Protein AF-A0A444TZU5-F1 (afdb_monomer)

Solvent-accessible surface area (backbone atoms only — not comparable to full-atom values): 63175 Å² total; per-residue (Å²): 136,62,80,72,60,61,60,54,55,54,50,53,52,49,51,49,53,53,50,65,70,68,66,72,79,68,74,87,37,69,45,60,40,62,88,79,52,42,48,40,47,50,93,50,90,77,11,22,21,11,52,13,35,26,71,36,57,25,66,57,84,76,70,46,52,37,43,35,31,4,13,27,54,21,62,35,60,88,91,48,101,50,68,33,22,20,34,38,35,42,26,67,89,47,77,60,40,70,70,58,42,75,52,88,80,89,74,88,82,52,75,82,45,39,43,55,59,63,6,26,21,10,51,20,40,28,43,24,47,72,95,88,35,16,35,35,43,39,11,11,24,49,19,27,42,43,44,77,58,88,93,44,82,44,80,19,37,27,22,37,44,46,47,25,41,44,80,60,43,89,48,88,85,39,63,79,44,64,55,71,63,57,84,51,52,65,91,41,50,48,76,37,28,12,34,10,25,24,21,55,14,43,43,45,50,84,48,35,41,38,32,6,17,23,25,17,37,46,22,19,24,23,42,40,36,41,38,49,44,91,89,41,94,85,48,72,40,65,30,38,41,68,88,82,84,58,61,56,15,24,24,10,51,15,46,50,76,41,56,18,40,63,39,69,93,40,65,28,40,39,26,10,12,30,39,30,94,45,11,5,20,34,38,38,31,39,75,76,54,86,56,45,44,35,86,72,51,71,46,64,40,92,46,73,64,10,30,17,17,55,16,63,29,61,37,31,27,41,59,79,75,40,31,20,42,37,35,9,12,28,54,28,73,39,84,90,78,48,29,5,7,23,32,37,31,36,62,50,71,84,42,43,71,67,80,60,63,76,40,75,50,71,30,50,55,73,10,27,15,16,52,15,42,27,40,26,36,40,39,64,36,82,74,31,28,21,38,38,36,8,15,22,53,41,83,34,2,26,35,40,35,40,50,41,33,77,89,24,72,58,93,84,43,56,59,27,77,48,52,16,62,64,42,65,93,85,33,38,44,32,17,19,50,14,56,28,40,51,50,51,76,84,76,79,83,30,24,21,38,39,33,8,6,61,68,16,28,34,37,39,34,45,38,24,48,31,32,42,76,51,73,45,82,48,70,36,58,58,64,46,53,78,90,78,48,54,101,85,48,58,39,38,37,39,44,30,50,35,73,46,41,50,77,65,55,83,81,73,74,65,80,48,39,34,38,36,40,41,34,33,34,64,95,42,99,73,42,61,39,30,42,74,89,41,98,39,52,32,44,40,78,51,76,48,71,26,70,63,78,52,73,50,77,49,52,24,33,78,49,85,86,72,81,79,45,80,62,60,46,45,32,41,40,37,62,45,79,53,80,70,82,81,76,93,62,96,60,81,78,71,42,81,79,54,60,40,72,45,79,88,52,77,59,64,48,79,48,67,30,35,47,72,40,90,45,58,96,83,52,56,38,37,27,34,78,46,79,50,71,50,51,24,41,64,78,69,81,44,72,47,56,67,58,97,90,34,34,44,44,80,56,54,97,81,58,59,51,40,30,39,41,36,40,40,33,18,48,68,48,102,88,43,62,22,41,53,20,36,60,24,34,40,40,34,44,71,44,90,39,50,44,88,72,50,77,49,46,92,81,71,62,58,67,50,78,74,97,44,39,40,31,54,69,34,77,55,32,43,52,70,38,72,48,58,40,38,39,35,30,34,43,83,48,67,50,97,85,48,55,64,47,61,37,40,40,31,58,47,51,78,28,55,60,94,78,61,60,73,45,79,47,55,40,33,50,40,79,79,84,88,69,60,78,54,70,82,67,98,76,85,89,86,83,89,86,74,83,92,70,56,76,91,73,48,85,50,67,78,67,79,47,84,87,84,85,83,65,75,49,75,60,81,96,75,94,50,72,48,59,53,52,62,49,47,48,57,49,51,48,54,57,45,50,57,52,48,71,74,41,82,86,64,69,73,65,63,57,50,46,38,52,63,46,58,75,44,62,90,55,65,71,85,41,67,70,54,52,55,54,47,45,54,50,46,52,54,45,55,61,73,53,63,61,49,62,64,53,51,38,51,52,52,50,52,48,41,71,75,72,50,91,52,76,67,59,52,50,51,52,45,57,49,50,54,39,49,51,45,50,48,53,54,52,48,52,57,48,46,33,48,42,52,68,67,56,82,80,62,76,74,41,61,99,69,34,64,37,60,36,22,69,63,34,48,54,69,58,43,52,50,56,16,41,54,59,28,39,55,53,36,31,75,74,67,77,53,65,53,50,81,44,81,44,83,44,32,73,87,44,85,88,53,83,62,61,35,56,41,45,60,66,57,56,28,54,35,46,26,48,50,39,34,52,38,47,51,33,27,48,72,62,37,72,91,47,98,67,67,75,55,36,38,35,40,40,35,41,54,89,62,38,30,38,39,38,38,35,38,57,26,29,34,47,55,75,95,48,54,79,45,55,54,30,60,92,34,58,94,46,68,71,67,79,90,56,98,62,98,68,84,72,83,62,27,66,23,46,56,61,37,49,32,29,46,60,32,32,32,38,72,22,40,58,48,78,51,51,41,63,79,46,15,36,37,40,38,37,38,37,52,44,41,64,93,77,44,51,82,56,78,67,85,91,44,81,72,50,53,75,68,53,61,77,69,73,81,73,71,47,91,91,53,80,62,99,68,85,85,80,71,81,79,64,81,83,79,128

Secondary structure (DSSP, 8-state):
--THHHHHHHHHHHHHHHHHTS-------SSEEEEEEEEEE-SSTTS-TTSEEEEEEE-SSS-EEEEEEEETTPBPPTTSS-SB-BEEEEEESSS-SS--EE--------TTTEE-TT--BTSEEEE--STT---EEEEETT-EEEEEETTEEEEE--BEEEEE-TTSS--TT-HHHHS----S-TTS-TTTTTT--BTSSEEE-SSEEEEEETTHHHHTBEEEEEEE-SS-TT-EEEEEPPP-S-TT--BTSEEEEESSSSSSSS-EEEEEETTGGGTBEEEEEEE-SSSBEEEEEEEE-SSTTS-BTSEEEEE-SSSSSSPEEEEEEEEEEETTTTEEEEEEEE--SSS---SS-SEEEEEETTS-BTSEEEEEE-SSSSSS-EEEEEETTSTT-EEEEE---TT---TT--EEEEEGGGSSTT--SSTTSEEEEEE-SSSSSS-EEEEE-SSSEEEEEEEPPEEEEEEEEEEE-SEE-GGG--TT-SEEEEEEEEEEETT--TT----EEEEEEEEESTTSSS-SEEETT-SSSSEEEEEEEESS-EEEEEEEEEPSS----SS-EEEEEEEEE-PPPPP--SSPPPGGGS-EE-TTS-SEEEEEEEEPPSSTTTT--B--EEEEEEEEESSS--BPPEETTEEEEEE-TT--EEEEEEEEEE--BTTB----BTTEEEEEE--TT-EEEEEEETT---EEESSSEEEEEETTB-TTEEEEEEEEEE-TT--TT--EEEEEEEEE-SSB-TT---EEEEEEEEE----EEEES-S-------S----GGG--SHHHH-------EEEE-----HHHHHHHHHHHHHHHHHHHHHH-TTS-HHHHHHHHHHHTTTTS-TT-HHHHHHHHHHHHHHHHHTTTHHHHHHHHHHHHHHHH---HHHHHHHHHHHHHHHHHHHHHHHHHHHHHHHH-SSSSSS-TT-BTTBEEEEEHHHHHHHHHHHHHHHHHHHHS----EEEEEEESS-TTS--EEEE-HHHHHHHHHHHHHHHHHHHHHHSTTSSSPPPEEEEEEE-SSEEEEEEE--SB---HHHHGGGG-TT--SSPPPP--SSS---SS-SS-HHHHHHHHHHHTT-EEEEEEETTBEEEEEEEEES-GGG---------HHHHTT----S-PPPTTS--SS---GGGGGG--

InterPro domains:
  IPR000413 Integrin alpha chain [PR01185] (46-58)
  IPR000413 Integrin alpha chain [PR01185] (268-279)
  IPR000413 Integrin alpha chain [PR01185] (301-321)
  IPR000413 Integrin alpha chain [PR01185] (368-392)
  IPR000413 Integrin alpha chain [PR01185] (431-452)
  IPR000413 Integrin alpha chain [PR01185] (457-476)
  IPR000413 Integrin alpha chain [PR01185] (564-577)
  IPR003594 Histidine kinase/HSP90-like ATPase domain [PF02518] (1000-1120)
  IPR003594 Histidine kinase/HSP90-like ATPase domain [SM00387] (998-1123)
  IPR005467 Histidine kinase domain [PS50109] (1000-1123)
  IPR013517 FG-GAP repeat [PF01839] (308-346)
  IPR013517 FG-GAP repeat [PF01839] (369-402)
  IPR013519 Integrin alpha beta-propellor [PS51470] (35-100)
  IPR013519 Integrin alpha beta-propellor [PS51470] (294-355)
  IPR013519 Integrin alpha beta-propellor [PS51470] (356-411)
  IPR013519 Integrin alpha beta-propellor [PS51470] (416-478)
  IPR013519 Integrin alpha beta-propellor [SM00191] (45-107)
  IPR013519 Integrin alpha beta-propellor [SM00191] (247-299)
  IPR013519 Integrin alpha beta-propellor [SM00191] (304-360)
  IPR013519 Integrin alpha beta-propellor [SM00191] (365-418)

Structure (mmCIF, N/CA/C/O backbone):
data_AF-A0A444TZU5-F1
#
_entry.id   AF-A0A444TZU5-F1
#
loop_
_atom_site.group_PDB
_atom_site.id
_atom_site.type_symbol
_atom_site.label_atom_id
_atom_site.label_alt_id
_atom_site.label_comp_id
_atom_site.label_asym_id
_atom_site.label_entity_id
_atom_site.label_seq_id
_atom_site.pdbx_PDB_ins_code
_atom_site.Cartn_x
_atom_site.Cartn_y
_atom_site.Cartn_z
_atom_site.occupancy
_atom_site.B_iso_or_equiv
_atom_site.auth_seq_id
_atom_site.auth_comp_id
_atom_site.auth_asym_id
_atom_site.auth_atom_id
_atom_site.pdbx_PDB_model_num
ATOM 1 N N . MET A 1 1 ? -22.417 -47.227 22.726 1.00 38.53 1 MET A N 1
ATOM 2 C CA . MET A 1 1 ? -23.021 -46.131 21.945 1.00 38.53 1 MET A CA 1
ATOM 3 C C . MET A 1 1 ? -23.251 -46.649 20.539 1.00 38.53 1 MET A C 1
ATOM 5 O O . MET A 1 1 ? -22.326 -47.200 19.957 1.00 38.53 1 MET A O 1
ATOM 9 N N . THR A 1 2 ? -24.503 -46.642 20.089 1.00 33.94 2 THR A N 1
ATOM 10 C CA . THR A 1 2 ? -24.982 -47.244 18.837 1.00 33.94 2 THR A CA 1
ATOM 11 C C . THR A 1 2 ? -24.728 -46.329 17.636 1.00 33.94 2 THR A C 1
ATOM 13 O O . THR A 1 2 ? -24.525 -45.128 17.790 1.00 33.94 2 THR A O 1
ATOM 16 N N . ILE A 1 3 ? -24.770 -46.918 16.438 1.00 35.84 3 ILE A N 1
ATOM 17 C CA . ILE A 1 3 ? -24.571 -46.287 15.118 1.00 35.84 3 ILE A CA 1
ATOM 18 C C . ILE A 1 3 ? -25.502 -45.070 14.882 1.00 35.84 3 ILE A C 1
ATOM 20 O O . ILE A 1 3 ? -25.173 -44.193 14.088 1.00 35.84 3 ILE A O 1
ATOM 24 N N . ASP A 1 4 ? -26.580 -44.927 15.659 1.00 35.47 4 ASP A N 1
ATOM 25 C CA . ASP A 1 4 ? -27.468 -43.754 15.646 1.00 35.47 4 ASP A CA 1
ATOM 26 C C . ASP A 1 4 ? -26.852 -42.468 16.234 1.00 35.47 4 ASP A C 1
ATOM 28 O O . ASP A 1 4 ? -27.319 -41.374 15.926 1.00 35.47 4 ASP A O 1
ATOM 32 N N . GLN A 1 5 ? -25.778 -42.543 17.032 1.00 35.47 5 GLN A N 1
ATOM 33 C CA . GLN A 1 5 ? -25.108 -41.339 17.556 1.00 35.47 5 GLN A CA 1
ATOM 34 C C . GLN A 1 5 ? -24.128 -40.691 16.567 1.00 35.47 5 GLN A C 1
ATOM 36 O O . GLN A 1 5 ? -23.821 -39.513 16.719 1.00 35.47 5 GLN A O 1
ATOM 41 N N . MET A 1 6 ? -23.686 -41.398 15.519 1.00 33.59 6 MET A N 1
ATOM 42 C CA . MET A 1 6 ? -22.842 -40.802 14.469 1.00 33.59 6 MET A CA 1
ATOM 43 C C . MET A 1 6 ? -23.639 -39.941 13.477 1.00 33.59 6 MET A C 1
ATOM 45 O O . MET A 1 6 ? -23.082 -39.007 12.906 1.00 33.59 6 MET A O 1
ATOM 49 N N . HIS A 1 7 ? -24.940 -40.197 13.304 1.00 35.62 7 HIS A N 1
ATOM 50 C CA . HIS A 1 7 ? -25.778 -39.406 12.397 1.00 35.62 7 HIS A CA 1
ATOM 51 C C . HIS A 1 7 ? -26.275 -38.085 13.004 1.00 35.62 7 HIS A C 1
ATOM 53 O O . HIS A 1 7 ? -26.463 -37.124 12.262 1.00 35.62 7 HIS A O 1
ATOM 59 N N . LEU A 1 8 ? -26.412 -37.991 14.332 1.00 36.41 8 LEU A N 1
ATOM 60 C CA . LEU A 1 8 ? -26.757 -36.729 15.005 1.00 36.41 8 LEU A CA 1
ATOM 61 C C . LEU A 1 8 ? -25.567 -35.756 15.084 1.00 36.41 8 LEU A C 1
ATOM 63 O O . LEU A 1 8 ? -25.737 -34.574 14.807 1.00 36.41 8 LEU A O 1
ATOM 67 N N . LEU A 1 9 ? -24.349 -36.252 15.329 1.00 35.84 9 LEU A N 1
ATOM 68 C CA . LEU A 1 9 ? -23.134 -35.420 15.321 1.00 35.84 9 LEU A CA 1
ATOM 69 C C . LEU A 1 9 ? -22.783 -34.881 13.924 1.00 35.84 9 LEU A C 1
ATOM 71 O O . LEU A 1 9 ? -22.250 -33.784 13.804 1.00 35.84 9 LEU A O 1
ATOM 75 N N . SER A 1 10 ? -23.121 -35.612 12.858 1.00 39.56 10 SER A N 1
ATOM 76 C CA . SER A 1 10 ? -22.924 -35.153 11.478 1.00 39.56 10 SER A CA 1
ATOM 77 C C . SER A 1 10 ? -23.889 -34.033 11.077 1.00 39.56 10 SER A C 1
ATOM 79 O O . SER A 1 10 ? -23.493 -33.184 10.282 1.00 39.56 10 SER A O 1
ATOM 81 N N . LEU A 1 11 ? -25.121 -34.008 11.602 1.00 39.41 11 LEU A N 1
ATOM 82 C CA . LEU A 1 11 ? -26.075 -32.937 11.303 1.00 39.41 11 LEU A CA 1
ATOM 83 C C . LEU A 1 11 ? -25.774 -31.668 12.103 1.00 39.41 11 LEU A C 1
ATOM 85 O O . LEU A 1 11 ? -25.828 -30.587 11.525 1.00 39.41 11 LEU A O 1
ATOM 89 N N . ASP A 1 12 ? -25.398 -31.791 13.379 1.00 38.62 12 ASP A N 1
ATOM 90 C CA . ASP A 1 12 ? -25.072 -30.632 14.219 1.00 38.62 12 ASP A CA 1
ATOM 91 C C . ASP A 1 12 ? -23.759 -29.962 13.797 1.00 38.62 12 ASP A C 1
ATOM 93 O O . ASP A 1 12 ? -23.688 -28.739 13.799 1.00 38.62 12 ASP A O 1
ATOM 97 N N . VAL A 1 13 ? -22.755 -30.720 13.331 1.00 44.38 13 VAL A N 1
ATOM 98 C CA . VAL A 1 13 ? -21.518 -30.147 12.760 1.00 44.38 13 VAL A CA 1
ATOM 99 C C . VAL A 1 13 ? -21.783 -29.487 11.402 1.00 44.38 13 VAL A C 1
ATOM 101 O O . VAL A 1 13 ? -21.188 -28.458 11.099 1.00 44.38 13 VAL A O 1
ATOM 104 N N . CYS A 1 14 ? -22.717 -30.010 10.601 1.00 36.22 14 CYS A N 1
ATOM 105 C CA . CYS A 1 14 ? -23.094 -29.395 9.325 1.00 36.22 14 CYS A CA 1
ATOM 106 C C . CYS A 1 14 ? -23.960 -28.136 9.524 1.00 36.22 14 CYS A C 1
ATOM 108 O O . CYS A 1 14 ? -23.789 -27.163 8.798 1.00 36.22 14 CYS A O 1
ATOM 110 N N . LEU A 1 15 ? -24.821 -28.109 10.549 1.00 38.59 15 LEU A N 1
ATOM 111 C CA . LEU A 1 15 ? -25.576 -26.922 10.972 1.00 38.59 15 LEU A CA 1
ATOM 112 C C . LEU A 1 15 ? -24.681 -25.868 11.641 1.00 38.59 15 LEU A C 1
ATOM 114 O O . LEU A 1 15 ? -24.896 -24.683 11.406 1.00 38.59 15 LEU A O 1
ATOM 118 N N . PHE A 1 16 ? -23.647 -26.269 12.390 1.00 37.66 16 PHE A N 1
ATOM 119 C CA . PHE A 1 16 ? -22.630 -25.347 12.915 1.00 37.66 16 PHE A CA 1
ATOM 120 C C . PHE A 1 16 ? -21.734 -24.779 11.808 1.00 37.66 16 PHE A C 1
ATOM 122 O O . PHE A 1 16 ? -21.432 -23.591 11.831 1.00 37.66 16 PHE A O 1
ATOM 129 N N . LEU A 1 17 ? -21.360 -25.583 10.804 1.00 35.66 17 LEU A N 1
ATOM 130 C CA . LEU A 1 17 ? -20.608 -25.113 9.633 1.00 35.66 17 LEU A CA 1
ATOM 131 C C . LEU A 1 17 ? -21.457 -24.209 8.721 1.00 35.66 17 LEU A C 1
ATOM 133 O O . LEU A 1 17 ? -20.940 -23.229 8.197 1.00 35.66 17 LEU A O 1
ATOM 137 N N . LEU A 1 18 ? -22.764 -24.469 8.584 1.00 31.89 18 LEU A N 1
ATOM 138 C CA . LEU A 1 18 ? -23.698 -23.579 7.878 1.00 31.89 18 LEU A CA 1
ATOM 139 C C . LEU A 1 18 ? -24.002 -22.290 8.661 1.00 31.89 18 LEU A C 1
ATOM 141 O O . LEU A 1 18 ? -24.233 -21.257 8.042 1.00 31.89 18 LEU A O 1
ATOM 145 N N . ALA A 1 19 ? -23.969 -22.323 9.997 1.00 30.47 19 ALA A N 1
ATOM 146 C CA . ALA A 1 19 ? -24.096 -21.128 10.834 1.00 30.47 19 ALA A CA 1
ATOM 147 C C . ALA A 1 19 ? -22.808 -20.282 10.848 1.00 30.47 19 ALA A C 1
ATOM 149 O O . ALA A 1 19 ? -22.894 -19.057 10.854 1.00 30.47 19 ALA A O 1
ATOM 150 N N . LEU A 1 20 ? -21.628 -20.911 10.767 1.00 29.72 20 LEU A N 1
ATOM 151 C CA . LEU A 1 20 ? -20.334 -20.225 10.641 1.00 29.72 20 LEU A CA 1
ATOM 152 C C . LEU A 1 20 ? -20.113 -19.604 9.250 1.00 29.72 20 LEU A C 1
ATOM 154 O O . LEU A 1 20 ? -19.418 -18.601 9.147 1.00 29.72 20 LEU A O 1
ATOM 158 N N . TYR A 1 21 ? -20.759 -20.124 8.200 1.00 29.62 21 TYR A N 1
ATOM 159 C CA . TYR A 1 21 ? -20.804 -19.484 6.874 1.00 29.62 21 TYR A CA 1
ATOM 160 C C . TYR A 1 21 ? -21.948 -18.464 6.706 1.00 29.62 21 TYR A C 1
ATOM 162 O O . TYR A 1 21 ? -22.021 -17.794 5.680 1.00 29.62 21 TYR A O 1
ATOM 170 N N . GLY A 1 22 ? -22.841 -18.330 7.692 1.00 26.83 22 GLY A N 1
ATOM 171 C CA . GLY A 1 22 ? -24.004 -17.436 7.643 1.00 26.83 22 GLY A CA 1
ATOM 172 C C . GLY A 1 22 ? -23.853 -16.124 8.419 1.00 26.83 22 GLY A C 1
ATOM 173 O O . GLY A 1 22 ? -24.850 -15.426 8.588 1.00 26.83 22 GLY A O 1
ATOM 174 N N . GLY A 1 23 ? -22.655 -15.812 8.924 1.00 25.02 23 GLY A N 1
ATOM 175 C CA . GLY A 1 23 ? -22.429 -14.720 9.881 1.00 25.02 23 GLY A CA 1
ATOM 176 C C . GLY A 1 23 ? -21.195 -13.856 9.628 1.00 25.02 23 GLY A C 1
ATOM 177 O O . GLY A 1 23 ? -20.760 -13.168 10.543 1.00 25.02 23 GLY A O 1
ATOM 178 N N . ILE A 1 24 ? -20.634 -13.872 8.418 1.00 26.83 24 ILE A N 1
ATOM 179 C CA . ILE A 1 24 ? -19.841 -12.737 7.941 1.00 26.83 24 ILE A CA 1
ATOM 180 C C . ILE A 1 24 ? -20.827 -11.908 7.130 1.00 26.83 24 ILE A C 1
ATOM 182 O O . ILE A 1 24 ? -21.077 -12.198 5.961 1.00 26.83 24 ILE A O 1
ATOM 186 N N . GLU A 1 25 ? -21.450 -10.917 7.767 1.00 27.16 25 GLU A N 1
ATOM 187 C CA . GLU A 1 25 ? -21.938 -9.770 7.010 1.00 27.16 25 GLU A CA 1
ATOM 188 C C . GLU A 1 25 ? -20.690 -9.145 6.385 1.00 27.16 25 GLU A C 1
ATOM 190 O O . GLU A 1 25 ? -19.981 -8.356 7.002 1.00 27.16 25 GLU A O 1
ATOM 195 N N . THR A 1 26 ? -20.361 -9.579 5.167 1.00 28.14 26 THR A N 1
ATOM 196 C CA . THR A 1 26 ? -19.556 -8.782 4.254 1.00 28.14 26 THR A CA 1
ATOM 197 C C . THR A 1 26 ? -20.230 -7.423 4.244 1.00 28.14 26 THR A C 1
ATOM 199 O O . THR A 1 26 ? -21.391 -7.350 3.827 1.00 28.14 26 THR A O 1
ATOM 202 N N . CYS A 1 27 ? -19.570 -6.388 4.776 1.00 30.34 27 CYS A N 1
ATOM 203 C CA . CYS A 1 27 ? -20.030 -5.013 4.630 1.00 30.34 27 CYS A CA 1
ATOM 204 C C . CYS A 1 27 ? -20.461 -4.854 3.173 1.00 30.34 27 CYS A C 1
ATOM 206 O O . CYS A 1 27 ? -19.636 -4.989 2.267 1.00 30.34 27 CYS A O 1
ATOM 208 N N . HIS A 1 28 ? -21.766 -4.694 2.945 1.00 34.47 28 HIS A N 1
ATOM 209 C CA . HIS A 1 28 ? -22.313 -4.379 1.636 1.00 34.47 28 HIS A CA 1
ATOM 210 C C . HIS A 1 28 ? -21.854 -2.960 1.329 1.00 34.47 28 HIS A C 1
ATOM 212 O O . HIS A 1 28 ? -22.576 -2.012 1.602 1.00 34.47 28 HIS A O 1
ATOM 218 N N . GLY A 1 29 ? -20.606 -2.848 0.884 1.00 44.47 29 GLY A N 1
ATOM 219 C CA . GLY A 1 29 ? -19.932 -1.581 0.706 1.00 44.47 29 GLY A CA 1
ATOM 220 C C . GLY A 1 29 ? -20.438 -0.880 -0.533 1.00 44.47 29 GLY A C 1
ATOM 221 O O . GLY A 1 29 ? -20.634 -1.544 -1.546 1.00 44.47 29 GLY A O 1
ATOM 222 N N . PHE A 1 30 ? -20.576 0.437 -0.402 1.00 71.81 30 PHE A N 1
ATOM 223 C CA . PHE A 1 30 ? -20.417 1.478 -1.412 1.00 71.81 30 PHE A CA 1
ATOM 224 C C . PHE A 1 30 ? -21.216 1.289 -2.711 1.00 71.81 30 PHE A C 1
ATOM 226 O O . PHE A 1 30 ? -21.847 0.273 -3.005 1.00 71.81 30 PHE A O 1
ATOM 233 N N . ASN A 1 31 ? -21.347 2.355 -3.484 1.00 90.44 31 ASN A N 1
ATOM 234 C CA . ASN A 1 31 ? -22.377 2.403 -4.509 1.00 90.44 31 ASN A CA 1
ATOM 235 C C . ASN A 1 31 ? -21.975 1.727 -5.829 1.00 90.44 31 ASN A C 1
ATOM 237 O O . ASN A 1 31 ? -22.758 1.785 -6.769 1.00 90.44 31 ASN A O 1
ATOM 241 N N . ILE A 1 32 ? -20.841 1.024 -5.925 1.00 93.44 32 ILE A N 1
ATOM 242 C CA . ILE A 1 32 ? -20.452 0.315 -7.155 1.00 93.44 32 ILE A CA 1
ATOM 243 C C . ILE A 1 32 ? -21.186 -1.021 -7.299 1.00 93.44 32 ILE A C 1
ATOM 245 O O . ILE A 1 32 ? -21.180 -1.868 -6.404 1.00 93.44 32 ILE A O 1
ATOM 249 N N . ASP A 1 33 ? -21.820 -1.232 -8.458 1.00 91.88 33 ASP A N 1
ATOM 250 C CA . ASP A 1 33 ? -22.554 -2.461 -8.758 1.00 91.88 33 ASP A CA 1
ATOM 251 C C . ASP A 1 33 ? -21.639 -3.568 -9.303 1.00 91.88 33 ASP A C 1
ATOM 253 O O . ASP A 1 33 ? -21.032 -3.445 -10.368 1.00 91.88 33 ASP A O 1
ATOM 257 N N . THR A 1 34 ? -21.613 -4.701 -8.601 1.00 91.25 34 THR A N 1
ATOM 258 C CA . THR A 1 34 ? -20.890 -5.919 -9.008 1.00 91.25 34 THR A CA 1
ATOM 259 C C . THR A 1 34 ? -21.789 -6.959 -9.687 1.00 91.25 34 THR A C 1
ATOM 261 O O . THR A 1 34 ? -21.304 -7.978 -10.176 1.00 91.25 34 THR A O 1
ATOM 264 N N . ARG A 1 35 ? -23.108 -6.724 -9.757 1.00 88.12 35 ARG A N 1
ATOM 265 C CA . ARG A 1 35 ? -24.105 -7.694 -10.254 1.00 88.12 35 ARG A CA 1
ATOM 266 C C . ARG A 1 35 ? -24.294 -7.619 -11.764 1.00 88.12 35 ARG A C 1
ATOM 268 O O . ARG A 1 35 ? -24.544 -8.639 -12.408 1.00 88.12 35 ARG A O 1
ATOM 275 N N . PHE A 1 36 ? -24.199 -6.417 -12.328 1.00 90.12 36 PHE A N 1
ATOM 276 C CA . PHE A 1 36 ? -24.351 -6.130 -13.753 1.00 90.12 36 PHE A CA 1
ATOM 277 C C . PHE A 1 36 ? -23.088 -5.482 -14.357 1.00 90.12 36 PHE A C 1
ATOM 279 O O . PHE A 1 36 ? -23.206 -4.436 -15.018 1.00 90.12 36 PHE A O 1
ATOM 286 N N . PRO A 1 37 ? -21.892 -6.083 -14.168 1.00 93.19 37 PRO A N 1
ATOM 287 C CA . PRO A 1 37 ? -20.666 -5.571 -14.757 1.00 93.19 37 PRO A CA 1
ATOM 288 C C . PRO A 1 37 ? -20.692 -5.762 -16.276 1.00 93.19 37 PRO A C 1
ATOM 290 O O . PRO A 1 37 ? -21.279 -6.717 -16.797 1.00 93.19 37 PRO A O 1
ATOM 293 N N . VAL A 1 38 ? -20.019 -4.873 -17.003 1.00 95.19 38 VAL A N 1
ATOM 294 C CA . VAL A 1 38 ? -19.768 -5.056 -18.438 1.00 95.19 38 VAL A CA 1
ATOM 295 C C . VAL A 1 38 ? -18.372 -5.644 -18.597 1.00 95.19 38 VAL A C 1
ATOM 297 O O . VAL A 1 38 ? -17.374 -4.951 -18.420 1.00 95.19 38 VAL A O 1
ATOM 300 N N . VAL A 1 39 ? -18.307 -6.938 -18.913 1.00 96.19 39 VAL A N 1
ATOM 301 C CA . VAL A 1 39 ? -17.048 -7.681 -19.067 1.00 96.19 39 VAL A CA 1
ATOM 302 C C . VAL A 1 39 ? -16.694 -7.814 -20.543 1.00 96.19 39 VAL A C 1
ATOM 304 O O . VAL A 1 39 ? -17.552 -8.160 -21.358 1.00 96.19 39 VAL A O 1
ATOM 307 N N . LYS A 1 40 ? -15.426 -7.572 -20.886 1.00 97.06 40 LYS A N 1
ATOM 308 C CA . LYS A 1 40 ? -14.875 -7.801 -22.228 1.00 97.06 40 LYS A CA 1
ATOM 309 C C . LYS A 1 40 ? -13.680 -8.742 -22.155 1.00 97.06 40 LYS A C 1
ATOM 311 O O . LYS A 1 40 ? -12.908 -8.681 -21.202 1.00 97.06 40 LYS A O 1
ATOM 316 N N . GLU A 1 41 ? -13.543 -9.596 -23.163 1.00 95.69 41 GLU A N 1
ATOM 317 C CA . GLU A 1 41 ? -12.521 -10.640 -23.230 1.00 95.69 41 GLU A CA 1
ATOM 318 C C . GLU A 1 41 ? -11.672 -10.500 -24.500 1.00 95.69 41 GLU A C 1
ATOM 320 O O . GLU A 1 41 ? -12.194 -10.300 -25.604 1.00 95.69 41 GLU A O 1
ATOM 325 N N . GLY A 1 42 ? -10.359 -10.661 -24.345 1.00 94.19 42 GLY A N 1
ATOM 326 C CA . GLY A 1 42 ? -9.408 -10.743 -25.443 1.00 94.19 42 GLY A CA 1
ATOM 327 C C . GLY A 1 42 ? -9.627 -11.991 -26.302 1.00 94.19 42 GLY A C 1
ATOM 328 O O . GLY A 1 42 ? -10.064 -13.045 -25.836 1.00 94.19 42 GLY A O 1
ATOM 329 N N . GLN A 1 43 ? -9.326 -11.887 -27.597 1.00 90.25 43 GLN A N 1
ATOM 330 C CA . GLN A 1 43 ? -9.488 -13.008 -28.534 1.00 90.25 43 GLN A CA 1
ATOM 331 C C . GLN A 1 43 ? -8.312 -13.995 -28.485 1.00 90.25 43 GLN A C 1
ATOM 333 O O . GLN A 1 43 ? -8.479 -15.172 -28.818 1.00 90.25 43 GLN A O 1
ATOM 338 N N . THR A 1 44 ? -7.136 -13.525 -28.068 1.00 93.25 44 THR A N 1
ATOM 339 C CA . THR A 1 44 ? -5.904 -14.309 -27.971 1.00 93.25 44 THR A CA 1
ATOM 340 C C . THR A 1 44 ? -5.579 -14.575 -26.506 1.00 93.25 44 THR A C 1
ATOM 342 O O . THR A 1 44 ? -5.422 -13.646 -25.725 1.00 93.25 44 THR A O 1
ATOM 345 N N . SER A 1 45 ? -5.439 -15.848 -26.139 1.00 94.00 45 SER A N 1
ATOM 346 C CA . SER A 1 45 ? -5.017 -16.224 -24.786 1.00 94.00 45 SER A CA 1
ATOM 347 C C . SER A 1 45 ? -3.539 -15.892 -24.556 1.00 94.00 45 SER A C 1
ATOM 349 O O . SER A 1 45 ? -2.700 -16.194 -25.409 1.00 94.00 45 SER A O 1
ATOM 351 N N . GLY A 1 46 ? -3.232 -15.296 -23.405 1.00 94.44 46 GLY A N 1
ATOM 352 C CA . GLY A 1 46 ? -1.905 -14.820 -23.026 1.00 94.44 46 GLY A CA 1
ATOM 353 C C . GLY A 1 46 ? -1.512 -13.488 -23.671 1.00 94.44 46 GLY A C 1
ATOM 354 O O . GLY A 1 46 ? -0.335 -13.138 -23.637 1.00 94.44 46 GLY A O 1
ATOM 355 N N . SER A 1 47 ? -2.465 -12.759 -24.264 1.00 96.31 47 SER A N 1
ATOM 356 C CA . SER A 1 47 ? -2.227 -11.448 -24.890 1.00 96.31 47 SER A CA 1
ATOM 357 C C . SER A 1 47 ? -2.037 -10.313 -23.877 1.00 96.31 47 SER A C 1
ATOM 359 O O . SER A 1 47 ? -1.542 -9.238 -24.232 1.00 96.31 47 SER A O 1
ATOM 361 N N . TYR A 1 48 ? -2.428 -10.567 -22.625 1.00 97.31 48 TYR A N 1
ATOM 362 C CA . TYR A 1 48 ? -2.561 -9.595 -21.545 1.00 97.31 48 TYR A CA 1
ATOM 363 C C . TYR A 1 48 ? -3.531 -8.468 -21.905 1.00 97.31 48 TYR A C 1
ATOM 365 O O . TYR A 1 48 ? -3.274 -7.298 -21.633 1.00 97.31 48 TYR A O 1
ATOM 373 N N . PHE A 1 49 ? -4.651 -8.818 -22.541 1.00 98.25 49 PHE A N 1
ATOM 374 C CA . PHE A 1 49 ? -5.759 -7.890 -22.749 1.00 98.25 49 PHE A CA 1
ATOM 375 C C . PHE A 1 49 ? -6.285 -7.416 -21.387 1.00 98.25 49 PHE A C 1
ATOM 377 O O . PHE A 1 49 ? -6.798 -8.217 -20.612 1.00 98.25 49 PHE A O 1
ATOM 384 N N . GLY A 1 50 ? -6.133 -6.126 -21.087 1.00 97.44 50 GLY A N 1
ATOM 385 C CA . GLY A 1 50 ? -6.381 -5.573 -19.751 1.00 97.44 50 GLY A CA 1
ATOM 386 C C . GLY A 1 50 ? -5.118 -5.159 -18.994 1.00 97.44 50 GLY A C 1
ATOM 387 O O . GLY A 1 50 ? -5.225 -4.671 -17.871 1.00 97.44 50 GLY A O 1
ATOM 388 N N . PHE A 1 51 ? -3.932 -5.278 -19.603 1.00 98.31 51 PHE A N 1
ATOM 389 C CA . PHE A 1 51 ? -2.677 -4.802 -19.010 1.00 98.31 51 PHE A CA 1
ATOM 390 C C . PHE A 1 51 ? -2.732 -3.307 -18.673 1.00 98.31 51 PHE A C 1
ATOM 392 O O . PHE A 1 51 ? -2.332 -2.896 -17.590 1.00 98.31 51 PHE A O 1
ATOM 399 N N . SER A 1 52 ? -3.272 -2.506 -19.591 1.00 98.31 52 SER A N 1
ATOM 400 C CA . SER A 1 52 ? -3.601 -1.098 -19.378 1.00 98.31 52 SER A CA 1
ATOM 401 C C . SER A 1 52 ? -5.041 -0.837 -19.811 1.00 98.31 52 SER A C 1
ATOM 403 O O . SER A 1 52 ? -5.556 -1.496 -20.726 1.00 98.31 52 SER A O 1
ATOM 405 N N . VAL A 1 53 ? -5.707 0.103 -19.142 1.00 98.19 53 VAL A N 1
ATOM 406 C CA . VAL A 1 53 ? -7.112 0.444 -19.384 1.00 98.19 53 VAL A CA 1
ATOM 407 C C . VAL A 1 53 ? -7.331 1.949 -19.302 1.00 98.19 53 VAL A C 1
ATOM 409 O O . VAL A 1 53 ? -6.689 2.632 -18.507 1.00 98.19 53 VAL A O 1
ATOM 412 N N . ALA A 1 54 ? -8.257 2.460 -20.111 1.00 97.06 54 ALA A N 1
ATOM 413 C CA . ALA A 1 54 ? -8.710 3.844 -20.031 1.00 97.06 54 ALA A CA 1
ATOM 414 C C . ALA A 1 54 ? -10.177 3.968 -20.457 1.00 97.06 54 ALA A C 1
ATOM 416 O O . ALA A 1 54 ? -10.603 3.379 -21.454 1.00 97.06 54 ALA A O 1
ATOM 417 N N . LEU A 1 55 ? -10.943 4.763 -19.718 1.00 95.62 55 LEU A N 1
ATOM 418 C CA . LEU A 1 55 ? -12.265 5.217 -20.123 1.00 95.62 55 LEU A CA 1
ATOM 419 C C . LEU A 1 55 ? -12.116 6.331 -21.163 1.00 95.62 55 LEU A C 1
ATOM 421 O O . LEU A 1 55 ? -11.283 7.227 -21.022 1.00 95.62 55 LEU A O 1
ATOM 425 N N . HIS A 1 56 ? -12.913 6.269 -22.229 1.00 93.94 56 HIS A N 1
ATOM 426 C CA . HIS A 1 56 ? -12.791 7.186 -23.354 1.00 93.94 56 HIS A CA 1
ATOM 427 C C . HIS A 1 56 ? -14.133 7.789 -23.752 1.00 93.94 56 HIS A C 1
ATOM 429 O O . HIS A 1 56 ? -15.116 7.077 -23.969 1.00 93.94 56 HIS A O 1
ATOM 435 N N . LYS A 1 57 ? -14.152 9.114 -23.912 1.00 91.56 57 LYS A N 1
ATOM 436 C CA . LYS A 1 57 ? -15.296 9.870 -24.420 1.00 91.56 57 LYS A CA 1
ATOM 437 C C . LYS A 1 57 ? -14.995 10.368 -25.827 1.00 91.56 57 LYS A C 1
ATOM 439 O O . LYS A 1 57 ? -14.175 11.264 -26.005 1.00 91.56 57 LYS A O 1
ATOM 444 N N . GLN A 1 58 ? -15.722 9.837 -26.803 1.00 88.50 58 GLN A N 1
ATOM 445 C CA . GLN A 1 58 ? -15.694 10.350 -28.165 1.00 88.50 58 GLN A CA 1
ATOM 446 C C . GLN A 1 58 ? -16.556 11.624 -28.223 1.00 88.50 58 GLN A C 1
ATOM 448 O O . GLN A 1 58 ? -17.782 11.562 -28.082 1.00 88.50 58 GLN A O 1
ATOM 453 N N . THR A 1 59 ? -15.925 12.786 -28.386 1.00 83.12 59 THR A N 1
ATOM 454 C CA . THR A 1 59 ? -16.585 14.105 -28.401 1.00 83.12 59 THR A CA 1
ATOM 455 C C . THR A 1 59 ? -16.990 14.545 -29.812 1.00 83.12 59 THR A C 1
ATOM 457 O O . THR A 1 59 ? -17.979 15.272 -29.958 1.00 83.12 59 THR A O 1
ATOM 460 N N . GLU A 1 60 ? -16.313 14.040 -30.850 1.00 77.50 60 GLU A N 1
ATOM 461 C CA . GLU A 1 60 ? -16.584 14.353 -32.258 1.00 77.50 60 GLU A CA 1
ATOM 462 C C . GLU A 1 60 ? -17.260 13.196 -33.015 1.00 77.50 60 GLU A C 1
ATOM 464 O O . GLU A 1 60 ? -16.900 12.019 -32.905 1.00 77.50 60 GLU A O 1
ATOM 469 N N . GLY A 1 61 ? -18.251 13.535 -33.845 1.00 76.94 61 GLY A N 1
ATOM 470 C CA . GLY A 1 61 ? -19.044 12.563 -34.599 1.00 76.94 61 GLY A CA 1
ATOM 471 C C . GLY A 1 61 ? -20.155 11.929 -33.754 1.00 76.94 61 GLY A C 1
ATOM 472 O O . GLY A 1 61 ? -21.026 12.629 -33.235 1.00 76.94 61 GLY A O 1
ATOM 473 N N . ALA A 1 62 ? -20.172 10.596 -33.655 1.00 71.62 62 ALA A N 1
ATOM 474 C CA . ALA A 1 62 ? -21.134 9.881 -32.818 1.00 71.62 62 ALA A CA 1
ATOM 475 C C . ALA A 1 62 ? -20.700 9.981 -31.350 1.00 71.62 62 ALA A C 1
ATOM 477 O O . ALA A 1 62 ? -19.848 9.210 -30.916 1.00 71.62 62 ALA A O 1
ATOM 478 N N . LYS A 1 63 ? -21.274 10.932 -30.602 1.00 79.69 63 LYS A N 1
ATOM 479 C CA . LYS A 1 63 ? -21.019 11.087 -29.161 1.00 79.69 63 LYS A CA 1
ATOM 480 C C . LYS A 1 63 ? -21.317 9.774 -28.435 1.00 79.69 63 LYS A C 1
ATOM 482 O O . LYS A 1 63 ? -22.468 9.341 -28.418 1.00 79.69 63 LYS A O 1
ATOM 487 N N . ARG A 1 64 ? -20.282 9.127 -27.893 1.00 88.62 64 ARG A N 1
ATOM 488 C CA . ARG A 1 64 ? -20.383 7.838 -27.187 1.00 88.62 64 ARG A CA 1
ATOM 489 C C . ARG A 1 64 ? -19.192 7.611 -26.261 1.00 88.62 64 ARG A C 1
ATOM 491 O O . ARG A 1 64 ? -18.126 8.191 -26.462 1.00 88.62 64 ARG A O 1
ATOM 498 N N . TYR A 1 65 ? -19.374 6.700 -25.314 1.00 92.50 65 TYR A N 1
ATOM 499 C CA . TYR A 1 65 ? -18.326 6.214 -24.424 1.00 92.50 65 TYR A CA 1
ATOM 500 C C . TYR A 1 65 ? -17.779 4.869 -24.910 1.00 92.50 65 TYR A C 1
ATOM 502 O O . TYR A 1 65 ? -18.529 4.018 -25.402 1.00 92.50 65 TYR A O 1
ATOM 510 N N . LEU A 1 66 ? -16.465 4.692 -24.806 1.00 94.50 66 LEU A N 1
ATOM 511 C CA . LEU A 1 66 ? -15.737 3.492 -25.211 1.00 94.50 66 LEU A CA 1
ATOM 512 C C . LEU A 1 66 ? -14.788 3.063 -24.091 1.00 94.50 66 LEU A C 1
ATOM 514 O O . LEU A 1 66 ? -14.265 3.892 -23.349 1.00 94.50 66 LEU A O 1
ATOM 518 N N . LEU A 1 67 ? -14.541 1.759 -24.008 1.00 97.12 67 LEU A N 1
ATOM 519 C CA . LEU A 1 67 ? -13.533 1.184 -23.122 1.00 97.12 67 LEU A CA 1
ATOM 520 C C . LEU A 1 67 ? -12.273 0.937 -23.944 1.00 97.12 67 LEU A C 1
ATOM 522 O O . LEU A 1 67 ? -12.333 0.206 -24.932 1.00 97.12 67 LEU A O 1
ATOM 526 N N . LEU A 1 68 ? -11.151 1.540 -23.570 1.00 97.62 68 LEU A N 1
ATOM 527 C CA . LEU A 1 68 ? -9.865 1.292 -24.210 1.00 97.62 68 LEU A CA 1
ATOM 528 C C . LEU A 1 68 ? -9.063 0.298 -23.384 1.00 97.62 68 LEU A C 1
ATOM 530 O O . LEU A 1 68 ? -9.055 0.362 -22.154 1.00 97.62 68 LEU A O 1
ATOM 534 N N . THR A 1 69 ? -8.353 -0.596 -24.061 1.00 98.25 69 THR A N 1
ATOM 535 C CA . THR A 1 69 ? -7.472 -1.541 -23.385 1.00 98.25 69 THR A CA 1
ATOM 536 C C . THR A 1 69 ? -6.273 -1.932 -24.229 1.00 98.25 69 THR A C 1
ATOM 538 O O . THR A 1 69 ? -6.365 -2.103 -25.448 1.00 98.25 69 THR A O 1
ATOM 541 N N . GLY A 1 70 ? -5.128 -2.053 -23.568 1.00 98.25 70 GLY A N 1
ATOM 542 C CA . GLY A 1 70 ? -3.906 -2.575 -24.147 1.00 98.25 70 GLY A CA 1
ATOM 543 C C . GLY A 1 70 ? -3.782 -4.086 -23.974 1.00 98.25 70 GLY A C 1
ATOM 544 O O . GLY A 1 70 ? -4.166 -4.643 -22.947 1.00 98.25 70 GLY A O 1
ATOM 545 N N . ALA A 1 71 ? -3.204 -4.730 -24.986 1.00 98.19 71 ALA A N 1
ATOM 546 C CA . ALA A 1 71 ? -2.831 -6.140 -25.003 1.00 98.19 71 ALA A CA 1
ATOM 547 C C . ALA A 1 71 ? -1.379 -6.265 -25.513 1.00 98.19 71 ALA A C 1
ATOM 549 O O . ALA A 1 71 ? -1.165 -6.515 -26.705 1.00 98.19 71 ALA A O 1
ATOM 550 N N . PRO A 1 72 ? -0.366 -6.032 -24.652 1.00 97.44 72 PRO A N 1
ATOM 551 C CA . PRO A 1 72 ? 1.044 -5.951 -25.048 1.00 97.44 72 PRO A CA 1
ATOM 552 C C . PRO A 1 72 ? 1.594 -7.192 -25.751 1.00 97.44 72 PRO A C 1
ATOM 554 O O . PRO A 1 72 ? 2.518 -7.058 -26.549 1.00 97.44 72 PRO A O 1
ATOM 557 N N . LYS A 1 73 ? 1.014 -8.371 -25.493 1.00 96.56 73 LYS A N 1
ATOM 558 C CA . LYS A 1 73 ? 1.419 -9.652 -26.091 1.00 96.56 73 LYS A CA 1
ATOM 559 C C . LYS A 1 73 ? 0.490 -10.142 -27.201 1.00 96.56 73 LYS A C 1
ATOM 561 O O . LYS A 1 73 ? 0.470 -11.315 -27.564 1.00 96.56 73 LYS A O 1
ATOM 566 N N . GLU A 1 74 ? -0.343 -9.257 -27.738 1.00 96.56 74 GLU A N 1
ATOM 567 C CA . GLU A 1 74 ? -1.210 -9.601 -28.858 1.00 96.56 74 GLU A CA 1
ATOM 568 C C . GLU A 1 74 ? -0.404 -9.895 -30.133 1.00 96.56 74 GLU A C 1
ATOM 570 O O . GLU A 1 74 ? 0.592 -9.233 -30.463 1.00 96.56 74 GLU A O 1
ATOM 575 N N . LYS A 1 75 ? -0.904 -10.861 -30.907 1.00 94.38 75 LYS A N 1
ATOM 576 C CA . LYS A 1 75 ? -0.319 -11.242 -32.190 1.00 94.38 75 LYS A CA 1
ATOM 577 C C . LYS A 1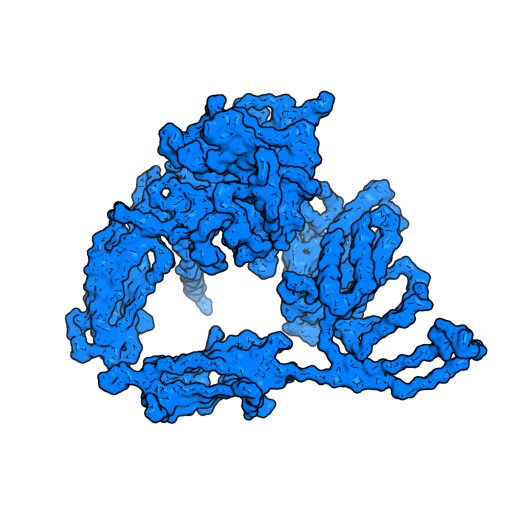 75 ? -0.294 -10.066 -33.160 1.00 94.38 75 LYS A C 1
ATOM 579 O O . LYS A 1 75 ? -1.191 -9.211 -33.201 1.00 94.38 75 LYS A O 1
ATOM 584 N N . ALA A 1 76 ? 0.733 -10.040 -33.996 1.00 91.25 76 ALA A N 1
ATOM 585 C CA . ALA A 1 76 ? 0.867 -9.030 -35.029 1.00 91.25 76 ALA A CA 1
ATOM 586 C C . ALA A 1 76 ? -0.298 -9.073 -36.032 1.00 91.25 76 ALA A C 1
ATOM 588 O O . ALA A 1 76 ? -0.943 -10.106 -36.238 1.00 91.25 76 ALA A O 1
ATOM 589 N N . TYR A 1 77 ? -0.558 -7.946 -36.699 1.00 86.69 77 TYR A N 1
ATOM 590 C CA . TYR A 1 77 ? -1.439 -7.952 -37.865 1.00 86.69 77 TYR A CA 1
ATOM 591 C C . TYR A 1 77 ? -0.877 -8.902 -38.939 1.00 86.69 77 TYR A C 1
ATOM 593 O O . TYR A 1 77 ? 0.311 -8.803 -39.239 1.00 86.69 77 TYR A O 1
ATOM 601 N N . PRO A 1 78 ? -1.697 -9.748 -39.599 1.00 82.00 78 PRO A N 1
ATOM 602 C CA . PRO A 1 78 ? -1.208 -10.725 -40.584 1.00 82.00 78 PRO A CA 1
ATOM 603 C C . PRO A 1 78 ? -0.425 -10.133 -41.766 1.00 82.00 78 PRO A C 1
ATOM 605 O O . PRO A 1 78 ? 0.322 -10.842 -42.435 1.00 82.00 78 PRO A O 1
ATOM 608 N N . ALA A 1 79 ? -0.611 -8.841 -42.053 1.00 82.12 79 ALA A N 1
ATOM 609 C CA . ALA A 1 79 ? 0.126 -8.121 -43.089 1.00 82.12 79 ALA A CA 1
ATOM 610 C C . ALA A 1 79 ? 1.594 -7.835 -42.706 1.00 82.12 79 ALA A C 1
ATOM 612 O O . ALA A 1 79 ? 2.412 -7.547 -43.581 1.00 82.12 79 ALA A O 1
ATOM 613 N N . LEU A 1 80 ? 1.934 -7.906 -41.417 1.00 83.31 80 LEU A N 1
ATOM 614 C CA . LEU A 1 80 ? 3.280 -7.708 -40.897 1.00 83.31 80 LEU A CA 1
ATOM 615 C C . LEU A 1 80 ? 4.008 -9.061 -40.831 1.00 83.31 80 LEU A C 1
ATOM 617 O O . LEU A 1 80 ? 3.445 -10.065 -40.410 1.00 83.31 80 LEU A O 1
ATOM 621 N N . LYS A 1 81 ? 5.280 -9.105 -41.244 1.00 83.31 81 LYS A N 1
ATOM 622 C CA . LYS A 1 81 ? 6.116 -10.324 -41.210 1.00 83.31 81 LYS A CA 1
ATOM 623 C C . LYS A 1 81 ? 6.757 -10.551 -39.827 1.00 83.31 81 LYS A C 1
ATOM 625 O O . LYS A 1 81 ? 7.958 -10.784 -39.748 1.00 83.31 81 LYS A O 1
ATOM 630 N N . VAL A 1 82 ? 5.968 -10.426 -38.764 1.00 88.12 82 VAL A N 1
ATOM 631 C CA . VAL A 1 82 ? 6.363 -10.559 -37.345 1.00 88.12 82 VAL A CA 1
ATOM 632 C C . VAL A 1 82 ? 5.295 -11.365 -36.601 1.00 88.12 82 VAL A C 1
ATOM 634 O O . VAL A 1 82 ? 4.168 -11.465 -37.086 1.00 88.12 82 VAL A O 1
ATOM 637 N N . ASN A 1 83 ? 5.640 -11.983 -35.472 1.00 90.19 83 ASN A N 1
ATOM 638 C CA . ASN A 1 83 ? 4.734 -12.865 -34.733 1.00 90.19 83 ASN A CA 1
ATOM 639 C C . ASN A 1 83 ? 3.926 -12.093 -33.679 1.00 90.19 83 ASN A C 1
ATOM 641 O O . ASN A 1 83 ? 2.695 -12.171 -33.662 1.00 90.19 83 ASN A O 1
ATOM 645 N N . GLU A 1 84 ? 4.598 -11.297 -32.850 1.00 93.75 84 GLU A N 1
ATOM 646 C CA . GLU A 1 84 ? 3.988 -10.525 -31.765 1.00 93.75 84 GLU A CA 1
ATOM 647 C C . GLU A 1 84 ? 4.367 -9.046 -31.877 1.00 93.75 84 GLU A C 1
ATOM 649 O O . GLU A 1 84 ? 5.528 -8.709 -32.080 1.00 93.75 84 GLU A O 1
ATOM 654 N N . THR A 1 85 ? 3.392 -8.145 -31.752 1.00 94.56 85 THR A N 1
ATOM 655 C CA . THR A 1 85 ? 3.650 -6.690 -31.675 1.00 94.56 85 THR A CA 1
ATOM 656 C C . THR A 1 85 ? 3.015 -6.054 -30.447 1.00 94.56 85 THR A C 1
ATOM 658 O O . THR A 1 85 ? 3.403 -4.957 -30.051 1.00 94.56 85 THR A O 1
ATOM 661 N N . GLY A 1 86 ? 1.992 -6.696 -29.885 1.00 96.00 86 GLY A N 1
ATOM 662 C CA . GLY A 1 86 ? 1.004 -6.038 -29.049 1.00 96.00 86 GLY A CA 1
ATOM 663 C C . GLY A 1 86 ? -0.068 -5.308 -29.863 1.00 96.00 86 GLY A C 1
ATOM 664 O O . GLY A 1 86 ? 0.010 -5.169 -31.097 1.00 96.00 86 GLY A O 1
ATOM 665 N N . ALA A 1 87 ? -1.109 -4.862 -29.169 1.00 96.19 87 ALA A N 1
ATOM 666 C CA . ALA A 1 87 ? -2.246 -4.158 -29.738 1.00 96.19 87 ALA A CA 1
ATOM 667 C C . ALA A 1 87 ? -2.952 -3.271 -28.710 1.00 96.19 87 ALA A C 1
ATOM 669 O O . ALA A 1 87 ? -2.848 -3.466 -27.502 1.00 96.19 87 ALA A O 1
ATOM 670 N N . VAL A 1 88 ? -3.753 -2.341 -29.226 1.00 97.25 88 VAL A N 1
ATOM 671 C CA . VAL A 1 88 ? -4.755 -1.605 -28.453 1.00 97.25 88 VAL A CA 1
ATOM 672 C C . VAL A 1 88 ? -6.122 -1.895 -29.050 1.00 97.25 88 VAL A C 1
ATOM 674 O O . VAL A 1 88 ? -6.275 -1.944 -30.275 1.00 97.25 88 VAL A O 1
ATOM 677 N N . TYR A 1 89 ? -7.106 -2.092 -28.186 1.00 97.31 89 TYR A N 1
ATOM 678 C CA . TYR A 1 89 ? -8.494 -2.341 -28.534 1.00 97.31 89 TYR A CA 1
ATOM 679 C C . TYR A 1 89 ? -9.385 -1.242 -27.968 1.00 97.31 89 TYR A C 1
ATOM 681 O O . TYR A 1 89 ? -9.106 -0.682 -26.909 1.00 97.31 89 TYR A O 1
ATOM 689 N N . TYR A 1 90 ? -10.484 -0.976 -28.665 1.00 95.81 90 TYR A N 1
ATOM 690 C CA . TYR A 1 90 ? -11.616 -0.245 -28.118 1.00 95.81 90 TYR A CA 1
ATOM 691 C C . TYR A 1 90 ? -12.849 -1.143 -28.119 1.00 95.81 90 TYR A C 1
ATOM 693 O O . TYR A 1 90 ? -13.111 -1.869 -29.081 1.00 95.81 90 TYR A O 1
ATOM 701 N N . CYS A 1 91 ? -13.615 -1.093 -27.040 1.00 96.69 91 CYS A N 1
ATOM 702 C CA . CYS A 1 91 ? -14.802 -1.906 -26.847 1.00 96.69 91 CYS A CA 1
ATOM 703 C C . CYS A 1 91 ? -16.017 -1.001 -26.633 1.00 96.69 91 CYS A C 1
ATOM 705 O O . CYS A 1 91 ? -15.951 -0.065 -25.829 1.00 96.69 91 CYS A O 1
ATOM 707 N N . PRO A 1 92 ? -17.141 -1.257 -27.319 1.00 94.88 92 PRO A N 1
ATOM 708 C CA . PRO A 1 92 ? -18.389 -0.576 -27.014 1.00 94.88 92 PRO A CA 1
ATOM 709 C C . PRO A 1 92 ? -18.977 -1.106 -25.697 1.00 94.88 92 PRO A C 1
ATOM 711 O O . PRO A 1 92 ? -18.767 -2.260 -25.316 1.00 94.88 92 PRO A O 1
ATOM 714 N N . ILE A 1 93 ? -19.762 -0.280 -25.009 1.00 94.31 93 ILE A N 1
ATOM 715 C CA . ILE A 1 93 ? -20.443 -0.679 -23.774 1.00 94.31 93 ILE A CA 1
ATOM 716 C C . ILE A 1 93 ? -21.684 -1.502 -24.156 1.00 94.31 93 ILE A C 1
ATOM 718 O O . ILE A 1 93 ? -22.758 -0.973 -24.431 1.00 94.31 93 ILE A O 1
ATOM 722 N N . THR A 1 94 ? -21.515 -2.822 -24.239 1.00 93.06 94 THR A N 1
ATOM 723 C CA . THR A 1 94 ? -22.556 -3.804 -24.596 1.00 93.06 94 THR A CA 1
ATOM 724 C C . THR A 1 94 ? -22.390 -5.062 -23.740 1.00 93.06 94 THR A C 1
ATOM 726 O O . THR A 1 94 ? -21.343 -5.269 -23.133 1.00 93.06 94 THR A O 1
ATOM 729 N N . THR A 1 95 ? -23.391 -5.942 -23.731 1.00 89.75 95 THR A N 1
ATOM 730 C CA . THR A 1 95 ? -23.304 -7.246 -23.053 1.00 89.75 95 THR A CA 1
ATOM 731 C C . THR A 1 95 ? -22.519 -8.306 -23.837 1.00 89.75 95 THR A C 1
ATOM 733 O O . THR A 1 95 ? -22.350 -9.412 -23.331 1.00 89.75 95 THR A O 1
ATOM 736 N N . ASP A 1 96 ? -22.118 -8.035 -25.084 1.00 92.75 96 ASP A N 1
ATOM 737 C CA . ASP A 1 96 ? -21.282 -8.962 -25.855 1.00 92.75 96 ASP A CA 1
ATOM 738 C C . ASP A 1 96 ? -19.845 -8.875 -25.337 1.00 92.75 96 ASP A C 1
ATOM 740 O O . ASP A 1 96 ? -19.290 -7.784 -25.235 1.00 92.75 96 ASP A O 1
ATOM 744 N N . THR A 1 97 ? -19.241 -10.004 -24.976 1.00 93.56 97 THR A N 1
ATOM 745 C CA . THR A 1 97 ? -17.896 -10.012 -24.395 1.00 93.56 97 THR A CA 1
ATOM 746 C C . THR A 1 97 ? -16.795 -9.887 -25.449 1.00 93.56 97 THR A C 1
ATOM 748 O O . THR A 1 97 ? -15.664 -9.572 -25.088 1.00 93.56 97 THR A O 1
ATOM 751 N N . LYS A 1 98 ? -17.092 -10.107 -26.741 1.00 94.00 98 LYS A N 1
ATOM 752 C CA . LYS A 1 98 ? -16.085 -10.256 -27.815 1.00 94.00 98 LYS A CA 1
ATOM 753 C C . LYS A 1 98 ? -16.204 -9.241 -28.953 1.00 94.00 98 LYS A C 1
ATOM 755 O O . LYS A 1 98 ? -15.588 -9.422 -30.002 1.00 94.00 98 LYS A O 1
ATOM 760 N N . ASP A 1 99 ? -16.963 -8.169 -28.761 1.00 95.62 99 ASP A N 1
ATOM 761 C CA . ASP A 1 99 ? -17.198 -7.118 -29.762 1.00 95.62 99 ASP A CA 1
ATOM 762 C C . ASP A 1 99 ? -16.156 -5.978 -29.741 1.00 95.62 99 ASP A C 1
ATOM 764 O O . ASP A 1 99 ? -16.347 -4.924 -30.355 1.00 95.62 99 ASP A O 1
ATOM 768 N N . CYS A 1 100 ? -15.029 -6.188 -29.059 1.00 96.62 100 CYS A N 1
ATOM 769 C CA . CYS A 1 100 ? -13.895 -5.274 -29.079 1.00 96.62 100 CYS A CA 1
ATOM 770 C C . CYS A 1 100 ? -13.225 -5.241 -30.455 1.00 96.62 100 CYS A C 1
ATOM 772 O O . CYS A 1 100 ? -13.009 -6.270 -31.097 1.00 96.62 100 CYS A O 1
ATOM 774 N N . THR A 1 101 ? -12.843 -4.044 -30.891 1.00 95.81 101 THR A N 1
ATOM 775 C CA . THR A 1 101 ? -12.213 -3.811 -32.191 1.00 95.81 101 THR A CA 1
ATOM 776 C C . THR A 1 101 ? -10.792 -3.292 -32.007 1.00 95.81 101 THR A C 1
ATOM 778 O O . THR A 1 101 ? -10.536 -2.410 -31.189 1.00 95.81 101 THR A O 1
ATOM 781 N N . ARG A 1 102 ? -9.845 -3.852 -32.765 1.00 94.19 102 ARG A N 1
ATOM 782 C CA . ARG A 1 102 ? -8.430 -3.465 -32.718 1.00 94.19 102 ARG A CA 1
ATOM 783 C C . ARG A 1 102 ? -8.214 -2.107 -33.388 1.00 94.19 102 ARG A C 1
ATOM 785 O O . ARG A 1 102 ? -8.716 -1.874 -34.486 1.00 94.19 102 ARG A O 1
ATOM 792 N N . VAL A 1 103 ? -7.413 -1.243 -32.770 1.00 93.00 103 VAL A N 1
ATOM 793 C CA . VAL A 1 103 ? -6.963 0.030 -33.353 1.00 93.00 103 VAL A CA 1
ATOM 794 C C . VAL A 1 103 ? -5.778 -0.220 -34.289 1.00 93.00 103 VAL A C 1
ATOM 796 O O . VAL A 1 103 ? -4.850 -0.971 -33.976 1.00 93.00 103 VAL A O 1
ATOM 799 N N . GLU A 1 104 ? -5.790 0.402 -35.466 1.00 88.44 104 GLU A N 1
ATOM 800 C CA . GLU A 1 104 ? -4.725 0.252 -36.459 1.00 88.44 104 GLU A CA 1
ATOM 801 C C . GLU A 1 104 ? -3.604 1.288 -36.232 1.00 88.44 104 GLU A C 1
ATOM 803 O O . GLU A 1 104 ? -3.653 2.429 -36.704 1.00 88.44 104 GLU A O 1
ATOM 808 N N . LEU A 1 105 ? -2.583 0.890 -35.464 1.00 89.44 105 LEU A N 1
ATOM 809 C CA . LEU A 1 105 ? -1.478 1.774 -35.066 1.00 89.44 105 LEU A CA 1
ATOM 810 C C . LEU A 1 105 ? -0.223 1.629 -35.937 1.00 89.44 105 LEU A C 1
ATOM 812 O O . LEU A 1 105 ? 0.343 2.630 -36.372 1.00 89.44 105 LEU A O 1
ATOM 816 N N . VAL A 1 106 ? 0.179 0.393 -36.240 1.00 86.00 106 VAL A N 1
ATOM 817 C CA . VAL A 1 106 ? 1.422 0.089 -36.962 1.00 86.00 106 VAL A CA 1
ATOM 818 C C . VAL A 1 106 ? 1.117 -0.230 -38.426 1.00 86.00 106 VAL A C 1
ATOM 820 O O . VAL A 1 106 ? 0.491 -1.246 -38.727 1.00 86.00 106 VAL A O 1
ATOM 823 N N . LYS A 1 107 ? 1.588 0.627 -39.340 1.00 76.31 107 LYS A N 1
ATOM 824 C CA . LYS A 1 107 ? 1.512 0.448 -40.801 1.00 76.31 107 LYS A CA 1
ATOM 825 C C . LYS A 1 107 ? 2.911 0.566 -41.402 1.00 76.31 107 LYS A C 1
ATOM 827 O O . LYS A 1 107 ? 3.644 1.471 -41.032 1.00 76.31 107 LYS A O 1
ATOM 832 N N . ASN A 1 108 ? 3.244 -0.302 -42.362 1.00 72.19 108 ASN A N 1
ATOM 833 C CA . ASN A 1 108 ? 4.472 -0.229 -43.172 1.00 72.19 108 ASN A CA 1
ATOM 834 C C . ASN A 1 108 ? 5.787 -0.220 -42.363 1.00 72.19 108 ASN A C 1
ATOM 836 O O . ASN A 1 108 ? 6.470 0.794 -42.274 1.00 72.19 108 ASN A O 1
ATOM 840 N N . VAL A 1 109 ? 6.174 -1.375 -41.818 1.00 81.12 109 VAL A N 1
ATOM 841 C CA . VAL A 1 109 ? 7.431 -1.529 -41.065 1.00 81.12 109 VAL A CA 1
ATOM 842 C C . VAL A 1 109 ? 8.615 -1.699 -42.015 1.00 81.12 109 VAL A C 1
ATOM 844 O O . VAL A 1 109 ? 8.629 -2.620 -42.836 1.00 81.12 109 VAL A O 1
ATOM 847 N N . ASN A 1 110 ? 9.639 -0.857 -41.868 1.00 83.75 110 ASN A N 1
ATOM 848 C CA . ASN A 1 110 ? 10.917 -1.052 -42.545 1.00 83.75 110 ASN A CA 1
ATOM 849 C C . ASN A 1 110 ? 11.846 -1.929 -41.694 1.00 83.75 110 ASN A C 1
ATOM 851 O O . ASN A 1 110 ? 12.577 -1.428 -40.843 1.00 83.75 110 ASN A O 1
ATOM 855 N N . SER A 1 111 ? 11.867 -3.237 -41.965 1.00 82.19 111 SER A N 1
ATOM 856 C CA . SER A 1 111 ? 12.674 -4.209 -41.208 1.00 82.19 111 SER A CA 1
ATOM 857 C C . SER A 1 111 ? 14.189 -3.953 -41.232 1.00 82.19 111 SER A C 1
ATOM 859 O O . SER A 1 111 ? 14.910 -4.575 -40.464 1.00 82.19 111 SER A O 1
ATOM 861 N N . ALA A 1 112 ? 14.689 -3.073 -42.110 1.00 83.06 112 ALA A N 1
ATOM 862 C CA . ALA A 1 112 ? 16.100 -2.682 -42.130 1.00 83.06 112 ALA A CA 1
ATOM 863 C C . ALA A 1 112 ? 16.447 -1.570 -41.119 1.00 83.06 112 ALA A C 1
ATOM 865 O O . ALA A 1 112 ? 17.623 -1.351 -40.845 1.00 83.06 112 ALA A O 1
ATOM 866 N N . GLN A 1 113 ? 15.448 -0.843 -40.611 1.00 86.25 113 GLN A N 1
ATOM 867 C CA . GLN A 1 113 ? 15.625 0.321 -39.732 1.00 86.25 113 GLN A CA 1
ATOM 868 C C . GLN A 1 113 ? 14.895 0.174 -38.393 1.00 86.25 113 GLN A C 1
ATOM 870 O O . GLN A 1 113 ? 15.187 0.910 -37.453 1.00 86.25 113 GLN A O 1
ATOM 875 N N . GLU A 1 114 ? 13.941 -0.753 -38.295 1.00 90.81 114 GLU A N 1
ATOM 876 C CA . GLU A 1 114 ? 13.033 -0.866 -37.156 1.00 90.81 114 GLU A CA 1
ATOM 877 C C . GLU A 1 114 ? 12.720 -2.333 -36.852 1.00 90.81 114 GLU A C 1
ATOM 879 O O . GLU A 1 114 ? 12.517 -3.143 -37.762 1.00 90.81 114 GLU A O 1
ATOM 884 N N . MET A 1 115 ? 12.627 -2.663 -35.564 1.00 91.38 115 MET A N 1
ATOM 885 C CA . MET A 1 115 ? 12.161 -3.957 -35.077 1.00 91.38 115 MET A CA 1
ATOM 886 C C . MET A 1 115 ? 10.962 -3.739 -34.150 1.00 91.38 115 MET A C 1
ATOM 888 O O . MET A 1 115 ? 11.075 -3.136 -33.084 1.00 91.38 115 MET A O 1
ATOM 892 N N . VAL A 1 116 ? 9.806 -4.234 -34.599 1.00 92.62 116 VAL A N 1
ATOM 893 C CA . VAL A 1 116 ? 8.511 -4.142 -33.897 1.00 92.62 116 VAL A CA 1
ATOM 894 C C . VAL A 1 116 ? 8.093 -5.461 -33.235 1.00 92.62 116 VAL A C 1
ATOM 896 O O . VAL A 1 116 ? 7.050 -5.514 -32.591 1.00 92.62 116 VAL A O 1
ATOM 899 N N . GLU A 1 117 ? 8.875 -6.528 -33.427 1.00 93.88 117 GLU A N 1
ATOM 900 C CA . GLU A 1 117 ? 8.653 -7.816 -32.762 1.00 93.88 117 GLU A CA 1
ATOM 901 C C . GLU A 1 117 ? 8.776 -7.628 -31.247 1.00 93.88 117 GLU A C 1
ATOM 903 O O . GLU A 1 117 ? 9.773 -7.072 -30.785 1.00 93.88 117 GLU A O 1
ATOM 908 N N . ASP A 1 118 ? 7.773 -8.084 -30.494 1.00 93.44 118 ASP A N 1
ATOM 909 C CA . ASP A 1 118 ? 7.736 -8.018 -29.027 1.00 93.44 118 ASP A CA 1
ATOM 910 C C . ASP A 1 118 ? 7.935 -6.577 -28.495 1.00 93.44 118 ASP A C 1
ATOM 912 O O . ASP A 1 118 ? 8.537 -6.345 -27.445 1.00 93.44 118 ASP A O 1
ATOM 916 N N . MET A 1 119 ? 7.420 -5.574 -29.228 1.00 94.81 119 MET A N 1
ATOM 917 C CA . MET A 1 119 ? 7.535 -4.156 -28.846 1.00 94.81 119 MET A CA 1
ATOM 918 C C . MET A 1 119 ? 6.617 -3.736 -27.687 1.00 94.81 119 MET A C 1
ATOM 920 O O . MET A 1 119 ? 6.743 -2.615 -27.187 1.00 94.81 119 MET A O 1
ATOM 924 N N . TRP A 1 120 ? 5.709 -4.621 -27.258 1.00 97.19 120 TRP A N 1
ATOM 925 C CA . TRP A 1 120 ? 4.753 -4.404 -26.165 1.00 97.19 120 TRP A CA 1
ATOM 926 C C . TRP A 1 120 ? 3.799 -3.230 -26.398 1.00 97.19 120 TRP A C 1
ATOM 928 O O . TRP A 1 120 ? 3.537 -2.427 -25.501 1.00 97.19 120 TRP A O 1
ATOM 938 N N . LEU A 1 121 ? 3.269 -3.113 -27.617 1.00 97.25 121 LEU A N 1
ATOM 939 C CA . LEU A 1 121 ? 2.276 -2.091 -27.933 1.00 97.25 121 LEU A CA 1
ATOM 940 C C . LEU A 1 121 ? 1.005 -2.290 -27.093 1.00 97.25 121 LEU A C 1
ATOM 942 O O . LEU A 1 121 ? 0.387 -3.350 -27.142 1.00 97.25 121 LEU A O 1
ATOM 946 N N . GLY A 1 122 ? 0.598 -1.252 -26.363 1.00 97.00 122 GLY A N 1
ATOM 947 C CA . GLY A 1 122 ? -0.503 -1.310 -25.399 1.00 97.00 122 GLY A CA 1
ATOM 948 C C . GLY A 1 122 ? -0.042 -1.450 -23.945 1.00 97.00 122 GLY A C 1
ATOM 949 O O . GLY A 1 122 ? -0.877 -1.629 -23.064 1.00 97.00 122 GLY A O 1
ATOM 950 N N . VAL A 1 123 ? 1.263 -1.345 -23.661 1.00 97.69 123 VAL A N 1
ATOM 951 C CA . VAL A 1 123 ? 1.759 -1.240 -22.273 1.00 97.69 123 VAL A CA 1
ATOM 952 C C . VAL A 1 123 ? 1.180 -0.004 -21.569 1.00 97.69 123 VAL A C 1
ATOM 954 O O . VAL A 1 123 ? 0.850 -0.056 -20.391 1.00 97.69 123 VAL A O 1
ATOM 957 N N . THR A 1 124 ? 0.966 1.075 -22.324 1.00 98.00 124 THR A N 1
ATOM 958 C CA . THR A 1 124 ? 0.309 2.305 -21.881 1.00 98.00 124 THR A CA 1
ATOM 959 C C . THR A 1 124 ? -0.785 2.657 -22.873 1.00 98.00 124 THR A C 1
ATOM 961 O O . THR A 1 124 ? -0.552 2.653 -24.087 1.00 98.00 124 THR A O 1
ATOM 964 N N . VAL A 1 125 ? -1.963 2.977 -22.343 1.00 97.56 125 VAL A N 1
ATOM 965 C CA . VAL A 1 125 ? -3.104 3.515 -23.080 1.00 97.56 125 VAL A CA 1
ATOM 966 C C . VAL A 1 125 ? -3.686 4.652 -22.253 1.00 97.56 125 VAL A C 1
ATOM 968 O O . VAL A 1 125 ? -3.988 4.460 -21.079 1.00 97.56 125 VAL A O 1
ATOM 971 N N . ALA A 1 126 ? -3.847 5.826 -22.858 1.00 96.06 126 ALA A N 1
ATOM 972 C CA . ALA A 1 126 ? -4.430 6.988 -22.198 1.00 96.06 126 ALA A CA 1
ATOM 973 C C . ALA A 1 126 ? -5.411 7.709 -23.125 1.00 96.06 126 ALA A C 1
ATOM 975 O O . ALA A 1 126 ? -5.218 7.752 -24.340 1.00 96.06 126 ALA A O 1
ATOM 976 N N . SER A 1 127 ? -6.460 8.279 -22.537 1.00 94.38 127 SER A N 1
ATOM 977 C CA . SER A 1 127 ? -7.447 9.106 -23.231 1.00 94.38 127 SER A CA 1
ATOM 978 C C . SER A 1 127 ? -7.253 10.568 -22.845 1.00 94.38 127 SER A C 1
ATOM 980 O O . SER A 1 127 ? -7.112 10.879 -21.666 1.00 94.38 127 SER A O 1
ATOM 982 N N . GLN A 1 128 ? -7.310 11.467 -23.824 1.00 92.50 128 GLN A N 1
ATOM 983 C CA . GLN A 1 128 ? -7.290 12.908 -23.599 1.00 92.50 128 GLN A CA 1
ATOM 984 C C . GLN A 1 128 ? -8.632 13.370 -23.014 1.00 92.50 128 GLN A C 1
ATOM 986 O O . GLN A 1 128 ? -9.675 13.213 -23.658 1.00 92.50 128 GLN A O 1
ATOM 991 N N . GLY A 1 129 ? -8.598 13.935 -21.807 1.00 81.81 129 GLY A N 1
ATOM 992 C CA . GLY A 1 129 ? -9.754 14.557 -21.156 1.00 81.81 129 GLY A CA 1
ATOM 993 C C . GLY A 1 129 ? -10.092 15.951 -21.707 1.00 81.81 129 GLY A C 1
ATOM 994 O O . GLY A 1 129 ? -9.403 16.475 -22.580 1.00 81.81 129 GLY A O 1
ATOM 995 N N . GLY A 1 130 ? -11.160 16.558 -21.182 1.00 73.62 130 GLY A N 1
ATOM 996 C CA . GLY A 1 130 ? -11.559 17.939 -21.492 1.00 73.62 130 GLY A CA 1
ATOM 997 C C . GLY A 1 130 ? -12.552 18.102 -22.662 1.00 73.62 130 GLY A C 1
ATOM 998 O O . GLY A 1 130 ? -12.811 17.165 -23.422 1.00 73.62 130 GLY A O 1
ATOM 999 N N . PRO A 1 131 ? -13.155 19.298 -22.821 1.00 64.38 131 PRO A N 1
ATOM 1000 C CA . PRO A 1 131 ? -14.229 19.561 -23.790 1.00 64.38 131 PRO A CA 1
ATOM 1001 C C . PRO A 1 131 ? -13.783 19.511 -25.262 1.00 64.38 131 PRO A C 1
ATOM 1003 O O . PRO A 1 131 ? -14.585 19.134 -26.116 1.00 64.38 131 PRO A O 1
ATOM 1006 N N . ASN A 1 132 ? -12.516 19.837 -25.542 1.00 66.75 132 ASN A N 1
ATOM 1007 C CA . ASN A 1 132 ? -11.887 19.746 -26.870 1.00 66.75 132 ASN A CA 1
ATOM 1008 C C . ASN A 1 132 ? -10.975 18.505 -27.005 1.00 66.75 132 ASN A C 1
ATOM 1010 O O . ASN A 1 132 ? -10.190 18.412 -27.949 1.00 66.75 132 ASN A O 1
ATOM 1014 N N . GLY A 1 133 ? -11.043 17.583 -26.036 1.00 74.06 133 GLY A N 1
ATOM 1015 C CA . GLY A 1 133 ? -10.252 16.355 -25.995 1.00 74.06 133 GLY A CA 1
ATOM 1016 C C . GLY A 1 133 ? -10.844 15.226 -26.840 1.00 74.06 133 GLY A C 1
ATOM 1017 O O . GLY A 1 133 ? -11.693 15.446 -27.705 1.00 74.06 133 GLY A O 1
ATOM 1018 N N . GLY A 1 134 ? -10.412 13.994 -26.564 1.00 84.75 134 GLY A N 1
ATOM 1019 C CA . GLY A 1 134 ? -10.823 12.790 -27.292 1.00 84.75 134 GLY A CA 1
ATOM 1020 C C . GLY A 1 134 ? -9.714 12.132 -28.118 1.00 84.75 134 GLY A C 1
ATOM 1021 O O . GLY A 1 134 ? -9.971 11.161 -28.816 1.00 84.75 134 GLY A O 1
ATOM 1022 N N . ARG A 1 135 ? -8.463 12.590 -28.052 1.00 91.56 135 ARG A N 1
ATOM 1023 C CA . ARG A 1 135 ? -7.341 11.814 -28.604 1.00 91.56 135 ARG A CA 1
ATOM 1024 C C . ARG A 1 135 ? -6.970 10.641 -27.700 1.00 91.56 135 ARG A C 1
ATOM 1026 O O . ARG A 1 135 ? -7.304 10.621 -26.516 1.00 91.56 135 ARG A O 1
ATOM 1033 N N . VAL A 1 136 ? -6.273 9.663 -28.267 1.00 94.38 136 VAL A N 1
ATOM 1034 C CA . VAL A 1 136 ? -5.785 8.482 -27.545 1.00 94.38 136 VAL A CA 1
ATOM 1035 C C . VAL A 1 136 ? -4.296 8.308 -27.771 1.00 94.38 136 VAL A C 1
ATOM 1037 O O . VAL A 1 136 ? -3.856 8.265 -28.919 1.00 94.38 136 VAL A O 1
ATOM 1040 N N . LEU A 1 137 ? -3.548 8.152 -26.681 1.00 96.00 137 LEU A N 1
ATOM 1041 C CA . LEU A 1 137 ? -2.133 7.794 -26.671 1.00 96.00 137 LEU A CA 1
ATOM 1042 C C . LEU A 1 137 ? -1.985 6.286 -26.453 1.00 96.00 137 LEU A C 1
ATOM 1044 O O . LEU A 1 137 ? -2.622 5.712 -25.569 1.00 96.00 137 LEU A O 1
ATOM 1048 N N . ALA A 1 138 ? -1.113 5.655 -27.232 1.00 96.94 138 ALA A N 1
ATOM 1049 C CA . ALA A 1 138 ? -0.757 4.249 -27.097 1.00 96.94 138 ALA A CA 1
ATOM 1050 C C . ALA A 1 138 ? 0.744 4.049 -27.307 1.00 96.94 138 ALA A C 1
ATOM 1052 O O . ALA A 1 138 ? 1.284 4.492 -28.319 1.00 96.94 138 ALA A O 1
ATOM 1053 N N . CYS A 1 139 ? 1.410 3.336 -26.400 1.00 97.44 139 CYS A N 1
ATOM 1054 C CA . CYS A 1 139 ? 2.864 3.167 -26.447 1.00 97.44 139 CYS A CA 1
ATOM 1055 C C . CYS A 1 139 ? 3.308 1.702 -26.477 1.00 97.44 139 CYS A C 1
ATOM 1057 O O . CYS A 1 139 ? 2.582 0.802 -26.049 1.00 97.44 139 CYS A O 1
ATOM 1059 N N . GLY A 1 140 ? 4.516 1.478 -26.999 1.00 96.75 140 GLY A N 1
ATOM 1060 C CA . GLY A 1 140 ? 5.252 0.217 -26.979 1.00 96.75 140 GLY A CA 1
ATOM 1061 C C . GLY A 1 140 ? 6.711 0.448 -26.588 1.00 96.75 140 GLY A C 1
ATOM 1062 O O . GLY A 1 140 ? 7.563 0.722 -27.435 1.00 96.75 140 GLY A O 1
ATOM 1063 N N . HIS A 1 141 ? 6.995 0.338 -25.291 1.00 96.31 141 HIS A N 1
ATOM 1064 C CA . HIS A 1 141 ? 8.286 0.677 -24.676 1.00 96.31 141 HIS A CA 1
ATOM 1065 C C . HIS A 1 141 ? 9.471 -0.228 -25.053 1.00 96.31 141 HIS A C 1
ATOM 1067 O O . HIS A 1 141 ? 10.620 0.102 -24.751 1.00 96.31 141 HIS A O 1
ATOM 1073 N N . ARG A 1 142 ? 9.220 -1.365 -25.718 1.00 95.56 142 ARG A N 1
ATOM 1074 C CA . ARG A 1 142 ? 10.260 -2.304 -26.179 1.00 95.56 142 ARG A CA 1
ATOM 1075 C C . ARG A 1 142 ? 10.559 -2.185 -27.672 1.00 95.56 142 ARG A C 1
ATOM 1077 O O . ARG A 1 142 ? 11.317 -2.987 -28.208 1.00 95.56 142 ARG A O 1
ATOM 1084 N N . TYR A 1 143 ? 9.988 -1.189 -28.349 1.00 95.31 143 TYR A N 1
ATOM 1085 C CA . TYR A 1 143 ? 10.326 -0.883 -29.737 1.00 95.31 143 TYR A CA 1
ATOM 1086 C C . TYR A 1 143 ? 11.822 -0.583 -29.903 1.00 95.31 143 TYR A C 1
ATOM 1088 O O . TYR A 1 143 ? 12.425 0.137 -29.100 1.00 95.31 143 TYR A O 1
ATOM 1096 N N . VAL A 1 144 ? 12.408 -1.122 -30.976 1.00 94.19 144 VAL A N 1
ATOM 1097 C CA . VAL A 1 144 ? 13.841 -1.025 -31.257 1.00 94.19 144 VAL A CA 1
ATOM 1098 C C . VAL A 1 144 ? 14.095 -0.329 -32.591 1.00 94.19 144 VAL A C 1
ATOM 1100 O O . VAL A 1 144 ? 13.585 -0.744 -33.635 1.00 94.19 144 VAL A O 1
ATOM 1103 N N . LYS A 1 145 ? 14.975 0.676 -32.571 1.00 92.31 145 LYS A N 1
ATOM 1104 C CA . LYS A 1 145 ? 15.569 1.269 -33.773 1.00 92.31 145 LYS A CA 1
ATOM 1105 C C . LYS A 1 145 ? 16.858 0.529 -34.132 1.00 92.31 145 LYS A C 1
ATOM 1107 O O . LYS A 1 145 ? 17.666 0.215 -33.254 1.00 92.31 145 LYS A O 1
ATOM 1112 N N . ILE A 1 146 ? 17.049 0.259 -35.420 1.00 91.81 146 ILE A N 1
ATOM 1113 C CA . ILE A 1 146 ? 18.244 -0.383 -35.969 1.00 91.81 146 ILE A CA 1
ATOM 1114 C C . ILE A 1 146 ? 19.081 0.679 -36.682 1.00 91.81 146 ILE A C 1
ATOM 1116 O O . ILE A 1 146 ? 18.615 1.335 -37.614 1.00 91.81 146 ILE A O 1
ATOM 1120 N N . LEU A 1 147 ? 20.331 0.830 -36.252 1.00 89.12 147 LEU A N 1
ATOM 1121 C CA . LEU A 1 147 ? 21.307 1.735 -36.847 1.00 89.12 147 LEU A CA 1
ATOM 1122 C C . LEU A 1 147 ? 22.485 0.942 -37.410 1.00 89.12 147 LEU A C 1
ATOM 1124 O O . LEU A 1 147 ? 22.957 -0.013 -36.798 1.00 89.12 147 LEU A O 1
ATOM 1128 N N . MET A 1 148 ? 22.985 1.366 -38.568 1.00 82.69 148 MET A N 1
ATOM 1129 C CA . MET A 1 148 ? 24.177 0.780 -39.180 1.00 82.69 148 MET A CA 1
ATOM 1130 C C . MET A 1 148 ? 25.400 1.605 -38.782 1.00 82.69 148 MET A C 1
ATOM 1132 O O . MET A 1 148 ? 25.518 2.765 -39.180 1.00 82.69 148 MET A O 1
ATOM 1136 N N . SER A 1 149 ? 26.315 1.009 -38.017 1.00 75.38 149 SER A N 1
ATOM 1137 C CA . SER A 1 149 ? 27.621 1.595 -37.703 1.00 75.38 149 SER A CA 1
ATOM 1138 C C . SER A 1 149 ? 28.700 0.822 -38.460 1.00 75.38 149 SER A C 1
ATOM 1140 O O . SER A 1 149 ? 29.157 -0.240 -38.037 1.00 75.38 149 SER A O 1
ATOM 1142 N N . GLY A 1 150 ? 29.061 1.305 -39.652 1.00 77.50 150 GLY A N 1
ATOM 1143 C CA . GLY A 1 150 ? 29.938 0.563 -40.561 1.00 77.50 150 GLY A CA 1
ATOM 1144 C C . GLY A 1 150 ? 29.278 -0.731 -41.051 1.00 77.50 150 GLY A C 1
ATOM 1145 O O . GLY A 1 150 ? 28.308 -0.673 -41.803 1.00 77.50 150 GLY A O 1
ATOM 1146 N N . SER A 1 151 ? 29.818 -1.888 -40.649 1.00 73.69 151 SER A N 1
ATOM 1147 C CA . SER A 1 151 ? 29.276 -3.223 -40.960 1.00 73.69 151 SER A CA 1
ATOM 1148 C C . SER A 1 151 ? 28.507 -3.868 -39.803 1.00 73.69 151 SER A C 1
ATOM 1150 O O . SER A 1 151 ? 28.021 -4.986 -39.960 1.00 73.69 151 SER A O 1
ATOM 1152 N N . GLU A 1 152 ? 28.436 -3.210 -38.643 1.00 80.50 152 GLU A N 1
ATOM 1153 C CA . GLU A 1 152 ? 27.773 -3.740 -37.452 1.00 80.50 152 GLU A CA 1
ATOM 1154 C C . GLU A 1 152 ? 26.381 -3.127 -37.266 1.00 80.50 152 GLU A C 1
ATOM 1156 O O . GLU A 1 152 ? 26.190 -1.909 -37.348 1.00 80.50 152 GLU A O 1
ATOM 1161 N N . GLU A 1 153 ? 25.411 -3.998 -36.995 1.00 84.38 153 GLU A N 1
ATOM 1162 C CA . GLU A 1 153 ? 24.033 -3.636 -36.672 1.00 84.38 153 GLU A CA 1
ATOM 1163 C C . GLU A 1 153 ? 23.935 -3.272 -35.184 1.00 84.38 153 GLU A C 1
ATOM 1165 O O . GLU A 1 153 ? 24.167 -4.110 -34.312 1.00 84.38 153 GLU A O 1
ATOM 1170 N N . GLN A 1 154 ? 23.582 -2.023 -34.888 1.00 87.25 154 GLN A N 1
ATOM 1171 C CA . GLN A 1 154 ? 23.358 -1.531 -33.530 1.00 87.25 154 GLN A CA 1
ATOM 1172 C C . GLN A 1 154 ? 21.853 -1.460 -33.260 1.00 87.25 154 GLN A C 1
ATOM 1174 O O . GLN A 1 154 ? 21.108 -0.819 -34.004 1.00 87.25 154 GLN A O 1
ATOM 1179 N N . ARG A 1 155 ? 21.403 -2.106 -32.181 1.00 91.19 155 ARG A N 1
ATOM 1180 C CA . ARG A 1 155 ? 19.996 -2.129 -31.756 1.00 91.19 155 ARG A CA 1
ATOM 1181 C C . ARG A 1 155 ? 19.798 -1.222 -30.550 1.00 91.19 155 ARG A C 1
ATOM 1183 O O . ARG A 1 155 ? 20.515 -1.348 -29.560 1.00 91.19 155 ARG A O 1
ATOM 1190 N N . ARG A 1 156 ? 18.830 -0.312 -30.641 1.00 92.00 156 ARG A N 1
ATOM 1191 C CA . ARG A 1 156 ? 18.534 0.707 -29.626 1.00 92.00 156 ARG A CA 1
ATOM 1192 C C . ARG A 1 156 ? 17.085 0.587 -29.184 1.00 92.00 156 ARG A C 1
ATOM 1194 O O . ARG A 1 156 ? 16.184 0.864 -29.975 1.00 92.00 156 ARG A O 1
ATOM 1201 N N . MET A 1 157 ? 16.858 0.130 -27.954 1.00 92.94 157 MET A N 1
ATOM 1202 C CA . MET A 1 157 ? 15.514 -0.057 -27.394 1.00 92.94 157 MET A CA 1
ATOM 1203 C C . MET A 1 157 ? 14.994 1.269 -26.841 1.00 92.94 157 MET A C 1
ATOM 1205 O O . MET A 1 157 ? 15.028 1.528 -25.642 1.00 92.94 157 MET A O 1
ATOM 1209 N N . ILE A 1 158 ? 14.570 2.140 -27.750 1.00 94.12 158 ILE A N 1
ATOM 1210 C CA . ILE A 1 158 ? 14.130 3.492 -27.405 1.00 94.12 158 ILE A CA 1
ATOM 1211 C C . ILE A 1 158 ? 12.658 3.551 -26.992 1.00 94.12 158 ILE A C 1
ATOM 1213 O O . ILE A 1 158 ? 12.313 4.416 -26.201 1.00 94.12 158 ILE A O 1
ATOM 1217 N N . GLY A 1 159 ? 11.808 2.630 -27.463 1.00 94.88 159 GLY A N 1
ATOM 1218 C CA . GLY A 1 159 ? 10.349 2.723 -27.321 1.00 94.88 159 GLY A CA 1
ATOM 1219 C C . GLY A 1 159 ? 9.695 3.620 -28.388 1.00 94.88 159 GLY A C 1
ATOM 1220 O O . GLY A 1 159 ? 10.384 4.309 -29.139 1.00 94.88 159 GLY A O 1
ATOM 1221 N N . LYS A 1 160 ? 8.364 3.559 -28.512 1.00 93.81 160 LYS A N 1
ATOM 1222 C CA . LYS A 1 160 ? 7.594 4.370 -29.473 1.00 93.81 160 LYS A CA 1
ATOM 1223 C C . LYS A 1 160 ? 6.152 4.559 -29.019 1.00 93.81 160 LYS A C 1
ATOM 1225 O O . LYS A 1 160 ? 5.530 3.598 -28.560 1.00 93.81 160 LYS A O 1
ATOM 1230 N N . CYS A 1 161 ? 5.612 5.757 -29.217 1.00 95.25 161 CYS A N 1
ATOM 1231 C CA . CYS A 1 161 ? 4.220 6.090 -28.928 1.00 95.25 161 CYS A CA 1
ATOM 1232 C C . CYS A 1 161 ? 3.464 6.542 -30.184 1.00 95.25 161 CYS A C 1
ATOM 1234 O O . CYS A 1 161 ? 4.051 6.982 -31.169 1.00 95.25 161 CYS A O 1
ATOM 1236 N N . PHE A 1 162 ? 2.143 6.400 -30.147 1.00 94.12 162 PHE A N 1
ATOM 1237 C CA . PHE A 1 162 ? 1.227 6.764 -31.219 1.00 94.12 162 PHE A CA 1
ATOM 1238 C C . PHE A 1 162 ? 0.053 7.539 -30.639 1.00 94.12 162 PHE A C 1
ATOM 1240 O O . PHE A 1 162 ? -0.528 7.114 -29.641 1.00 94.12 162 PHE A O 1
ATOM 1247 N N . VAL A 1 163 ? -0.346 8.608 -31.322 1.00 93.44 163 VAL A N 1
ATOM 1248 C CA . VAL A 1 163 ? -1.584 9.332 -31.032 1.00 93.44 163 VAL A CA 1
ATOM 1249 C C . VAL A 1 163 ? -2.611 9.043 -32.126 1.00 93.44 163 VAL A C 1
ATOM 1251 O O . VAL A 1 163 ? -2.275 8.904 -33.309 1.00 93.44 163 VAL A O 1
ATOM 1254 N N . ARG A 1 164 ? -3.876 8.888 -31.736 1.00 92.62 164 ARG A N 1
ATOM 1255 C CA . ARG A 1 164 ? -5.023 8.783 -32.647 1.00 92.62 164 ARG A CA 1
ATOM 1256 C C . ARG A 1 164 ? -6.080 9.814 -32.305 1.00 92.62 164 ARG A C 1
ATOM 1258 O O . ARG A 1 164 ? -6.242 10.170 -31.140 1.00 92.62 164 ARG A O 1
ATOM 1265 N N . GLY A 1 165 ? -6.786 10.266 -33.338 1.00 88.88 165 GLY A N 1
ATOM 1266 C CA . GLY A 1 165 ? -7.851 11.251 -33.221 1.00 88.88 165 GLY A CA 1
ATOM 1267 C C . GLY A 1 165 ? -9.089 10.712 -32.508 1.00 88.88 165 GLY A C 1
ATOM 1268 O O . GLY A 1 165 ? -9.162 9.546 -32.118 1.00 88.88 165 GLY A O 1
ATOM 1269 N N . ASN A 1 166 ? -10.106 11.565 -32.419 1.00 84.56 166 ASN A N 1
ATOM 1270 C CA . ASN A 1 166 ? -11.364 11.318 -31.707 1.00 84.56 166 ASN A CA 1
ATOM 1271 C C . ASN A 1 166 ? -12.094 10.029 -32.103 1.00 84.56 166 ASN A C 1
ATOM 1273 O O . ASN A 1 166 ? -12.677 9.319 -31.291 1.00 84.56 166 ASN A O 1
ATOM 1277 N N . ASN A 1 167 ? -12.055 9.704 -33.390 1.00 84.00 167 ASN A N 1
ATOM 1278 C CA . ASN A 1 167 ? -12.676 8.508 -33.952 1.00 84.00 167 ASN A CA 1
ATOM 1279 C C . ASN A 1 167 ? -11.745 7.280 -33.936 1.00 84.00 167 ASN A C 1
ATOM 1281 O O . ASN A 1 167 ? -12.031 6.297 -34.626 1.00 84.00 167 ASN A O 1
ATOM 1285 N N . LEU A 1 168 ? -10.621 7.349 -33.212 1.00 88.56 168 LEU A N 1
ATOM 1286 C CA . LEU A 1 168 ? -9.568 6.330 -33.136 1.00 88.56 168 LEU A CA 1
ATOM 1287 C C . LEU A 1 168 ? -8.914 5.996 -34.489 1.00 88.56 168 LEU A C 1
ATOM 1289 O O . LEU A 1 168 ? -8.205 4.996 -34.619 1.00 88.56 168 LEU A O 1
ATOM 1293 N N . SER A 1 169 ? -9.151 6.825 -35.506 1.00 88.31 169 SER A N 1
ATOM 1294 C CA . SER A 1 169 ? -8.572 6.697 -36.841 1.00 88.31 169 SER A CA 1
ATOM 1295 C C . SER A 1 169 ? -7.401 7.660 -37.003 1.00 88.31 169 SER A C 1
ATOM 1297 O O . SER A 1 169 ? -7.278 8.637 -36.267 1.00 88.31 169 SER A O 1
ATOM 1299 N N . TYR A 1 170 ? -6.519 7.348 -37.953 1.00 89.12 170 TYR A N 1
ATOM 1300 C CA . TYR A 1 170 ? -5.410 8.227 -38.300 1.00 89.12 170 TYR A CA 1
ATOM 1301 C C . TYR A 1 170 ? -5.892 9.347 -39.222 1.00 89.12 170 TYR A C 1
ATOM 1303 O O . TYR A 1 170 ? -6.450 9.048 -40.281 1.00 89.12 170 TYR A O 1
ATOM 1311 N N . ASP A 1 171 ? -5.653 10.594 -38.828 1.00 88.31 171 ASP A N 1
ATOM 1312 C CA . ASP A 1 171 ? -5.901 11.780 -39.648 1.00 88.31 171 ASP A CA 1
ATOM 1313 C C . ASP A 1 171 ? -4.563 12.473 -39.961 1.00 88.31 171 ASP A C 1
ATOM 1315 O O . ASP A 1 171 ? -3.899 12.930 -39.030 1.00 88.31 171 ASP A O 1
ATOM 1319 N N . PRO A 1 172 ? -4.120 12.520 -41.233 1.00 86.12 172 PRO A N 1
ATOM 1320 C CA . PRO A 1 172 ? -2.873 13.184 -41.603 1.00 86.12 172 PRO A CA 1
ATOM 1321 C C . PRO A 1 172 ? -2.923 14.713 -41.463 1.00 86.12 172 PRO A C 1
ATOM 1323 O O . PRO A 1 172 ? -1.863 15.328 -41.521 1.00 86.12 172 PRO A O 1
ATOM 1326 N N . ASP A 1 173 ? -4.107 15.314 -41.302 1.00 84.50 173 ASP A N 1
ATOM 1327 C CA . ASP A 1 173 ? -4.265 16.759 -41.099 1.00 84.50 173 ASP A CA 1
ATOM 1328 C C . ASP A 1 173 ? -4.257 17.150 -39.600 1.00 84.50 173 ASP A C 1
ATOM 1330 O O . ASP A 1 173 ? -4.274 18.335 -39.266 1.00 84.50 173 ASP A O 1
ATOM 1334 N N . ASP A 1 174 ? -4.224 16.172 -38.683 1.00 85.31 174 ASP A N 1
ATOM 1335 C CA . ASP A 1 174 ? -4.096 16.399 -37.238 1.00 85.31 174 ASP A CA 1
ATOM 1336 C C . ASP A 1 174 ? -2.623 16.314 -36.822 1.00 85.31 174 ASP A C 1
ATOM 1338 O O . ASP A 1 174 ? -2.052 15.223 -36.721 1.00 85.31 174 ASP A O 1
ATOM 1342 N N . ASP A 1 175 ? -2.003 17.464 -36.552 1.00 82.94 175 ASP A N 1
ATOM 1343 C CA . ASP A 1 175 ? -0.571 17.543 -36.235 1.00 82.94 175 ASP A CA 1
ATOM 1344 C C . ASP A 1 175 ? -0.184 16.765 -34.968 1.00 82.94 175 ASP A C 1
ATOM 1346 O O . ASP A 1 175 ? 0.911 16.201 -34.884 1.00 82.94 175 ASP A O 1
ATOM 1350 N N . TRP A 1 176 ? -1.127 16.600 -34.035 1.00 87.06 176 TRP A N 1
ATOM 1351 C CA . TRP A 1 176 ? -0.965 15.721 -32.876 1.00 87.06 176 TRP A CA 1
ATOM 1352 C C . TRP A 1 176 ? -0.746 14.258 -33.260 1.00 87.06 176 TRP A C 1
ATOM 1354 O O . TRP A 1 176 ? -0.296 13.484 -32.434 1.00 87.06 176 TRP A O 1
ATOM 1364 N N . GLN A 1 177 ? -1.104 13.827 -34.469 1.00 87.44 177 GLN A N 1
ATOM 1365 C CA . GLN A 1 177 ? -0.926 12.447 -34.927 1.00 87.44 177 GLN A CA 1
ATOM 1366 C C . GLN A 1 177 ? 0.257 12.292 -35.882 1.00 87.44 177 GLN A C 1
ATOM 1368 O O . GLN A 1 177 ? 0.799 11.190 -36.004 1.00 87.44 177 GLN A O 1
ATOM 1373 N N . THR A 1 178 ? 0.631 13.356 -36.596 1.00 82.38 178 THR A N 1
ATOM 1374 C CA . THR A 1 178 ? 1.771 13.358 -37.524 1.00 82.38 178 THR A CA 1
ATOM 1375 C C . THR A 1 178 ? 3.101 13.576 -36.808 1.00 82.38 178 THR A C 1
ATOM 1377 O O . THR A 1 178 ? 4.143 13.176 -37.333 1.00 82.38 178 THR A O 1
ATOM 1380 N N . HIS A 1 179 ? 3.078 14.142 -35.599 1.00 82.44 179 HIS A N 1
ATOM 1381 C CA . HIS A 1 179 ? 4.248 14.216 -34.739 1.00 82.44 179 HIS A CA 1
ATOM 1382 C C . HIS A 1 179 ? 4.785 12.813 -34.400 1.00 82.44 179 HIS A C 1
ATOM 1384 O O . HIS A 1 179 ? 4.038 11.861 -34.174 1.00 82.44 179 HIS A O 1
ATOM 1390 N N . HIS A 1 180 ? 6.110 12.665 -34.400 1.00 73.69 180 HIS A N 1
ATOM 1391 C CA . HIS A 1 180 ? 6.755 11.351 -34.415 1.00 73.69 180 HIS A CA 1
ATOM 1392 C C . HIS A 1 180 ? 6.714 10.652 -33.046 1.00 73.69 180 HIS A C 1
ATOM 1394 O O . HIS A 1 180 ? 6.782 9.424 -33.015 1.00 73.69 180 HIS A O 1
ATOM 1400 N N . TYR A 1 181 ? 6.633 11.416 -31.944 1.00 81.44 181 TYR A N 1
ATOM 1401 C CA . TYR A 1 181 ? 6.725 10.960 -30.542 1.00 81.44 181 TYR A CA 1
ATOM 1402 C C . TYR A 1 181 ? 7.858 9.945 -30.283 1.00 81.44 181 TYR A C 1
ATOM 1404 O O . TYR A 1 181 ? 7.808 9.179 -29.325 1.00 81.44 181 TYR A O 1
ATOM 1412 N N . GLU A 1 182 ? 8.891 9.933 -31.134 1.00 83.81 182 GLU A N 1
ATOM 1413 C CA . GLU A 1 182 ? 10.169 9.246 -30.930 1.00 83.81 182 GLU A CA 1
ATOM 1414 C C . GLU A 1 182 ? 11.113 10.254 -30.249 1.00 83.81 182 GLU A C 1
ATOM 1416 O O . GLU A 1 182 ? 12.084 10.704 -30.851 1.00 83.81 182 GLU A O 1
ATOM 1421 N N . VAL A 1 183 ? 10.774 10.665 -29.020 1.00 84.81 183 VAL A N 1
ATOM 1422 C CA . VAL A 1 183 ? 11.447 11.766 -28.291 1.00 84.81 183 VAL A CA 1
ATOM 1423 C C . VAL A 1 183 ? 12.910 11.460 -27.947 1.00 84.81 183 VAL A C 1
ATOM 1425 O O . VAL A 1 183 ? 13.747 12.355 -27.873 1.00 84.81 183 VAL A O 1
ATOM 1428 N N . CYS A 1 184 ? 13.248 10.177 -27.813 1.00 90.00 184 CYS A N 1
ATOM 1429 C CA . CYS A 1 184 ? 14.600 9.724 -27.509 1.00 90.00 184 CYS A CA 1
ATOM 1430 C C . CYS A 1 184 ? 15.449 9.558 -28.768 1.00 90.00 184 CYS A C 1
ATOM 1432 O O . CYS A 1 184 ? 15.047 8.892 -29.724 1.00 90.00 184 CYS A O 1
ATOM 1434 N N . ASN A 1 185 ? 16.673 10.089 -28.747 1.00 90.19 185 ASN A N 1
ATOM 1435 C CA . ASN A 1 185 ? 17.570 10.027 -29.893 1.00 90.19 185 ASN A CA 1
ATOM 1436 C C . ASN A 1 185 ? 18.268 8.651 -30.004 1.00 90.19 185 ASN A C 1
ATOM 1438 O O . ASN A 1 185 ? 19.152 8.340 -29.198 1.00 90.19 185 ASN A O 1
ATOM 1442 N N . PRO A 1 186 ? 17.977 7.837 -31.041 1.00 88.06 186 PRO A N 1
ATOM 1443 C CA . PRO A 1 186 ? 18.570 6.510 -31.188 1.00 88.06 186 PRO A CA 1
ATOM 1444 C C . PRO A 1 186 ? 20.067 6.541 -31.523 1.00 88.06 186 PRO A C 1
ATOM 1446 O O . PRO A 1 186 ? 20.745 5.538 -31.322 1.00 88.06 186 PRO A O 1
ATOM 1449 N N . ALA A 1 187 ? 20.609 7.651 -32.041 1.00 88.12 187 ALA A N 1
ATOM 1450 C CA . ALA A 1 187 ? 22.039 7.754 -32.351 1.00 88.12 187 ALA A CA 1
ATOM 1451 C C . ALA A 1 187 ? 22.918 7.728 -31.089 1.00 88.12 187 ALA A C 1
ATOM 1453 O O . ALA A 1 187 ? 24.104 7.400 -31.163 1.00 88.12 187 ALA A O 1
ATOM 1454 N N . ASN A 1 188 ? 22.324 8.042 -29.939 1.00 89.19 188 ASN A N 1
ATOM 1455 C CA . ASN A 1 188 ? 22.986 8.035 -28.650 1.00 89.19 188 ASN A CA 1
ATOM 1456 C C . ASN A 1 188 ? 23.257 6.606 -28.150 1.00 89.19 188 ASN A C 1
ATOM 1458 O O . ASN A 1 188 ? 22.676 5.621 -28.616 1.00 89.19 188 ASN A O 1
ATOM 1462 N N . ASP A 1 189 ? 24.174 6.483 -27.194 1.00 87.88 189 ASP A N 1
ATOM 1463 C CA . ASP A 1 189 ? 24.427 5.234 -26.484 1.00 87.88 189 ASP A CA 1
ATOM 1464 C C . ASP A 1 189 ? 23.631 5.163 -25.169 1.00 87.88 189 ASP A C 1
ATOM 1466 O O . ASP A 1 189 ? 22.774 6.000 -24.880 1.00 87.88 189 ASP A O 1
ATOM 1470 N N . MET A 1 190 ? 23.905 4.129 -24.380 1.00 85.69 190 MET A N 1
ATOM 1471 C CA . MET A 1 190 ? 23.237 3.876 -23.105 1.00 85.69 190 MET A CA 1
ATOM 1472 C C . MET A 1 190 ? 23.535 4.928 -22.026 1.00 85.69 190 MET A C 1
ATOM 1474 O O . MET A 1 190 ? 22.722 5.104 -21.124 1.00 85.69 190 MET A O 1
ATOM 1478 N N . SER A 1 191 ? 24.666 5.638 -22.115 1.00 88.06 191 SER A N 1
ATOM 1479 C CA . SER A 1 191 ? 24.977 6.748 -21.200 1.00 88.06 191 SER A CA 1
ATOM 1480 C C . SER A 1 191 ? 24.082 7.968 -21.437 1.00 88.06 191 SER A C 1
ATOM 1482 O O . SER A 1 191 ? 24.018 8.871 -20.613 1.00 88.06 191 SER A O 1
ATOM 1484 N N . SER A 1 192 ? 23.370 7.972 -22.563 1.00 90.62 192 SER A N 1
ATOM 1485 C CA . SER A 1 192 ? 22.397 8.973 -22.979 1.00 90.62 192 SER A CA 1
ATOM 1486 C C . SER A 1 192 ? 21.042 8.284 -23.234 1.00 90.62 192 SER A C 1
ATOM 1488 O O . SER A 1 192 ? 20.557 7.546 -22.385 1.00 90.62 192 SER A O 1
ATOM 1490 N N . GLU A 1 193 ? 20.395 8.495 -24.381 1.00 91.25 193 GLU A N 1
ATOM 1491 C CA . GLU A 1 193 ? 19.008 8.057 -24.637 1.00 91.25 193 GLU A CA 1
ATOM 1492 C C . GLU A 1 193 ? 18.897 6.741 -25.442 1.00 91.25 193 GLU A C 1
ATOM 1494 O O . GLU A 1 193 ? 17.804 6.322 -25.822 1.00 91.25 193 GLU A O 1
ATOM 1499 N N . GLY A 1 194 ? 20.010 6.045 -25.710 1.00 88.94 194 GLY A N 1
ATOM 1500 C CA . GLY A 1 194 ? 20.037 4.861 -26.582 1.00 88.94 194 GLY A CA 1
ATOM 1501 C C . GLY A 1 194 ? 19.271 3.633 -26.057 1.00 88.94 194 GLY A C 1
ATOM 1502 O O . GLY A 1 194 ? 19.039 2.688 -26.815 1.00 88.94 194 GLY A O 1
ATOM 1503 N N . MET A 1 195 ? 18.879 3.644 -24.779 1.00 91.56 195 MET A N 1
ATOM 1504 C CA . MET A 1 195 ? 18.078 2.613 -24.102 1.00 91.56 195 MET A CA 1
ATOM 1505 C C . MET A 1 195 ? 16.890 3.228 -23.351 1.00 91.56 195 MET A C 1
ATOM 1507 O O . MET A 1 195 ? 16.520 2.761 -22.290 1.00 91.56 195 MET A O 1
ATOM 1511 N N . CYS A 1 196 ? 16.318 4.309 -23.873 1.00 92.12 196 CYS A N 1
ATOM 1512 C CA . CYS A 1 196 ? 15.355 5.155 -23.169 1.00 92.12 196 CYS A CA 1
ATOM 1513 C C . CYS A 1 196 ? 14.072 4.450 -22.664 1.00 92.12 196 CYS A C 1
ATOM 1515 O O . CYS A 1 196 ? 13.536 4.839 -21.622 1.00 92.12 196 CYS A O 1
ATOM 1517 N N . ASN A 1 197 ? 13.606 3.391 -23.344 1.00 94.25 197 ASN A N 1
ATOM 1518 C CA . ASN A 1 197 ? 12.377 2.664 -22.994 1.00 94.25 197 ASN A CA 1
ATOM 1519 C C . ASN A 1 197 ? 11.137 3.577 -22.838 1.00 94.25 197 ASN A C 1
ATOM 1521 O O . ASN A 1 197 ? 10.342 3.394 -21.914 1.00 94.25 197 ASN A O 1
ATOM 1525 N N . MET A 1 198 ? 10.965 4.555 -23.737 1.00 95.38 198 MET A N 1
ATOM 1526 C CA . MET A 1 198 ? 9.868 5.526 -23.669 1.00 95.38 198 MET A CA 1
ATOM 1527 C C . MET A 1 198 ? 8.497 4.855 -23.699 1.00 95.38 198 MET A C 1
ATOM 1529 O O . MET A 1 198 ? 8.258 3.914 -24.463 1.00 95.38 198 MET A O 1
ATOM 1533 N N . GLY A 1 199 ? 7.568 5.404 -22.922 1.00 93.88 199 GLY A N 1
ATOM 1534 C CA . GLY A 1 199 ? 6.172 4.987 -22.951 1.00 93.88 199 GLY A CA 1
ATOM 1535 C C . GLY A 1 199 ? 5.900 3.728 -22.143 1.00 93.88 199 GLY A C 1
ATOM 1536 O O . GLY A 1 199 ? 4.957 3.012 -22.461 1.00 93.88 199 GLY A O 1
ATOM 1537 N N . ILE A 1 200 ? 6.728 3.444 -21.129 1.00 94.31 200 ILE A N 1
ATOM 1538 C CA . ILE A 1 200 ? 6.365 2.524 -20.038 1.00 94.31 200 ILE A CA 1
ATOM 1539 C C . ILE A 1 200 ? 5.177 3.078 -19.234 1.00 94.31 200 ILE A C 1
ATOM 1541 O O . ILE A 1 200 ? 4.304 2.333 -18.795 1.00 94.31 200 ILE A O 1
ATOM 1545 N N . ALA A 1 201 ? 5.152 4.404 -19.097 1.00 96.88 201 ALA A N 1
ATOM 1546 C CA . ALA A 1 201 ? 4.110 5.217 -18.509 1.00 96.88 201 ALA A CA 1
ATOM 1547 C C . ALA A 1 201 ? 3.997 6.508 -19.322 1.00 96.88 201 ALA A C 1
ATOM 1549 O O . ALA A 1 201 ? 4.963 6.964 -19.942 1.00 96.88 201 ALA A O 1
ATOM 1550 N N . GLY A 1 202 ? 2.810 7.096 -19.324 1.00 95.75 202 GLY A N 1
ATOM 1551 C CA . GLY A 1 202 ? 2.532 8.327 -20.044 1.00 95.75 202 GLY A CA 1
ATOM 1552 C C . GLY A 1 202 ? 1.042 8.617 -20.093 1.00 95.75 202 GLY A C 1
ATOM 1553 O O . GLY A 1 202 ? 0.214 7.778 -19.732 1.00 95.75 202 GLY A O 1
ATOM 1554 N N . GLY A 1 203 ? 0.704 9.813 -20.546 1.00 95.19 203 GLY A N 1
ATOM 1555 C CA . GLY A 1 203 ? -0.667 10.284 -20.585 1.00 95.19 203 GLY A CA 1
ATOM 1556 C C . GLY A 1 203 ? -0.807 11.589 -21.346 1.00 95.19 203 GLY A C 1
ATOM 1557 O O . GLY A 1 203 ? 0.103 12.025 -22.052 1.00 95.19 203 GLY A O 1
ATOM 1558 N N . MET A 1 204 ? -1.995 12.175 -21.242 1.00 93.00 204 MET A N 1
ATOM 1559 C CA . MET A 1 204 ? -2.340 13.410 -21.933 1.00 93.00 204 MET A CA 1
ATOM 1560 C C . MET A 1 204 ? -3.107 14.328 -20.986 1.00 93.00 204 MET A C 1
ATOM 1562 O O . MET A 1 204 ? -4.012 13.867 -20.286 1.00 93.00 204 MET A O 1
ATOM 1566 N N . THR A 1 205 ? -2.775 15.615 -21.002 1.00 90.44 205 THR A N 1
ATOM 1567 C CA . THR A 1 205 ? -3.617 16.680 -20.444 1.00 90.44 205 THR A CA 1
ATOM 1568 C C . THR A 1 205 ? -4.462 17.292 -21.568 1.00 90.44 205 THR A C 1
ATOM 1570 O O . THR A 1 205 ? -4.537 16.759 -22.680 1.00 90.44 205 THR A O 1
ATOM 1573 N N . GLU A 1 206 ? -5.119 18.423 -21.319 1.00 86.50 206 GLU A N 1
ATOM 1574 C CA . GLU A 1 206 ? -5.820 19.153 -22.383 1.00 86.50 206 GLU A CA 1
ATOM 1575 C C . GLU A 1 206 ? -4.865 19.637 -23.491 1.00 86.50 206 GLU A C 1
ATOM 1577 O O . GLU A 1 206 ? -5.275 19.722 -24.649 1.00 86.50 206 GLU A O 1
ATOM 1582 N N . THR A 1 207 ? -3.599 19.912 -23.159 1.00 85.69 207 THR A N 1
ATOM 1583 C CA . THR A 1 207 ? -2.621 20.558 -24.057 1.00 85.69 207 THR A CA 1
ATOM 1584 C C . THR A 1 207 ? -1.275 19.841 -24.156 1.00 85.69 207 THR A C 1
ATOM 1586 O O . THR A 1 207 ? -0.494 20.159 -25.048 1.00 85.69 207 THR A O 1
ATOM 1589 N N . GLU A 1 208 ? -0.989 18.878 -23.280 1.00 89.44 208 GLU A N 1
ATOM 1590 C CA . GLU A 1 208 ? 0.308 18.194 -23.210 1.00 89.44 208 GLU A CA 1
ATOM 1591 C C . GLU A 1 208 ? 0.193 16.685 -23.415 1.00 89.44 208 GLU A C 1
ATOM 1593 O O . GLU A 1 208 ? -0.806 16.053 -23.067 1.00 89.44 208 GLU A O 1
ATOM 1598 N N . VAL A 1 209 ? 1.261 16.109 -23.964 1.00 92.88 209 VAL A N 1
ATOM 1599 C CA . VAL A 1 209 ? 1.552 14.675 -23.926 1.00 92.88 209 VAL A CA 1
ATOM 1600 C C . VAL A 1 209 ? 2.792 14.486 -23.070 1.00 92.88 209 VAL A C 1
ATOM 1602 O O . VAL A 1 209 ? 3.833 15.054 -23.387 1.00 92.88 209 VAL A O 1
ATOM 1605 N N . TYR A 1 210 ? 2.696 13.679 -22.018 1.00 94.75 210 TYR A N 1
ATOM 1606 C CA . TYR A 1 210 ? 3.821 13.372 -21.135 1.00 94.75 210 TYR A CA 1
ATOM 1607 C C . TYR A 1 210 ? 4.161 11.885 -21.193 1.00 94.75 210 TYR A C 1
ATOM 1609 O O . TYR A 1 210 ? 3.274 11.027 -21.231 1.00 94.75 210 TYR A O 1
ATOM 1617 N N . ILE A 1 211 ? 5.453 11.566 -21.217 1.00 96.62 211 ILE A N 1
ATOM 1618 C CA . ILE A 1 211 ? 5.971 10.210 -21.406 1.00 96.62 211 ILE A CA 1
ATOM 1619 C C . ILE A 1 211 ? 7.145 9.977 -20.453 1.00 96.62 211 ILE A C 1
ATOM 1621 O O . ILE A 1 211 ? 8.081 10.766 -20.387 1.00 96.62 211 ILE A O 1
ATOM 1625 N N . GLY A 1 212 ? 7.113 8.862 -19.727 1.00 96.88 212 GLY A N 1
ATOM 1626 C CA . GLY A 1 212 ? 8.231 8.408 -18.907 1.00 96.88 212 GLY A CA 1
ATOM 1627 C C . GLY A 1 212 ? 9.262 7.619 -19.714 1.00 96.88 212 GLY A C 1
ATOM 1628 O O . GLY A 1 212 ? 8.902 6.784 -20.554 1.00 96.88 212 GLY A O 1
ATOM 1629 N N . THR A 1 213 ? 10.544 7.860 -19.436 1.00 96.31 213 THR A N 1
ATOM 1630 C CA . THR A 1 213 ? 11.686 7.244 -20.129 1.00 96.31 213 THR A CA 1
ATOM 1631 C C . THR A 1 213 ? 12.695 6.668 -19.121 1.00 96.31 213 THR A C 1
ATOM 1633 O O . THR A 1 213 ? 13.792 7.209 -18.953 1.00 96.31 213 THR A O 1
ATOM 1636 N N . PRO A 1 214 ? 12.365 5.586 -18.395 1.00 96.69 214 PRO A N 1
ATOM 1637 C CA . PRO A 1 214 ? 13.168 5.095 -17.267 1.00 96.69 214 PRO A CA 1
ATOM 1638 C C . PRO A 1 214 ? 14.573 4.609 -17.639 1.00 96.69 214 PRO A C 1
ATOM 1640 O O . PRO A 1 214 ? 15.423 4.472 -16.761 1.00 96.69 214 PRO A O 1
ATOM 1643 N N . GLY A 1 215 ? 14.830 4.315 -18.915 1.00 95.25 215 GLY A N 1
ATOM 1644 C CA . GLY A 1 215 ? 16.122 3.810 -19.369 1.00 95.25 215 GLY A CA 1
ATOM 1645 C C . GLY A 1 215 ? 17.095 4.884 -19.868 1.00 95.25 215 GLY A C 1
ATOM 1646 O O . GLY A 1 215 ? 18.239 4.566 -20.197 1.00 95.25 215 GLY A O 1
ATOM 1647 N N . SER A 1 216 ? 16.680 6.154 -19.895 1.00 95.00 216 SER A N 1
ATOM 1648 C CA . SER A 1 216 ? 17.547 7.281 -20.258 1.00 95.00 216 SER A CA 1
ATOM 1649 C C . SER A 1 216 ? 18.671 7.480 -19.231 1.00 95.00 216 SER A C 1
ATOM 1651 O O . SER A 1 216 ? 18.479 7.266 -18.035 1.00 95.00 216 SER A O 1
ATOM 1653 N N . PHE A 1 217 ? 19.847 7.893 -19.705 1.00 94.81 217 PHE A N 1
ATOM 1654 C CA . PHE A 1 217 ? 21.033 8.239 -18.913 1.00 94.81 217 PHE A CA 1
ATOM 1655 C C . PHE A 1 217 ? 21.479 7.120 -17.954 1.00 94.81 217 PHE A C 1
ATOM 1657 O O . PHE A 1 217 ? 21.417 7.257 -16.737 1.00 94.81 217 PHE A O 1
ATOM 1664 N N . THR A 1 218 ? 21.901 5.967 -18.491 1.00 94.62 218 THR A N 1
ATOM 1665 C CA . THR A 1 218 ? 22.305 4.781 -17.696 1.00 94.62 218 THR A CA 1
ATOM 1666 C C . THR A 1 218 ? 21.232 4.386 -16.671 1.00 94.62 218 THR A C 1
ATOM 1668 O O . THR A 1 218 ? 21.499 4.161 -15.486 1.00 94.62 218 THR A O 1
ATOM 1671 N N . TRP A 1 219 ? 19.984 4.338 -17.139 1.00 94.81 219 TRP A N 1
ATOM 1672 C CA . TRP A 1 219 ? 18.797 4.091 -16.325 1.00 94.81 219 TRP A CA 1
ATOM 1673 C C . TRP A 1 219 ? 18.622 5.024 -15.115 1.00 94.81 219 TRP A C 1
ATOM 1675 O O . TRP A 1 219 ? 18.010 4.640 -14.113 1.00 94.81 219 TRP A O 1
ATOM 1685 N N . GLN A 1 220 ? 19.146 6.248 -15.161 1.00 95.12 220 GLN A N 1
ATOM 1686 C CA . GLN A 1 220 ? 18.637 7.302 -14.287 1.00 95.12 220 GLN A CA 1
ATOM 1687 C C . GLN A 1 220 ? 17.134 7.471 -14.529 1.00 95.12 220 GLN A C 1
ATOM 1689 O O . GLN A 1 220 ? 16.336 7.463 -13.598 1.00 95.12 220 GLN A O 1
ATOM 1694 N N . GLY A 1 221 ? 16.753 7.551 -15.800 1.00 95.69 221 GLY A N 1
ATOM 1695 C CA . GLY A 1 221 ? 15.410 7.865 -16.241 1.00 95.69 221 GLY A CA 1
ATOM 1696 C C . GLY A 1 221 ? 15.184 9.363 -16.456 1.00 95.69 221 GLY A C 1
ATOM 1697 O O . GLY A 1 221 ? 15.975 10.207 -16.028 1.00 95.69 221 GLY A O 1
ATOM 1698 N N . SER A 1 222 ? 14.101 9.683 -17.157 1.00 94.88 222 SER A N 1
ATOM 1699 C CA . SER A 1 222 ? 13.647 11.048 -17.431 1.00 94.88 222 SER A CA 1
ATOM 1700 C C . SER A 1 222 ? 12.135 11.054 -17.703 1.00 94.88 222 SER A C 1
ATOM 1702 O O . SER A 1 222 ? 11.486 10.002 -17.732 1.00 94.88 222 SER A O 1
ATOM 1704 N N . VAL A 1 223 ? 11.579 12.250 -17.849 1.00 95.31 223 VAL A N 1
ATOM 1705 C CA . VAL A 1 223 ? 10.214 12.498 -18.307 1.00 95.31 223 VAL A CA 1
ATOM 1706 C C . VAL A 1 223 ? 10.294 13.500 -19.446 1.00 95.31 223 VAL A C 1
ATOM 1708 O O . VAL A 1 223 ? 10.933 14.541 -19.295 1.00 95.31 223 VAL A O 1
ATOM 1711 N N . ASP A 1 224 ? 9.632 13.184 -20.551 1.00 93.44 224 ASP A N 1
ATOM 1712 C CA . ASP A 1 224 ? 9.479 14.049 -21.713 1.00 93.44 224 ASP A CA 1
ATOM 1713 C C . ASP A 1 224 ? 8.048 14.585 -21.762 1.00 93.44 224 ASP A C 1
ATOM 1715 O O . ASP A 1 224 ? 7.086 13.828 -21.612 1.00 93.44 224 ASP A O 1
ATOM 1719 N N . VAL A 1 225 ? 7.904 15.891 -21.980 1.00 92.75 225 VAL A N 1
ATOM 1720 C CA . VAL A 1 225 ? 6.617 16.578 -22.114 1.00 92.75 225 VAL A CA 1
ATOM 1721 C C . VAL A 1 225 ? 6.595 17.365 -23.413 1.00 92.75 225 VAL A C 1
ATOM 1723 O O . VAL A 1 225 ? 7.445 18.218 -23.662 1.00 92.75 225 VAL A O 1
ATOM 1726 N N . THR A 1 226 ? 5.583 17.097 -24.226 1.00 90.56 226 THR A N 1
ATOM 1727 C CA . THR A 1 226 ? 5.310 17.793 -25.478 1.00 90.56 226 THR A CA 1
ATOM 1728 C C . THR A 1 226 ? 4.067 18.659 -25.294 1.00 90.56 226 THR A C 1
ATOM 1730 O O . THR A 1 226 ? 2.954 18.135 -25.227 1.00 90.56 226 THR A O 1
ATOM 1733 N N . TRP A 1 227 ? 4.249 19.978 -25.219 1.00 88.06 227 TRP A N 1
ATOM 1734 C CA . TRP A 1 227 ? 3.158 20.951 -25.119 1.00 88.06 227 TRP A CA 1
ATOM 1735 C C . TRP A 1 227 ? 2.762 21.474 -26.496 1.00 88.06 227 TRP A C 1
ATOM 1737 O O . TRP A 1 227 ? 3.618 21.867 -27.293 1.00 88.06 227 TRP A O 1
ATOM 1747 N N . TRP A 1 228 ? 1.455 21.528 -26.739 1.00 84.75 228 TRP A N 1
ATOM 1748 C CA . TRP A 1 228 ? 0.853 22.054 -27.958 1.00 84.75 228 TRP A CA 1
ATOM 1749 C C . TRP A 1 228 ? 0.123 23.357 -27.674 1.00 84.75 228 TRP A C 1
ATOM 1751 O O . TRP A 1 228 ? -0.741 23.408 -26.796 1.00 84.75 228 TRP A O 1
ATOM 1761 N N . ASN A 1 229 ? 0.410 24.393 -28.462 1.00 78.19 229 ASN A N 1
ATOM 1762 C CA . ASN A 1 229 ? -0.278 25.667 -28.335 1.00 78.19 229 ASN A CA 1
ATOM 1763 C C . ASN A 1 229 ? -1.727 25.570 -28.861 1.00 78.19 229 ASN A C 1
ATOM 1765 O O . ASN A 1 229 ? -1.932 25.361 -30.061 1.00 78.19 229 ASN A O 1
ATOM 1769 N N . PRO A 1 230 ? -2.755 25.771 -28.014 1.00 70.12 230 PRO A N 1
ATOM 1770 C CA . PRO A 1 230 ? -4.147 25.727 -28.459 1.00 70.12 230 PRO A CA 1
ATOM 1771 C C . PRO A 1 230 ? -4.558 26.934 -29.325 1.00 70.12 230 PRO A C 1
ATOM 1773 O O . PRO A 1 230 ? -5.578 26.870 -30.009 1.00 70.12 230 PRO A O 1
ATOM 1776 N N . GLU A 1 231 ? -3.787 28.028 -29.322 1.00 68.50 231 GLU A N 1
ATOM 1777 C CA . GLU A 1 231 ? -4.076 29.261 -30.069 1.00 68.50 231 GLU A CA 1
ATOM 1778 C C . GLU A 1 231 ? -3.310 29.364 -31.402 1.00 68.50 231 GLU A C 1
ATOM 1780 O O . GLU A 1 231 ? -3.738 30.090 -32.305 1.00 68.50 231 GLU A O 1
ATOM 1785 N N . ALA A 1 232 ? -2.199 28.634 -31.560 1.00 65.31 232 ALA A N 1
ATOM 1786 C CA . ALA A 1 232 ? -1.354 28.662 -32.755 1.00 65.31 232 ALA A CA 1
ATOM 1787 C C . ALA A 1 232 ? -0.870 27.255 -33.145 1.00 65.31 232 ALA A C 1
ATOM 1789 O O . ALA A 1 232 ? 0.063 26.718 -32.563 1.00 65.31 232 ALA A O 1
ATOM 1790 N N . PHE A 1 233 ? -1.459 26.699 -34.207 1.00 54.56 233 PHE A N 1
ATOM 1791 C CA . PHE A 1 233 ? -1.317 25.296 -34.642 1.00 54.56 233 PHE A CA 1
ATOM 1792 C C . PHE A 1 233 ? 0.123 24.821 -34.962 1.00 54.56 233 PHE A C 1
ATOM 1794 O O . PHE A 1 233 ? 0.345 23.629 -35.105 1.00 54.56 233 PHE A O 1
ATOM 1801 N N . TRP A 1 234 ? 1.106 25.727 -35.057 1.00 62.22 234 TRP A N 1
ATOM 1802 C CA . TRP A 1 234 ? 2.506 25.420 -35.407 1.00 62.22 234 TRP A CA 1
ATOM 1803 C C . TRP A 1 234 ? 3.504 25.618 -34.255 1.00 62.22 234 TRP A C 1
ATOM 1805 O O . TRP A 1 234 ? 4.711 25.539 -34.481 1.00 62.22 234 TRP A O 1
ATOM 1815 N N . ASP A 1 235 ? 3.022 25.933 -33.054 1.00 74.38 235 ASP A N 1
ATOM 1816 C CA . ASP A 1 235 ? 3.861 26.267 -31.904 1.00 74.38 235 ASP A CA 1
ATOM 1817 C C . ASP A 1 235 ? 3.862 25.109 -30.891 1.00 74.38 235 ASP A C 1
ATOM 1819 O O . ASP A 1 235 ? 2.842 24.791 -30.274 1.00 74.38 235 ASP A O 1
ATOM 1823 N N . LEU A 1 236 ? 5.012 24.437 -30.792 1.00 80.25 236 LEU A N 1
ATOM 1824 C CA . LEU A 1 236 ? 5.239 23.218 -30.015 1.00 80.25 236 LEU A CA 1
ATOM 1825 C C . LEU A 1 236 ? 6.503 23.388 -29.175 1.00 80.25 236 LEU A C 1
ATOM 1827 O O . LEU A 1 236 ? 7.545 23.784 -29.702 1.00 80.25 236 LEU A O 1
ATOM 1831 N N . TYR A 1 237 ? 6.429 23.005 -27.902 1.00 84.62 237 TYR A N 1
ATOM 1832 C CA . TYR A 1 237 ? 7.591 22.947 -27.018 1.00 84.62 237 TYR A CA 1
ATOM 1833 C C . TYR A 1 237 ? 7.780 21.529 -26.484 1.00 84.62 237 TYR A C 1
ATOM 1835 O O . TYR A 1 237 ? 6.863 20.940 -25.913 1.00 84.62 237 TYR A O 1
ATOM 1843 N N . GLU A 1 238 ? 8.988 21.000 -26.653 1.00 86.88 238 GLU A N 1
ATOM 1844 C CA . GLU A 1 238 ? 9.430 19.745 -26.049 1.00 86.88 238 GLU A CA 1
ATOM 1845 C C . GLU A 1 238 ? 10.320 20.063 -24.853 1.00 86.88 238 GLU A C 1
ATOM 1847 O O . GLU A 1 238 ? 11.263 20.850 -24.959 1.00 86.88 238 GLU A O 1
ATOM 1852 N N . ARG A 1 239 ? 10.008 19.458 -23.711 1.00 89.56 239 ARG A N 1
ATOM 1853 C CA . ARG A 1 239 ? 10.705 19.668 -22.444 1.00 89.56 239 ARG A CA 1
ATOM 1854 C C . ARG A 1 239 ? 11.089 18.318 -21.878 1.00 89.56 239 ARG A C 1
ATOM 1856 O O . ARG A 1 239 ? 10.289 17.387 -21.930 1.00 89.56 239 ARG A O 1
ATOM 1863 N N . LYS A 1 240 ? 12.277 18.227 -21.288 1.00 90.69 240 LYS A N 1
ATOM 1864 C CA . LYS A 1 240 ? 12.742 16.987 -20.665 1.00 90.69 240 LYS A CA 1
ATOM 1865 C C . LYS A 1 240 ? 13.419 17.213 -19.333 1.00 90.69 240 LYS A C 1
ATOM 1867 O O . LYS A 1 240 ? 13.976 18.282 -19.078 1.00 90.69 240 LYS A O 1
ATOM 1872 N N . TYR A 1 241 ? 13.378 16.191 -18.486 1.00 92.44 241 TYR A N 1
ATOM 1873 C CA . TYR A 1 241 ? 14.143 16.195 -17.249 1.00 92.44 241 TYR A CA 1
ATOM 1874 C C . TYR A 1 241 ? 15.625 15.892 -17.550 1.00 92.44 241 TYR A C 1
ATOM 1876 O O . TYR A 1 241 ? 15.923 14.896 -18.222 1.00 92.44 241 TYR A O 1
ATOM 1884 N N . PRO A 1 242 ? 16.569 16.745 -17.117 1.00 91.06 242 PRO A N 1
ATOM 1885 C CA . PRO A 1 242 ? 17.967 16.625 -17.513 1.00 91.06 242 PRO A CA 1
ATOM 1886 C C . PRO A 1 242 ? 18.686 15.446 -16.837 1.00 91.06 242 PRO A C 1
ATOM 1888 O O . PRO A 1 242 ? 18.255 14.910 -15.816 1.00 91.06 242 PRO A O 1
ATOM 1891 N N . ASN A 1 243 ? 19.835 15.063 -17.398 1.00 91.00 243 ASN A N 1
ATOM 1892 C CA . ASN A 1 243 ? 20.762 14.139 -16.746 1.00 91.00 243 ASN A CA 1
ATOM 1893 C C . ASN A 1 243 ? 21.379 14.796 -15.497 1.00 91.00 243 ASN A C 1
ATOM 1895 O O . ASN A 1 243 ? 21.943 15.888 -15.600 1.00 91.00 243 ASN A O 1
ATOM 1899 N N . THR A 1 244 ? 21.301 14.124 -14.350 1.00 88.62 244 THR A N 1
ATOM 1900 C CA . THR A 1 244 ? 21.910 14.530 -13.072 1.00 88.62 244 THR A CA 1
ATOM 1901 C C . THR A 1 244 ? 23.047 13.597 -12.644 1.00 88.62 244 THR A C 1
ATOM 1903 O O . THR A 1 244 ? 23.623 13.799 -11.579 1.00 88.62 244 THR A O 1
ATOM 1906 N N . ASP A 1 245 ? 23.403 12.619 -13.489 1.00 84.12 245 ASP A N 1
ATOM 1907 C CA . ASP A 1 245 ? 24.385 11.554 -13.251 1.00 84.12 245 ASP A CA 1
ATOM 1908 C C . ASP A 1 245 ? 23.980 10.551 -12.139 1.00 84.12 245 ASP A C 1
ATOM 1910 O O . ASP A 1 245 ? 24.820 9.823 -11.596 1.00 84.12 245 ASP A O 1
ATOM 1914 N N . ASP A 1 246 ? 22.677 10.448 -11.843 1.00 83.12 246 ASP A N 1
ATOM 1915 C CA . ASP A 1 246 ? 22.105 9.543 -10.834 1.00 83.12 246 ASP A CA 1
ATOM 1916 C C . ASP A 1 246 ? 21.659 8.203 -11.446 1.00 83.12 246 ASP A C 1
ATOM 1918 O O . ASP A 1 246 ? 20.481 7.919 -11.660 1.00 83.12 246 ASP A O 1
ATOM 1922 N N . ASN A 1 247 ? 22.623 7.334 -11.737 1.00 89.38 247 ASN A N 1
ATOM 1923 C CA . ASN A 1 247 ? 22.370 6.098 -12.484 1.00 89.38 247 ASN A CA 1
ATOM 1924 C C . ASN A 1 247 ? 21.462 5.086 -11.741 1.00 89.38 247 ASN A C 1
ATOM 1926 O O . ASN A 1 247 ? 21.603 4.855 -10.540 1.00 89.38 247 ASN A O 1
ATOM 1930 N N . ASN A 1 248 ? 20.656 4.335 -12.503 1.00 91.31 248 ASN A N 1
ATOM 1931 C CA . ASN A 1 248 ? 19.844 3.186 -12.056 1.00 91.31 248 ASN A CA 1
ATOM 1932 C C . ASN A 1 248 ? 18.707 3.476 -11.052 1.00 91.31 248 ASN A C 1
ATOM 1934 O O . ASN A 1 248 ? 18.401 2.617 -10.218 1.00 91.31 248 ASN A O 1
ATOM 1938 N N . ILE A 1 249 ? 18.060 4.641 -11.134 1.00 93.69 249 ILE A N 1
ATOM 1939 C CA . ILE A 1 249 ? 16.939 5.012 -10.246 1.00 93.69 249 ILE A CA 1
ATOM 1940 C C . ILE A 1 249 ? 15.548 4.880 -10.899 1.00 93.69 249 ILE A C 1
ATOM 1942 O O . ILE A 1 249 ? 14.563 4.710 -10.177 1.00 93.69 249 ILE A O 1
ATOM 1946 N N . TYR A 1 250 ? 15.485 4.850 -12.236 1.00 96.88 250 TYR A N 1
ATOM 1947 C CA . TYR A 1 250 ? 14.282 4.643 -13.063 1.00 96.88 250 TYR A CA 1
ATOM 1948 C C . TYR A 1 250 ? 13.222 5.755 -12.954 1.00 96.88 250 TYR A C 1
ATOM 1950 O O . TYR A 1 250 ? 12.032 5.456 -12.867 1.00 96.88 250 TYR A O 1
ATOM 1958 N N . ILE A 1 251 ? 13.622 7.031 -12.970 1.00 97.38 251 ILE A N 1
ATOM 1959 C CA . ILE A 1 251 ? 12.682 8.161 -13.084 1.00 97.38 251 ILE A CA 1
ATOM 1960 C C . ILE A 1 251 ? 11.784 7.966 -14.310 1.00 97.38 251 ILE A C 1
ATOM 1962 O O . ILE A 1 251 ? 12.258 7.681 -15.409 1.00 97.38 251 ILE A O 1
ATOM 1966 N N . GLY A 1 252 ? 10.482 8.149 -14.122 1.00 96.62 252 GLY A N 1
ATOM 1967 C CA . GLY A 1 252 ? 9.500 7.997 -15.190 1.00 96.62 252 GLY A CA 1
ATOM 1968 C C . GLY A 1 252 ? 9.000 6.564 -15.359 1.00 96.62 252 GLY A C 1
ATOM 1969 O O . GLY A 1 252 ? 8.366 6.254 -16.364 1.00 96.62 252 GLY A O 1
ATOM 1970 N N . TYR A 1 253 ? 9.252 5.685 -14.383 1.00 98.12 253 TYR A N 1
ATOM 1971 C CA . TYR A 1 253 ? 8.620 4.364 -14.340 1.00 98.12 253 TYR A CA 1
ATOM 1972 C C . TYR A 1 253 ? 7.091 4.475 -14.237 1.00 98.12 253 TYR A C 1
ATOM 1974 O O . TYR A 1 253 ? 6.361 3.748 -14.903 1.00 98.12 253 TYR A O 1
ATOM 1982 N N . SER A 1 254 ? 6.621 5.429 -13.433 1.00 98.00 254 SER A N 1
ATOM 1983 C CA . SER A 1 254 ? 5.248 5.929 -13.414 1.00 98.00 254 SER A CA 1
ATOM 1984 C C . SER A 1 254 ? 5.285 7.446 -13.589 1.00 98.00 254 SER A C 1
ATOM 1986 O O . SER A 1 254 ? 6.220 8.095 -13.115 1.00 98.00 254 SER A O 1
ATOM 1988 N N . VAL A 1 255 ? 4.316 8.015 -14.312 1.00 97.06 255 VAL A N 1
ATOM 1989 C CA . VAL A 1 255 ? 4.245 9.464 -14.562 1.00 97.06 255 VAL A CA 1
ATOM 1990 C C . VAL A 1 255 ? 2.797 9.933 -14.546 1.00 97.06 255 VAL A C 1
ATOM 1992 O O . VAL A 1 255 ? 1.930 9.284 -15.136 1.00 97.06 255 VAL A O 1
ATOM 1995 N N . ARG A 1 256 ? 2.554 11.078 -13.906 1.00 95.00 256 ARG A N 1
ATOM 1996 C CA . ARG A 1 256 ? 1.306 11.845 -13.967 1.00 95.00 256 ARG A CA 1
ATOM 1997 C C . ARG A 1 256 ? 1.603 13.335 -14.055 1.00 95.00 256 ARG A C 1
ATOM 1999 O O . ARG A 1 256 ? 2.648 13.787 -13.601 1.00 95.00 256 ARG A O 1
ATOM 2006 N N . GLU A 1 257 ? 0.667 14.080 -14.619 1.00 93.31 257 GLU A N 1
ATOM 2007 C CA . GLU A 1 257 ? 0.720 15.536 -14.688 1.00 93.31 257 GLU A CA 1
ATOM 2008 C C . GLU A 1 257 ? -0.606 16.092 -14.175 1.00 93.31 257 GLU A C 1
ATOM 2010 O O . GLU A 1 257 ? -1.661 15.744 -14.702 1.00 93.31 257 GLU A O 1
ATOM 2015 N N . GLU A 1 258 ? -0.550 16.906 -13.120 1.00 92.50 258 GLU A N 1
ATOM 2016 C CA . GLU A 1 258 ? -1.730 17.322 -12.352 1.00 92.50 258 GLU A CA 1
ATOM 2017 C C . GLU A 1 258 ? -1.633 18.796 -11.937 1.00 92.50 258 GLU A C 1
ATOM 2019 O O . GLU A 1 258 ? -0.545 19.307 -11.664 1.00 92.50 258 GLU A O 1
ATOM 2024 N N . LYS A 1 259 ? -2.777 19.492 -11.888 1.00 91.50 259 LYS A N 1
ATOM 2025 C CA . LYS A 1 259 ? -2.890 20.854 -11.326 1.00 91.50 259 LYS A CA 1
ATOM 2026 C C . LYS A 1 259 ? -3.146 20.798 -9.821 1.00 91.50 259 LYS A C 1
ATOM 2028 O O . LYS A 1 259 ? -3.502 19.748 -9.297 1.00 91.50 259 LYS A O 1
ATOM 2033 N N . ASN A 1 260 ? -3.022 21.939 -9.141 1.00 93.50 260 ASN A N 1
ATOM 2034 C CA . ASN A 1 260 ? -3.253 22.064 -7.699 1.00 93.50 260 ASN A CA 1
ATOM 2035 C C . ASN A 1 260 ? -2.380 21.124 -6.844 1.00 93.50 260 ASN A C 1
ATOM 2037 O O . ASN A 1 260 ? -2.808 20.681 -5.784 1.00 93.50 260 ASN A O 1
ATOM 2041 N N . VAL A 1 261 ? -1.163 20.794 -7.290 1.00 94.25 261 VAL A N 1
ATOM 2042 C CA . VAL A 1 261 ? -0.223 19.971 -6.506 1.00 94.25 261 VAL A CA 1
ATOM 2043 C C . VAL A 1 261 ? 0.785 20.864 -5.790 1.00 94.25 261 VAL A C 1
ATOM 2045 O O . VAL A 1 261 ? 0.713 21.004 -4.578 1.00 94.25 261 VAL A O 1
ATOM 2048 N N . LEU A 1 262 ? 1.713 21.496 -6.518 1.00 92.00 262 LEU A N 1
ATOM 2049 C CA . LEU A 1 262 ? 2.656 22.472 -5.943 1.00 92.00 262 LEU A CA 1
ATOM 2050 C C . LEU A 1 262 ? 2.163 23.913 -6.103 1.00 92.00 262 LEU A C 1
ATOM 2052 O O . LEU A 1 262 ? 2.449 24.780 -5.281 1.00 92.00 262 LEU A O 1
ATOM 2056 N N . HIS A 1 263 ? 1.402 24.166 -7.170 1.00 89.62 263 HIS A N 1
ATOM 2057 C CA . HIS A 1 263 ? 0.826 25.464 -7.511 1.00 89.62 263 HIS A CA 1
ATOM 2058 C C . HIS A 1 263 ? -0.640 25.271 -7.906 1.00 89.62 263 HIS A C 1
ATOM 2060 O O . HIS A 1 263 ? -0.979 24.240 -8.481 1.00 89.62 263 HIS A O 1
ATOM 2066 N N . ALA A 1 264 ? -1.490 26.273 -7.665 1.00 85.00 264 ALA A N 1
ATOM 2067 C CA . ALA A 1 264 ? -2.913 26.193 -8.010 1.00 85.00 264 ALA A CA 1
ATOM 2068 C C . ALA A 1 264 ? -3.128 26.038 -9.534 1.00 85.00 264 ALA A C 1
ATOM 2070 O O . ALA A 1 264 ? -3.624 25.031 -10.025 1.00 85.00 264 ALA A O 1
ATOM 2071 N N . ASP A 1 265 ? -2.644 26.991 -10.334 1.00 83.06 265 ASP A N 1
ATOM 2072 C CA . ASP A 1 265 ? -2.990 27.037 -11.765 1.00 83.06 265 ASP A CA 1
ATOM 2073 C C . ASP A 1 265 ? -1.963 26.382 -12.707 1.00 83.06 265 ASP A C 1
ATOM 2075 O O . ASP A 1 265 ? -2.143 26.413 -13.928 1.00 83.06 265 ASP A O 1
ATOM 2079 N N . LYS A 1 266 ? -0.872 25.811 -12.180 1.00 85.81 266 LYS A N 1
ATOM 2080 C CA . LYS A 1 266 ? 0.188 25.195 -12.998 1.00 85.81 266 LYS A CA 1
ATOM 2081 C C . LYS A 1 266 ? 0.183 23.683 -12.856 1.00 85.81 266 LYS A C 1
ATOM 2083 O O . LYS A 1 266 ? -0.057 23.162 -11.772 1.00 85.81 266 LYS A O 1
ATOM 2088 N N . TYR A 1 267 ? 0.497 23.006 -13.955 1.00 88.00 267 TYR A N 1
ATOM 2089 C CA . TYR A 1 267 ? 0.755 21.578 -13.935 1.00 88.00 267 TYR A CA 1
ATOM 2090 C C . TYR A 1 267 ? 2.067 21.278 -13.205 1.00 88.00 267 TYR A C 1
ATOM 2092 O O . TYR A 1 267 ? 3.081 21.955 -13.397 1.00 88.00 267 TYR A O 1
ATOM 2100 N N . THR A 1 268 ? 2.024 20.249 -12.371 1.00 93.12 268 THR A N 1
ATOM 2101 C CA . THR A 1 268 ? 3.172 19.625 -11.724 1.00 93.12 268 THR A CA 1
ATOM 2102 C C . THR A 1 268 ? 3.333 18.225 -12.293 1.00 93.12 268 THR A C 1
ATOM 2104 O O . THR A 1 268 ? 2.363 17.474 -12.404 1.00 93.12 268 THR A O 1
ATOM 2107 N N . ILE A 1 269 ? 4.573 17.858 -12.607 1.00 95.62 269 ILE A N 1
ATOM 2108 C CA . ILE A 1 269 ? 4.907 16.516 -13.077 1.00 95.62 269 ILE A CA 1
ATOM 2109 C C . ILE A 1 269 ? 5.283 15.664 -11.868 1.00 95.62 269 ILE A C 1
ATOM 2111 O O . ILE A 1 269 ? 6.165 16.017 -11.083 1.00 95.62 269 ILE A O 1
ATOM 2115 N N . LEU A 1 270 ? 4.615 14.526 -11.743 1.00 97.06 270 LEU A N 1
ATOM 2116 C CA . LEU A 1 270 ? 4.830 13.512 -10.723 1.00 97.06 270 LEU A CA 1
ATOM 2117 C C . LEU A 1 270 ? 5.493 12.308 -11.382 1.00 97.06 270 LEU A C 1
ATOM 2119 O O . LEU A 1 270 ? 4.889 11.684 -12.252 1.00 97.06 270 LEU A O 1
ATOM 2123 N N . ALA A 1 271 ? 6.715 11.968 -10.978 1.00 98.00 271 ALA A N 1
ATOM 2124 C CA . ALA A 1 271 ? 7.473 10.878 -11.586 1.00 98.00 271 ALA A CA 1
ATOM 2125 C C . ALA A 1 271 ? 7.981 9.883 -10.541 1.00 98.00 271 ALA A C 1
ATOM 2127 O O . ALA A 1 271 ? 8.739 10.233 -9.637 1.00 98.00 271 ALA A O 1
ATOM 2128 N N . GLY A 1 272 ? 7.597 8.618 -10.683 1.00 98.19 272 GLY A N 1
ATOM 2129 C CA . GLY A 1 272 ? 8.085 7.534 -9.843 1.00 98.19 272 GLY A CA 1
ATOM 2130 C C . GLY A 1 272 ? 9.482 7.088 -10.255 1.00 98.19 272 GLY A C 1
ATOM 2131 O O . GLY A 1 272 ? 9.772 6.944 -11.444 1.00 98.19 272 GLY A O 1
ATOM 2132 N N . ALA A 1 273 ? 10.330 6.847 -9.260 1.00 97.94 273 ALA A N 1
ATOM 2133 C CA . ALA A 1 273 ? 11.693 6.346 -9.389 1.00 97.94 273 ALA A CA 1
ATOM 2134 C C . ALA A 1 273 ? 11.900 5.184 -8.399 1.00 97.94 273 ALA A C 1
ATOM 2136 O O . ALA A 1 273 ? 12.542 5.341 -7.354 1.00 97.94 273 ALA A O 1
ATOM 2137 N N . PRO A 1 274 ? 11.329 3.999 -8.676 1.00 97.31 274 PRO A N 1
ATOM 2138 C CA . PRO A 1 274 ? 11.201 2.923 -7.694 1.00 97.31 274 PRO A CA 1
ATOM 2139 C C . PRO A 1 274 ? 12.525 2.280 -7.261 1.00 97.31 274 PRO A C 1
ATOM 2141 O O . PRO A 1 274 ? 12.554 1.511 -6.300 1.00 97.31 274 PRO A O 1
ATOM 2144 N N . ARG A 1 275 ? 13.642 2.608 -7.925 1.00 94.44 275 ARG A N 1
ATOM 2145 C CA . ARG A 1 275 ? 14.985 2.146 -7.543 1.00 94.44 275 ARG A CA 1
ATOM 2146 C C . ARG A 1 275 ? 15.833 3.203 -6.840 1.00 94.44 275 ARG A C 1
ATOM 2148 O O . ARG A 1 275 ? 16.924 2.867 -6.373 1.00 94.44 275 ARG A O 1
ATOM 2155 N N . ALA A 1 276 ? 15.343 4.436 -6.708 1.00 91.88 276 ALA A N 1
ATOM 2156 C CA . ALA A 1 276 ? 16.039 5.503 -5.997 1.00 91.88 276 ALA A CA 1
ATOM 2157 C C . ALA A 1 276 ? 16.390 5.070 -4.563 1.00 91.88 276 ALA A C 1
ATOM 2159 O O . ALA A 1 276 ? 15.541 4.586 -3.812 1.00 91.88 276 ALA A O 1
ATOM 2160 N N . SER A 1 277 ? 17.670 5.182 -4.193 1.00 87.12 277 SER A N 1
ATOM 2161 C CA . SER A 1 277 ? 18.204 4.729 -2.894 1.00 87.12 277 SER A CA 1
ATOM 2162 C C . SER A 1 277 ? 17.826 3.286 -2.504 1.00 87.12 277 SER A C 1
ATOM 2164 O O . SER A 1 277 ? 17.800 2.952 -1.322 1.00 87.12 277 SER A O 1
ATOM 2166 N N . HIS A 1 278 ? 17.480 2.436 -3.480 1.00 85.06 278 HIS A N 1
ATOM 2167 C CA . HIS A 1 278 ? 16.919 1.085 -3.311 1.00 85.06 278 HIS A CA 1
ATOM 2168 C C . HIS A 1 278 ? 15.598 0.988 -2.531 1.00 85.06 278 HIS A C 1
ATOM 2170 O O . HIS A 1 278 ? 15.067 -0.112 -2.386 1.00 85.06 278 HIS A O 1
ATOM 2176 N N . LYS A 1 279 ? 15.062 2.107 -2.040 1.00 87.00 279 LYS A N 1
ATOM 2177 C CA . LYS A 1 279 ? 13.777 2.189 -1.335 1.00 87.00 279 LYS A CA 1
ATOM 2178 C C . LYS A 1 279 ? 12.645 2.639 -2.255 1.00 87.00 279 LYS A C 1
ATOM 2180 O O . LYS A 1 279 ? 11.500 2.280 -2.014 1.00 87.00 279 LYS A O 1
ATOM 2185 N N . GLY A 1 280 ? 12.993 3.366 -3.315 1.00 95.50 280 GLY A N 1
ATOM 2186 C CA . GLY A 1 280 ? 12.068 4.042 -4.211 1.00 95.50 280 GLY A CA 1
ATOM 2187 C C . GLY A 1 280 ? 11.829 5.494 -3.800 1.00 95.50 280 GLY A C 1
ATOM 2188 O O . GLY A 1 280 ? 12.029 5.867 -2.642 1.00 95.50 280 GLY A O 1
ATOM 2189 N N . ALA A 1 281 ? 11.435 6.322 -4.763 1.00 96.81 281 ALA A N 1
ATOM 2190 C CA . ALA A 1 281 ? 11.098 7.724 -4.550 1.00 96.81 281 ALA A CA 1
ATOM 2191 C C . ALA A 1 281 ? 10.050 8.212 -5.559 1.00 96.81 281 ALA A C 1
ATOM 2193 O O . ALA A 1 281 ? 9.840 7.591 -6.602 1.00 96.81 281 ALA A O 1
ATOM 2194 N N . VAL A 1 282 ? 9.436 9.356 -5.263 1.00 97.94 282 VAL A N 1
ATOM 2195 C CA . VAL A 1 282 ? 8.600 10.125 -6.190 1.00 97.94 282 VAL A CA 1
ATOM 2196 C C . VAL A 1 282 ? 9.162 11.534 -6.307 1.00 97.94 282 VAL A C 1
ATOM 2198 O O . VAL A 1 282 ? 9.393 12.204 -5.303 1.00 97.94 282 VAL A O 1
ATOM 2201 N N . PHE A 1 283 ? 9.393 11.966 -7.539 1.00 96.25 283 PHE A N 1
ATOM 2202 C CA . PHE A 1 283 ? 9.901 13.281 -7.894 1.00 96.25 283 PHE A CA 1
ATOM 2203 C C . PHE A 1 283 ? 8.729 14.184 -8.263 1.00 96.25 283 PHE A C 1
ATOM 2205 O O . PHE A 1 283 ? 7.913 13.823 -9.111 1.00 96.25 283 PHE A O 1
ATOM 2212 N N . LEU A 1 284 ? 8.672 15.358 -7.642 1.00 95.38 284 LEU A N 1
ATOM 2213 C CA . LEU A 1 284 ? 7.751 16.428 -7.996 1.00 95.38 284 LEU A CA 1
ATOM 2214 C C . LEU A 1 284 ? 8.558 17.494 -8.734 1.00 95.38 284 LEU A C 1
ATOM 2216 O O . LEU A 1 284 ? 9.541 18.030 -8.206 1.00 95.38 284 LEU A O 1
ATOM 2220 N N . MET A 1 285 ? 8.163 17.768 -9.971 1.00 93.12 285 MET A N 1
ATOM 2221 C CA . MET A 1 285 ? 8.904 18.630 -10.881 1.00 93.12 285 MET A CA 1
ATOM 2222 C C . MET A 1 285 ? 8.032 19.782 -11.375 1.00 93.12 285 MET A C 1
ATOM 2224 O O . MET A 1 285 ? 6.856 19.599 -11.695 1.00 93.12 285 MET A O 1
ATOM 2228 N N . ASP A 1 286 ? 8.647 20.959 -11.462 1.00 86.94 286 ASP A N 1
ATOM 2229 C CA . ASP A 1 286 ? 8.032 22.174 -11.981 1.00 86.94 286 ASP A CA 1
ATOM 2230 C C . ASP A 1 286 ? 8.515 22.462 -13.401 1.00 86.94 286 ASP A C 1
ATOM 2232 O O . ASP A 1 286 ? 9.691 22.308 -13.750 1.00 86.94 286 ASP A O 1
ATOM 2236 N N . ILE A 1 287 ? 7.604 22.979 -14.215 1.00 75.69 287 ILE A N 1
ATOM 2237 C CA . ILE A 1 287 ? 7.926 23.502 -15.537 1.00 75.69 287 ILE A CA 1
ATOM 2238 C C . ILE A 1 287 ? 8.408 24.951 -15.353 1.00 75.69 287 ILE A C 1
ATOM 2240 O O . ILE A 1 287 ? 7.618 25.894 -15.277 1.00 75.69 287 ILE A O 1
ATOM 2244 N N . ASN A 1 288 ? 9.725 25.117 -15.193 1.00 62.25 288 ASN A N 1
ATOM 2245 C CA . ASN A 1 288 ? 10.353 26.388 -14.804 1.00 62.25 288 ASN A CA 1
ATOM 2246 C C . ASN A 1 288 ? 10.669 27.320 -15.988 1.00 62.25 288 ASN A C 1
ATOM 2248 O O . ASN A 1 288 ? 10.716 28.537 -15.809 1.00 62.25 288 ASN A O 1
ATOM 2252 N N . THR A 1 289 ? 10.922 26.769 -17.180 1.00 60.66 289 THR A N 1
ATOM 2253 C CA . THR A 1 289 ? 11.292 27.512 -18.401 1.00 60.66 289 THR A CA 1
ATOM 2254 C C . THR A 1 289 ? 10.688 26.854 -19.644 1.00 60.66 289 THR A C 1
ATOM 2256 O O . THR A 1 289 ? 10.196 25.731 -19.564 1.00 60.66 289 THR A O 1
ATOM 2259 N N . ASP A 1 290 ? 10.781 27.511 -20.804 1.00 60.12 290 ASP A N 1
ATOM 2260 C CA . ASP A 1 290 ? 10.319 26.955 -22.088 1.00 60.12 290 ASP A CA 1
ATOM 2261 C C . ASP A 1 290 ? 11.131 25.730 -22.565 1.00 60.12 290 ASP A C 1
ATOM 2263 O O . ASP A 1 290 ? 10.765 25.128 -23.570 1.00 60.12 290 ASP A O 1
ATOM 2267 N N . ILE A 1 291 ? 12.228 25.364 -21.878 1.00 60.94 291 ILE A N 1
ATOM 2268 C CA . ILE A 1 291 ? 13.223 24.396 -22.377 1.00 60.94 291 ILE A CA 1
ATOM 2269 C C . ILE A 1 291 ? 13.435 23.209 -21.419 1.00 60.94 291 ILE A C 1
ATOM 2271 O O . ILE A 1 291 ? 13.501 22.075 -21.884 1.00 60.94 291 ILE A O 1
ATOM 2275 N N . ASP A 1 292 ? 13.486 23.431 -20.099 1.00 75.00 292 ASP A N 1
ATOM 2276 C CA . ASP A 1 292 ? 13.839 22.377 -19.130 1.00 75.00 292 ASP A CA 1
ATOM 2277 C C . ASP A 1 292 ? 12.782 22.166 -18.035 1.00 75.00 292 ASP A C 1
ATOM 2279 O O . ASP A 1 292 ? 12.180 23.118 -17.517 1.00 75.00 292 ASP A O 1
ATOM 2283 N N . ILE A 1 293 ? 12.628 20.899 -17.633 1.00 86.38 293 ILE A N 1
ATOM 2284 C CA . ILE A 1 293 ? 11.860 20.484 -16.452 1.00 86.38 293 ILE A CA 1
ATOM 2285 C C . ILE A 1 293 ? 12.765 20.594 -15.220 1.00 86.38 293 ILE A C 1
ATOM 2287 O O . ILE A 1 293 ? 13.845 20.004 -15.165 1.00 86.38 293 ILE A O 1
ATOM 2291 N N . GLY A 1 294 ? 12.329 21.355 -14.216 1.00 85.56 294 GLY A N 1
ATOM 2292 C CA . GLY A 1 294 ? 13.086 21.597 -12.994 1.00 85.56 294 GLY A CA 1
ATOM 2293 C C . GLY A 1 294 ? 12.664 20.693 -11.842 1.00 85.56 294 GLY A C 1
ATOM 2294 O O . GLY A 1 294 ? 11.482 20.463 -11.607 1.00 85.56 294 GLY A O 1
ATOM 2295 N N . PHE A 1 295 ? 13.639 20.225 -11.068 1.00 88.88 295 PHE A N 1
ATOM 2296 C CA . PHE A 1 295 ? 13.383 19.531 -9.809 1.00 88.88 295 PHE A CA 1
ATOM 2297 C C . PHE A 1 295 ? 12.854 20.499 -8.741 1.00 88.88 295 PHE A C 1
ATOM 2299 O O . PHE A 1 295 ? 13.445 21.564 -8.545 1.00 88.88 295 PHE A O 1
ATOM 2306 N N . ASN A 1 296 ? 11.789 20.114 -8.029 1.00 87.50 296 ASN A N 1
ATOM 2307 C CA . ASN A 1 296 ? 11.299 20.849 -6.863 1.00 87.50 296 ASN A CA 1
ATOM 2308 C C . ASN A 1 296 ? 11.517 20.045 -5.570 1.00 87.50 296 ASN A C 1
ATOM 2310 O O . ASN A 1 296 ? 12.317 20.450 -4.725 1.00 87.50 296 ASN A O 1
ATOM 2314 N N . THR A 1 297 ? 10.860 18.889 -5.430 1.00 90.69 297 THR A N 1
ATOM 2315 C CA . THR A 1 297 ? 10.954 18.067 -4.213 1.00 90.69 297 THR A CA 1
ATOM 2316 C C . THR A 1 297 ? 10.907 16.566 -4.503 1.00 90.69 297 THR A C 1
ATOM 2318 O O . THR A 1 297 ? 10.526 16.133 -5.592 1.00 90.69 297 THR A O 1
ATOM 2321 N N . MET A 1 298 ? 11.326 15.759 -3.526 1.00 92.56 298 MET A N 1
ATOM 2322 C CA . MET A 1 298 ? 11.372 14.300 -3.607 1.00 92.56 298 MET A CA 1
ATOM 2323 C C . MET A 1 298 ? 10.785 13.672 -2.343 1.00 92.56 298 MET A C 1
ATOM 2325 O O . MET A 1 298 ? 11.259 13.932 -1.238 1.00 92.56 298 MET A O 1
ATOM 2329 N N . LEU A 1 299 ? 9.822 12.771 -2.520 1.00 95.12 299 LEU A N 1
ATOM 2330 C CA . LEU A 1 299 ? 9.277 11.925 -1.460 1.00 95.12 299 LEU A CA 1
ATOM 2331 C C . LEU A 1 299 ? 9.989 10.570 -1.495 1.00 95.12 299 LEU A C 1
ATOM 2333 O O . LEU A 1 299 ? 10.065 9.944 -2.551 1.00 95.12 299 LEU A O 1
ATOM 2337 N N . SER A 1 300 ? 10.544 10.121 -0.368 1.00 93.31 300 SER A N 1
ATOM 2338 C CA . SER A 1 300 ? 11.342 8.885 -0.297 1.00 93.31 300 SER A CA 1
ATOM 2339 C C . SER A 1 300 ? 10.567 7.740 0.350 1.00 93.31 300 SER A C 1
ATOM 2341 O O . SER A 1 300 ? 9.918 7.936 1.374 1.00 93.31 300 SER A O 1
ATOM 2343 N N . GLY A 1 301 ? 10.700 6.532 -0.200 1.00 89.31 301 GLY A N 1
ATOM 2344 C CA . GLY A 1 301 ? 10.166 5.312 0.404 1.00 89.31 301 GLY A CA 1
ATOM 2345 C C . GLY A 1 301 ? 10.918 4.906 1.677 1.00 89.31 301 GLY A C 1
ATOM 2346 O O . GLY A 1 301 ? 12.100 5.214 1.855 1.00 89.31 301 GLY A O 1
ATOM 2347 N N . GLU A 1 302 ? 10.250 4.173 2.569 1.00 88.50 302 GLU A N 1
ATOM 2348 C CA . GLU A 1 302 ? 10.821 3.769 3.864 1.00 88.50 302 GLU A CA 1
ATOM 2349 C C . GLU A 1 302 ? 11.652 2.473 3.787 1.00 88.50 302 GLU A C 1
ATOM 2351 O O . GLU A 1 302 ? 12.722 2.377 4.405 1.00 88.50 302 GLU A O 1
ATOM 2356 N N . GLN A 1 303 ? 11.194 1.501 2.986 1.00 89.31 303 GLN A N 1
ATOM 2357 C CA . GLN A 1 303 ? 11.690 0.124 2.963 1.00 89.31 303 GLN A CA 1
ATOM 2358 C C . GLN A 1 303 ? 12.396 -0.219 1.643 1.00 89.31 303 GLN A C 1
ATOM 2360 O O . GLN A 1 303 ? 11.884 0.015 0.547 1.00 89.31 303 GLN A O 1
ATOM 2365 N N . VAL A 1 304 ? 13.577 -0.831 1.756 1.00 89.31 304 VAL A N 1
ATOM 2366 C CA . VAL A 1 304 ? 14.363 -1.314 0.610 1.00 89.31 304 VAL A CA 1
ATOM 2367 C C . VAL A 1 304 ? 13.613 -2.426 -0.118 1.00 89.31 304 VAL A C 1
ATOM 2369 O O . VAL A 1 304 ? 13.129 -3.357 0.515 1.00 89.31 304 VAL A O 1
ATOM 2372 N N . GLY A 1 305 ? 13.555 -2.347 -1.446 1.00 86.75 305 GLY A N 1
ATOM 2373 C CA . GLY A 1 305 ? 12.896 -3.349 -2.286 1.00 86.75 305 GLY A CA 1
ATOM 2374 C C . GLY A 1 305 ? 11.371 -3.249 -2.321 1.00 86.75 305 GLY A C 1
ATOM 2375 O O . GLY A 1 305 ? 10.755 -3.991 -3.075 1.00 86.75 305 GLY A O 1
ATOM 2376 N N . SER A 1 306 ? 10.768 -2.304 -1.589 1.00 93.44 306 SER A N 1
ATOM 2377 C CA . SER A 1 306 ? 9.312 -2.089 -1.591 1.00 93.44 306 SER A CA 1
ATOM 2378 C C . SER A 1 306 ? 8.776 -1.563 -2.928 1.00 93.44 306 SER A C 1
ATOM 2380 O O . SER A 1 306 ? 7.591 -1.713 -3.234 1.00 93.44 306 SER A O 1
ATOM 2382 N N . TYR A 1 307 ? 9.677 -0.991 -3.740 1.00 97.06 307 TYR A N 1
ATOM 2383 C CA . TYR A 1 307 ? 9.401 -0.438 -5.067 1.00 97.06 307 TYR A CA 1
ATOM 2384 C C . TYR A 1 307 ? 8.450 0.768 -5.008 1.00 97.06 307 TYR A C 1
ATOM 2386 O O . TYR A 1 307 ? 7.624 0.970 -5.893 1.00 97.06 307 TYR A O 1
ATOM 2394 N N . PHE A 1 308 ? 8.579 1.576 -3.948 1.00 98.25 308 PHE A N 1
ATOM 2395 C CA . PHE A 1 308 ? 7.848 2.827 -3.747 1.00 98.25 308 PHE A CA 1
ATOM 2396 C C . PHE A 1 308 ? 7.980 3.764 -4.956 1.00 98.25 308 PHE A C 1
ATOM 2398 O O . PHE A 1 308 ? 9.088 4.063 -5.399 1.00 98.25 308 PHE A O 1
ATOM 2405 N N . GLY A 1 309 ? 6.854 4.245 -5.484 1.00 97.38 309 GLY A N 1
ATOM 2406 C CA . GLY A 1 309 ? 6.807 4.987 -6.751 1.00 97.38 309 GLY A CA 1
ATOM 2407 C C . GLY A 1 309 ? 6.477 4.101 -7.957 1.00 97.38 309 GLY A C 1
ATOM 2408 O O . GLY A 1 309 ? 6.585 4.547 -9.099 1.00 97.38 309 GLY A O 1
ATOM 2409 N N . ASN A 1 310 ? 6.064 2.851 -7.726 1.00 97.44 310 ASN A N 1
ATOM 2410 C CA . ASN A 1 310 ? 5.567 1.951 -8.768 1.00 97.44 310 ASN A CA 1
ATOM 2411 C C . ASN A 1 310 ? 4.323 2.506 -9.473 1.00 97.44 310 ASN A C 1
ATOM 2413 O O . ASN A 1 310 ? 4.242 2.464 -10.696 1.00 97.44 310 ASN A O 1
ATOM 2417 N N . SER A 1 311 ? 3.386 3.039 -8.693 1.00 97.75 311 SER A N 1
ATOM 2418 C CA . SER A 1 311 ? 2.140 3.644 -9.151 1.00 97.75 311 SER A CA 1
ATOM 2419 C C . SER A 1 311 ? 1.904 4.952 -8.393 1.00 97.75 311 SER A C 1
ATOM 2421 O O . SER A 1 311 ? 2.317 5.093 -7.238 1.00 97.75 311 SER A O 1
ATOM 2423 N N . ILE A 1 312 ? 1.301 5.931 -9.069 1.00 97.75 312 ILE A N 1
ATOM 2424 C CA . ILE A 1 312 ? 1.040 7.268 -8.527 1.00 97.75 312 ILE A CA 1
ATOM 2425 C C . ILE A 1 312 ? -0.367 7.698 -8.938 1.00 97.75 312 ILE A C 1
ATOM 2427 O O . ILE A 1 312 ? -0.738 7.572 -10.109 1.00 97.75 312 ILE A O 1
ATOM 2431 N N . ALA A 1 313 ? -1.113 8.250 -7.986 1.00 96.88 313 ALA A N 1
ATOM 2432 C CA . ALA A 1 313 ? -2.354 8.974 -8.228 1.00 96.88 313 ALA A CA 1
ATOM 2433 C C . ALA A 1 313 ? -2.370 10.278 -7.425 1.00 96.88 313 ALA A C 1
ATOM 2435 O O . ALA A 1 313 ? -1.659 10.407 -6.427 1.00 96.88 313 ALA A O 1
ATOM 2436 N N . ALA A 1 314 ? -3.197 11.222 -7.865 1.00 95.81 314 ALA A N 1
ATOM 2437 C CA . ALA A 1 314 ? -3.473 12.447 -7.136 1.00 95.81 314 ALA A CA 1
ATOM 2438 C C . ALA A 1 314 ? -4.990 12.657 -7.048 1.00 95.81 314 ALA A C 1
ATOM 2440 O O . ALA A 1 314 ? -5.698 12.428 -8.032 1.00 95.81 314 ALA A O 1
ATOM 2441 N N . ALA A 1 315 ? -5.484 13.049 -5.879 1.00 95.38 315 ALA A N 1
ATOM 2442 C CA . ALA A 1 315 ? -6.905 13.274 -5.612 1.00 95.38 315 ALA A CA 1
ATOM 2443 C C . ALA A 1 315 ? -7.061 14.333 -4.517 1.00 95.38 315 ALA A C 1
ATOM 2445 O O . ALA A 1 315 ? -6.178 14.461 -3.682 1.00 95.38 315 ALA A O 1
ATOM 2446 N N . ASP A 1 316 ? -8.145 15.100 -4.535 1.00 95.62 316 ASP A N 1
ATOM 2447 C CA . ASP A 1 316 ? -8.457 16.052 -3.456 1.00 95.62 316 ASP A CA 1
ATOM 2448 C C . ASP A 1 316 ? -9.318 15.326 -2.413 1.00 95.62 316 ASP A C 1
ATOM 2450 O O . ASP A 1 316 ? -10.540 15.227 -2.561 1.00 95.62 316 ASP A O 1
ATOM 2454 N N . LEU A 1 317 ? -8.668 14.714 -1.418 1.00 94.94 317 LEU A N 1
ATOM 2455 C CA . LEU A 1 317 ? -9.328 13.792 -0.490 1.00 94.94 317 LEU A CA 1
ATOM 2456 C C . LEU A 1 317 ? -10.110 14.541 0.594 1.00 94.94 317 LEU A C 1
ATOM 2458 O O . LEU A 1 317 ? -11.031 13.979 1.178 1.00 94.94 317 LEU A O 1
ATOM 2462 N N . ASN A 1 318 ? -9.752 15.791 0.889 1.00 93.19 318 ASN A N 1
ATOM 2463 C CA . ASN A 1 318 ? -10.374 16.606 1.938 1.00 93.19 318 ASN A CA 1
ATOM 2464 C C . ASN A 1 318 ? -11.196 17.795 1.397 1.00 93.19 318 ASN A C 1
ATOM 2466 O O . ASN A 1 318 ? -11.756 18.556 2.195 1.00 93.19 318 ASN A O 1
ATOM 2470 N N . ASN A 1 319 ? -11.316 17.920 0.071 1.00 94.44 319 ASN A N 1
ATOM 2471 C CA . ASN A 1 319 ? -12.020 18.985 -0.644 1.00 94.44 319 ASN A CA 1
ATOM 2472 C C . ASN A 1 319 ? -11.531 20.389 -0.243 1.00 94.44 319 ASN A C 1
ATOM 2474 O O . ASN A 1 319 ? -12.328 21.300 0.022 1.00 94.44 319 ASN A O 1
ATOM 2478 N N . ASP A 1 320 ? -10.211 20.560 -0.142 1.00 93.25 320 ASP A N 1
ATOM 2479 C CA . ASP A 1 320 ? -9.579 21.854 0.140 1.00 93.25 320 ASP A CA 1
ATOM 2480 C C . ASP A 1 320 ? -9.071 22.580 -1.121 1.00 93.25 320 ASP A C 1
ATOM 2482 O O . ASP A 1 320 ? -8.627 23.734 -1.051 1.00 93.25 320 ASP A O 1
ATOM 2486 N N . GLY A 1 321 ? -9.221 21.942 -2.284 1.00 92.44 321 GLY A N 1
ATOM 2487 C CA . GLY A 1 321 ? -8.805 22.437 -3.587 1.00 92.44 321 GLY A CA 1
ATOM 2488 C C . GLY A 1 321 ? -7.388 22.028 -3.986 1.00 92.44 321 GLY A C 1
ATOM 2489 O O . GLY A 1 321 ? -7.013 22.290 -5.132 1.00 92.44 321 GLY A O 1
ATOM 2490 N N . TRP A 1 322 ? -6.613 21.397 -3.099 1.00 94.69 322 TRP A N 1
ATOM 2491 C CA . TRP A 1 322 ? -5.287 20.855 -3.378 1.00 94.69 322 TRP A CA 1
ATOM 2492 C C . TRP A 1 322 ? -5.339 19.342 -3.578 1.00 94.69 322 TRP A C 1
ATOM 2494 O O . TRP A 1 322 ? -6.102 18.620 -2.955 1.00 94.69 322 TRP A O 1
ATOM 2504 N N . LYS A 1 323 ? -4.513 18.841 -4.497 1.00 95.38 323 LYS A N 1
ATOM 2505 C CA . LYS A 1 323 ? -4.397 17.408 -4.752 1.00 95.38 323 LYS A CA 1
ATOM 2506 C C . LYS A 1 323 ? -3.402 16.786 -3.777 1.00 95.38 323 LYS A C 1
ATOM 2508 O O . LYS A 1 323 ? -2.224 17.158 -3.762 1.00 95.38 323 LYS A O 1
ATOM 2513 N N . ASP A 1 324 ? -3.878 15.809 -3.022 1.00 96.31 324 ASP A N 1
ATOM 2514 C CA . ASP A 1 324 ? -3.099 14.892 -2.201 1.00 96.31 324 ASP A CA 1
ATOM 2515 C C . ASP A 1 324 ? -2.453 13.816 -3.073 1.00 96.31 324 ASP A C 1
ATOM 2517 O O . ASP A 1 324 ? -2.949 13.483 -4.154 1.00 96.31 324 ASP A O 1
ATOM 2521 N N . LEU A 1 325 ? -1.340 13.247 -2.607 1.00 97.25 325 LEU A N 1
ATOM 2522 C CA . LEU A 1 325 ? -0.583 12.255 -3.367 1.00 97.25 325 LEU A CA 1
ATOM 2523 C C . LEU A 1 325 ? -0.719 10.861 -2.776 1.00 97.25 325 LEU A C 1
ATOM 2525 O O . LEU A 1 325 ? -0.531 10.651 -1.578 1.00 97.25 325 LEU A O 1
ATOM 2529 N N . LEU A 1 326 ? -0.954 9.893 -3.659 1.00 97.75 326 LEU A N 1
ATOM 2530 C CA . LEU A 1 326 ? -0.987 8.477 -3.335 1.00 97.75 326 LEU A CA 1
ATOM 2531 C C . LEU A 1 326 ? 0.126 7.754 -4.079 1.00 97.75 326 LEU A C 1
ATOM 2533 O O . LEU A 1 326 ? 0.232 7.853 -5.303 1.00 97.75 326 LEU A O 1
ATOM 2537 N N . VAL A 1 327 ? 0.942 7.007 -3.340 1.00 98.50 327 VAL A N 1
ATOM 2538 C CA . VAL A 1 327 ? 2.122 6.331 -3.882 1.00 98.50 327 VAL A CA 1
ATOM 2539 C C . VAL A 1 327 ? 2.097 4.850 -3.535 1.00 98.50 327 VAL A C 1
ATOM 2541 O O . VAL A 1 327 ? 2.109 4.481 -2.362 1.00 98.50 327 VAL A O 1
ATOM 2544 N N . GLY A 1 328 ? 2.101 3.995 -4.556 1.00 98.25 328 GLY A N 1
ATOM 2545 C CA . GLY A 1 328 ? 2.142 2.545 -4.397 1.00 98.25 328 GLY A CA 1
ATOM 2546 C C . GLY A 1 328 ? 3.553 1.991 -4.184 1.00 98.25 328 GLY A C 1
ATOM 2547 O O . GLY A 1 328 ? 4.518 2.409 -4.834 1.00 98.25 328 GLY A O 1
ATOM 2548 N N . ALA A 1 329 ? 3.650 1.004 -3.296 1.00 98.12 329 ALA A N 1
ATOM 2549 C CA . ALA A 1 329 ? 4.819 0.172 -3.029 1.00 98.12 329 ALA A CA 1
ATOM 2550 C C . ALA A 1 329 ? 4.374 -1.306 -2.940 1.00 98.12 329 ALA A C 1
ATOM 2552 O O . ALA A 1 329 ? 4.279 -1.874 -1.847 1.00 98.12 329 ALA A O 1
ATOM 2553 N N . PRO A 1 330 ? 4.045 -1.946 -4.078 1.00 97.62 330 PRO A N 1
ATOM 2554 C CA . PRO A 1 330 ? 3.404 -3.264 -4.103 1.00 97.62 330 PRO A CA 1
ATOM 2555 C C . PRO A 1 330 ? 4.256 -4.397 -3.525 1.00 97.62 330 PRO A C 1
ATOM 2557 O O . PRO A 1 330 ? 3.719 -5.452 -3.194 1.00 97.62 330 PRO A O 1
ATOM 2560 N N . PHE A 1 331 ? 5.568 -4.192 -3.392 1.00 95.75 331 PHE A N 1
ATOM 2561 C CA . PHE A 1 331 ? 6.495 -5.173 -2.824 1.00 95.75 331 PHE A CA 1
ATOM 2562 C C . PHE A 1 331 ? 6.923 -4.831 -1.393 1.00 95.75 331 PHE A C 1
ATOM 2564 O O . PHE A 1 331 ? 7.858 -5.438 -0.873 1.00 95.75 331 PHE A O 1
ATOM 2571 N N . TYR A 1 332 ? 6.253 -3.869 -0.745 1.00 96.00 332 TYR A N 1
ATOM 2572 C CA . TYR A 1 332 ? 6.356 -3.692 0.701 1.00 96.00 332 TYR A CA 1
ATOM 2573 C C . TYR A 1 332 ? 6.030 -5.007 1.411 1.00 96.00 332 TYR A C 1
ATOM 2575 O O . TYR A 1 332 ? 5.121 -5.728 0.996 1.00 96.00 332 TYR A O 1
ATOM 2583 N N . PHE A 1 333 ? 6.750 -5.325 2.480 1.00 90.88 333 PHE A N 1
ATOM 2584 C CA . PHE A 1 333 ? 6.520 -6.553 3.227 1.00 90.88 333 PHE A CA 1
ATOM 2585 C C . PHE A 1 333 ? 6.864 -6.390 4.708 1.00 90.88 333 PHE A C 1
ATOM 2587 O O . PHE A 1 333 ? 7.967 -5.955 5.052 1.00 90.88 333 PHE A O 1
ATOM 2594 N N . ASP A 1 334 ? 5.944 -6.802 5.580 1.00 86.12 334 ASP A N 1
ATOM 2595 C CA . ASP A 1 334 ? 6.198 -7.016 7.003 1.00 86.12 334 ASP A CA 1
ATOM 2596 C C . ASP A 1 334 ? 5.878 -8.470 7.362 1.00 86.12 334 ASP A C 1
ATOM 2598 O O . ASP A 1 334 ? 4.733 -8.919 7.324 1.00 86.12 334 ASP A O 1
ATOM 2602 N N . ARG A 1 335 ? 6.917 -9.227 7.722 1.00 75.44 335 ARG A N 1
ATOM 2603 C CA . ARG A 1 335 ? 6.774 -10.646 8.058 1.00 75.44 335 ARG A CA 1
ATOM 2604 C C . ARG A 1 335 ? 6.010 -10.873 9.361 1.00 75.44 335 ARG A C 1
ATOM 2606 O O . ARG A 1 335 ? 5.392 -11.921 9.494 1.00 75.44 335 ARG A O 1
ATOM 2613 N N . LYS A 1 336 ? 6.120 -9.973 10.344 1.00 74.62 336 LYS A N 1
ATOM 2614 C CA . LYS A 1 336 ? 5.554 -10.205 11.684 1.00 74.62 336 LYS A CA 1
ATOM 2615 C C . LYS A 1 336 ? 4.052 -9.980 11.710 1.00 74.62 336 LYS A C 1
ATOM 2617 O O . LYS A 1 336 ? 3.352 -10.732 12.375 1.00 74.62 336 LYS A O 1
ATOM 2622 N N . GLU A 1 337 ? 3.602 -8.972 10.976 1.00 74.38 337 GLU A N 1
ATOM 2623 C CA . GLU A 1 337 ? 2.194 -8.578 10.896 1.00 74.38 337 GLU A CA 1
ATOM 2624 C C . GLU A 1 337 ? 1.463 -9.243 9.708 1.00 74.38 337 GLU A C 1
ATOM 2626 O O . GLU A 1 337 ? 0.287 -8.985 9.486 1.00 74.38 337 GLU A O 1
ATOM 2631 N N . GLU A 1 338 ? 2.149 -10.101 8.934 1.00 83.69 338 GLU A N 1
ATOM 2632 C CA . GLU A 1 338 ? 1.645 -10.721 7.691 1.00 83.69 338 GLU A CA 1
ATOM 2633 C C . GLU A 1 338 ? 1.117 -9.702 6.658 1.00 83.69 338 GLU A C 1
ATOM 2635 O O . GLU A 1 338 ? 0.226 -9.988 5.853 1.00 83.69 338 GLU A O 1
ATOM 2640 N N . GLU A 1 339 ? 1.720 -8.513 6.631 1.00 88.62 339 GLU A N 1
ATOM 2641 C CA . GLU A 1 339 ? 1.360 -7.422 5.725 1.00 88.62 339 GLU A CA 1
ATOM 2642 C C . GLU A 1 339 ? 2.213 -7.468 4.444 1.00 88.62 339 GLU A C 1
ATOM 2644 O O . GLU A 1 339 ? 3.407 -7.787 4.461 1.00 88.62 339 GLU A O 1
ATOM 2649 N N . GLY A 1 340 ? 1.615 -7.128 3.302 1.00 87.62 340 GLY A N 1
ATOM 2650 C CA . GLY A 1 340 ? 2.286 -7.087 2.006 1.00 87.62 340 GLY A CA 1
ATOM 2651 C C . GLY A 1 340 ? 1.616 -6.145 1.016 1.00 87.62 340 GLY A C 1
ATOM 2652 O O . GLY A 1 340 ? 0.396 -6.126 0.878 1.00 87.62 340 GLY A O 1
ATOM 2653 N N . GLY A 1 341 ? 2.439 -5.377 0.309 1.00 95.94 341 GLY A N 1
ATOM 2654 C CA . GLY A 1 341 ? 2.007 -4.232 -0.479 1.00 95.94 341 GLY A CA 1
ATOM 2655 C C . GLY A 1 341 ? 1.554 -3.065 0.402 1.00 95.94 341 GLY A C 1
ATOM 2656 O O . GLY A 1 341 ? 0.941 -3.252 1.455 1.00 95.94 341 GLY A O 1
ATOM 2657 N N . ALA A 1 342 ? 1.877 -1.845 -0.013 1.00 96.75 342 ALA A N 1
ATOM 2658 C CA . ALA A 1 342 ? 1.491 -0.637 0.702 1.00 96.75 342 ALA A CA 1
ATOM 2659 C C . ALA A 1 342 ? 1.140 0.504 -0.255 1.00 96.75 342 ALA A C 1
ATOM 2661 O O . ALA A 1 342 ? 1.655 0.584 -1.372 1.00 96.75 342 ALA A O 1
ATOM 2662 N N . VAL A 1 343 ? 0.285 1.409 0.216 1.00 97.94 343 VAL A N 1
ATOM 2663 C CA . VAL A 1 343 ? 0.004 2.702 -0.410 1.00 97.94 343 VAL A CA 1
ATOM 2664 C C . VAL A 1 343 ? 0.216 3.793 0.626 1.00 97.94 343 VAL A C 1
ATOM 2666 O O . VAL A 1 343 ? -0.339 3.746 1.722 1.00 97.94 343 VAL A O 1
ATOM 2669 N N . TYR A 1 344 ? 1.037 4.771 0.271 1.00 97.38 344 TYR A N 1
ATOM 2670 C CA . TYR A 1 344 ? 1.393 5.907 1.108 1.00 97.38 344 TYR A CA 1
ATOM 2671 C C . TYR A 1 344 ? 0.591 7.121 0.661 1.00 97.38 344 TYR A C 1
ATOM 2673 O O . TYR A 1 344 ? 0.597 7.452 -0.524 1.00 97.38 344 TYR A O 1
ATOM 2681 N N . ILE A 1 345 ? -0.074 7.775 1.606 1.00 96.75 345 ILE A N 1
ATOM 2682 C CA . ILE A 1 345 ? -0.879 8.968 1.378 1.00 96.75 345 ILE A CA 1
ATOM 2683 C C . ILE A 1 345 ? -0.144 10.155 1.989 1.00 96.75 345 ILE A C 1
ATOM 2685 O O . ILE A 1 345 ? 0.182 10.154 3.181 1.00 96.75 345 ILE A O 1
ATOM 2689 N N . PHE A 1 346 ? 0.112 11.163 1.164 1.00 96.31 346 PHE A N 1
ATOM 2690 C CA . PHE A 1 346 ? 0.703 12.433 1.557 1.00 96.31 346 PHE A CA 1
ATOM 2691 C C . PHE A 1 346 ? -0.346 13.519 1.353 1.00 96.31 346 PHE A C 1
ATOM 2693 O O . PHE A 1 346 ? -0.628 13.890 0.211 1.00 96.31 346 PHE A O 1
ATOM 2700 N N . MET A 1 347 ? -0.915 14.005 2.457 1.00 94.56 347 MET A N 1
ATOM 2701 C CA . MET A 1 347 ? -1.848 15.128 2.408 1.00 94.56 347 MET A CA 1
ATOM 2702 C C . MET A 1 347 ? -1.103 16.408 2.024 1.00 94.56 347 MET A C 1
ATOM 2704 O O . MET A 1 347 ? 0.035 16.630 2.456 1.00 94.56 347 MET A O 1
ATOM 2708 N N . ASN A 1 348 ? -1.741 17.234 1.208 1.00 94.06 348 ASN A N 1
ATOM 2709 C CA . ASN A 1 348 ? -1.188 18.479 0.714 1.00 94.06 348 ASN A CA 1
ATOM 2710 C C . ASN A 1 348 ? -1.548 19.642 1.648 1.00 94.06 348 ASN A C 1
ATOM 2712 O O . ASN A 1 348 ? -2.712 19.926 1.893 1.00 94.06 348 ASN A O 1
ATOM 2716 N N . GLU A 1 349 ? -0.548 20.358 2.160 1.00 91.31 349 GLU A N 1
ATOM 2717 C CA . GLU A 1 349 ? -0.745 21.507 3.053 1.00 91.31 349 GLU A CA 1
ATOM 2718 C C . GLU A 1 349 ? -0.620 22.837 2.289 1.00 91.31 349 GLU A C 1
ATOM 2720 O O . GLU A 1 349 ? 0.151 23.727 2.658 1.00 91.31 349 GLU A O 1
ATOM 2725 N N . GLY A 1 350 ? -1.369 22.977 1.192 1.00 88.69 350 GLY A N 1
ATOM 2726 C CA . GLY A 1 350 ? -1.404 24.205 0.393 1.00 88.69 350 GLY A CA 1
ATOM 2727 C C . GLY A 1 350 ? -0.200 24.395 -0.535 1.00 88.69 350 GLY A C 1
ATOM 2728 O O . GLY A 1 350 ? 0.383 25.481 -0.586 1.00 88.69 350 GLY A O 1
ATOM 2729 N N . GLY A 1 351 ? 0.186 23.340 -1.250 1.00 88.88 351 GLY A N 1
ATOM 2730 C CA . GLY A 1 351 ? 1.329 23.301 -2.166 1.00 88.88 351 GLY A CA 1
ATOM 2731 C C . GLY A 1 351 ? 2.589 22.666 -1.571 1.00 88.88 351 GLY A C 1
ATOM 2732 O O . GLY A 1 351 ? 3.647 22.682 -2.204 1.00 88.88 351 GLY A O 1
ATOM 2733 N N . VAL A 1 352 ? 2.511 22.144 -0.344 1.00 89.62 352 VAL A N 1
ATOM 2734 C CA . VAL A 1 352 ? 3.656 21.628 0.416 1.00 89.62 352 VAL A CA 1
ATOM 2735 C C . VAL A 1 352 ? 3.333 20.246 0.969 1.00 89.62 352 VAL A C 1
ATOM 2737 O O . VAL A 1 352 ? 2.279 20.033 1.560 1.00 89.62 352 VAL A O 1
ATOM 2740 N N . PHE A 1 353 ? 4.286 19.326 0.827 1.00 92.06 353 PHE A N 1
ATOM 2741 C CA . PHE A 1 353 ? 4.199 17.972 1.364 1.00 92.06 353 PHE A CA 1
ATOM 2742 C C . PHE A 1 353 ? 5.213 17.768 2.485 1.00 92.06 353 PHE A C 1
ATOM 2744 O O . PHE A 1 353 ? 6.355 18.233 2.408 1.00 92.06 353 PHE A O 1
ATOM 2751 N N . GLN A 1 354 ? 4.811 17.028 3.515 1.00 88.31 354 GLN A N 1
ATOM 2752 C CA . GLN A 1 354 ? 5.736 16.542 4.531 1.00 88.31 354 GLN A CA 1
ATOM 2753 C C . GLN A 1 354 ? 6.583 15.387 3.975 1.00 88.31 354 GLN A C 1
ATOM 2755 O O . GLN A 1 354 ? 6.140 14.612 3.131 1.00 88.31 354 GLN A O 1
ATOM 2760 N N . ASN A 1 355 ? 7.803 15.224 4.495 1.00 82.94 355 ASN A N 1
ATOM 2761 C CA . ASN A 1 355 ? 8.673 14.102 4.113 1.00 82.94 355 ASN A CA 1
ATOM 2762 C C . ASN A 1 355 ? 8.170 12.747 4.635 1.0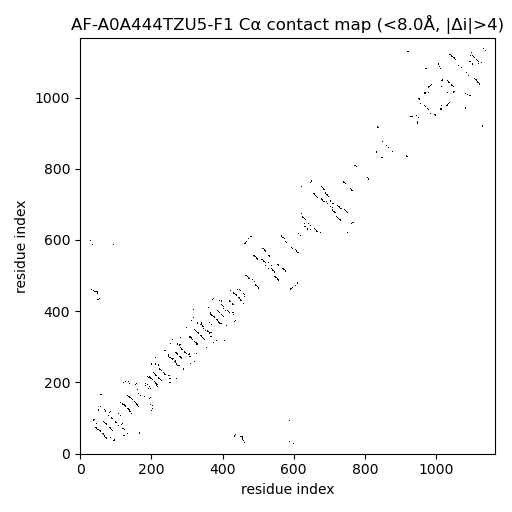0 82.94 355 ASN A C 1
ATOM 2764 O O . ASN A 1 355 ? 8.661 11.703 4.211 1.00 82.94 355 ASN A O 1
ATOM 2768 N N . THR A 1 356 ? 7.232 12.762 5.580 1.00 88.44 356 THR A N 1
ATOM 2769 C CA . THR A 1 356 ? 6.590 11.576 6.141 1.00 88.44 356 THR A CA 1
ATOM 2770 C C . THR A 1 356 ? 5.157 11.467 5.630 1.00 88.44 356 THR A C 1
ATOM 2772 O O . THR A 1 356 ? 4.469 12.486 5.575 1.00 88.44 356 THR A O 1
ATOM 2775 N N . PRO A 1 357 ? 4.690 10.255 5.294 1.00 93.44 357 PRO A N 1
ATOM 2776 C CA . PRO A 1 357 ? 3.308 10.033 4.885 1.00 93.44 357 PRO A CA 1
ATOM 2777 C C . PRO A 1 357 ? 2.352 10.350 6.039 1.00 93.44 357 PRO A C 1
ATOM 2779 O O . PRO A 1 357 ? 2.640 10.045 7.199 1.00 93.44 357 PRO A O 1
ATOM 2782 N N . THR A 1 358 ? 1.193 10.917 5.719 1.00 93.88 358 THR A N 1
ATOM 2783 C CA . THR A 1 358 ? 0.110 11.144 6.684 1.00 93.88 358 THR A CA 1
ATOM 2784 C C . THR A 1 358 ? -0.545 9.822 7.076 1.00 93.88 358 THR A C 1
ATOM 2786 O O . THR A 1 358 ? -0.882 9.602 8.240 1.00 93.88 358 THR A O 1
ATOM 2789 N N . LEU A 1 359 ? -0.689 8.915 6.106 1.00 94.25 359 LEU A N 1
ATOM 2790 C CA . LEU A 1 359 ? -1.275 7.594 6.286 1.00 94.25 359 LEU A CA 1
ATOM 2791 C C . LEU A 1 359 ? -0.555 6.568 5.405 1.00 94.25 359 LEU A C 1
ATOM 2793 O O . LEU A 1 359 ? -0.136 6.865 4.289 1.00 94.25 359 LEU A O 1
ATOM 2797 N N . VAL A 1 360 ? -0.440 5.340 5.907 1.00 95.00 360 VAL A N 1
ATOM 2798 C CA . VAL A 1 360 ? 0.026 4.185 5.137 1.00 95.00 360 VAL A CA 1
ATOM 2799 C C . VAL A 1 360 ? -1.033 3.098 5.234 1.00 95.00 360 VAL A C 1
ATOM 2801 O O . VAL A 1 360 ? -1.323 2.609 6.330 1.00 95.00 360 VAL A O 1
ATOM 2804 N N . LEU A 1 361 ? -1.609 2.746 4.090 1.00 95.12 361 LEU A N 1
ATOM 2805 C CA . LEU A 1 361 ? -2.501 1.605 3.930 1.00 95.12 361 LEU A CA 1
ATOM 2806 C C . LEU A 1 361 ? -1.678 0.391 3.520 1.00 95.12 361 LEU A C 1
ATOM 2808 O O . LEU A 1 361 ? -0.782 0.504 2.684 1.00 95.12 361 LEU A O 1
ATOM 2812 N N . LYS A 1 362 ? -1.980 -0.768 4.098 1.00 94.44 362 LYS A N 1
ATOM 2813 C CA . LYS A 1 362 ? -1.213 -1.995 3.893 1.00 94.44 362 LYS A CA 1
ATOM 2814 C C . LYS A 1 362 ? -2.139 -3.143 3.528 1.00 94.44 362 LYS A C 1
ATOM 2816 O O . LYS A 1 362 ? -3.235 -3.252 4.073 1.00 94.44 362 LYS A O 1
ATOM 2821 N N . GLY A 1 363 ? -1.691 -3.975 2.595 1.00 92.94 363 GLY A N 1
ATOM 2822 C CA . GLY A 1 363 ? -2.406 -5.173 2.178 1.00 92.94 363 GLY A CA 1
ATOM 2823 C C . GLY A 1 363 ? -1.944 -6.425 2.910 1.00 92.94 363 GLY A C 1
ATOM 2824 O O . GLY A 1 363 ? -1.068 -6.391 3.772 1.00 92.94 363 GLY A O 1
ATOM 2825 N N . VAL A 1 364 ? -2.516 -7.560 2.514 1.00 92.31 364 VAL A N 1
ATOM 2826 C CA . VAL A 1 364 ? -2.107 -8.891 2.983 1.00 92.31 364 VAL A CA 1
ATOM 2827 C C . VAL A 1 364 ? -0.795 -9.306 2.315 1.00 92.31 364 VAL A C 1
ATOM 2829 O O . VAL A 1 364 ? -0.525 -8.941 1.167 1.00 92.31 364 VAL A O 1
ATOM 2832 N N . SER A 1 365 ? 0.021 -10.102 3.003 1.00 91.00 365 SER A N 1
ATOM 2833 C CA . SER A 1 365 ? 1.259 -10.656 2.456 1.00 91.00 365 SER A CA 1
ATOM 2834 C C . SER A 1 365 ? 1.082 -11.258 1.053 1.00 91.00 365 SER A C 1
ATOM 2836 O O . SER A 1 365 ? 0.174 -12.049 0.805 1.00 91.00 365 SER A O 1
ATOM 2838 N N . GLY A 1 366 ? 1.950 -10.869 0.113 1.00 89.50 366 GLY A N 1
ATOM 2839 C CA . GLY A 1 366 ? 1.939 -11.380 -1.263 1.00 89.50 366 GLY A CA 1
ATOM 2840 C C . GLY A 1 366 ? 0.787 -10.888 -2.150 1.00 89.50 366 GLY A C 1
ATOM 2841 O O . GLY A 1 366 ? 0.739 -11.267 -3.316 1.00 89.50 366 GLY A O 1
ATOM 2842 N N . SER A 1 367 ? -0.102 -10.023 -1.649 1.00 94.81 367 SER A N 1
ATOM 2843 C CA . SER A 1 367 ? -1.266 -9.508 -2.391 1.00 94.81 367 SER A CA 1
ATOM 2844 C C . SER A 1 367 ? -0.917 -8.580 -3.562 1.00 94.81 367 SER A C 1
ATOM 2846 O O . SER A 1 367 ? -1.706 -8.422 -4.499 1.00 94.81 367 SER A O 1
ATOM 2848 N N . GLY A 1 368 ? 0.252 -7.935 -3.503 1.00 95.88 368 GLY A N 1
ATOM 2849 C CA . GLY A 1 368 ? 0.613 -6.843 -4.405 1.00 95.88 368 GLY A CA 1
ATOM 2850 C C . GLY A 1 368 ? -0.232 -5.584 -4.196 1.00 95.88 368 GLY A C 1
ATOM 2851 O O . GLY A 1 368 ? -0.408 -4.825 -5.140 1.00 95.88 368 GLY A O 1
ATOM 2852 N N . PHE A 1 369 ? -0.801 -5.365 -3.008 1.00 97.94 369 PHE A N 1
ATOM 2853 C CA . PHE A 1 369 ? -1.588 -4.167 -2.710 1.00 97.94 369 PHE A CA 1
ATOM 2854 C C . PHE A 1 369 ? -0.818 -2.877 -3.041 1.00 97.94 369 PHE A C 1
ATOM 2856 O O . PHE A 1 369 ? 0.324 -2.698 -2.620 1.00 97.94 369 PHE A O 1
ATOM 2863 N N . GLY A 1 370 ? -1.436 -1.986 -3.818 1.00 97.38 370 GLY A N 1
ATOM 2864 C CA . GLY A 1 370 ? -0.779 -0.784 -4.341 1.00 97.38 370 GLY A CA 1
ATOM 2865 C C . GLY A 1 370 ? -0.119 -0.969 -5.711 1.00 97.38 370 GLY A C 1
ATOM 2866 O O . GLY A 1 370 ? 0.600 -0.077 -6.160 1.00 97.38 370 GLY A O 1
ATOM 2867 N N . PHE A 1 371 ? -0.367 -2.092 -6.399 1.00 97.50 371 PHE A N 1
ATOM 2868 C CA . PHE A 1 371 ? 0.105 -2.297 -7.777 1.00 97.50 371 PHE A CA 1
ATOM 2869 C C . PHE A 1 371 ? -0.508 -1.274 -8.738 1.00 97.50 371 PHE A C 1
ATOM 2871 O O . PHE A 1 371 ? 0.178 -0.689 -9.570 1.00 97.50 371 PHE A O 1
ATOM 2878 N N . ALA A 1 372 ? -1.807 -1.022 -8.579 1.00 97.88 372 ALA A N 1
ATOM 2879 C CA . ALA A 1 372 ? -2.519 0.057 -9.239 1.00 97.88 372 ALA A CA 1
ATOM 2880 C C . ALA A 1 372 ? -3.155 0.948 -8.176 1.00 97.88 372 ALA A C 1
ATOM 2882 O O . ALA A 1 372 ? -3.799 0.452 -7.251 1.00 97.88 372 ALA A O 1
ATOM 2883 N N . VAL A 1 373 ? -2.988 2.256 -8.326 1.00 97.75 373 VAL A N 1
ATOM 2884 C CA . VAL A 1 373 ? -3.652 3.267 -7.505 1.00 97.75 373 VAL A CA 1
ATOM 2885 C C . VAL A 1 373 ? -4.285 4.266 -8.462 1.00 97.75 373 VAL A C 1
ATOM 2887 O O . VAL A 1 373 ? -3.632 4.710 -9.409 1.00 97.75 373 VAL A O 1
ATOM 2890 N N . ALA A 1 374 ? -5.560 4.579 -8.257 1.00 96.62 374 ALA A N 1
ATOM 2891 C CA . ALA A 1 374 ? -6.307 5.488 -9.114 1.00 96.62 374 ALA A CA 1
ATOM 2892 C C . ALA A 1 374 ? -7.218 6.398 -8.287 1.00 96.62 374 ALA A C 1
ATOM 2894 O O . ALA A 1 374 ? -7.885 5.934 -7.364 1.00 96.62 374 ALA A O 1
ATOM 2895 N N . SER A 1 375 ? -7.281 7.674 -8.672 1.00 94.62 375 SER A N 1
ATOM 2896 C CA . SER A 1 375 ? -8.411 8.535 -8.317 1.00 94.62 375 SER A CA 1
ATOM 2897 C C . SER A 1 375 ? -9.619 8.096 -9.140 1.00 94.62 375 SER A C 1
ATOM 2899 O O . SER A 1 375 ? -9.504 7.905 -10.357 1.00 94.62 375 SER A O 1
ATOM 2901 N N . VAL A 1 376 ? -10.757 7.884 -8.481 1.00 94.69 376 VAL A N 1
ATOM 2902 C CA . VAL A 1 376 ? -12.014 7.493 -9.141 1.00 94.69 376 VAL A CA 1
ATOM 2903 C C . VAL A 1 376 ? -13.056 8.612 -9.129 1.00 94.69 376 VAL A C 1
ATOM 2905 O O . VAL A 1 376 ? -14.151 8.422 -9.657 1.00 94.69 376 VAL A O 1
ATOM 2908 N N . GLY A 1 377 ? -12.681 9.794 -8.630 1.00 93.06 377 GLY A N 1
ATOM 2909 C CA . GLY A 1 377 ? -13.579 10.927 -8.424 1.00 93.06 377 GLY A CA 1
ATOM 2910 C C . GLY A 1 377 ? -14.500 10.723 -7.222 1.00 93.06 377 GLY A C 1
ATOM 2911 O O . GLY A 1 377 ? -14.357 9.758 -6.481 1.00 93.06 377 GLY A O 1
ATOM 2912 N N . ASP A 1 378 ? -15.442 11.643 -7.041 1.00 93.75 378 ASP A N 1
ATOM 2913 C CA . ASP A 1 378 ? -16.489 11.558 -6.018 1.00 93.75 378 ASP A CA 1
ATOM 2914 C C . ASP A 1 378 ? -17.579 10.583 -6.479 1.00 93.75 378 ASP A C 1
ATOM 2916 O O . ASP A 1 378 ? -18.494 10.925 -7.245 1.00 93.75 378 ASP A O 1
ATOM 2920 N N . ILE A 1 379 ? -17.423 9.320 -6.101 1.00 92.44 379 ILE A N 1
ATOM 2921 C CA . ILE A 1 379 ? -18.200 8.232 -6.688 1.00 92.44 379 ILE A CA 1
ATOM 2922 C C . ILE A 1 379 ? -19.535 8.038 -5.980 1.00 92.44 379 ILE A C 1
ATOM 2924 O O . ILE A 1 379 ? -20.439 7.475 -6.586 1.00 92.44 379 ILE A O 1
ATOM 2928 N N . ASN A 1 380 ? -19.693 8.532 -4.749 1.00 90.19 380 ASN A N 1
ATOM 2929 C CA . ASN A 1 380 ? -20.933 8.501 -3.969 1.00 90.19 380 ASN A CA 1
ATOM 2930 C C . ASN A 1 380 ? -21.659 9.871 -3.939 1.00 90.19 380 ASN A C 1
ATOM 2932 O O . ASN A 1 380 ? -22.807 9.944 -3.475 1.00 90.19 380 ASN A O 1
ATOM 2936 N N . GLN A 1 381 ? -21.046 10.905 -4.522 1.00 91.50 381 GLN A N 1
ATOM 2937 C CA . GLN A 1 381 ? -21.519 12.288 -4.623 1.00 91.50 381 GLN A CA 1
ATOM 2938 C C . GLN A 1 381 ? -21.708 12.951 -3.249 1.00 91.50 381 GLN A C 1
ATOM 2940 O O . GLN A 1 381 ? -22.721 13.620 -3.023 1.00 91.50 381 GLN A O 1
ATOM 2945 N N . ASP A 1 382 ? -20.783 12.711 -2.315 1.00 88.00 382 ASP A N 1
ATOM 2946 C CA . ASP A 1 382 ? -20.767 13.316 -0.974 1.00 88.00 382 ASP A CA 1
ATOM 2947 C C . ASP A 1 382 ? -19.941 14.616 -0.884 1.00 88.00 382 ASP A C 1
ATOM 2949 O O . ASP A 1 382 ? -20.052 15.360 0.098 1.00 88.00 382 ASP A O 1
ATOM 2953 N N . GLY A 1 383 ? -19.202 14.946 -1.945 1.00 89.56 383 GLY A N 1
ATOM 2954 C CA . GLY A 1 383 ? -18.358 16.125 -2.062 1.00 89.56 383 GLY A CA 1
ATOM 2955 C C . GLY A 1 383 ? -16.861 15.877 -1.866 1.00 89.56 383 GLY A C 1
ATOM 2956 O O . GLY A 1 383 ? -16.124 16.863 -1.899 1.00 89.56 383 GLY A O 1
ATOM 2957 N N . PHE A 1 384 ? -16.399 14.640 -1.668 1.00 91.38 384 PHE A N 1
ATOM 2958 C CA . PHE A 1 384 ? -14.978 14.287 -1.539 1.00 91.38 384 PHE A CA 1
ATOM 2959 C C . PHE A 1 384 ? -14.552 13.312 -2.642 1.00 91.38 384 PHE A C 1
ATOM 2961 O O . PHE A 1 384 ? -15.336 12.476 -3.074 1.00 91.38 384 PHE A O 1
ATOM 2968 N N . GLU A 1 385 ? -13.315 13.411 -3.143 1.00 93.94 385 GLU A N 1
ATOM 2969 C CA . GLU A 1 385 ? -12.833 12.437 -4.130 1.00 93.94 385 GLU A CA 1
ATOM 2970 C C . GLU A 1 385 ? -12.401 11.130 -3.460 1.00 93.94 385 GLU A C 1
ATOM 2972 O O . GLU A 1 385 ? -11.681 11.126 -2.459 1.00 93.94 385 GLU A O 1
ATOM 2977 N N . ASP A 1 386 ? -12.772 10.011 -4.074 1.00 93.50 386 ASP A N 1
ATOM 2978 C CA . ASP A 1 386 ? -12.480 8.670 -3.587 1.00 93.50 386 ASP A CA 1
ATOM 2979 C C . ASP A 1 386 ? -11.342 8.012 -4.372 1.00 93.50 386 ASP A C 1
ATOM 2981 O O . ASP A 1 386 ? -10.970 8.412 -5.488 1.00 93.50 386 ASP A O 1
ATOM 2985 N N . ILE A 1 387 ? -10.793 6.940 -3.797 1.00 95.62 387 ILE A N 1
ATOM 2986 C CA . ILE A 1 387 ? -9.645 6.231 -4.368 1.00 95.62 387 ILE A CA 1
ATOM 2987 C C . ILE A 1 387 ? -9.916 4.741 -4.541 1.00 95.62 387 ILE A C 1
ATOM 2989 O O . ILE A 1 387 ? -10.624 4.112 -3.753 1.00 95.62 387 ILE A O 1
ATOM 2993 N N . ALA A 1 388 ? -9.278 4.158 -5.554 1.00 96.94 388 ALA A N 1
ATOM 2994 C CA . ALA A 1 388 ? -9.259 2.724 -5.800 1.00 96.94 388 ALA A CA 1
ATOM 2995 C C . ALA A 1 388 ? -7.828 2.182 -5.749 1.00 96.94 388 ALA A C 1
ATOM 2997 O O . ALA A 1 388 ? -6.922 2.723 -6.390 1.00 96.94 388 ALA A O 1
ATOM 2998 N N . ILE A 1 389 ? -7.637 1.078 -5.027 1.00 98.12 389 ILE A N 1
ATOM 2999 C CA . ILE A 1 389 ? -6.352 0.391 -4.888 1.00 98.12 389 ILE A CA 1
ATOM 3000 C C . ILE A 1 389 ? -6.491 -1.060 -5.349 1.00 98.12 389 ILE A C 1
ATOM 3002 O O . ILE A 1 389 ? -7.363 -1.799 -4.895 1.00 98.12 389 ILE A O 1
ATOM 3006 N N . GLY A 1 390 ? -5.612 -1.477 -6.256 1.00 98.06 390 GLY A N 1
ATOM 3007 C CA . GLY A 1 390 ? -5.536 -2.837 -6.772 1.00 98.06 390 GLY A CA 1
ATOM 3008 C C . GLY A 1 390 ? -4.591 -3.728 -5.968 1.00 98.06 390 GLY A C 1
ATOM 3009 O O . GLY A 1 390 ? -3.474 -3.327 -5.632 1.00 98.06 390 GLY A O 1
ATOM 3010 N N . ALA A 1 391 ? -5.030 -4.959 -5.716 1.00 98.00 391 ALA A N 1
ATOM 3011 C CA . ALA A 1 391 ? -4.244 -6.053 -5.153 1.00 98.00 391 ALA A CA 1
ATOM 3012 C C . ALA A 1 391 ? -4.408 -7.298 -6.044 1.00 98.00 391 ALA A C 1
ATOM 3014 O O . ALA A 1 391 ? -5.158 -8.221 -5.709 1.00 98.00 391 ALA A O 1
ATOM 3015 N N . PRO A 1 392 ? -3.766 -7.321 -7.226 1.00 97.75 392 PRO A N 1
ATOM 3016 C CA . PRO A 1 392 ? -4.021 -8.340 -8.242 1.00 97.75 392 PRO A CA 1
ATOM 3017 C C . PRO A 1 392 ? -3.652 -9.763 -7.808 1.00 97.75 392 PRO A C 1
ATOM 3019 O O . PRO A 1 392 ? -4.127 -10.719 -8.413 1.00 97.75 392 PRO A O 1
ATOM 3022 N N . PHE A 1 393 ? -2.832 -9.941 -6.775 1.00 96.50 393 PHE A N 1
ATOM 3023 C CA . PHE A 1 393 ? -2.372 -11.260 -6.339 1.00 96.50 393 PHE A CA 1
ATOM 3024 C C . PHE A 1 393 ? -3.042 -11.742 -5.040 1.00 96.50 393 PHE A C 1
ATOM 3026 O O . PHE A 1 393 ? -2.710 -12.818 -4.548 1.00 96.50 393 PHE A O 1
ATOM 3033 N N . ASP A 1 394 ? -4.020 -10.999 -4.506 1.00 95.31 394 ASP A N 1
ATOM 3034 C CA . ASP A 1 394 ? -4.886 -11.464 -3.413 1.00 95.31 394 ASP A CA 1
ATOM 3035 C C . ASP A 1 394 ? -6.018 -12.352 -3.958 1.00 95.31 394 ASP A C 1
ATOM 3037 O O . ASP A 1 394 ? -7.023 -11.868 -4.483 1.00 95.31 394 ASP A O 1
ATOM 3041 N N . GLY A 1 395 ? -5.854 -13.674 -3.870 1.00 93.25 395 GLY A N 1
ATOM 3042 C CA . GLY A 1 395 ? -6.842 -14.632 -4.369 1.00 93.25 395 GLY A CA 1
ATOM 3043 C C . GLY A 1 395 ? -7.011 -14.551 -5.891 1.00 93.25 395 GLY A C 1
ATOM 3044 O O . GLY A 1 395 ? -6.077 -14.841 -6.638 1.00 93.25 395 GLY A O 1
ATOM 3045 N N . SER A 1 396 ? -8.207 -14.178 -6.367 1.00 95.06 396 SER A N 1
ATOM 3046 C CA . SER A 1 396 ? -8.449 -13.902 -7.800 1.00 95.06 396 SER A CA 1
ATOM 3047 C C . SER A 1 396 ? -8.046 -12.473 -8.206 1.00 95.06 396 SER A C 1
ATOM 3049 O O . SER A 1 396 ? -8.138 -12.108 -9.376 1.00 95.06 396 SER A O 1
ATOM 3051 N N . GLY A 1 397 ? -7.545 -11.680 -7.264 1.00 97.00 397 GLY A N 1
ATOM 3052 C CA . GLY A 1 397 ? -7.304 -10.253 -7.392 1.00 97.00 397 GLY A CA 1
ATOM 3053 C C . GLY A 1 397 ? -8.483 -9.454 -6.847 1.00 97.00 397 GLY A C 1
ATOM 3054 O O . GLY A 1 397 ? -9.646 -9.820 -7.052 1.00 97.00 397 GLY A O 1
ATOM 3055 N N . LYS A 1 398 ? -8.180 -8.371 -6.133 1.00 97.06 398 LYS A N 1
ATOM 3056 C CA . LYS A 1 398 ? -9.178 -7.507 -5.498 1.00 97.06 398 LYS A CA 1
ATOM 3057 C C . LYS A 1 398 ? -8.934 -6.042 -5.811 1.00 97.06 398 LYS A C 1
ATOM 3059 O O . LYS A 1 398 ? -7.797 -5.616 -6.024 1.00 97.06 398 LYS A O 1
ATOM 3064 N N . VAL A 1 399 ? -10.016 -5.273 -5.787 1.00 97.44 399 VAL A N 1
ATOM 3065 C CA . VAL A 1 399 ? -9.984 -3.809 -5.799 1.00 97.44 399 VAL A CA 1
ATOM 3066 C C . VAL A 1 399 ? -10.634 -3.296 -4.523 1.00 97.44 399 VAL A C 1
ATOM 3068 O O . VAL A 1 399 ? -11.751 -3.688 -4.190 1.00 97.44 399 VAL A O 1
ATOM 3071 N N . PHE A 1 400 ? -9.919 -2.428 -3.819 1.00 95.62 400 PHE A N 1
ATOM 3072 C CA . PHE A 1 400 ? -10.364 -1.763 -2.604 1.00 95.62 400 PHE A CA 1
ATOM 3073 C C . PHE A 1 400 ? -10.744 -0.328 -2.951 1.00 95.62 400 PHE A C 1
ATOM 3075 O O . PHE A 1 400 ? -9.913 0.413 -3.475 1.00 95.62 400 PHE A O 1
ATOM 3082 N N . LEU A 1 401 ? -11.989 0.050 -2.683 1.00 94.12 401 LEU A N 1
ATOM 3083 C CA . LEU A 1 401 ? -12.474 1.421 -2.802 1.00 94.12 401 LEU A CA 1
ATOM 3084 C C . LEU A 1 401 ? -12.524 2.043 -1.424 1.00 94.12 401 LEU A C 1
ATOM 3086 O O . LEU A 1 401 ? -13.170 1.468 -0.555 1.00 94.12 401 LEU A O 1
ATOM 3090 N N . TYR A 1 402 ? -11.869 3.184 -1.243 1.00 92.69 402 TYR A N 1
ATOM 3091 C CA . TYR A 1 402 ? -11.843 3.901 0.026 1.00 92.69 402 TYR A CA 1
ATOM 3092 C C . TYR A 1 402 ? -12.571 5.230 -0.105 1.00 92.69 402 TYR A C 1
ATOM 3094 O O . TYR A 1 402 ? -12.267 6.002 -1.015 1.00 92.69 402 TYR A O 1
ATOM 3102 N N . GLN A 1 403 ? -13.492 5.469 0.830 1.00 89.19 403 GLN A N 1
ATOM 3103 C CA . GLN A 1 403 ? -14.217 6.727 0.932 1.00 89.19 403 GLN A CA 1
ATOM 3104 C C . GLN A 1 403 ? -13.383 7.768 1.680 1.00 89.19 403 GLN A C 1
ATOM 3106 O O . GLN A 1 403 ? -12.854 7.484 2.763 1.00 89.19 403 GLN A O 1
ATOM 3111 N N . SER A 1 404 ? -13.317 8.970 1.122 1.00 91.00 404 SER A N 1
ATOM 3112 C CA . SER A 1 404 ? -12.648 10.106 1.753 1.00 91.00 404 SER A CA 1
ATOM 3113 C C . SER A 1 404 ? -13.605 10.938 2.616 1.00 91.00 404 SER A C 1
ATOM 3115 O O . SER A 1 404 ? -14.797 10.659 2.729 1.00 91.00 404 SER A O 1
ATOM 3117 N N . SER A 1 405 ? -13.076 11.933 3.324 1.00 89.06 405 SER A N 1
ATOM 3118 C CA . SER A 1 405 ? -13.851 12.767 4.244 1.00 89.06 405 SER A CA 1
ATOM 3119 C C . SER A 1 405 ? -13.210 14.138 4.388 1.00 89.06 405 SER A C 1
ATOM 3121 O O . SER A 1 405 ? -12.117 14.382 3.891 1.00 89.06 405 SER A O 1
ATOM 3123 N N . LYS A 1 406 ? -13.829 15.030 5.162 1.00 89.56 406 LYS A N 1
ATOM 3124 C CA . LYS A 1 406 ? -13.266 16.357 5.440 1.00 89.56 406 LYS A CA 1
ATOM 3125 C C . LYS A 1 406 ? -11.875 16.313 6.084 1.00 89.56 406 LYS A C 1
ATOM 3127 O O . LYS A 1 406 ? -11.091 17.242 5.923 1.00 89.56 406 LYS A O 1
ATOM 3132 N N . GLU A 1 407 ? -11.568 15.263 6.834 1.00 85.88 407 GLU A N 1
ATOM 3133 C CA . GLU A 1 407 ? -10.255 15.052 7.442 1.00 85.88 407 GLU A CA 1
ATOM 3134 C C . GLU A 1 407 ? -9.265 14.338 6.496 1.00 85.88 407 GLU A C 1
ATOM 3136 O O . GLU A 1 407 ? -8.138 14.046 6.894 1.00 85.88 407 GLU A O 1
ATOM 3141 N N . GLY A 1 408 ? -9.665 14.069 5.249 1.00 87.00 408 GLY A N 1
ATOM 3142 C CA . GLY A 1 408 ? -8.952 13.233 4.290 1.00 87.00 408 GLY A CA 1
ATOM 3143 C C . GLY A 1 408 ? -9.273 11.753 4.494 1.00 87.00 408 GLY A C 1
ATOM 3144 O O . GLY A 1 408 ? -10.407 11.381 4.819 1.00 87.00 408 GLY A O 1
ATOM 3145 N N . LEU A 1 409 ? -8.261 10.903 4.315 1.00 87.19 409 LEU A N 1
ATOM 3146 C CA . LEU A 1 409 ? -8.374 9.456 4.481 1.00 87.19 409 LEU A CA 1
ATOM 3147 C C . LEU A 1 409 ? -7.861 9.002 5.857 1.00 87.19 409 LEU A C 1
ATOM 3149 O O . LEU A 1 409 ? -6.778 9.402 6.287 1.00 87.19 409 LEU A O 1
ATOM 3153 N N . SER A 1 410 ? -8.611 8.131 6.538 1.00 80.25 410 SER A N 1
ATOM 3154 C CA . SER A 1 410 ? -8.245 7.545 7.838 1.00 80.25 410 SER A CA 1
ATOM 3155 C C . SER A 1 410 ? -8.054 6.024 7.755 1.00 80.25 410 SER A C 1
ATOM 3157 O O . SER A 1 410 ? -8.418 5.390 6.766 1.00 80.25 410 SER A O 1
ATOM 3159 N N . LYS A 1 411 ? -7.479 5.399 8.794 1.00 73.00 411 LYS A N 1
ATOM 3160 C CA . LYS A 1 411 ? -7.345 3.926 8.850 1.00 73.00 411 LYS A CA 1
ATOM 3161 C C . LYS A 1 411 ? -8.695 3.228 8.977 1.00 73.00 411 LYS A C 1
ATOM 3163 O O . LYS A 1 411 ? -8.858 2.105 8.517 1.00 73.00 411 LYS A O 1
ATOM 3168 N N . GLU A 1 412 ? -9.641 3.902 9.613 1.00 70.56 412 GLU A N 1
ATOM 3169 C CA . GLU A 1 412 ? -11.015 3.465 9.814 1.00 70.56 412 GLU A CA 1
ATOM 3170 C C . GLU A 1 412 ? -11.920 3.863 8.637 1.00 70.56 412 GLU A C 1
ATOM 3172 O O . GLU A 1 412 ? -13.140 3.691 8.722 1.00 70.56 412 GLU A O 1
ATOM 3177 N N . ALA A 1 413 ? -11.343 4.414 7.557 1.00 68.75 413 ALA A N 1
ATOM 3178 C CA . ALA A 1 413 ? -12.078 4.791 6.362 1.00 68.75 413 ALA A CA 1
ATOM 3179 C C . ALA A 1 413 ? -12.878 3.599 5.836 1.00 68.75 413 ALA A C 1
ATOM 3181 O O . ALA A 1 413 ? -12.418 2.451 5.799 1.00 68.75 413 ALA A O 1
ATOM 3182 N N . ARG A 1 414 ? -14.118 3.884 5.447 1.00 69.31 414 ARG A N 1
ATOM 3183 C CA . ARG A 1 414 ? -15.034 2.866 4.946 1.00 69.31 414 ARG A CA 1
ATOM 3184 C C . ARG A 1 414 ? -14.534 2.375 3.598 1.00 69.31 414 ARG A C 1
ATOM 3186 O O . ARG A 1 414 ? -14.095 3.174 2.771 1.00 69.31 414 ARG A O 1
ATOM 3193 N N . GLN A 1 415 ? -14.619 1.061 3.395 1.00 80.88 415 GLN A N 1
ATOM 3194 C CA . GLN A 1 415 ? -14.156 0.433 2.167 1.00 80.88 415 GLN A CA 1
ATOM 3195 C C . GLN A 1 415 ? -15.176 -0.533 1.565 1.00 80.88 415 GLN A C 1
ATOM 3197 O O . GLN A 1 415 ? -15.795 -1.325 2.280 1.00 80.88 415 GLN A O 1
ATOM 3202 N N . GLN A 1 416 ? -15.292 -0.513 0.237 1.00 90.69 416 GLN A N 1
ATOM 3203 C CA . GLN A 1 416 ? -15.885 -1.606 -0.534 1.00 90.69 416 GLN A CA 1
ATOM 3204 C C . GLN A 1 416 ? -14.766 -2.440 -1.144 1.00 90.69 416 GLN A C 1
ATOM 3206 O O . GLN A 1 416 ? -13.879 -1.920 -1.817 1.00 90.69 416 GLN A O 1
ATOM 3211 N N . VAL A 1 417 ? -14.829 -3.751 -0.926 1.00 94.56 417 VAL A N 1
ATOM 3212 C CA . VAL A 1 417 ? -13.883 -4.706 -1.504 1.00 94.56 417 VAL A CA 1
ATOM 3213 C C . VAL A 1 417 ? -14.582 -5.460 -2.621 1.00 94.56 417 VAL A C 1
ATOM 3215 O O . VAL A 1 417 ? -15.634 -6.058 -2.408 1.00 94.56 417 VAL A O 1
ATOM 3218 N N . ILE A 1 418 ? -13.994 -5.422 -3.812 1.00 95.31 418 ILE A N 1
ATOM 3219 C CA . ILE A 1 418 ? -14.521 -6.070 -5.009 1.00 95.31 418 ILE A CA 1
ATOM 3220 C C . ILE A 1 418 ? -13.588 -7.219 -5.374 1.00 95.31 418 ILE A C 1
ATOM 3222 O O . ILE A 1 418 ? -12.446 -6.991 -5.778 1.00 95.31 418 ILE A O 1
ATOM 3226 N N . ASP A 1 419 ? -14.073 -8.451 -5.223 1.00 95.50 419 ASP A N 1
ATOM 3227 C CA . ASP A 1 419 ? -13.313 -9.662 -5.530 1.00 95.50 419 ASP A CA 1
ATOM 3228 C C . ASP A 1 419 ? -13.522 -10.082 -6.990 1.00 95.50 419 ASP A C 1
ATOM 3230 O O . ASP A 1 419 ? -14.652 -10.224 -7.462 1.00 95.50 419 ASP A O 1
ATOM 3234 N N . GLY A 1 420 ? -12.425 -10.323 -7.713 1.00 95.50 420 GLY A N 1
ATOM 3235 C CA . GLY A 1 420 ? -12.464 -10.754 -9.109 1.00 95.50 420 GLY A CA 1
ATOM 3236 C C . GLY A 1 420 ? -13.255 -12.046 -9.338 1.00 95.50 420 GLY A C 1
ATOM 3237 O O . GLY A 1 420 ? -13.800 -12.245 -10.423 1.00 95.50 420 GLY A O 1
ATOM 3238 N N . SER A 1 421 ? -13.389 -12.913 -8.329 1.00 95.00 421 SER A N 1
ATOM 3239 C CA . SER A 1 421 ? -14.192 -14.140 -8.414 1.00 95.00 421 SER A CA 1
ATOM 3240 C C . SER A 1 421 ? -15.703 -13.891 -8.518 1.00 95.00 421 SER A C 1
ATOM 3242 O O . SER A 1 421 ? -16.419 -14.740 -9.055 1.00 95.00 421 SER A O 1
ATOM 3244 N N . GLU A 1 422 ? -16.182 -12.725 -8.077 1.00 93.00 422 GLU A N 1
ATOM 3245 C CA . GLU A 1 422 ? -17.596 -12.328 -8.127 1.00 93.00 422 GLU A CA 1
ATOM 3246 C C . GLU A 1 422 ? -17.976 -11.650 -9.454 1.00 93.00 422 GLU A C 1
ATOM 3248 O O . GLU A 1 422 ? -19.158 -11.492 -9.768 1.00 93.00 422 GLU A O 1
ATOM 3253 N N . ILE A 1 423 ? -16.983 -11.262 -10.261 1.00 93.38 423 ILE A N 1
ATOM 3254 C CA . ILE A 1 423 ? -17.190 -10.460 -11.466 1.00 93.38 423 ILE A CA 1
ATOM 3255 C C . ILE A 1 423 ? -17.422 -11.343 -12.694 1.00 93.38 423 ILE A C 1
ATOM 3257 O O . ILE A 1 423 ? -16.528 -12.018 -13.207 1.00 93.38 423 ILE A O 1
ATOM 3261 N N . GLY A 1 424 ? -18.643 -11.267 -13.226 1.00 84.38 424 GLY A N 1
ATOM 3262 C CA . GLY A 1 424 ? -19.042 -11.972 -14.441 1.00 84.38 424 GLY A CA 1
ATOM 3263 C C . GLY A 1 424 ? -19.154 -13.492 -14.269 1.00 84.38 424 GLY A C 1
ATOM 3264 O O . GLY A 1 424 ? -18.968 -14.065 -13.198 1.00 84.38 424 GLY A O 1
ATOM 3265 N N . THR A 1 425 ? -19.502 -14.192 -15.349 1.00 80.31 425 THR A N 1
ATOM 3266 C CA . THR A 1 425 ? -19.648 -15.653 -15.312 1.00 80.31 425 THR A CA 1
ATOM 3267 C C . THR A 1 425 ? -18.280 -16.335 -15.338 1.00 80.31 425 THR A C 1
ATOM 3269 O O . THR A 1 425 ? -17.651 -16.398 -16.393 1.00 80.31 425 THR A O 1
ATOM 3272 N N . GLY A 1 426 ? -17.850 -16.884 -14.200 1.00 82.62 426 GLY A N 1
ATOM 3273 C CA . GLY A 1 426 ? -16.596 -17.640 -14.070 1.00 82.62 426 GLY A CA 1
ATOM 3274 C C . GLY A 1 426 ? -15.433 -16.872 -13.435 1.00 82.62 426 GLY A C 1
ATOM 3275 O O . GLY A 1 426 ? -14.352 -17.447 -13.323 1.00 82.62 426 GLY A O 1
ATOM 3276 N N . GLY A 1 427 ? -15.661 -15.626 -13.005 1.00 92.38 427 GLY A N 1
ATOM 3277 C CA . GLY A 1 427 ? -14.661 -14.781 -12.358 1.00 92.38 427 GLY A CA 1
ATOM 3278 C C . GLY A 1 427 ? -13.565 -14.268 -13.299 1.00 92.38 427 GLY A C 1
ATOM 3279 O O . GLY A 1 427 ? -13.477 -14.638 -14.477 1.00 92.38 427 GLY A O 1
ATOM 3280 N N . ILE A 1 428 ? -12.722 -13.400 -12.749 1.00 95.50 428 ILE A N 1
ATOM 3281 C CA . ILE A 1 428 ? -11.549 -12.798 -13.385 1.00 95.50 428 ILE A CA 1
ATOM 3282 C C . ILE A 1 428 ? -10.361 -12.982 -12.439 1.00 95.50 428 ILE A C 1
ATOM 3284 O O . ILE A 1 428 ? -10.462 -12.637 -11.265 1.00 95.50 428 ILE A O 1
ATOM 3288 N N . LYS A 1 429 ? -9.241 -13.519 -12.937 1.00 95.94 429 LYS A N 1
ATOM 3289 C CA . LYS A 1 429 ? -7.991 -13.641 -12.162 1.00 95.94 429 LYS A CA 1
ATOM 3290 C C . LYS A 1 429 ? -7.123 -12.405 -12.319 1.00 95.94 429 LYS A C 1
ATOM 3292 O O . LYS A 1 429 ? -7.254 -11.705 -13.312 1.00 95.94 429 LYS A O 1
ATOM 3297 N N . THR A 1 430 ? -6.176 -12.151 -11.419 1.00 96.62 430 THR A N 1
ATOM 3298 C CA . THR A 1 430 ? -5.311 -10.951 -11.459 1.00 96.62 430 THR A CA 1
ATOM 3299 C C . THR A 1 430 ? -6.084 -9.634 -11.574 1.00 96.62 430 THR A C 1
ATOM 3301 O O . THR A 1 430 ? -5.621 -8.670 -12.183 1.00 96.62 430 THR A O 1
ATOM 3304 N N . PHE A 1 431 ? -7.305 -9.618 -11.041 1.00 98.06 431 PHE A N 1
ATOM 3305 C CA . PHE A 1 431 ? -8.202 -8.476 -11.095 1.00 98.06 431 PHE A CA 1
ATOM 3306 C C . PHE A 1 431 ? -7.647 -7.309 -10.268 1.00 98.06 431 PHE A C 1
ATOM 3308 O O . PHE A 1 431 ? -7.228 -7.505 -9.131 1.00 98.06 431 PHE A O 1
ATOM 3315 N N . GLY A 1 432 ? -7.621 -6.103 -10.840 1.00 97.44 432 GLY A N 1
ATOM 3316 C CA . GLY A 1 432 ? -7.013 -4.932 -10.197 1.00 97.44 432 GLY A CA 1
ATOM 3317 C C . GLY A 1 432 ? -5.560 -4.676 -10.602 1.00 97.44 432 GLY A C 1
ATOM 3318 O O . GLY A 1 432 ? -4.878 -3.902 -9.939 1.00 97.44 432 GLY A O 1
ATOM 3319 N N . TYR A 1 433 ? -5.070 -5.301 -11.681 1.00 98.06 433 TYR A N 1
ATOM 3320 C CA . TYR A 1 433 ? -3.723 -5.033 -12.206 1.00 98.06 433 TYR A CA 1
ATOM 3321 C C . TYR A 1 433 ? -3.597 -3.617 -12.786 1.00 98.06 433 TYR A C 1
ATOM 3323 O O . TYR A 1 433 ? -2.560 -2.975 -12.652 1.00 98.06 433 TYR A O 1
ATOM 3331 N N . SER A 1 434 ? -4.665 -3.125 -13.417 1.00 98.25 434 SER A N 1
ATOM 3332 C CA . SER A 1 434 ? -4.784 -1.751 -13.902 1.00 98.25 434 SER A CA 1
ATOM 3333 C C . SER A 1 434 ? -6.178 -1.209 -13.594 1.00 98.25 434 SER A C 1
ATOM 3335 O O . SER A 1 434 ? -7.157 -1.958 -13.600 1.00 98.25 434 SER A O 1
ATOM 3337 N N . ILE A 1 435 ? -6.270 0.081 -13.271 1.00 98.25 435 ILE A N 1
ATOM 3338 C CA . ILE A 1 435 ? -7.519 0.733 -12.861 1.00 98.25 435 ILE A CA 1
ATOM 3339 C C . ILE A 1 435 ? -7.585 2.121 -13.499 1.00 98.25 435 ILE A C 1
ATOM 3341 O O . ILE A 1 435 ? -6.599 2.860 -13.505 1.00 98.25 435 ILE A O 1
ATOM 3345 N N . ASN A 1 436 ? -8.754 2.483 -14.022 1.00 97.19 436 ASN A N 1
ATOM 3346 C CA . ASN A 1 436 ? -9.065 3.836 -14.461 1.00 97.19 436 ASN A CA 1
ATOM 3347 C C . ASN A 1 436 ? -10.496 4.200 -14.045 1.00 97.19 436 ASN A C 1
ATOM 3349 O O . ASN A 1 436 ? -11.402 3.392 -14.227 1.00 97.19 436 ASN A O 1
ATOM 3353 N N . GLY A 1 437 ? -10.698 5.396 -13.494 1.00 93.75 437 GLY A N 1
ATOM 3354 C CA . GLY A 1 437 ? -12.011 5.885 -13.071 1.00 93.75 437 GLY A CA 1
ATOM 3355 C C . GLY A 1 437 ? -12.159 7.390 -13.282 1.00 93.75 437 GLY A C 1
ATOM 3356 O O . GLY A 1 437 ? -11.347 7.999 -13.981 1.00 93.75 437 GLY A O 1
ATOM 3357 N N . GLY A 1 438 ? -13.206 7.976 -12.701 1.00 89.69 438 GLY A N 1
ATOM 3358 C CA . GLY A 1 438 ? -13.477 9.418 -12.769 1.00 89.69 438 GLY A CA 1
ATOM 3359 C C . GLY A 1 438 ? -14.343 9.866 -13.952 1.00 89.69 438 GLY A C 1
ATOM 3360 O O . GLY A 1 438 ? -14.637 11.054 -14.070 1.00 89.69 438 GLY A O 1
ATOM 3361 N N . LEU A 1 439 ? -14.779 8.948 -14.826 1.00 92.69 439 LEU A N 1
ATOM 3362 C CA . LEU A 1 439 ? -15.689 9.251 -15.936 1.00 92.69 439 LEU A CA 1
ATOM 3363 C C . LEU A 1 439 ? -17.016 8.509 -15.758 1.00 92.69 439 LEU A C 1
ATOM 3365 O O . LEU A 1 439 ? -17.028 7.286 -15.674 1.00 92.69 439 LEU A O 1
ATOM 3369 N N . ASP A 1 440 ? -18.119 9.252 -15.765 1.00 93.94 440 ASP A N 1
ATOM 3370 C CA . ASP A 1 440 ? -19.480 8.715 -15.876 1.00 93.94 440 ASP A CA 1
ATOM 3371 C C . ASP A 1 440 ? -19.748 8.307 -17.336 1.00 93.94 440 ASP A C 1
ATOM 3373 O O . ASP A 1 440 ? -19.725 9.152 -18.243 1.00 93.94 440 ASP A O 1
ATOM 3377 N N . VAL A 1 441 ? -19.952 7.008 -17.577 1.00 92.50 441 VAL A N 1
ATOM 3378 C CA . VAL A 1 441 ? -20.154 6.448 -18.921 1.00 92.50 441 VAL A CA 1
ATOM 3379 C C . VAL A 1 441 ? -21.593 6.041 -19.217 1.00 92.50 441 VAL A C 1
ATOM 3381 O O . VAL A 1 441 ? -21.888 5.691 -20.367 1.00 92.50 441 VAL A O 1
ATOM 3384 N N . ASP A 1 442 ? -22.486 6.073 -18.227 1.00 90.44 442 ASP A N 1
ATOM 3385 C CA . ASP A 1 442 ? -23.914 5.795 -18.412 1.00 90.44 442 ASP A CA 1
ATOM 3386 C C . ASP A 1 442 ? -24.850 6.978 -18.105 1.00 90.44 442 ASP A C 1
ATOM 3388 O O . ASP A 1 442 ? -26.069 6.845 -18.225 1.00 90.44 442 ASP A O 1
ATOM 3392 N N . GLU A 1 443 ? -24.266 8.158 -17.882 1.00 89.88 443 GLU A N 1
ATOM 3393 C CA . GLU A 1 443 ? -24.920 9.461 -17.718 1.00 89.88 443 GLU A CA 1
ATOM 3394 C C . GLU A 1 443 ? -25.845 9.533 -16.492 1.00 89.88 443 GLU A C 1
ATOM 3396 O O . GLU A 1 443 ? -26.812 10.305 -16.469 1.00 89.88 443 GLU A O 1
ATOM 3401 N N . ASN A 1 444 ? -25.549 8.747 -15.453 1.00 88.25 444 ASN A N 1
ATOM 3402 C CA . ASN A 1 444 ? -26.299 8.748 -14.195 1.00 88.25 444 ASN A CA 1
ATOM 3403 C C . ASN A 1 444 ? -25.781 9.786 -13.170 1.00 88.25 444 ASN A C 1
ATOM 3405 O O . ASN A 1 444 ? -26.365 9.944 -12.095 1.00 88.25 444 ASN A O 1
ATOM 3409 N N . SER A 1 445 ? -24.757 10.563 -13.546 1.00 91.19 445 SER A N 1
ATOM 3410 C CA . SER A 1 445 ? -24.048 11.575 -12.746 1.00 91.19 445 SER A CA 1
ATOM 3411 C C . SER A 1 445 ? -23.171 11.028 -11.618 1.00 91.19 445 SER A C 1
ATOM 3413 O O . SER A 1 445 ? -22.807 11.790 -10.725 1.00 91.19 445 SER A O 1
ATOM 3415 N N . TYR A 1 446 ? -22.824 9.744 -11.652 1.00 93.12 446 TYR A N 1
ATOM 3416 C CA . TYR A 1 446 ? -21.850 9.127 -10.760 1.00 93.12 446 TYR A CA 1
ATOM 3417 C C . TYR A 1 446 ? -20.689 8.558 -11.600 1.00 93.12 446 TYR A C 1
ATOM 3419 O O . TYR A 1 446 ? -20.935 7.892 -12.604 1.00 93.12 446 TYR A O 1
ATOM 3427 N N . PRO A 1 447 ? -19.423 8.832 -11.240 1.00 94.62 447 PRO A N 1
ATOM 3428 C CA . PRO A 1 447 ? -18.259 8.256 -11.911 1.00 94.62 447 PRO A CA 1
ATOM 3429 C C . PRO A 1 447 ? -18.255 6.720 -11.933 1.00 94.62 447 PRO A C 1
ATOM 3431 O O . PRO A 1 447 ? -18.635 6.075 -10.961 1.00 94.62 447 PRO A O 1
ATOM 3434 N N . ASP A 1 448 ? -17.747 6.127 -13.013 1.00 95.62 448 ASP A N 1
ATOM 3435 C CA . ASP A 1 448 ? -17.607 4.675 -13.153 1.00 95.62 448 ASP A CA 1
ATOM 3436 C C . ASP A 1 448 ? -16.134 4.235 -13.116 1.00 95.62 448 ASP A C 1
ATOM 3438 O O . ASP A 1 448 ? -15.209 5.046 -13.226 1.00 95.62 448 ASP A O 1
ATOM 3442 N N . ILE A 1 449 ? -15.904 2.923 -12.986 1.00 97.12 449 ILE A N 1
ATOM 3443 C CA . ILE A 1 449 ? -14.564 2.335 -12.858 1.00 97.12 449 ILE A CA 1
ATOM 3444 C C . ILE A 1 449 ? -14.355 1.242 -13.903 1.00 97.12 449 ILE A C 1
ATOM 3446 O O . ILE A 1 449 ? -15.147 0.310 -14.032 1.00 97.12 449 ILE A O 1
ATOM 3450 N N . LEU A 1 450 ? -13.231 1.306 -14.610 1.00 98.31 450 LEU A N 1
ATOM 3451 C CA . LEU A 1 450 ? -12.734 0.249 -15.480 1.00 98.31 450 LEU A CA 1
ATOM 3452 C C . LEU A 1 450 ? -11.535 -0.444 -14.833 1.00 98.31 450 LEU A C 1
ATOM 3454 O O . LEU A 1 450 ? -10.533 0.195 -14.514 1.00 98.31 450 LEU A O 1
ATOM 3458 N N . VAL A 1 451 ? -11.628 -1.763 -14.687 1.00 98.56 451 VAL A N 1
ATOM 3459 C CA . VAL A 1 451 ? -10.584 -2.593 -14.081 1.00 98.56 451 VAL A CA 1
ATOM 3460 C C . VAL A 1 451 ? -10.054 -3.597 -15.097 1.00 98.56 451 VAL A C 1
ATOM 3462 O O . VAL A 1 451 ? -10.827 -4.296 -15.756 1.00 98.56 451 VAL A O 1
ATOM 3465 N N . GLY A 1 452 ? -8.732 -3.669 -15.214 1.00 98.00 452 GLY A N 1
ATOM 3466 C CA . GLY A 1 452 ? -8.015 -4.619 -16.052 1.00 98.00 452 GLY A CA 1
ATOM 3467 C C . GLY A 1 452 ? -7.380 -5.772 -15.276 1.00 98.00 452 GLY A C 1
ATOM 3468 O O . GLY A 1 452 ? -7.269 -5.765 -14.045 1.00 98.00 452 GLY A O 1
ATOM 3469 N N . SER A 1 453 ? -6.979 -6.790 -16.030 1.00 97.31 453 SER A N 1
ATOM 3470 C CA . SER A 1 453 ? -6.434 -8.048 -15.537 1.00 97.31 453 SER A CA 1
ATOM 3471 C C . SER A 1 453 ? -5.424 -8.624 -16.541 1.00 97.31 453 SER A C 1
ATOM 3473 O O . SER A 1 453 ? -5.474 -8.326 -17.734 1.00 97.31 453 SER A O 1
ATOM 3475 N N . LEU A 1 454 ? -4.505 -9.469 -16.065 1.00 96.00 454 LEU A N 1
ATOM 3476 C CA . LEU A 1 454 ? -3.589 -10.241 -16.913 1.00 96.00 454 LEU A CA 1
ATOM 3477 C C . LEU A 1 454 ? -4.238 -11.505 -17.512 1.00 96.00 454 LEU A C 1
ATOM 3479 O O . LEU A 1 454 ? -3.626 -12.159 -18.353 1.00 96.00 454 LEU A O 1
ATOM 3483 N N . ASP A 1 455 ? -5.468 -11.838 -17.113 1.00 94.94 455 ASP A N 1
ATOM 3484 C CA . ASP A 1 455 ? -6.268 -12.996 -17.552 1.00 94.94 455 ASP A CA 1
ATOM 3485 C C . ASP A 1 455 ? -7.047 -12.720 -18.856 1.00 94.94 455 ASP A C 1
ATOM 3487 O O . ASP A 1 455 ? -8.079 -13.332 -19.121 1.00 94.94 455 ASP A O 1
ATOM 3491 N N . ASP A 1 456 ? -6.569 -11.769 -19.664 1.00 96.56 456 ASP A N 1
ATOM 3492 C CA . ASP A 1 456 ? -7.174 -11.326 -20.926 1.00 96.56 456 ASP A CA 1
ATOM 3493 C C . ASP A 1 456 ? -8.603 -10.759 -20.788 1.00 96.56 456 ASP A C 1
ATOM 3495 O O . ASP A 1 456 ? -9.432 -10.916 -21.692 1.00 96.56 456 ASP A O 1
ATOM 3499 N N . LYS A 1 457 ? -8.920 -10.099 -19.665 1.00 96.88 457 LYS A N 1
ATOM 3500 C CA . LYS A 1 457 ? -10.246 -9.519 -19.401 1.00 96.88 457 LYS A CA 1
ATOM 3501 C C . LYS A 1 457 ? -10.180 -8.112 -18.822 1.00 96.88 457 LYS A C 1
ATOM 3503 O O . LYS A 1 457 ? -9.265 -7.759 -18.083 1.00 96.88 457 LYS A O 1
ATOM 3508 N N . ILE A 1 458 ? -11.231 -7.345 -19.096 1.00 98.00 458 ILE A N 1
ATOM 3509 C CA . ILE A 1 458 ? -11.533 -6.081 -18.413 1.00 98.00 458 ILE A CA 1
ATOM 3510 C C . ILE A 1 458 ? -12.981 -6.098 -17.924 1.00 98.00 458 ILE A C 1
ATOM 3512 O O . ILE A 1 458 ? -13.843 -6.728 -18.546 1.00 98.00 458 ILE A O 1
ATOM 3516 N N . ALA A 1 459 ? -13.262 -5.375 -16.845 1.00 97.75 459 ALA A N 1
ATOM 3517 C CA . ALA A 1 459 ? -14.612 -5.178 -16.336 1.00 97.75 459 ALA A CA 1
ATOM 3518 C C . ALA A 1 459 ? -14.877 -3.697 -16.071 1.00 97.75 459 ALA A C 1
ATOM 3520 O O . ALA A 1 459 ? -14.154 -3.054 -15.313 1.00 97.75 459 ALA A O 1
ATOM 3521 N N . LEU A 1 460 ? -15.934 -3.173 -16.687 1.00 97.62 460 LEU A N 1
ATOM 3522 C CA . LEU A 1 460 ? -16.526 -1.896 -16.313 1.00 97.62 460 LEU A CA 1
ATOM 3523 C C . LEU A 1 460 ? -17.533 -2.144 -15.186 1.00 97.62 460 LEU A C 1
ATOM 3525 O O . LEU A 1 460 ? -18.516 -2.876 -15.363 1.00 97.62 460 LEU A O 1
ATOM 3529 N N . LEU A 1 461 ? -17.279 -1.504 -14.053 1.00 96.38 461 LEU A N 1
ATOM 3530 C CA . LEU A 1 461 ? -18.120 -1.469 -12.869 1.00 96.38 461 LEU A CA 1
ATOM 3531 C C . LEU A 1 461 ? -18.757 -0.085 -12.788 1.00 96.38 461 LEU A C 1
ATOM 3533 O O . LEU A 1 461 ? -18.052 0.920 -12.871 1.00 96.38 461 LEU A O 1
ATOM 3537 N N . ARG A 1 462 ? -20.084 -0.042 -12.667 1.00 95.00 462 ARG A N 1
ATOM 3538 C CA . ARG A 1 462 ? -20.837 1.213 -12.737 1.00 95.00 462 ARG A CA 1
ATOM 3539 C C . ARG A 1 462 ? -21.403 1.609 -11.385 1.00 95.00 462 ARG A C 1
ATOM 3541 O O . ARG A 1 462 ? -21.832 0.737 -10.620 1.00 95.00 462 ARG A O 1
ATOM 3548 N N . ALA A 1 463 ? -21.402 2.904 -11.107 1.00 94.69 463 ALA A N 1
ATOM 3549 C CA . ALA A 1 463 ? -21.908 3.448 -9.859 1.00 94.69 463 ALA A CA 1
ATOM 3550 C C . ALA A 1 463 ? -23.442 3.468 -9.843 1.00 94.69 463 ALA A C 1
ATOM 3552 O O . ALA A 1 463 ? -24.114 3.704 -10.843 1.00 94.69 463 ALA A O 1
ATOM 3553 N N . ARG A 1 464 ? -24.021 3.185 -8.680 1.00 92.38 464 ARG A N 1
ATOM 3554 C CA . ARG A 1 464 ? -25.459 3.212 -8.405 1.00 92.38 464 ARG A CA 1
ATOM 3555 C C . ARG A 1 464 ? -25.806 4.559 -7.775 1.00 92.38 464 ARG A C 1
ATOM 3557 O O . ARG A 1 464 ? -25.042 5.042 -6.938 1.00 92.38 464 ARG A O 1
ATOM 3564 N N . PRO A 1 465 ? -26.990 5.126 -8.050 1.00 91.69 465 PRO A N 1
ATOM 3565 C CA . PRO A 1 465 ? -27.399 6.347 -7.374 1.00 91.69 465 PRO A CA 1
ATOM 3566 C C . PRO A 1 465 ? -27.530 6.171 -5.859 1.00 91.69 465 PRO A C 1
ATOM 3568 O O . PRO A 1 465 ? -28.147 5.213 -5.381 1.00 91.69 465 PRO A O 1
ATOM 3571 N N . VAL A 1 466 ? -26.985 7.127 -5.109 1.00 91.62 466 VAL A N 1
ATOM 3572 C CA . VAL A 1 466 ? -27.028 7.155 -3.643 1.00 91.62 466 VAL A CA 1
ATOM 3573 C C . VAL A 1 466 ? -28.189 8.029 -3.184 1.00 91.62 466 VAL A C 1
ATOM 3575 O O . VAL A 1 466 ? -28.295 9.197 -3.564 1.00 91.62 466 VAL A O 1
ATOM 3578 N N . ILE A 1 467 ? -29.077 7.462 -2.364 1.00 89.00 467 ILE A N 1
ATOM 3579 C CA . ILE A 1 467 ? -30.217 8.175 -1.782 1.00 89.00 467 ILE A CA 1
ATOM 3580 C C . ILE A 1 467 ? -30.014 8.444 -0.288 1.00 89.00 467 ILE A C 1
ATOM 3582 O O . ILE A 1 467 ? -29.710 7.543 0.495 1.00 89.00 467 ILE A O 1
ATOM 3586 N N . GLN A 1 468 ? -30.282 9.679 0.125 1.00 88.38 468 GLN A N 1
ATOM 3587 C CA . GLN A 1 468 ? -30.400 10.076 1.523 1.00 88.38 468 GLN A CA 1
ATOM 3588 C C . GLN A 1 468 ? -31.882 10.162 1.900 1.00 88.38 468 GLN A C 1
ATOM 3590 O O . GLN A 1 468 ? -32.685 10.817 1.233 1.00 88.38 468 GLN A O 1
ATOM 3595 N N . LEU A 1 469 ? -32.274 9.497 2.982 1.00 87.25 469 LEU A N 1
ATOM 3596 C CA . LEU A 1 469 ? -33.636 9.514 3.497 1.00 87.25 469 LEU A CA 1
ATOM 3597 C C . LEU A 1 469 ? -33.862 10.710 4.422 1.00 87.25 469 LEU A C 1
ATOM 3599 O O . LEU A 1 469 ? -33.170 10.891 5.422 1.00 87.25 469 LEU A O 1
ATOM 3603 N N . SER A 1 470 ? -34.912 11.474 4.146 1.00 86.94 470 SER A N 1
ATOM 3604 C CA . SER A 1 470 ? -35.494 12.423 5.088 1.00 86.94 470 SER A CA 1
ATOM 3605 C C . SER A 1 470 ? -36.644 11.741 5.824 1.00 86.94 470 SER A C 1
ATOM 3607 O O . SER A 1 470 ? -37.662 11.363 5.228 1.00 86.94 470 SER A O 1
ATOM 3609 N N . LYS A 1 471 ? -36.449 11.534 7.130 1.00 86.75 471 LYS A N 1
ATOM 3610 C CA . LYS A 1 471 ? -37.314 10.722 7.990 1.00 86.75 471 LYS A CA 1
ATOM 3611 C C . LYS A 1 471 ? -37.827 11.505 9.194 1.00 86.75 471 LYS A C 1
ATOM 3613 O O . LYS A 1 471 ? -37.129 12.319 9.787 1.00 86.75 471 LYS A O 1
ATOM 3618 N N . THR A 1 472 ? -39.071 11.240 9.584 1.00 88.56 472 THR A N 1
ATOM 3619 C CA . THR A 1 472 ? -39.657 11.715 10.845 1.00 88.56 472 THR A CA 1
ATOM 3620 C C . THR A 1 472 ? -40.228 10.521 11.593 1.00 88.56 472 THR A C 1
ATOM 3622 O O . THR A 1 472 ? -41.245 9.967 11.174 1.00 88.56 472 THR A O 1
ATOM 3625 N N . PHE A 1 473 ? -39.586 10.141 12.697 1.00 91.62 473 PHE A N 1
ATOM 3626 C CA . PHE A 1 473 ? -39.978 9.030 13.562 1.00 91.62 473 PHE A CA 1
ATOM 3627 C C . PHE A 1 473 ? -40.299 9.567 14.960 1.00 91.62 473 PHE A C 1
ATOM 3629 O O . PHE A 1 473 ? -39.415 10.035 15.669 1.00 91.62 473 PHE A O 1
ATOM 3636 N N . THR A 1 474 ? -41.580 9.569 15.337 1.00 91.81 474 THR A N 1
ATOM 3637 C CA . THR A 1 474 ? -42.024 10.087 16.641 1.00 91.81 474 THR A CA 1
ATOM 3638 C C . THR A 1 474 ? -42.985 9.144 17.338 1.00 91.81 474 THR A C 1
ATOM 3640 O O . THR A 1 474 ? -43.817 8.485 16.708 1.00 91.81 474 THR A O 1
ATOM 3643 N N . VAL A 1 475 ? -42.895 9.118 18.667 1.00 91.62 475 VAL A N 1
ATOM 3644 C CA . VAL A 1 475 ? -43.732 8.287 19.532 1.00 91.62 475 VAL A CA 1
ATOM 3645 C C . VAL A 1 475 ? -44.487 9.173 20.526 1.00 91.62 475 VAL A C 1
ATOM 3647 O O . VAL A 1 475 ? -43.954 10.158 21.035 1.00 91.62 475 VAL A O 1
ATOM 3650 N N . SER A 1 476 ? -45.769 8.880 20.751 1.00 88.25 476 SER A N 1
ATOM 3651 C CA . SER A 1 476 ? -46.652 9.692 21.599 1.00 88.25 476 SER A CA 1
ATOM 3652 C C . SER A 1 476 ? -47.649 8.832 22.386 1.00 88.25 476 SER A C 1
ATOM 3654 O O . SER A 1 476 ? -48.192 7.887 21.805 1.00 88.25 476 SER A O 1
ATOM 3656 N N . PRO A 1 477 ? -47.960 9.169 23.656 1.00 87.31 477 PRO A N 1
ATOM 3657 C CA . PRO A 1 477 ? -47.347 10.206 24.505 1.00 87.31 477 PRO A CA 1
ATOM 3658 C C . PRO A 1 477 ? -45.954 9.791 25.028 1.00 87.31 477 PRO A C 1
ATOM 3660 O O . PRO A 1 477 ? -45.600 8.623 24.945 1.00 87.31 477 PRO A O 1
ATOM 3663 N N . ARG A 1 478 ? -45.172 10.740 25.574 1.00 81.88 478 ARG A N 1
ATOM 3664 C CA . ARG A 1 478 ? -43.838 10.471 26.168 1.00 81.88 478 ARG A CA 1
ATOM 3665 C C . ARG A 1 478 ? -43.896 9.764 27.530 1.00 81.88 478 ARG A C 1
ATOM 3667 O O . ARG A 1 478 ? -42.958 9.066 27.897 1.00 81.88 478 ARG A O 1
ATOM 3674 N N . ILE A 1 479 ? -44.987 9.962 28.271 1.00 80.12 479 ILE A N 1
ATOM 3675 C CA . ILE A 1 479 ? -45.253 9.314 29.559 1.00 80.12 479 ILE A CA 1
ATOM 3676 C C . ILE A 1 479 ? -46.586 8.587 29.443 1.00 80.12 479 ILE A C 1
ATOM 3678 O O . ILE A 1 479 ? -47.575 9.171 28.992 1.00 80.12 479 ILE A O 1
ATOM 3682 N N . VAL A 1 480 ? -46.599 7.318 29.838 1.00 83.06 480 VAL A N 1
ATOM 3683 C CA . VAL A 1 480 ? -47.778 6.459 29.808 1.00 83.06 480 VAL A CA 1
ATOM 3684 C C . VAL A 1 480 ? -48.179 6.100 31.228 1.00 83.06 480 VAL A C 1
ATOM 3686 O O . VAL A 1 480 ? -47.434 5.452 31.963 1.00 83.06 480 VAL A O 1
ATOM 3689 N N . ASP A 1 481 ? -49.392 6.505 31.584 1.00 78.12 481 ASP A N 1
ATOM 3690 C CA . ASP A 1 481 ? -50.087 6.039 32.775 1.00 78.12 481 ASP A CA 1
ATOM 3691 C C . ASP A 1 481 ? -50.922 4.795 32.407 1.00 78.12 481 ASP A C 1
ATOM 3693 O O . ASP A 1 481 ? -51.872 4.909 31.618 1.00 78.12 481 ASP A O 1
ATOM 3697 N N . PRO A 1 482 ? -50.597 3.608 32.961 1.00 73.75 482 PRO A N 1
ATOM 3698 C CA . PRO A 1 482 ? -51.355 2.384 32.718 1.00 73.75 482 PRO A CA 1
ATOM 3699 C C . PRO A 1 482 ? -52.851 2.497 33.050 1.00 73.75 482 PRO A C 1
ATOM 3701 O O . PRO A 1 482 ? -53.646 1.790 32.436 1.00 73.75 482 PRO A O 1
ATOM 3704 N N . ALA A 1 483 ? -53.255 3.384 33.970 1.00 70.12 483 ALA A N 1
ATOM 3705 C CA . ALA A 1 483 ? -54.655 3.571 34.361 1.00 70.12 483 ALA A CA 1
ATOM 3706 C C . ALA A 1 483 ? -55.492 4.318 33.304 1.00 70.12 483 ALA A C 1
ATOM 3708 O O . ALA A 1 483 ? -56.711 4.157 33.253 1.00 70.12 483 ALA A O 1
ATOM 3709 N N . ASN A 1 484 ? -54.842 5.106 32.441 1.00 69.50 484 ASN A N 1
ATOM 3710 C CA . ASN A 1 484 ? -55.481 5.901 31.388 1.00 69.50 484 ASN A CA 1
ATOM 3711 C C . ASN A 1 484 ? -55.406 5.242 29.992 1.00 69.50 484 ASN A C 1
ATOM 3713 O O . ASN A 1 484 ? -55.911 5.795 29.009 1.00 69.50 484 ASN A O 1
ATOM 3717 N N . CYS A 1 485 ? -54.802 4.054 29.880 1.00 72.44 485 CYS A N 1
ATOM 3718 C CA . CYS A 1 485 ? -54.763 3.281 28.639 1.00 72.44 485 CYS A CA 1
ATOM 3719 C C . CYS A 1 485 ? -56.065 2.486 28.431 1.00 72.44 485 CYS A C 1
ATOM 3721 O O . CYS A 1 485 ? -56.422 1.629 29.232 1.00 72.44 485 CYS A O 1
ATOM 3723 N N . THR A 1 486 ? -56.768 2.738 27.322 1.00 67.19 486 THR A N 1
ATOM 3724 C CA . THR A 1 486 ? -57.956 1.965 26.904 1.00 67.19 486 THR A CA 1
ATOM 3725 C C . THR A 1 486 ? -57.586 0.823 25.946 1.00 67.19 486 THR A C 1
ATOM 3727 O O . THR A 1 486 ? -56.521 0.850 25.328 1.00 67.19 486 THR A O 1
ATOM 3730 N N . ASN A 1 487 ? -58.500 -0.140 25.747 1.00 65.75 487 ASN A N 1
ATOM 3731 C CA . ASN A 1 487 ? -58.341 -1.284 24.825 1.00 65.75 487 ASN A CA 1
ATOM 3732 C C . ASN A 1 487 ? -58.188 -0.912 23.332 1.00 65.75 487 ASN A C 1
ATOM 3734 O O . ASN A 1 487 ? -58.007 -1.804 22.506 1.00 65.75 487 ASN A O 1
ATOM 3738 N N . ASP A 1 488 ? -58.279 0.371 22.967 1.00 67.88 488 ASP A N 1
ATOM 3739 C CA . ASP A 1 488 ? -58.271 0.821 21.570 1.00 67.88 488 ASP A CA 1
ATOM 3740 C C . ASP A 1 488 ? -56.854 1.211 21.087 1.00 67.88 488 ASP A C 1
ATOM 3742 O O . ASP A 1 488 ? -56.445 0.816 19.995 1.00 67.88 488 ASP A O 1
ATOM 3746 N N . SER A 1 489 ? -56.098 1.976 21.897 1.00 71.94 489 SER A N 1
ATOM 3747 C CA . SER A 1 489 ? -54.643 2.253 21.808 1.00 71.94 489 SER A CA 1
ATOM 3748 C C . SER A 1 489 ? -54.291 3.543 22.563 1.00 71.94 489 SER A C 1
ATOM 3750 O O . SER A 1 489 ? -54.890 4.590 22.305 1.00 71.94 489 SER A O 1
ATOM 3752 N N . CYS A 1 490 ? -53.275 3.502 23.431 1.00 80.19 490 CYS A N 1
ATOM 3753 C CA . CYS A 1 490 ? -52.746 4.686 24.123 1.00 80.19 490 CYS A CA 1
ATOM 3754 C C . CYS A 1 490 ? -51.384 5.165 23.605 1.00 80.19 490 CYS A C 1
ATOM 3756 O O . CYS A 1 490 ? -51.017 6.304 23.865 1.00 80.19 490 CYS A O 1
ATOM 3758 N N . ILE A 1 491 ? -50.674 4.343 22.827 1.00 88.94 491 ILE A N 1
ATOM 3759 C CA . ILE A 1 491 ? -49.369 4.679 22.251 1.00 88.94 491 ILE A CA 1
ATOM 3760 C C . ILE A 1 491 ? -49.477 4.708 20.724 1.00 88.94 491 ILE A C 1
ATOM 3762 O O . ILE A 1 491 ? -49.970 3.762 20.102 1.00 88.94 491 ILE A O 1
ATOM 3766 N N . LYS A 1 492 ? -48.998 5.790 20.108 1.00 89.88 492 LYS A N 1
ATOM 3767 C CA . LYS A 1 492 ? -48.996 6.001 18.656 1.00 89.88 492 LYS A CA 1
ATOM 3768 C C . LYS A 1 492 ? -47.592 6.323 18.170 1.00 89.88 492 LYS A C 1
ATOM 3770 O O . LYS A 1 492 ? -46.953 7.236 18.689 1.00 89.88 492 LYS A O 1
ATOM 3775 N N . VAL A 1 493 ? -47.179 5.629 17.117 1.00 92.12 493 VAL A N 1
ATOM 3776 C CA . VAL A 1 493 ? -45.939 5.870 16.379 1.00 92.12 493 VAL A CA 1
ATOM 3777 C C . VAL A 1 493 ? -46.286 6.526 15.047 1.00 92.12 493 VAL A C 1
ATOM 3779 O O . VAL A 1 493 ? -47.094 5.985 14.290 1.00 92.12 493 VAL A O 1
ATOM 3782 N N . LYS A 1 494 ? -45.698 7.685 14.745 1.00 92.38 494 LYS A N 1
ATOM 3783 C CA . LYS A 1 494 ? -45.827 8.372 13.455 1.00 92.38 494 LYS A CA 1
ATOM 3784 C C . LYS A 1 494 ? -44.508 8.251 12.693 1.00 92.38 494 LYS A C 1
ATOM 3786 O O . LYS A 1 494 ? -43.465 8.634 13.212 1.00 92.38 494 LYS A O 1
ATOM 3791 N N . LEU A 1 495 ? -44.587 7.739 11.467 1.00 91.56 495 LEU A N 1
ATOM 3792 C CA . LEU A 1 495 ? -43.459 7.565 10.556 1.00 91.56 495 LEU A CA 1
ATOM 3793 C C . LEU A 1 495 ? -43.737 8.305 9.244 1.00 91.56 495 LEU A C 1
ATOM 3795 O O . LEU A 1 495 ? -44.731 8.016 8.576 1.00 91.56 495 LEU A O 1
ATOM 3799 N N . CYS A 1 496 ? -42.870 9.241 8.875 1.00 89.69 496 CYS A N 1
ATOM 3800 C CA . CYS A 1 496 ? -42.871 9.911 7.573 1.00 89.69 496 CYS A CA 1
ATOM 3801 C C . CYS A 1 496 ? -41.522 9.665 6.896 1.00 89.69 496 CYS A C 1
ATOM 3803 O O . CYS A 1 496 ? -40.497 9.783 7.565 1.00 89.69 496 CYS A O 1
ATOM 3805 N N . LEU A 1 497 ? -41.525 9.327 5.606 1.00 88.38 497 LEU A N 1
ATOM 3806 C CA . LEU A 1 497 ? -40.315 9.039 4.833 1.00 88.38 497 LEU A CA 1
ATOM 3807 C C . LEU A 1 497 ? -40.366 9.759 3.479 1.00 88.38 497 LEU A C 1
ATOM 3809 O O . LEU A 1 497 ? -41.419 9.833 2.841 1.00 88.38 497 LEU A O 1
ATOM 3813 N N . SER A 1 498 ? -39.216 10.276 3.065 1.00 88.00 498 SER A N 1
ATOM 3814 C CA . SER A 1 498 ? -38.917 10.828 1.740 1.00 88.00 498 SER A CA 1
ATOM 3815 C C . SER A 1 498 ? -37.435 10.635 1.439 1.00 88.00 498 SER A C 1
ATOM 3817 O O . SER A 1 498 ? -36.681 10.297 2.349 1.00 88.00 498 SER A O 1
ATOM 3819 N N . TYR A 1 499 ? -37.014 10.838 0.193 1.00 87.62 499 TYR A N 1
ATOM 3820 C CA . TYR A 1 499 ? -35.610 10.724 -0.189 1.00 87.62 499 TYR A CA 1
ATOM 3821 C C . TYR A 1 499 ? -35.160 11.921 -1.030 1.00 87.62 499 TYR A C 1
ATOM 3823 O O . TYR A 1 499 ? -35.973 12.560 -1.701 1.00 87.62 499 TYR A O 1
ATOM 3831 N N . ILE A 1 500 ? -33.860 12.185 -0.992 1.00 87.25 500 ILE A N 1
ATOM 3832 C CA . ILE A 1 500 ? -33.120 13.054 -1.908 1.00 87.25 500 ILE A CA 1
ATOM 3833 C C . ILE A 1 500 ? -31.936 12.255 -2.469 1.00 87.25 500 ILE A C 1
ATOM 3835 O O . ILE A 1 500 ? -31.502 11.291 -1.839 1.00 87.25 500 ILE A O 1
ATOM 3839 N N . LEU A 1 501 ? -31.442 12.608 -3.653 1.00 87.81 501 LEU A N 1
ATOM 3840 C CA . LEU A 1 501 ? -30.187 12.052 -4.170 1.00 87.81 501 LEU A CA 1
ATOM 3841 C C . LEU A 1 501 ? -28.998 12.844 -3.628 1.00 87.81 501 LEU A C 1
ATOM 3843 O O . LEU A 1 501 ? -29.107 14.066 -3.503 1.00 87.81 501 LEU A O 1
ATOM 3847 N N . SER A 1 502 ? -27.873 12.172 -3.372 1.00 86.56 502 SER A N 1
ATOM 3848 C CA . SER A 1 502 ? -26.637 12.836 -2.924 1.00 86.56 502 SER A CA 1
ATOM 3849 C C . SER A 1 502 ? -26.143 13.879 -3.935 1.00 86.56 502 SER A C 1
ATOM 3851 O O . SER A 1 502 ? -25.811 14.993 -3.554 1.00 86.56 502 SER A O 1
ATOM 3853 N N . ASN A 1 503 ? -26.271 13.599 -5.238 1.00 83.69 503 ASN A N 1
ATOM 3854 C CA . ASN A 1 503 ? -25.918 14.537 -6.315 1.00 83.69 503 ASN A CA 1
ATOM 3855 C C . ASN A 1 503 ? -26.848 15.771 -6.441 1.00 83.69 503 ASN A C 1
ATOM 3857 O O . ASN A 1 503 ? -26.725 16.561 -7.377 1.00 83.69 503 ASN A O 1
ATOM 3861 N N . GLY A 1 504 ? -27.845 15.922 -5.561 1.00 81.75 504 GLY A N 1
ATOM 3862 C CA . GLY A 1 504 ? -28.763 17.064 -5.547 1.00 81.75 504 GLY A CA 1
ATOM 3863 C C . GLY A 1 504 ? -29.807 17.090 -6.674 1.00 81.75 504 GLY A C 1
ATOM 3864 O O . GLY A 1 504 ? -30.573 18.055 -6.775 1.00 81.75 504 GLY A O 1
ATOM 3865 N N . ASN A 1 505 ? -29.897 16.054 -7.516 1.00 82.06 505 ASN A N 1
ATOM 3866 C CA . ASN A 1 505 ? -30.859 16.013 -8.615 1.00 82.06 505 ASN A CA 1
ATOM 3867 C C . ASN A 1 505 ? -32.304 15.844 -8.104 1.00 82.06 505 ASN A C 1
ATOM 3869 O O . ASN A 1 505 ? -32.748 14.763 -7.715 1.00 82.06 505 ASN A O 1
ATOM 3873 N N . THR A 1 506 ? -33.078 16.927 -8.173 1.00 76.56 506 THR A N 1
ATOM 3874 C CA . THR A 1 506 ? -34.488 16.971 -7.745 1.00 76.56 506 THR A CA 1
ATOM 3875 C C . THR A 1 506 ? -35.475 16.409 -8.774 1.00 76.56 506 THR A C 1
ATOM 3877 O O . THR A 1 506 ? -36.640 16.177 -8.446 1.00 76.56 506 THR A O 1
ATOM 3880 N N . ASN A 1 507 ? -35.033 16.153 -10.011 1.00 76.94 507 ASN A N 1
ATOM 3881 C CA . ASN A 1 507 ? -35.878 15.616 -11.083 1.00 76.94 507 ASN A CA 1
ATOM 3882 C C . ASN A 1 507 ? -35.985 14.082 -11.056 1.00 76.94 507 ASN A C 1
ATOM 3884 O O . ASN A 1 507 ? -36.792 13.508 -11.789 1.00 76.94 507 ASN A O 1
ATOM 3888 N N . PHE A 1 508 ? -35.204 13.405 -10.212 1.00 78.62 508 PHE A N 1
ATOM 3889 C CA . PHE A 1 508 ? -35.231 11.952 -10.085 1.00 78.62 508 PHE A CA 1
ATOM 3890 C C . PHE A 1 508 ? -36.468 11.472 -9.302 1.00 78.62 508 PHE A C 1
ATOM 3892 O O . PHE A 1 508 ? -36.495 11.459 -8.070 1.00 78.62 508 PHE A O 1
ATOM 3899 N N . GLN A 1 509 ? -37.513 11.056 -10.025 1.00 71.50 509 GLN A N 1
ATOM 3900 C CA . GLN A 1 509 ? -38.814 10.643 -9.465 1.00 71.50 509 GLN A CA 1
ATOM 3901 C C . GLN A 1 509 ? -39.087 9.134 -9.591 1.00 71.50 509 GLN A C 1
ATOM 3903 O O . GLN A 1 509 ? -40.224 8.712 -9.821 1.00 71.50 509 GLN A O 1
ATOM 3908 N N . ASN A 1 510 ? -38.055 8.299 -9.455 1.00 80.31 510 ASN A N 1
ATOM 3909 C CA . ASN A 1 510 ? -38.242 6.850 -9.476 1.00 80.31 510 ASN A CA 1
ATOM 3910 C C . ASN A 1 510 ? -39.019 6.366 -8.243 1.00 80.31 510 ASN A C 1
ATOM 3912 O O . ASN A 1 510 ? -38.836 6.842 -7.124 1.00 80.31 510 ASN A O 1
ATOM 3916 N N . ASN A 1 511 ? -39.911 5.393 -8.450 1.00 84.25 511 ASN A N 1
ATOM 3917 C CA . ASN A 1 511 ? -40.704 4.831 -7.362 1.00 84.25 511 ASN A CA 1
ATOM 3918 C C . ASN A 1 511 ? -39.850 3.864 -6.529 1.00 84.25 511 ASN A C 1
ATOM 3920 O O . ASN A 1 511 ? -39.655 2.712 -6.922 1.00 84.25 511 ASN A O 1
ATOM 3924 N N . ILE A 1 512 ? -39.351 4.330 -5.385 1.00 86.38 512 ILE A N 1
ATOM 3925 C CA . ILE A 1 512 ? -38.515 3.547 -4.470 1.00 86.38 512 ILE A CA 1
ATOM 3926 C C . ILE A 1 512 ? -39.383 3.041 -3.325 1.00 86.38 512 ILE A C 1
ATOM 3928 O O . ILE A 1 512 ? -40.066 3.813 -2.651 1.00 86.38 512 ILE A O 1
ATOM 3932 N N . THR A 1 513 ? -39.344 1.732 -3.080 1.00 88.88 513 THR A N 1
ATOM 3933 C CA . THR A 1 513 ? -40.048 1.116 -1.951 1.00 88.88 513 THR A CA 1
ATOM 3934 C C . THR A 1 513 ? -39.053 0.687 -0.883 1.00 88.88 513 THR A C 1
ATOM 3936 O O . THR A 1 513 ? -38.134 -0.077 -1.153 1.00 88.88 513 THR A O 1
ATOM 3939 N N . LEU A 1 514 ? -39.253 1.150 0.347 1.00 89.44 514 LEU A N 1
ATOM 3940 C CA . LEU A 1 514 ? -38.516 0.711 1.525 1.00 89.44 514 LEU A CA 1
ATOM 3941 C C . LEU A 1 514 ? -39.291 -0.378 2.256 1.00 89.44 514 LEU A C 1
ATOM 3943 O O . LEU A 1 514 ? -40.504 -0.277 2.447 1.00 89.44 514 LEU A O 1
ATOM 3947 N N . LYS A 1 515 ? -38.578 -1.394 2.723 1.00 91.25 515 LYS A N 1
ATOM 3948 C CA . LYS A 1 515 ? -39.051 -2.362 3.707 1.00 91.25 515 LYS A CA 1
ATOM 3949 C C . LYS A 1 515 ? -38.531 -1.927 5.072 1.00 91.25 515 LYS A C 1
ATOM 3951 O O . LYS A 1 515 ? -37.321 -1.906 5.287 1.00 91.25 515 LYS A O 1
ATOM 3956 N N . TYR A 1 516 ? -39.435 -1.620 5.996 1.00 90.56 516 TYR A N 1
ATOM 3957 C CA . TYR A 1 516 ? -39.077 -1.211 7.353 1.00 90.56 516 TYR A CA 1
ATOM 3958 C C . TYR A 1 516 ? -39.604 -2.193 8.402 1.00 90.56 516 TYR A C 1
ATOM 3960 O O . TYR A 1 516 ? -40.617 -2.881 8.217 1.00 90.56 516 TYR A O 1
ATOM 3968 N N . ARG A 1 517 ? -38.884 -2.260 9.516 1.00 91.19 517 ARG A N 1
ATOM 3969 C CA . ARG A 1 517 ? -39.137 -3.084 10.688 1.00 91.19 517 ARG A CA 1
ATOM 3970 C C . ARG A 1 517 ? -39.109 -2.165 11.902 1.00 91.19 517 ARG A C 1
ATOM 3972 O O . ARG A 1 517 ? -38.086 -1.571 12.203 1.00 91.19 517 ARG A O 1
ATOM 3979 N N . LEU A 1 518 ? -40.252 -2.038 12.558 1.00 91.38 518 LEU A N 1
ATOM 3980 C CA . LEU A 1 518 ? -40.403 -1.279 13.788 1.00 91.38 518 LEU A CA 1
ATOM 3981 C C . LEU A 1 518 ? -40.498 -2.263 14.950 1.00 91.38 518 LEU A C 1
ATOM 3983 O O . LEU A 1 518 ? -41.352 -3.151 14.943 1.00 91.38 518 LEU A O 1
ATOM 3987 N N . GLU A 1 519 ? -39.637 -2.097 15.934 1.00 92.12 519 GLU A N 1
ATOM 3988 C CA . GLU A 1 519 ? -39.561 -2.931 17.123 1.00 92.12 519 GLU A CA 1
ATOM 3989 C C . GLU A 1 519 ? -39.940 -2.112 18.346 1.00 92.12 519 GLU A C 1
ATOM 3991 O O . GLU A 1 519 ? -39.670 -0.916 18.395 1.00 92.12 519 GLU A O 1
ATOM 3996 N N . ALA A 1 520 ? -40.617 -2.739 19.301 1.00 90.62 520 ALA A N 1
ATOM 3997 C CA . ALA A 1 520 ? -40.994 -2.118 20.560 1.00 90.62 520 ALA A CA 1
ATOM 3998 C C . ALA A 1 520 ? -40.775 -3.125 21.689 1.00 90.62 520 ALA A C 1
ATOM 4000 O O . ALA A 1 520 ? -41.416 -4.181 21.701 1.00 90.62 520 ALA A O 1
ATOM 4001 N N . ASP A 1 521 ? -39.885 -2.795 22.627 1.00 87.50 521 ASP A N 1
ATOM 4002 C CA . ASP A 1 521 ? -39.545 -3.644 23.779 1.00 87.50 521 ASP A CA 1
ATOM 4003 C C . ASP A 1 521 ? -39.028 -5.047 23.378 1.00 87.50 521 ASP A C 1
ATOM 4005 O O . ASP A 1 521 ? -39.369 -6.055 24.004 1.00 87.50 521 ASP A O 1
ATOM 4009 N N . ALA A 1 522 ? -38.265 -5.129 22.279 1.00 77.00 522 ALA A N 1
ATOM 4010 C CA . ALA A 1 522 ? -37.896 -6.389 21.627 1.00 77.00 522 ALA A CA 1
ATOM 4011 C C . ALA A 1 522 ? -36.874 -7.235 22.402 1.00 77.00 522 ALA A C 1
ATOM 4013 O O . ALA A 1 522 ? -36.940 -8.462 22.320 1.00 77.00 522 ALA A O 1
ATOM 4014 N N . ASP A 1 523 ? -36.024 -6.614 23.222 1.00 78.44 523 ASP A N 1
ATOM 4015 C CA . ASP A 1 523 ? -35.016 -7.310 24.042 1.00 78.44 523 ASP A CA 1
ATOM 4016 C C . ASP A 1 523 ? -35.628 -8.111 25.200 1.00 78.44 523 ASP A C 1
ATOM 4018 O O . ASP A 1 523 ? -34.947 -8.836 25.930 1.00 78.44 523 ASP A O 1
ATOM 4022 N N . ARG A 1 524 ? -36.947 -8.000 25.398 1.00 74.69 524 ARG A N 1
ATOM 4023 C CA . ARG A 1 524 ? -37.661 -8.684 26.473 1.00 74.69 524 ARG A CA 1
ATOM 4024 C C . ARG A 1 524 ? -38.342 -9.941 25.961 1.00 74.69 524 ARG A C 1
ATOM 4026 O O . ARG A 1 524 ? -39.118 -9.921 25.010 1.00 74.69 524 ARG A O 1
ATOM 4033 N N . ARG A 1 525 ? -38.184 -11.032 26.717 1.00 75.25 525 ARG A N 1
ATOM 4034 C CA . ARG A 1 525 ? -38.913 -12.295 26.493 1.00 75.25 525 ARG A CA 1
ATOM 4035 C C . ARG A 1 525 ? -40.441 -12.118 26.531 1.00 75.25 525 ARG A C 1
ATOM 4037 O O . ARG A 1 525 ? -41.157 -12.859 25.863 1.00 75.25 525 ARG A O 1
ATOM 4044 N N . SER A 1 526 ? -40.917 -11.130 27.291 1.00 80.50 526 SER A N 1
ATOM 4045 C CA . SER A 1 526 ? -42.323 -10.731 27.387 1.00 80.50 526 SER A CA 1
ATOM 4046 C C . SER A 1 526 ? -42.440 -9.216 27.167 1.00 80.50 526 SER A C 1
ATOM 4048 O O . SER A 1 526 ? -42.227 -8.464 28.120 1.00 80.50 526 SER A O 1
ATOM 4050 N N . PRO A 1 527 ? -42.747 -8.750 25.942 1.00 85.00 527 PRO A N 1
ATOM 4051 C CA . PRO A 1 527 ? -42.828 -7.322 25.641 1.00 85.00 527 PRO A CA 1
ATOM 4052 C C . PRO A 1 527 ? -44.029 -6.671 26.333 1.00 85.00 527 PRO A C 1
ATOM 4054 O O . PRO A 1 527 ? -45.122 -7.244 26.362 1.00 85.00 527 PRO A O 1
ATOM 4057 N N . ARG A 1 528 ? -43.832 -5.458 26.867 1.00 88.50 528 ARG A N 1
ATOM 4058 C CA . ARG A 1 528 ? -44.841 -4.700 27.638 1.00 88.50 528 ARG A CA 1
ATOM 4059 C C . ARG A 1 528 ? -45.896 -4.006 26.772 1.00 88.50 528 ARG A C 1
ATOM 4061 O O . ARG A 1 528 ? -46.893 -3.487 27.277 1.00 88.50 528 ARG A O 1
ATOM 4068 N N . VAL A 1 529 ? -45.682 -3.978 25.462 1.00 88.31 529 VAL A N 1
ATOM 4069 C CA . VAL A 1 529 ? -46.589 -3.394 24.471 1.00 88.31 529 VAL A CA 1
ATOM 4070 C C . VAL A 1 529 ? -46.811 -4.360 23.318 1.00 88.31 529 VAL A C 1
ATOM 4072 O O . VAL A 1 529 ? -45.985 -5.232 23.046 1.00 88.31 529 VAL A O 1
ATOM 4075 N N . LYS A 1 530 ? -47.951 -4.217 22.638 1.00 88.12 530 LYS A N 1
ATOM 4076 C CA . LYS A 1 530 ? -48.296 -5.002 21.450 1.00 88.12 530 LYS A CA 1
ATOM 4077 C C . LYS A 1 530 ? -48.776 -4.115 20.309 1.00 88.12 530 LYS A C 1
ATOM 4079 O O . LYS A 1 530 ? -49.601 -3.223 20.509 1.00 88.12 530 LYS A O 1
ATOM 4084 N N . PHE A 1 531 ? -48.312 -4.389 19.094 1.00 88.88 531 PHE A N 1
ATOM 4085 C CA . PHE A 1 531 ? -48.824 -3.742 17.883 1.00 88.88 531 PHE A CA 1
ATOM 4086 C C . PHE A 1 531 ? -50.237 -4.236 17.535 1.00 88.88 531 PHE A C 1
ATOM 4088 O O . PHE A 1 531 ? -50.462 -5.436 17.405 1.00 88.88 531 PHE A O 1
ATOM 4095 N N . LEU A 1 532 ? -51.186 -3.315 17.306 1.00 81.56 532 LEU A N 1
ATOM 4096 C CA . LEU A 1 532 ? -52.602 -3.655 17.060 1.00 81.56 532 LEU A CA 1
ATOM 4097 C C . LEU A 1 532 ? -52.827 -4.428 15.742 1.00 81.56 532 LEU A C 1
ATOM 4099 O O . LEU A 1 532 ? -53.770 -5.203 15.619 1.00 81.56 532 LEU A O 1
ATOM 4103 N N . LYS A 1 533 ? -51.977 -4.195 14.734 1.00 73.25 533 LYS A N 1
ATOM 4104 C CA . LYS A 1 533 ? -52.095 -4.754 13.373 1.00 73.25 533 LYS A CA 1
ATOM 4105 C C . LYS A 1 533 ? -50.888 -5.620 12.974 1.00 73.25 533 LYS A C 1
ATOM 4107 O O . LYS A 1 533 ? -50.476 -5.574 11.820 1.00 73.25 533 LYS A O 1
ATOM 4112 N N . SER A 1 534 ? -50.291 -6.366 13.908 1.00 76.81 534 SER A N 1
ATOM 4113 C CA . SER A 1 534 ? -49.143 -7.247 13.621 1.00 76.81 534 SER A CA 1
ATOM 4114 C C . SER A 1 534 ? -49.391 -8.701 14.027 1.00 76.81 534 SER A C 1
ATOM 4116 O O . SER A 1 534 ? -50.131 -8.977 14.967 1.00 76.81 534 SER A O 1
ATOM 4118 N N . SER A 1 535 ? -48.735 -9.633 13.331 1.00 70.31 535 SER A N 1
ATOM 4119 C CA . SER A 1 535 ? -48.675 -11.057 13.684 1.00 70.31 535 SER A CA 1
ATOM 4120 C C . SER A 1 535 ? -47.748 -11.346 14.872 1.00 70.31 535 SER A C 1
ATOM 4122 O O . SER A 1 535 ? -47.877 -12.388 15.508 1.00 70.31 535 SER A O 1
ATOM 4124 N N . SER A 1 536 ? -46.805 -10.445 15.165 1.00 80.06 536 SER A N 1
ATOM 4125 C CA . SER A 1 536 ? -45.871 -10.545 16.291 1.00 80.06 536 SER A CA 1
ATOM 4126 C C . SER A 1 536 ? -46.113 -9.390 17.269 1.00 80.06 536 SER A C 1
ATOM 4128 O O . SER A 1 536 ? -46.279 -8.257 16.820 1.00 80.06 536 SER A O 1
ATOM 4130 N N . PRO A 1 537 ? -46.115 -9.634 18.593 1.00 79.75 537 PRO A N 1
ATOM 4131 C CA . PRO A 1 537 ? -46.468 -8.613 19.578 1.00 79.75 537 PRO A CA 1
ATOM 4132 C C . PRO A 1 537 ? -45.509 -7.409 19.574 1.00 79.75 537 PRO A C 1
ATOM 4134 O O . PRO A 1 537 ? -45.984 -6.280 19.527 1.00 79.75 537 PRO A O 1
ATOM 4137 N N . SER A 1 538 ? -44.192 -7.635 19.542 1.00 84.62 538 SER A N 1
ATOM 4138 C CA . SER A 1 538 ? -43.142 -6.604 19.654 1.00 84.62 538 SER A CA 1
ATOM 4139 C C . SER A 1 538 ? -42.563 -6.107 18.328 1.00 84.62 538 SER A C 1
ATOM 4141 O O . SER A 1 538 ? -41.681 -5.256 18.338 1.00 84.62 538 SER A O 1
ATOM 4143 N N . VAL A 1 539 ? -43.021 -6.616 17.177 1.00 88.69 539 VAL A N 1
ATOM 4144 C CA . VAL A 1 539 ? -42.438 -6.278 15.865 1.00 88.69 539 VAL A CA 1
ATOM 4145 C C . VAL A 1 539 ? -43.534 -5.974 14.855 1.00 88.69 539 VAL A C 1
ATOM 4147 O O . VAL A 1 539 ? -44.438 -6.785 14.661 1.00 88.69 539 VAL A O 1
ATOM 4150 N N . TYR A 1 540 ? -43.423 -4.851 14.153 1.00 89.88 540 TYR A N 1
ATOM 4151 C CA . TYR A 1 540 ? -44.254 -4.473 13.014 1.00 89.88 540 TYR A CA 1
ATOM 4152 C C . TYR A 1 540 ? -43.399 -4.396 11.746 1.00 89.88 540 TYR A C 1
ATOM 4154 O O . TYR A 1 540 ? -42.336 -3.781 11.738 1.00 89.88 540 TYR A O 1
ATOM 4162 N N . ARG A 1 541 ? -43.859 -5.012 10.654 1.00 91.06 541 ARG A N 1
ATOM 4163 C CA . ARG A 1 541 ? -43.185 -4.972 9.347 1.00 91.06 541 ARG A CA 1
ATOM 4164 C C . ARG A 1 541 ? -44.082 -4.275 8.337 1.00 91.06 541 ARG A C 1
ATOM 4166 O O . ARG A 1 541 ? -45.270 -4.584 8.266 1.00 91.06 541 ARG A O 1
ATOM 4173 N N . GLY A 1 542 ? -43.515 -3.364 7.555 1.00 88.56 542 GLY A N 1
ATOM 4174 C CA . GLY A 1 542 ? -44.258 -2.609 6.554 1.00 88.56 542 GLY A CA 1
ATOM 4175 C C . GLY A 1 542 ? -43.433 -2.274 5.319 1.00 88.56 542 GLY A C 1
ATOM 4176 O O . GLY A 1 542 ? -42.216 -2.457 5.287 1.00 88.56 542 GLY A O 1
ATOM 4177 N N . PHE A 1 543 ? -44.137 -1.779 4.303 1.00 89.81 543 PHE A N 1
ATOM 4178 C CA . PHE A 1 543 ? -43.553 -1.245 3.080 1.00 89.81 543 PHE A CA 1
ATOM 4179 C C . PHE A 1 543 ? -43.946 0.221 2.931 1.00 89.81 543 PHE A C 1
ATOM 4181 O O . PHE A 1 543 ? -45.069 0.611 3.271 1.00 89.81 543 PHE A O 1
ATOM 4188 N N . PHE A 1 544 ? -43.023 1.025 2.424 1.00 88.19 544 PHE A N 1
ATOM 4189 C CA . PHE A 1 544 ? -43.213 2.451 2.238 1.00 88.19 544 PHE A CA 1
ATOM 4190 C C . PHE A 1 544 ? -42.707 2.864 0.854 1.00 88.19 544 PHE A C 1
ATOM 4192 O O . PHE A 1 544 ? -41.510 2.786 0.599 1.00 88.19 544 PHE A O 1
ATOM 4199 N N . SER A 1 545 ? -43.605 3.286 -0.038 1.00 87.75 545 SER A N 1
ATOM 4200 C CA . SER A 1 545 ? -43.260 3.717 -1.401 1.00 87.75 545 SER A CA 1
ATOM 4201 C C . SER A 1 545 ? -43.190 5.245 -1.500 1.00 87.75 545 SER A C 1
ATOM 4203 O O . SER A 1 545 ? -44.098 5.933 -1.031 1.00 87.75 545 SER A O 1
ATOM 4205 N N . MET A 1 546 ? -42.125 5.754 -2.117 1.00 86.38 546 MET A N 1
ATOM 4206 C CA . MET A 1 546 ? -41.807 7.169 -2.387 1.00 86.38 546 MET A CA 1
ATOM 4207 C C . MET A 1 546 ? -41.721 7.352 -3.919 1.00 86.38 546 MET A C 1
ATOM 4209 O O . MET A 1 546 ? -41.488 6.350 -4.589 1.00 86.38 546 MET A O 1
ATOM 4213 N N . PRO A 1 547 ? -41.951 8.540 -4.523 1.00 68.94 547 PRO A N 1
ATOM 4214 C CA . PRO A 1 547 ? -41.490 9.861 -4.065 1.00 68.94 547 PRO A CA 1
ATOM 4215 C C . PRO A 1 547 ? -42.509 10.722 -3.298 1.00 68.94 547 PRO A C 1
ATOM 4217 O O . PRO A 1 547 ? -42.119 11.709 -2.682 1.00 68.94 547 PRO A O 1
ATOM 4220 N N . GLU A 1 548 ? -43.804 10.388 -3.296 1.00 73.81 548 GLU A N 1
ATOM 4221 C CA . GLU A 1 548 ? -44.799 11.188 -2.562 1.00 73.81 548 GLU A CA 1
ATOM 4222 C C . GLU A 1 548 ? -44.575 11.107 -1.039 1.00 73.81 548 GLU A C 1
ATOM 4224 O O . GLU A 1 548 ? -44.657 10.027 -0.447 1.00 73.81 548 GLU A O 1
ATOM 4229 N N . THR A 1 549 ? -44.361 12.253 -0.382 1.00 67.06 549 THR A N 1
ATOM 4230 C CA . THR A 1 549 ? -44.254 12.366 1.081 1.00 67.06 549 THR A CA 1
ATOM 4231 C C . THR A 1 549 ? -45.572 11.981 1.750 1.00 67.06 549 THR A C 1
ATOM 4233 O O . THR A 1 549 ? -46.526 12.758 1.822 1.00 67.06 549 THR A O 1
ATOM 4236 N N . LYS A 1 550 ? -45.643 10.758 2.277 1.00 77.94 550 LYS A N 1
ATOM 4237 C CA . LYS A 1 550 ? -46.777 10.280 3.083 1.00 77.94 550 LYS A CA 1
ATOM 4238 C C . LYS A 1 550 ? -46.336 10.076 4.534 1.00 77.94 550 LYS A C 1
ATOM 4240 O O . LYS A 1 550 ? -45.159 9.928 4.840 1.00 77.94 550 LYS A O 1
ATOM 4245 N N . CYS A 1 551 ? -47.283 10.091 5.461 1.00 88.00 551 CYS A N 1
ATOM 4246 C CA . CYS A 1 551 ? -47.022 9.732 6.852 1.00 88.00 551 CYS A CA 1
ATOM 4247 C C . CYS A 1 551 ? -47.960 8.598 7.241 1.00 88.00 551 CYS A C 1
ATOM 4249 O O . CYS A 1 551 ? -49.159 8.656 6.966 1.00 88.00 551 CYS A O 1
ATOM 4251 N N . GLN A 1 552 ? -47.427 7.582 7.907 1.00 88.56 552 GLN A N 1
ATOM 4252 C CA . GLN A 1 552 ? -48.199 6.480 8.460 1.00 88.56 552 GLN A CA 1
ATOM 4253 C C . GLN A 1 552 ? -48.239 6.597 9.984 1.00 88.56 552 GLN A C 1
ATOM 4255 O O . GLN A 1 552 ? -47.279 7.030 10.619 1.00 88.56 552 GLN A O 1
ATOM 4260 N N . THR A 1 553 ? -49.372 6.236 10.587 1.00 90.19 553 THR A N 1
ATOM 4261 C CA . THR A 1 553 ? -49.520 6.179 12.047 1.00 90.19 553 THR A CA 1
ATOM 4262 C C . THR A 1 553 ? -49.868 4.762 12.471 1.00 90.19 553 THR A C 1
ATOM 4264 O O . THR A 1 553 ? -50.890 4.213 12.056 1.00 90.19 553 THR A O 1
ATOM 4267 N N . ILE A 1 554 ? -49.016 4.185 13.311 1.00 91.06 554 ILE A N 1
ATOM 4268 C CA . ILE A 1 554 ? -49.112 2.823 13.832 1.00 91.06 554 ILE A CA 1
ATOM 4269 C C . ILE A 1 554 ? -49.528 2.912 15.304 1.00 91.06 554 ILE A C 1
ATOM 4271 O O . ILE A 1 554 ? -49.013 3.733 16.059 1.00 91.06 554 ILE A O 1
ATOM 4275 N N . LYS A 1 555 ? -50.501 2.093 15.704 1.00 89.56 555 LYS A N 1
ATOM 4276 C CA . LYS A 1 555 ? -51.104 2.100 17.045 1.00 89.56 555 LYS A CA 1
ATOM 4277 C C . LYS A 1 555 ? -50.662 0.877 17.854 1.00 89.56 555 LYS A C 1
ATOM 4279 O O . LYS A 1 555 ? -50.655 -0.234 17.316 1.00 89.56 555 LYS A O 1
ATOM 4284 N N . LEU A 1 556 ? -50.353 1.082 19.135 1.00 89.94 556 LEU A N 1
ATOM 4285 C CA . LEU A 1 556 ? -49.977 0.038 20.092 1.00 89.94 556 LEU A CA 1
ATOM 4286 C C . LEU A 1 556 ? -50.902 0.026 21.316 1.00 89.94 556 LEU A C 1
ATOM 4288 O O . LEU A 1 556 ? -51.480 1.054 21.690 1.00 89.94 556 LEU A O 1
ATOM 4292 N N . ILE A 1 557 ? -51.004 -1.149 21.934 1.00 87.75 557 ILE A N 1
ATOM 4293 C CA . ILE A 1 557 ? -51.719 -1.408 23.188 1.00 87.75 557 ILE A CA 1
ATOM 4294 C C . ILE A 1 557 ? -50.736 -1.855 24.275 1.00 87.75 557 ILE A C 1
ATOM 4296 O O . ILE A 1 557 ? -49.719 -2.483 23.976 1.00 87.75 557 ILE A O 1
ATOM 4300 N N . LEU A 1 558 ? -51.041 -1.533 25.529 1.00 85.62 558 LEU A N 1
ATOM 4301 C CA . LEU A 1 558 ? -50.286 -1.992 26.693 1.00 85.62 558 LEU A CA 1
ATOM 4302 C C . LEU A 1 558 ? -50.667 -3.444 27.026 1.00 85.62 558 LEU A C 1
ATOM 4304 O O . LEU A 1 558 ? -51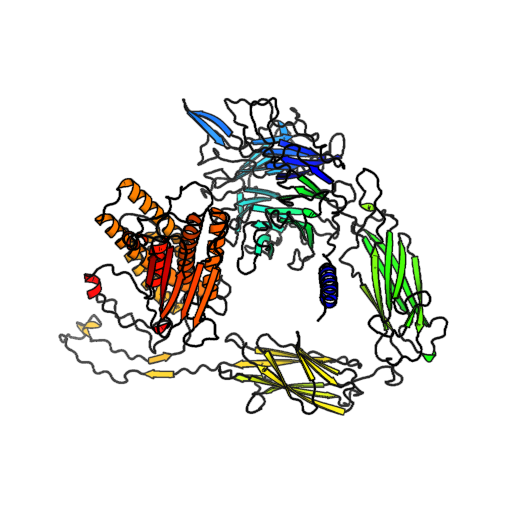.823 -3.824 26.848 1.00 85.62 558 LEU A O 1
ATOM 4308 N N . THR A 1 559 ? -49.731 -4.260 27.509 1.00 81.69 559 THR A N 1
ATOM 4309 C CA . THR A 1 559 ? -50.063 -5.595 28.037 1.00 81.69 559 THR A CA 1
ATOM 4310 C C . THR A 1 559 ? -50.518 -5.536 29.489 1.00 81.69 559 THR A C 1
ATOM 4312 O O . THR A 1 559 ? -50.015 -4.726 30.264 1.00 81.69 559 THR A O 1
ATOM 4315 N N . ASP A 1 560 ? -51.397 -6.454 29.883 1.00 73.19 560 ASP A N 1
ATOM 4316 C CA . ASP A 1 560 ? -51.820 -6.595 31.278 1.00 73.19 560 ASP A CA 1
ATOM 4317 C C . ASP A 1 560 ? -50.665 -7.082 32.181 1.00 73.19 560 ASP A C 1
ATOM 4319 O O . ASP A 1 560 ? -49.803 -7.847 31.745 1.00 73.19 560 ASP A O 1
ATOM 4323 N N . ASN A 1 561 ? -50.676 -6.686 33.462 1.00 68.69 561 ASN A N 1
ATOM 4324 C CA . ASN A 1 561 ? -49.751 -7.146 34.517 1.00 68.69 561 ASN A CA 1
ATOM 4325 C C . ASN A 1 561 ? -48.251 -6.829 34.305 1.00 68.69 561 ASN A C 1
ATOM 4327 O O . ASN A 1 561 ? -47.387 -7.675 34.548 1.00 68.69 561 ASN A O 1
ATOM 4331 N N . ILE A 1 562 ? -47.919 -5.600 33.898 1.00 73.25 562 ILE A N 1
ATOM 4332 C CA . ILE A 1 562 ? -46.523 -5.144 33.756 1.00 73.25 562 ILE A CA 1
ATOM 4333 C C . ILE A 1 562 ? -45.851 -5.017 35.132 1.00 73.25 562 ILE A C 1
ATOM 4335 O O . ILE A 1 562 ? -46.225 -4.160 35.934 1.00 73.25 562 ILE A O 1
ATOM 4339 N N . GLN A 1 563 ? -44.850 -5.869 35.375 1.00 69.06 563 GLN A N 1
ATOM 4340 C CA . GLN A 1 563 ? -44.033 -5.881 36.597 1.00 69.06 563 GLN A CA 1
ATOM 4341 C C . GLN A 1 563 ? -42.947 -4.796 36.570 1.00 69.06 563 GLN A C 1
ATOM 4343 O O . GLN A 1 563 ? -42.772 -4.075 37.545 1.00 69.06 563 GLN A O 1
ATOM 4348 N N . ASP A 1 564 ? -42.248 -4.638 35.441 1.00 69.12 564 ASP A N 1
ATOM 4349 C CA . ASP A 1 564 ? -41.218 -3.605 35.292 1.00 69.12 564 ASP A CA 1
ATOM 4350 C C . ASP A 1 564 ? -41.783 -2.311 34.691 1.00 69.12 564 ASP A C 1
ATOM 4352 O O . ASP A 1 564 ? -41.970 -2.187 33.472 1.00 69.12 564 ASP A O 1
ATOM 4356 N N . LYS A 1 565 ? -42.003 -1.346 35.587 1.00 71.94 565 LYS A N 1
ATOM 4357 C CA . LYS A 1 565 ? -42.438 0.028 35.307 1.00 71.94 565 LYS A CA 1
ATOM 4358 C C . LYS A 1 565 ? -41.306 1.059 35.474 1.00 71.94 565 LYS A C 1
ATOM 4360 O O . LYS A 1 565 ? -41.568 2.254 35.408 1.00 71.94 565 LYS A O 1
ATOM 4365 N N . LEU A 1 566 ? -40.066 0.626 35.717 1.00 70.25 566 LEU A N 1
ATOM 4366 C CA . LEU A 1 566 ? -38.923 1.518 35.957 1.00 70.25 566 LEU A CA 1
ATOM 4367 C C . LEU A 1 566 ? -38.180 1.853 34.657 1.00 70.25 566 LEU A C 1
ATOM 4369 O O . LEU A 1 566 ? -37.864 3.023 34.427 1.00 70.25 566 LEU A O 1
ATOM 4373 N N . ARG A 1 567 ? -37.948 0.854 33.791 1.00 76.06 567 ARG A N 1
ATOM 4374 C CA . ARG A 1 567 ? -37.265 1.039 32.494 1.00 76.06 567 ARG A CA 1
ATOM 4375 C C . ARG A 1 567 ? -38.197 1.622 31.431 1.00 76.06 567 ARG A C 1
ATOM 4377 O O . ARG A 1 567 ? -39.379 1.264 31.392 1.00 76.06 567 ARG A O 1
ATOM 4384 N N . SER A 1 568 ? -37.675 2.463 30.537 1.00 83.12 568 SER A N 1
ATOM 4385 C CA . SER A 1 568 ? -38.427 2.953 29.376 1.00 83.12 568 SER A CA 1
ATOM 4386 C C . SER A 1 568 ? -38.761 1.819 28.404 1.00 83.12 568 SER A C 1
ATOM 4388 O O . SER A 1 568 ? -38.149 0.751 28.425 1.00 83.12 568 SER A O 1
ATOM 4390 N N . ILE A 1 569 ? -39.813 2.008 27.610 1.00 87.44 569 ILE A N 1
ATOM 4391 C CA . ILE A 1 569 ? -40.119 1.175 26.449 1.00 87.44 569 ILE A CA 1
ATOM 4392 C C . ILE A 1 569 ? -39.373 1.781 25.269 1.00 87.44 569 ILE A C 1
ATOM 4394 O O . ILE A 1 569 ? -39.737 2.866 24.809 1.00 87.44 569 ILE A O 1
ATOM 4398 N N . GLU A 1 570 ? -38.368 1.069 24.781 1.00 89.88 570 GLU A N 1
ATOM 4399 C CA . GLU A 1 570 ? -37.598 1.464 23.608 1.00 89.88 570 GLU A CA 1
ATOM 4400 C C . GLU A 1 570 ? -38.287 1.017 22.318 1.00 89.88 570 GLU A C 1
ATOM 4402 O O . GLU A 1 570 ? -38.850 -0.079 22.222 1.00 89.88 570 GLU A O 1
ATOM 4407 N N . PHE A 1 571 ? -38.236 1.894 21.323 1.00 92.00 571 PHE A N 1
ATOM 4408 C CA . PHE A 1 571 ? -38.722 1.685 19.974 1.00 92.00 571 PHE A CA 1
ATOM 4409 C C . PHE A 1 571 ? -37.554 1.826 19.013 1.00 92.00 571 PHE A C 1
ATOM 4411 O O . PHE A 1 571 ? -36.929 2.881 18.997 1.00 92.00 571 PHE A O 1
ATOM 4418 N N . ALA A 1 572 ? -37.314 0.820 18.179 1.00 91.75 572 ALA A N 1
ATOM 4419 C CA . ALA A 1 572 ? -36.269 0.850 17.160 1.00 91.75 572 ALA A CA 1
ATOM 4420 C C . ALA A 1 572 ? -36.884 0.766 15.758 1.00 91.75 572 ALA A C 1
ATOM 4422 O O . ALA A 1 572 ? -37.743 -0.080 15.497 1.00 91.75 572 ALA A O 1
ATOM 4423 N N . LEU A 1 573 ? -36.465 1.646 14.853 1.00 91.00 573 LEU A N 1
ATOM 4424 C CA . LEU A 1 573 ? -36.841 1.630 13.443 1.00 91.00 573 LEU A CA 1
ATOM 4425 C C . LEU A 1 573 ? -35.642 1.199 12.603 1.00 91.00 573 LEU A C 1
ATOM 4427 O O . LEU A 1 573 ? -34.701 1.968 12.456 1.00 91.00 573 LEU A O 1
ATOM 4431 N N . ASN A 1 574 ? -35.750 0.034 11.968 1.00 90.81 574 ASN A N 1
ATOM 4432 C CA . ASN A 1 574 ? -34.777 -0.463 10.997 1.00 90.81 574 ASN A CA 1
ATOM 4433 C C . ASN A 1 574 ? -35.399 -0.451 9.600 1.00 90.81 574 ASN A C 1
ATOM 4435 O O . ASN A 1 574 ? -36.578 -0.781 9.435 1.00 90.81 574 ASN A O 1
ATOM 4439 N N . TYR A 1 575 ? -34.632 -0.115 8.567 1.00 89.31 575 TYR A N 1
ATOM 4440 C CA . TYR A 1 575 ? -35.136 -0.061 7.194 1.00 89.31 575 TYR A CA 1
ATOM 4441 C C . TYR A 1 575 ? -34.109 -0.526 6.163 1.00 89.31 575 TYR A C 1
ATOM 4443 O O . TYR A 1 575 ? -32.910 -0.503 6.390 1.00 89.31 575 TYR A O 1
ATOM 4451 N N . SER A 1 576 ? -34.612 -0.977 5.015 1.00 89.44 576 SER A N 1
ATOM 4452 C CA . SER A 1 576 ? -33.826 -1.462 3.876 1.00 89.44 576 SER A CA 1
ATOM 4453 C C . SER A 1 576 ? -34.575 -1.174 2.575 1.00 89.44 576 SER A C 1
ATOM 4455 O O . SER A 1 576 ? -35.809 -1.088 2.577 1.00 89.44 576 SER A O 1
ATOM 4457 N N . ILE A 1 577 ? -33.865 -1.031 1.457 1.00 88.31 577 ILE A N 1
ATOM 4458 C CA . ILE A 1 577 ? -34.501 -0.912 0.139 1.00 88.31 577 ILE A CA 1
ATOM 4459 C C . ILE A 1 577 ? -35.107 -2.264 -0.249 1.00 88.31 577 ILE A C 1
ATOM 4461 O O . ILE A 1 577 ? -34.474 -3.312 -0.139 1.00 88.31 577 ILE A O 1
ATOM 4465 N N . TYR A 1 578 ? -36.361 -2.251 -0.701 1.00 87.50 578 TYR A N 1
ATOM 4466 C CA . TYR A 1 578 ? -36.976 -3.411 -1.329 1.00 87.50 578 TYR A CA 1
ATOM 4467 C C . TYR A 1 578 ? -36.568 -3.444 -2.802 1.00 87.50 578 TYR A C 1
ATOM 4469 O O . TYR A 1 578 ? -37.160 -2.754 -3.634 1.00 87.50 578 TYR A O 1
ATOM 4477 N N . GLU A 1 579 ? -35.534 -4.223 -3.116 1.00 77.25 579 GLU A N 1
ATOM 4478 C CA . GLU A 1 579 ? -35.021 -4.313 -4.481 1.00 77.25 579 GLU A CA 1
ATOM 4479 C C . GLU A 1 579 ? -36.041 -4.947 -5.437 1.00 77.25 579 GLU A C 1
ATOM 4481 O O . GLU A 1 579 ? -36.648 -5.991 -5.169 1.00 77.25 579 GLU A O 1
ATOM 4486 N N . THR A 1 580 ? -36.226 -4.302 -6.589 1.00 73.06 580 THR A N 1
ATOM 4487 C CA . THR A 1 580 ? -37.051 -4.843 -7.669 1.00 73.06 580 THR A CA 1
ATOM 4488 C C . THR A 1 580 ? -36.284 -5.932 -8.419 1.00 73.06 580 THR A C 1
ATOM 4490 O O . THR A 1 580 ? -35.061 -5.901 -8.517 1.00 73.06 580 THR A O 1
ATOM 4493 N N . LYS A 1 581 ? -36.983 -6.944 -8.947 1.00 73.81 581 LYS A N 1
ATOM 4494 C CA . LYS A 1 581 ? -36.320 -8.000 -9.727 1.00 73.81 581 LYS A CA 1
ATOM 4495 C C . LYS A 1 581 ? -35.783 -7.427 -11.039 1.00 73.81 581 LYS A C 1
ATOM 4497 O O . LYS A 1 581 ? -36.528 -6.774 -11.770 1.00 73.81 581 LYS A O 1
ATOM 4502 N N . ALA A 1 582 ? -34.531 -7.750 -11.360 1.00 72.12 582 ALA A N 1
ATOM 4503 C CA . ALA A 1 582 ? -33.908 -7.373 -12.622 1.00 72.12 582 ALA A CA 1
ATOM 4504 C C . ALA A 1 582 ? -34.720 -7.863 -13.830 1.00 72.12 582 ALA A C 1
ATOM 4506 O O . ALA A 1 582 ? -35.278 -8.967 -13.832 1.00 72.12 582 ALA A O 1
ATOM 4507 N N . ARG A 1 583 ? -34.802 -7.032 -14.875 1.0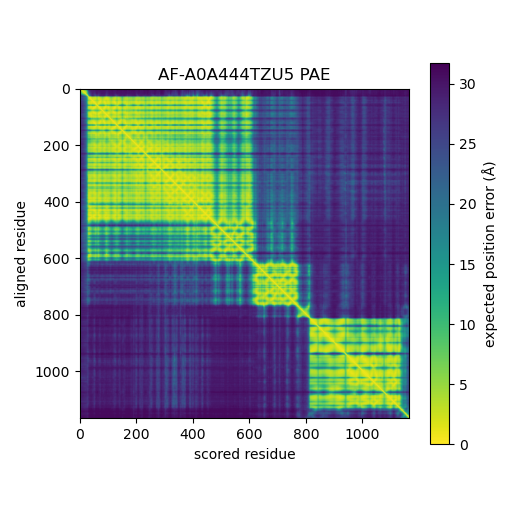0 67.19 583 ARG A N 1
ATOM 4508 C CA . ARG A 1 583 ? -35.520 -7.391 -16.103 1.00 67.19 583 ARG A CA 1
ATOM 4509 C C . ARG A 1 583 ? -34.708 -8.434 -16.870 1.00 67.19 583 ARG A C 1
ATOM 4511 O O . ARG A 1 583 ? -33.552 -8.193 -17.183 1.00 67.19 583 ARG A O 1
ATOM 4518 N N . SER A 1 584 ? -35.337 -9.539 -17.273 1.00 58.25 584 SER A N 1
ATOM 4519 C CA . SER A 1 584 ? -34.715 -10.654 -18.021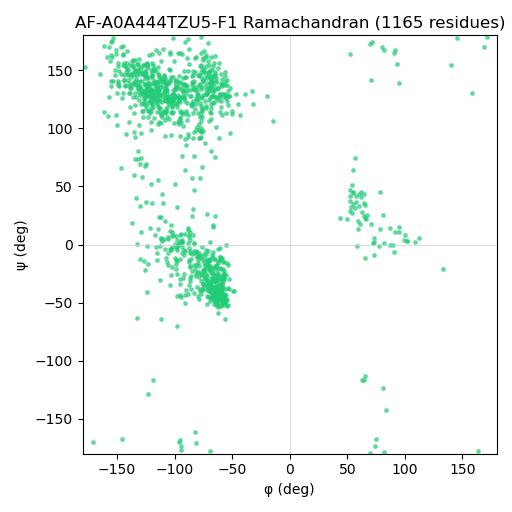 1.00 58.25 584 SER A CA 1
ATOM 4520 C C . SER A 1 584 ? -34.256 -10.314 -19.463 1.00 58.25 584 SER A C 1
ATOM 4522 O O . SER A 1 584 ? -34.037 -11.221 -20.270 1.00 58.25 584 SER A O 1
ATOM 4524 N N . HIS A 1 585 ? -34.159 -9.038 -19.846 1.00 56.06 585 HIS A N 1
ATOM 4525 C CA . HIS A 1 585 ? -33.769 -8.644 -21.203 1.00 56.06 585 HIS A CA 1
ATOM 4526 C C . HIS A 1 585 ? -32.248 -8.719 -21.410 1.00 56.06 585 HIS A C 1
ATOM 4528 O O . HIS A 1 585 ? -31.479 -8.418 -20.506 1.00 56.06 585 HIS A O 1
ATOM 4534 N N . ARG A 1 586 ? -31.826 -9.072 -22.635 1.00 58.97 586 ARG A N 1
ATOM 4535 C CA . ARG A 1 586 ? -30.423 -9.205 -23.094 1.00 58.97 586 ARG A CA 1
ATOM 4536 C C . ARG A 1 586 ? -29.673 -7.863 -23.256 1.00 58.97 586 ARG A C 1
ATOM 4538 O O . ARG A 1 586 ? -28.803 -7.762 -24.108 1.00 58.97 586 ARG A O 1
ATOM 4545 N N . GLY A 1 587 ? -30.066 -6.820 -22.529 1.00 70.56 587 GLY A N 1
ATOM 4546 C CA . GLY A 1 587 ? -29.483 -5.480 -22.633 1.00 70.56 587 GLY A CA 1
ATOM 4547 C C . GLY A 1 587 ? -28.879 -5.025 -21.310 1.00 70.56 587 GLY A C 1
ATOM 4548 O O . GLY A 1 587 ? -29.180 -5.595 -20.260 1.00 70.56 587 GLY A O 1
ATOM 4549 N N . ILE A 1 588 ? -28.049 -3.985 -21.372 1.00 84.25 588 ILE A N 1
ATOM 4550 C CA . ILE A 1 588 ? -27.467 -3.356 -20.184 1.00 84.25 588 ILE A CA 1
ATOM 4551 C C . ILE A 1 588 ? -28.594 -2.817 -19.300 1.00 84.25 588 ILE A C 1
ATOM 4553 O O . ILE A 1 588 ? -29.493 -2.121 -19.774 1.00 84.25 588 ILE A O 1
ATOM 4557 N N . GLN A 1 589 ? -28.557 -3.169 -18.016 1.00 84.38 589 GLN A N 1
ATOM 4558 C CA . GLN A 1 589 ? -29.493 -2.635 -17.031 1.00 84.38 589 GLN A CA 1
ATOM 4559 C C . GLN A 1 589 ? -29.070 -1.209 -16.660 1.00 84.38 589 GLN A C 1
ATOM 4561 O O . GLN A 1 589 ? -27.891 -0.964 -16.386 1.00 84.38 589 GLN A O 1
ATOM 4566 N N . SER A 1 590 ? -30.037 -0.291 -16.636 1.00 87.44 590 SER A N 1
ATOM 4567 C CA . SER A 1 590 ? -29.862 1.030 -16.022 1.00 87.44 590 SER A CA 1
ATOM 4568 C C . SER A 1 590 ? -29.837 0.865 -14.503 1.00 87.44 590 SER A C 1
ATOM 4570 O O . SER A 1 590 ? -30.714 0.203 -13.932 1.00 87.44 590 SER A O 1
ATOM 4572 N N . LEU A 1 591 ? -28.819 1.443 -13.863 1.00 88.75 591 LEU A N 1
ATOM 4573 C CA . LEU A 1 591 ? -28.630 1.359 -12.417 1.00 88.75 591 LEU A CA 1
ATOM 4574 C C . LEU A 1 591 ? -29.526 2.332 -11.635 1.00 88.75 591 LEU A C 1
ATOM 4576 O O . LEU A 1 591 ? -29.730 2.129 -10.440 1.00 88.75 591 LEU A O 1
ATOM 4580 N N . ASP A 1 592 ? -30.200 3.266 -12.313 1.00 84.75 592 ASP A N 1
ATOM 4581 C CA . ASP A 1 592 ? -31.216 4.160 -11.731 1.00 84.75 592 ASP A CA 1
ATOM 4582 C C . ASP A 1 592 ? -32.377 3.424 -11.051 1.00 84.75 592 ASP A C 1
ATOM 4584 O O . ASP A 1 592 ? -33.058 3.964 -10.175 1.00 84.75 592 ASP A O 1
ATOM 4588 N N . ALA A 1 593 ? -32.643 2.184 -11.468 1.00 83.31 593 ALA A N 1
ATOM 4589 C CA . ALA A 1 593 ? -33.670 1.334 -10.873 1.00 83.31 593 ALA A CA 1
ATOM 4590 C C . ALA A 1 593 ? -33.209 0.636 -9.578 1.00 83.31 593 ALA A C 1
ATOM 4592 O O . ALA A 1 593 ? -34.031 0.031 -8.884 1.00 83.31 593 ALA A O 1
ATOM 4593 N N . PHE A 1 594 ? -31.915 0.708 -9.256 1.00 88.25 594 PHE A N 1
ATOM 4594 C CA . PHE A 1 594 ? -31.276 0.007 -8.146 1.00 88.25 594 PHE A CA 1
ATOM 4595 C C . PHE A 1 594 ? -30.462 0.968 -7.268 1.00 88.25 594 PHE A C 1
ATOM 4597 O O . PHE A 1 594 ? -29.270 0.740 -7.083 1.00 88.25 594 PHE A O 1
ATOM 4604 N N . PRO A 1 595 ? -31.056 2.019 -6.682 1.00 89.81 595 PRO A N 1
ATOM 4605 C CA . PRO A 1 595 ? -30.312 2.926 -5.812 1.00 89.81 595 PRO A CA 1
ATOM 4606 C C . PRO A 1 595 ? -29.814 2.222 -4.539 1.00 89.81 595 PRO A C 1
ATOM 4608 O O . PRO A 1 595 ? -30.319 1.154 -4.170 1.00 89.81 595 PRO A O 1
ATOM 4611 N N . VAL A 1 596 ? -28.842 2.832 -3.864 1.00 90.75 596 VAL A N 1
ATOM 4612 C CA . VAL A 1 596 ? -28.347 2.429 -2.536 1.00 90.75 596 VAL A CA 1
ATOM 4613 C C . VAL A 1 596 ? -28.665 3.498 -1.498 1.00 90.75 596 VAL A C 1
ATOM 4615 O O . VAL A 1 596 ? -28.815 4.671 -1.832 1.00 90.75 596 VAL A O 1
ATOM 4618 N N . LEU A 1 597 ? -28.800 3.098 -0.234 1.00 89.31 597 LEU A N 1
ATOM 4619 C CA . LEU A 1 597 ? -28.912 4.061 0.860 1.00 89.31 597 LEU A CA 1
ATOM 4620 C C . LEU A 1 597 ? -27.534 4.657 1.140 1.00 89.31 597 LEU A C 1
ATOM 4622 O O . LEU A 1 597 ? -26.549 3.929 1.129 1.00 89.31 597 LEU A O 1
ATOM 4626 N N . SER A 1 598 ? -27.485 5.956 1.425 1.00 86.56 598 SER A N 1
ATOM 4627 C CA . SER A 1 598 ? -26.283 6.578 1.975 1.00 86.56 598 SER A CA 1
ATOM 4628 C C . SER A 1 598 ? -25.929 5.912 3.305 1.00 86.56 598 SER A C 1
ATOM 4630 O O . SER A 1 598 ? -26.745 5.888 4.231 1.00 86.56 598 SER A O 1
ATOM 4632 N N . GLU A 1 599 ? -24.709 5.386 3.389 1.00 77.56 599 GLU A N 1
ATOM 4633 C CA . GLU A 1 599 ? -24.169 4.758 4.597 1.00 77.56 599 GLU A CA 1
ATOM 4634 C C . GLU A 1 599 ? -23.843 5.786 5.696 1.00 77.56 599 GLU A C 1
ATOM 4636 O O . GLU A 1 599 ? -23.604 5.424 6.848 1.00 77.56 599 GLU A O 1
ATOM 4641 N N . GLU A 1 600 ? -23.794 7.085 5.383 1.00 71.88 600 GLU A N 1
ATOM 4642 C CA . GLU A 1 600 ? -23.597 8.147 6.383 1.00 71.88 600 GLU A CA 1
ATOM 4643 C C . GLU A 1 600 ? -24.786 8.253 7.343 1.00 71.88 600 GLU A C 1
ATOM 4645 O O . GLU A 1 600 ? -24.659 8.710 8.481 1.00 71.88 600 GLU A O 1
ATOM 4650 N N . GLN A 1 601 ? -25.966 7.819 6.896 1.00 72.06 601 GLN A N 1
ATOM 4651 C CA . GLN A 1 601 ? -27.172 7.865 7.701 1.00 72.06 601 GLN A CA 1
ATOM 4652 C C . GLN A 1 601 ? -27.295 6.614 8.563 1.00 72.06 601 GLN A C 1
ATOM 4654 O O . GLN A 1 601 ? -27.322 5.496 8.059 1.00 72.06 601 GLN A O 1
ATOM 4659 N N . ASN A 1 602 ? -27.501 6.803 9.867 1.00 70.75 602 ASN A N 1
ATOM 4660 C CA . ASN A 1 602 ? -27.803 5.685 10.751 1.00 70.75 602 ASN A CA 1
ATOM 4661 C C . ASN A 1 602 ? -29.090 4.975 10.286 1.00 70.75 602 ASN A C 1
ATOM 4663 O O . ASN A 1 602 ? -30.167 5.581 10.250 1.00 70.75 602 ASN A O 1
ATOM 4667 N N . HIS A 1 603 ? -28.972 3.696 9.923 1.00 73.81 603 HIS A N 1
ATOM 4668 C CA . HIS A 1 603 ? -30.083 2.859 9.463 1.00 73.81 603 HIS A CA 1
ATOM 4669 C C . HIS A 1 603 ? -30.995 2.372 10.602 1.00 73.81 603 HIS A C 1
ATOM 4671 O O . HIS A 1 603 ? -32.005 1.713 10.331 1.00 73.81 603 HIS A O 1
ATOM 4677 N N . GLN A 1 604 ? -30.662 2.724 11.848 1.00 78.81 604 GLN A N 1
ATOM 4678 C CA . GLN A 1 604 ? -31.436 2.448 13.049 1.00 78.81 604 GLN A CA 1
ATOM 4679 C C . GLN A 1 604 ? -31.728 3.748 13.812 1.00 78.81 604 GLN A C 1
ATOM 4681 O O . GLN A 1 604 ? -30.819 4.442 14.257 1.00 78.81 604 GLN A O 1
ATOM 4686 N N . ASP A 1 605 ? -33.008 4.074 13.998 1.00 81.50 605 ASP A N 1
ATOM 4687 C CA . ASP A 1 605 ? -33.433 5.169 14.882 1.00 81.50 605 ASP A CA 1
ATOM 4688 C C . ASP A 1 605 ? -34.103 4.620 16.129 1.00 81.50 605 ASP A C 1
ATOM 4690 O O . ASP A 1 605 ? -34.932 3.711 16.038 1.00 81.50 605 ASP A O 1
ATOM 4694 N N . THR A 1 606 ? -33.822 5.229 17.279 1.00 88.38 606 THR A N 1
ATOM 4695 C CA . THR A 1 606 ? -34.462 4.875 18.544 1.00 88.38 606 THR A CA 1
ATOM 4696 C C . THR A 1 606 ? -35.339 6.003 19.085 1.00 88.38 606 THR A C 1
ATOM 4698 O O . THR A 1 606 ? -35.103 7.195 18.868 1.00 88.38 606 THR A O 1
ATOM 4701 N N . GLN A 1 607 ? -36.422 5.621 19.753 1.00 89.19 607 GLN A N 1
ATOM 4702 C CA . GLN A 1 607 ? -37.314 6.497 20.512 1.00 89.19 607 GLN A CA 1
ATOM 4703 C C . GLN A 1 607 ? -37.742 5.771 21.782 1.00 89.19 607 GLN A C 1
ATOM 4705 O O . GLN A 1 607 ? -37.783 4.545 21.803 1.00 89.19 607 GLN A O 1
ATOM 4710 N N . GLU A 1 608 ? -38.127 6.504 22.821 1.00 88.81 608 GLU A N 1
ATOM 4711 C CA . GLU A 1 608 ? -38.510 5.891 24.091 1.00 88.81 608 GLU A CA 1
ATOM 4712 C C . GLU A 1 608 ? -39.776 6.493 24.707 1.00 88.81 608 GLU A C 1
ATOM 4714 O O . GLU A 1 608 ? -40.191 7.614 24.398 1.00 88.81 608 GLU A O 1
ATOM 4719 N N . ILE A 1 609 ? -40.406 5.711 25.586 1.00 87.62 609 ILE A N 1
ATOM 4720 C CA . ILE A 1 609 ? -41.555 6.120 26.398 1.00 87.62 609 ILE A CA 1
ATOM 4721 C C . ILE A 1 609 ? -41.349 5.650 27.836 1.00 87.62 609 ILE A C 1
ATOM 4723 O O . ILE A 1 609 ? -40.964 4.504 28.060 1.00 87.62 609 ILE A O 1
ATOM 4727 N N . HIS A 1 610 ? -41.692 6.477 28.821 1.00 81.94 610 HIS A N 1
ATOM 4728 C CA . HIS A 1 610 ? -41.598 6.110 30.237 1.00 81.94 610 HIS A CA 1
ATOM 4729 C C . HIS A 1 610 ? -42.963 5.783 30.852 1.00 81.94 610 HIS A C 1
ATOM 4731 O O . HIS A 1 610 ? -43.990 6.348 30.471 1.00 81.94 610 HIS A O 1
ATOM 4737 N N . PHE A 1 611 ? -42.964 4.900 31.850 1.00 78.00 611 PHE A N 1
ATOM 4738 C CA . PHE A 1 611 ? -44.104 4.708 32.743 1.00 78.00 611 PHE A CA 1
ATOM 4739 C C . PHE A 1 611 ? -44.110 5.756 33.864 1.00 78.00 611 PHE A C 1
ATOM 4741 O O . PHE A 1 611 ? -43.086 6.358 34.198 1.00 78.00 611 PHE A O 1
ATOM 4748 N N . GLN A 1 612 ? -45.269 5.941 34.488 1.00 70.75 612 GLN A N 1
ATOM 4749 C CA . GLN A 1 612 ? -45.362 6.631 35.772 1.00 70.75 612 GLN A CA 1
ATOM 4750 C C . GLN A 1 612 ? -44.706 5.764 36.887 1.00 70.75 612 GLN A C 1
ATOM 4752 O O . GLN A 1 612 ? -45.135 4.633 37.111 1.00 70.75 612 GLN A O 1
ATOM 4757 N N . LYS A 1 613 ? -43.635 6.267 37.521 1.00 69.88 613 LYS A N 1
ATOM 4758 C CA . LYS A 1 613 ? -42.797 5.700 38.599 1.00 69.88 613 LYS A CA 1
ATOM 4759 C C . LYS A 1 613 ? -43.365 6.020 40.002 1.00 69.88 613 LYS A C 1
ATOM 4761 O O . LYS A 1 613 ? -44.052 7.017 40.184 1.00 69.88 613 LYS A O 1
ATOM 4766 N N . GLU A 1 614 ? -43.037 5.199 41.008 1.00 58.97 614 GLU A N 1
ATOM 4767 C CA . GLU A 1 614 ? -43.548 5.305 42.400 1.00 58.97 614 GLU A CA 1
ATOM 4768 C C . GLU A 1 614 ? -42.733 6.239 43.327 1.00 58.97 614 GLU A C 1
ATOM 4770 O O . GLU A 1 614 ? -42.999 6.321 44.524 1.00 58.97 614 GLU A O 1
ATOM 4775 N N . CYS A 1 615 ? -41.765 6.980 42.786 1.00 66.19 615 CYS A N 1
ATOM 4776 C CA . CYS A 1 615 ? -40.872 7.879 43.528 1.00 66.19 615 CYS A CA 1
ATOM 4777 C C . CYS A 1 615 ? -41.497 9.267 43.752 1.00 66.19 615 CYS A C 1
ATOM 4779 O O . CYS A 1 615 ? -40.983 10.274 43.282 1.00 66.19 615 CYS A O 1
ATOM 4781 N N . GLY A 1 616 ? -42.670 9.313 44.388 1.00 63.78 616 GLY A N 1
ATOM 4782 C CA . GLY A 1 616 ? -43.392 10.561 44.656 1.00 63.78 616 GLY A CA 1
ATOM 4783 C C . GLY A 1 616 ? -44.226 11.101 43.482 1.00 63.78 616 GLY A C 1
ATOM 4784 O O . GLY A 1 616 ? -44.356 10.488 42.424 1.00 63.78 616 GLY A O 1
ATOM 4785 N N . ALA A 1 617 ? -44.868 12.259 43.688 1.00 58.69 617 ALA A N 1
ATOM 4786 C CA . ALA A 1 617 ? -45.818 12.852 42.735 1.00 58.69 617 ALA A CA 1
ATOM 4787 C C . ALA A 1 617 ? -45.155 13.507 41.503 1.00 58.69 617 ALA A C 1
ATOM 4789 O O . ALA A 1 617 ? -45.848 13.820 40.535 1.00 58.69 617 ALA A O 1
ATOM 4790 N N . ASP A 1 618 ? -43.838 13.725 41.537 1.00 67.69 618 ASP A N 1
ATOM 4791 C CA . ASP A 1 618 ? -43.032 14.300 40.454 1.00 67.69 618 ASP A CA 1
ATOM 4792 C C . ASP A 1 618 ? -42.348 13.238 39.573 1.00 67.69 618 ASP A C 1
ATOM 4794 O O . ASP A 1 618 ? -41.727 13.593 38.569 1.00 67.69 618 ASP A O 1
ATOM 4798 N N . ASN A 1 619 ? -42.551 11.946 39.873 1.00 66.81 619 ASN A N 1
ATOM 4799 C CA . ASN A 1 619 ? -42.145 10.806 39.045 1.00 66.81 619 ASN A CA 1
ATOM 4800 C C . ASN A 1 619 ? -40.620 10.653 38.871 1.00 66.81 619 ASN A C 1
ATOM 4802 O O . ASN A 1 619 ? -40.164 10.086 37.869 1.00 66.81 619 ASN A O 1
ATOM 4806 N N . LYS A 1 620 ? -39.844 11.176 39.826 1.00 69.06 620 LYS A N 1
ATOM 4807 C CA . LYS A 1 620 ? -38.392 11.363 39.750 1.00 69.06 620 LYS A CA 1
ATOM 4808 C C . LYS A 1 620 ? -37.720 10.807 41.009 1.00 69.06 620 LYS A C 1
ATOM 4810 O O . LYS A 1 620 ? -37.750 11.453 42.043 1.00 69.06 620 LYS A O 1
ATOM 4815 N N . CYS A 1 621 ? -37.107 9.626 40.909 1.00 75.25 621 CYS A N 1
ATOM 4816 C CA . CYS A 1 621 ? -36.352 9.022 42.017 1.00 75.25 621 CYS A CA 1
ATOM 4817 C C . CYS A 1 621 ? -35.002 9.726 42.143 1.00 75.25 621 CYS A C 1
ATOM 4819 O O . CYS A 1 621 ? -34.221 9.608 41.203 1.00 75.25 621 CYS A O 1
ATOM 4821 N N . ARG A 1 622 ? -34.708 10.438 43.233 1.00 85.94 622 ARG A N 1
ATOM 4822 C CA . ARG A 1 622 ? -33.466 11.231 43.360 1.00 85.94 622 ARG A CA 1
ATOM 4823 C C . ARG A 1 622 ? -32.486 10.580 44.328 1.00 85.94 622 ARG A C 1
ATOM 4825 O O . ARG A 1 622 ? -32.758 10.510 45.523 1.00 85.94 622 ARG A O 1
ATOM 4832 N N . SER A 1 623 ? -31.340 10.121 43.827 1.00 88.75 623 SER A N 1
ATOM 4833 C CA . SER A 1 623 ? -30.279 9.539 44.663 1.00 88.75 623 SER A CA 1
ATOM 4834 C C . SER A 1 623 ? -29.186 10.552 45.005 1.00 88.75 623 SER A C 1
ATOM 4836 O O . SER A 1 623 ? -29.056 11.595 44.361 1.00 88.75 623 SER A O 1
ATOM 4838 N N . ASN A 1 624 ? -28.354 10.221 45.997 1.00 91.38 624 ASN A N 1
ATOM 4839 C CA . ASN A 1 624 ? -27.167 11.001 46.340 1.00 91.38 624 ASN A CA 1
ATOM 4840 C C . ASN A 1 624 ? -25.947 10.099 46.572 1.00 91.38 624 ASN A C 1
ATOM 4842 O O . ASN A 1 624 ? -25.356 10.098 47.653 1.00 91.38 624 ASN A O 1
ATOM 4846 N N . LEU A 1 625 ? -25.569 9.332 45.546 1.00 92.25 625 LEU A N 1
ATOM 4847 C CA . LEU A 1 625 ? -24.365 8.509 45.567 1.00 92.25 625 LEU A CA 1
ATOM 4848 C C . LEU A 1 625 ? -23.105 9.388 45.594 1.00 92.25 625 LEU A C 1
ATOM 4850 O O . LEU A 1 625 ? -22.936 10.258 44.741 1.00 92.25 625 LEU A O 1
ATOM 4854 N N . GLN A 1 626 ? -22.206 9.143 46.543 1.00 91.44 626 GLN A N 1
ATOM 4855 C CA . GLN A 1 626 ? -20.920 9.829 46.690 1.00 91.44 626 GLN A CA 1
ATOM 4856 C C . GLN A 1 626 ? -19.787 8.803 46.759 1.00 91.44 626 GLN A C 1
ATOM 4858 O O . GLN A 1 626 ? -19.971 7.723 47.311 1.00 91.44 626 GLN A O 1
ATOM 4863 N N . ILE A 1 627 ? -18.610 9.143 46.219 1.00 92.56 627 ILE A N 1
ATOM 4864 C CA . ILE A 1 627 ? -17.440 8.250 46.180 1.00 92.56 627 ILE A CA 1
ATOM 4865 C C . ILE A 1 627 ? -16.168 8.920 46.701 1.00 92.56 627 ILE A C 1
ATOM 4867 O O . ILE A 1 627 ? -15.813 10.038 46.307 1.00 92.56 627 ILE A O 1
ATOM 4871 N N . THR A 1 628 ? -15.415 8.216 47.541 1.00 91.88 628 THR A N 1
ATOM 4872 C CA . THR A 1 628 ? -14.046 8.568 47.948 1.00 91.88 628 THR A CA 1
ATOM 4873 C C . THR A 1 628 ? -13.118 7.379 47.730 1.00 91.88 628 THR A C 1
ATOM 4875 O O . THR A 1 628 ? -13.552 6.235 47.800 1.00 91.88 628 THR A O 1
ATOM 4878 N N . ALA A 1 629 ? -11.854 7.636 47.387 1.00 92.62 629 ALA A N 1
ATOM 4879 C CA . ALA A 1 629 ? -10.904 6.566 47.108 1.00 92.62 629 ALA A CA 1
ATOM 4880 C C . ALA A 1 629 ? -9.458 6.974 47.405 1.00 92.62 629 ALA A C 1
ATOM 4882 O O . ALA A 1 629 ? -9.098 8.137 47.201 1.00 92.62 629 ALA A O 1
ATOM 4883 N N . ALA A 1 630 ? -8.649 6.014 47.858 1.00 92.31 630 ALA A N 1
ATOM 4884 C CA . ALA A 1 630 ? -7.233 6.191 48.169 1.00 92.31 630 ALA A CA 1
ATOM 4885 C C . ALA A 1 630 ? -6.434 4.897 47.933 1.00 92.31 630 ALA A C 1
ATOM 4887 O O . ALA A 1 630 ? -6.877 3.796 48.262 1.00 92.31 630 ALA A O 1
ATOM 4888 N N . PHE A 1 631 ? -5.233 5.027 47.371 1.00 92.62 631 PHE A N 1
ATOM 4889 C CA . PHE A 1 631 ? -4.267 3.938 47.259 1.00 92.62 631 PHE A CA 1
ATOM 4890 C C . PHE A 1 631 ? -3.658 3.592 48.622 1.00 92.62 631 PHE A C 1
ATOM 4892 O O . PHE A 1 631 ? -3.353 4.480 49.421 1.00 92.62 631 PHE A O 1
ATOM 4899 N N . ALA A 1 632 ? -3.411 2.307 48.851 1.00 90.19 632 ALA A N 1
ATOM 4900 C CA . ALA A 1 632 ? -2.792 1.776 50.058 1.00 90.19 632 ALA A CA 1
ATOM 4901 C C . ALA A 1 632 ? -1.736 0.710 49.721 1.00 90.19 632 ALA A C 1
ATOM 4903 O O . ALA A 1 632 ? -1.780 0.058 48.670 1.00 90.19 632 ALA A O 1
ATOM 4904 N N . ALA A 1 633 ? -0.767 0.531 50.618 1.00 85.94 633 ALA A N 1
ATOM 4905 C CA . ALA A 1 633 ? 0.186 -0.568 50.531 1.00 85.94 633 ALA A CA 1
ATOM 4906 C C . ALA A 1 633 ? -0.521 -1.911 50.788 1.00 85.94 633 ALA A C 1
ATOM 4908 O O . ALA A 1 633 ? -1.456 -1.989 51.574 1.00 85.94 633 ALA A O 1
ATOM 4909 N N . PHE A 1 634 ? -0.084 -2.987 50.125 1.00 82.56 634 PHE A N 1
ATOM 4910 C CA . PHE A 1 634 ? -0.724 -4.302 50.279 1.00 82.56 634 PHE A CA 1
ATOM 4911 C C . PHE A 1 634 ? -0.450 -4.954 51.646 1.00 82.56 634 PHE A C 1
ATOM 4913 O O . PHE A 1 634 ? -1.267 -5.728 52.140 1.00 82.56 634 PHE A O 1
ATOM 4920 N N . SER A 1 635 ? 0.715 -4.685 52.247 1.00 78.31 635 SER A N 1
ATOM 4921 C CA . SER A 1 635 ? 1.096 -5.220 53.557 1.00 78.31 635 SER A CA 1
ATOM 4922 C C . SER A 1 635 ? 2.230 -4.391 54.178 1.00 78.31 635 SER A C 1
ATOM 4924 O O . SER A 1 635 ? 3.353 -4.468 53.673 1.00 78.31 635 SER A O 1
ATOM 4926 N N . PRO A 1 636 ? 2.001 -3.674 55.294 1.00 80.06 636 PRO A N 1
ATOM 4927 C CA . PRO A 1 636 ? 0.718 -3.482 55.984 1.00 80.06 636 PRO A CA 1
ATOM 4928 C C . PRO A 1 636 ? -0.282 -2.666 55.146 1.00 80.06 636 PRO A C 1
ATOM 4930 O O . PRO A 1 636 ? 0.128 -1.883 54.294 1.00 80.06 636 PRO A O 1
ATOM 4933 N N . GLU A 1 637 ? -1.584 -2.874 55.374 1.00 82.69 637 GLU A N 1
ATOM 4934 C CA . GLU A 1 637 ? -2.661 -2.110 54.725 1.00 82.69 637 GLU A CA 1
ATOM 4935 C C . GLU A 1 637 ? -2.721 -0.700 55.327 1.00 82.69 637 GLU A C 1
ATOM 4937 O O . GLU A 1 637 ? -3.401 -0.452 56.320 1.00 82.69 637 GLU A O 1
ATOM 4942 N N . GLU A 1 638 ? -1.924 0.201 54.758 1.00 86.06 638 GLU A N 1
ATOM 4943 C CA . GLU A 1 638 ? -1.796 1.595 55.182 1.00 86.06 638 GLU A CA 1
ATOM 4944 C C . GLU A 1 638 ? -1.890 2.508 53.954 1.00 86.06 638 GLU A C 1
ATOM 4946 O O . GLU A 1 638 ? -1.281 2.231 52.913 1.00 86.06 638 GLU A O 1
ATOM 4951 N N . GLU A 1 639 ? -2.688 3.575 54.052 1.00 86.25 639 GLU A N 1
ATOM 4952 C CA . GLU A 1 639 ? -2.859 4.539 52.963 1.00 86.25 639 GLU A CA 1
ATOM 4953 C C . GLU A 1 639 ? -1.524 5.189 52.589 1.00 86.25 639 GLU A C 1
ATOM 4955 O O . GLU A 1 639 ? -0.724 5.578 53.443 1.00 86.25 639 GLU A O 1
ATOM 4960 N N . LEU A 1 640 ? -1.280 5.328 51.285 1.00 88.25 640 LEU A N 1
ATOM 4961 C CA . LEU A 1 640 ? -0.045 5.926 50.800 1.00 88.25 640 LEU A CA 1
ATOM 4962 C C . LEU A 1 640 ? 0.009 7.426 51.128 1.00 88.25 640 LEU A C 1
ATOM 4964 O O . LEU A 1 640 ? -1.001 8.127 50.995 1.00 88.25 640 LEU A O 1
ATOM 4968 N N . PRO A 1 641 ? 1.195 7.953 51.486 1.00 85.44 641 PRO A N 1
ATOM 4969 C CA . PRO A 1 641 ? 1.349 9.343 51.886 1.00 85.44 641 PRO A CA 1
ATOM 4970 C C . PRO A 1 641 ? 1.013 10.305 50.740 1.00 85.44 641 PRO A C 1
ATOM 4972 O O . PRO A 1 641 ? 1.380 10.092 49.584 1.00 85.44 641 PRO A O 1
ATOM 4975 N N . SER A 1 642 ? 0.351 11.418 51.066 1.00 83.06 642 SER A N 1
ATOM 4976 C CA . SER A 1 642 ? 0.002 12.466 50.100 1.00 83.06 642 SER A CA 1
ATOM 4977 C C . SER A 1 642 ? 0.975 13.647 50.140 1.00 83.06 642 SER A C 1
ATOM 4979 O O . SER A 1 642 ? 1.287 14.161 51.216 1.00 83.06 642 SER A O 1
ATOM 4981 N N . LYS A 1 643 ? 1.395 14.150 48.974 1.00 76.62 643 LYS A N 1
ATOM 4982 C CA . LYS A 1 643 ? 2.179 15.385 48.820 1.00 76.62 643 LYS A CA 1
ATOM 4983 C C . LYS A 1 643 ? 1.413 16.358 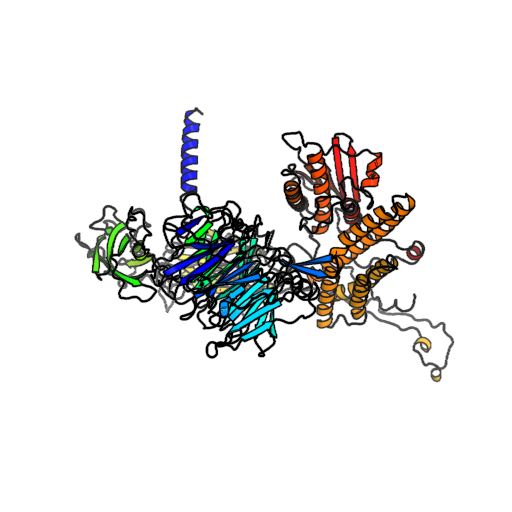47.922 1.00 76.62 643 LYS A C 1
ATOM 4985 O O . LYS A 1 643 ? 1.067 16.017 46.798 1.00 76.62 643 LYS A O 1
ATOM 4990 N N . ALA A 1 644 ? 1.137 17.565 48.423 1.00 75.50 644 ALA A N 1
ATOM 4991 C CA . ALA A 1 644 ? 0.353 18.590 47.713 1.00 75.50 644 ALA A CA 1
ATOM 4992 C C . ALA A 1 644 ? -1.017 18.090 47.191 1.00 75.50 644 ALA A C 1
ATOM 4994 O O . ALA A 1 644 ? -1.448 18.458 46.103 1.00 75.50 644 ALA A O 1
ATOM 4995 N N . GLY A 1 645 ? -1.690 17.227 47.961 1.00 75.56 645 GLY A N 1
ATOM 4996 C CA . GLY A 1 645 ? -3.011 16.690 47.615 1.00 75.56 645 GLY A CA 1
ATOM 4997 C C . GLY A 1 645 ? -3.017 15.505 46.639 1.00 75.56 645 GLY A C 1
ATOM 4998 O O . GLY A 1 645 ? -4.095 15.021 46.322 1.00 75.56 645 GLY A O 1
ATOM 4999 N N . LYS A 1 646 ? -1.855 15.006 46.187 1.00 80.06 646 LYS A N 1
ATOM 5000 C CA . LYS A 1 646 ? -1.734 13.777 45.377 1.00 80.06 646 LYS A CA 1
ATOM 5001 C C . LYS A 1 646 ? -0.992 12.689 46.151 1.00 80.06 646 LYS A C 1
ATOM 5003 O O . LYS A 1 646 ? -0.021 12.999 46.843 1.00 80.06 646 LYS A O 1
ATOM 5008 N N . GLN A 1 647 ? -1.427 11.433 46.050 1.00 89.88 647 GLN A N 1
ATOM 5009 C CA . GLN A 1 647 ? -0.731 10.313 46.694 1.00 89.88 647 GLN A CA 1
ATOM 5010 C C . GLN A 1 647 ? 0.594 10.025 45.989 1.00 89.88 647 GLN A C 1
ATOM 5012 O O . GLN A 1 647 ? 0.709 10.194 44.774 1.00 89.88 647 GLN A O 1
ATOM 5017 N N . VAL A 1 648 ? 1.604 9.620 46.757 1.00 88.56 648 VAL A N 1
ATOM 5018 C CA . VAL A 1 648 ? 2.951 9.341 46.255 1.00 88.56 648 VAL A CA 1
ATOM 5019 C C . VAL A 1 648 ? 3.382 7.945 46.687 1.00 88.56 648 VAL A C 1
ATOM 5021 O O . VAL A 1 648 ? 3.384 7.632 47.876 1.00 88.56 648 VAL A O 1
ATOM 5024 N N . LEU A 1 649 ? 3.806 7.131 45.722 1.00 86.75 649 LEU A N 1
ATOM 5025 C CA . LEU A 1 649 ? 4.454 5.846 45.954 1.00 86.75 649 LEU A CA 1
ATOM 5026 C C . LEU A 1 649 ? 5.968 6.004 45.783 1.00 86.75 649 LEU A C 1
ATOM 5028 O O . LEU A 1 649 ? 6.438 6.378 44.707 1.00 86.75 649 LEU A O 1
ATOM 5032 N N . GLN A 1 650 ? 6.736 5.686 46.827 1.00 83.06 650 GLN A N 1
ATOM 5033 C CA . GLN A 1 650 ? 8.168 5.422 46.677 1.00 83.06 650 GLN A CA 1
ATOM 5034 C C . GLN A 1 650 ? 8.323 4.026 46.087 1.00 83.06 650 GLN A C 1
ATOM 5036 O O . GLN A 1 650 ? 8.186 3.028 46.792 1.00 83.06 650 GLN A O 1
ATOM 5041 N N . TYR A 1 651 ? 8.520 3.961 44.776 1.00 79.12 651 TYR A N 1
ATOM 5042 C CA . TYR A 1 651 ? 8.546 2.691 44.074 1.00 79.12 651 TYR A CA 1
ATOM 5043 C C . TYR A 1 651 ? 9.908 2.014 44.227 1.00 79.12 651 TYR A C 1
ATOM 5045 O O . TYR A 1 651 ? 10.953 2.611 43.955 1.00 79.12 651 TYR A O 1
ATOM 5053 N N . SER A 1 652 ? 9.870 0.745 44.628 1.00 71.88 652 SER A N 1
ATOM 5054 C CA . SER A 1 652 ? 10.989 -0.187 44.558 1.00 71.88 652 SER A CA 1
ATOM 5055 C C . SER A 1 652 ? 10.567 -1.434 43.769 1.00 71.88 652 SER A C 1
ATOM 5057 O O . SER A 1 652 ? 9.376 -1.762 43.745 1.00 71.88 652 SER A O 1
ATOM 5059 N N . PRO A 1 653 ? 11.516 -2.173 43.164 1.00 66.31 653 PRO A N 1
ATOM 5060 C CA . PRO A 1 653 ? 11.224 -3.425 42.456 1.00 66.31 653 PRO A CA 1
ATOM 5061 C C . PRO A 1 653 ? 10.529 -4.498 43.316 1.00 66.31 653 PRO A C 1
ATOM 5063 O O . PRO A 1 653 ? 9.983 -5.463 42.787 1.00 66.31 653 PRO A O 1
ATOM 5066 N N . ASP A 1 654 ? 10.533 -4.342 44.642 1.00 68.50 654 ASP A N 1
ATOM 5067 C CA . ASP A 1 654 ? 9.912 -5.276 45.583 1.00 68.50 654 ASP A CA 1
ATOM 5068 C C . ASP A 1 654 ? 8.386 -5.097 45.705 1.00 68.50 654 ASP A C 1
ATOM 5070 O O . ASP A 1 654 ? 7.697 -5.964 46.255 1.00 68.50 654 ASP A O 1
ATOM 5074 N N . VAL A 1 655 ? 7.825 -3.994 45.193 1.00 75.25 655 VAL A N 1
ATOM 5075 C CA . VAL A 1 655 ? 6.385 -3.707 45.261 1.00 75.25 655 VAL A CA 1
ATOM 5076 C C . VAL A 1 655 ? 5.632 -4.542 44.220 1.00 75.25 655 VAL A C 1
ATOM 5078 O O . VAL A 1 655 ? 5.467 -4.140 43.073 1.00 75.25 655 VAL A O 1
ATOM 5081 N N . LYS A 1 656 ? 5.149 -5.723 44.627 1.00 78.50 656 LYS A N 1
ATOM 5082 C CA . LYS A 1 656 ? 4.421 -6.652 43.736 1.00 78.50 656 LYS A CA 1
ATOM 5083 C C . LYS A 1 656 ? 2.917 -6.383 43.628 1.00 78.50 656 LYS A C 1
ATOM 5085 O O . LYS A 1 656 ? 2.318 -6.679 42.597 1.00 78.50 656 LYS A O 1
ATOM 5090 N N . LYS A 1 657 ? 2.294 -5.869 44.693 1.00 86.88 657 LYS A N 1
ATOM 5091 C CA . LYS A 1 657 ? 0.841 -5.654 44.783 1.00 86.88 657 LYS A CA 1
ATOM 5092 C C . LYS A 1 657 ? 0.511 -4.305 45.406 1.00 86.88 657 LYS A C 1
ATOM 5094 O O . LYS A 1 657 ? 1.223 -3.850 46.302 1.00 86.88 657 LYS A O 1
ATOM 5099 N N . LEU A 1 658 ? -0.594 -3.718 44.960 1.00 90.31 658 LEU A N 1
ATOM 5100 C CA . LEU A 1 658 ? -1.114 -2.433 45.417 1.00 90.31 658 LEU A CA 1
ATOM 5101 C C . LEU A 1 658 ? -2.617 -2.542 45.716 1.00 90.31 658 LEU A C 1
ATOM 5103 O O . LEU A 1 658 ? -3.317 -3.318 45.065 1.00 90.31 658 LEU A O 1
ATOM 5107 N N . LEU A 1 659 ? -3.107 -1.783 46.698 1.00 91.94 659 LEU A N 1
ATOM 5108 C CA . LEU A 1 659 ? -4.527 -1.704 47.043 1.00 91.94 659 LEU A CA 1
ATOM 5109 C C . LEU A 1 659 ? -5.113 -0.347 46.648 1.00 91.94 659 LEU A C 1
ATOM 5111 O O . LEU A 1 659 ? -4.441 0.676 46.767 1.00 91.94 659 LEU A O 1
ATOM 5115 N N . LEU A 1 660 ? -6.380 -0.338 46.240 1.00 93.81 660 LEU A N 1
ATOM 5116 C CA . LEU A 1 660 ? -7.206 0.863 46.123 1.00 93.81 660 LEU A CA 1
ATOM 5117 C C . LEU A 1 660 ? -8.461 0.674 46.974 1.00 93.81 660 LEU A C 1
ATOM 5119 O O . LEU A 1 660 ? -9.275 -0.212 46.708 1.00 93.81 660 LEU A O 1
ATOM 5123 N N . ILE A 1 661 ? -8.592 1.495 48.010 1.00 92.94 661 ILE A N 1
ATOM 5124 C CA . ILE A 1 661 ? -9.735 1.502 48.920 1.00 92.94 661 ILE A CA 1
ATOM 5125 C C . ILE A 1 661 ? -10.742 2.509 48.375 1.00 92.94 661 ILE A C 1
ATOM 5127 O O . ILE A 1 661 ? -10.376 3.656 48.131 1.00 92.94 661 ILE A O 1
ATOM 5131 N N . VAL A 1 662 ? -11.986 2.085 48.171 1.00 94.00 662 VAL A N 1
ATOM 5132 C CA . VAL A 1 662 ? -13.080 2.887 47.614 1.00 94.00 662 VAL A CA 1
ATOM 5133 C C . VAL A 1 662 ? -14.269 2.849 48.572 1.00 94.00 662 VAL A C 1
ATOM 5135 O O . VAL A 1 662 ? -14.770 1.769 48.869 1.00 94.00 662 VAL A O 1
ATOM 5138 N N . ASN A 1 663 ? -14.746 4.009 49.019 1.00 92.81 663 ASN A N 1
ATOM 5139 C CA . ASN A 1 663 ? -15.956 4.144 49.830 1.00 92.81 663 ASN A CA 1
ATOM 5140 C C . ASN A 1 663 ? -17.071 4.790 49.011 1.00 92.81 663 ASN A C 1
ATOM 5142 O O . ASN A 1 663 ? -16.854 5.832 48.386 1.00 92.81 663 ASN A O 1
ATOM 5146 N N . VAL A 1 664 ? -18.260 4.191 49.049 1.00 93.50 664 VAL A N 1
ATOM 5147 C CA . VAL A 1 664 ? -19.465 4.673 48.367 1.00 93.50 664 VAL A CA 1
ATOM 5148 C C . VAL A 1 664 ? -20.586 4.891 49.381 1.00 93.50 664 VAL A C 1
ATOM 5150 O O . VAL A 1 664 ? -20.850 4.014 50.198 1.00 93.50 664 VAL A O 1
ATOM 5153 N N . THR A 1 665 ? -21.262 6.041 49.335 1.00 92.12 665 THR A N 1
ATOM 5154 C CA . THR A 1 665 ? -22.352 6.393 50.266 1.00 92.12 665 THR A CA 1
ATOM 5155 C C . THR A 1 665 ? -23.586 6.919 49.543 1.00 92.12 665 THR A C 1
ATOM 5157 O O . THR A 1 665 ? -23.452 7.552 48.503 1.00 92.12 665 THR A O 1
ATOM 5160 N N . ASN A 1 666 ? -24.782 6.694 50.098 1.00 92.00 666 ASN A N 1
ATOM 5161 C CA . ASN A 1 666 ? -26.055 7.274 49.641 1.00 92.00 666 ASN A CA 1
ATOM 5162 C C . ASN A 1 666 ? -26.759 7.983 50.805 1.00 92.00 666 ASN A C 1
ATOM 5164 O O . ASN A 1 666 ? -27.771 7.511 51.323 1.00 92.00 666 ASN A O 1
ATOM 5168 N N . LEU A 1 667 ? -26.165 9.078 51.275 1.00 88.62 667 LEU A N 1
ATOM 5169 C CA . LEU A 1 667 ? -26.586 9.776 52.494 1.00 88.62 667 LEU A CA 1
ATOM 5170 C C . LEU A 1 667 ? -27.357 11.051 52.161 1.00 88.62 667 LEU A C 1
ATOM 5172 O O . LEU A 1 667 ? -26.976 11.796 51.251 1.00 88.62 667 LEU A O 1
ATOM 5176 N N . CYS A 1 668 ? -28.409 11.348 52.921 1.00 83.06 668 CYS A N 1
ATOM 5177 C CA . CYS A 1 668 ? -29.135 12.604 52.783 1.00 83.06 668 CYS A CA 1
ATOM 5178 C C . CYS A 1 668 ? -28.241 13.787 53.194 1.00 83.06 668 CYS A C 1
ATOM 5180 O O . CYS A 1 668 ? -27.541 13.749 54.207 1.00 83.06 668 CYS A O 1
ATOM 5182 N N . THR A 1 669 ? -28.260 14.868 52.413 1.00 80.81 669 THR A N 1
ATOM 5183 C CA . THR A 1 669 ? -27.526 16.104 52.726 1.00 80.81 669 THR A CA 1
ATOM 5184 C C . THR A 1 669 ? -28.484 17.286 52.791 1.00 80.81 669 THR A C 1
ATOM 5186 O O . THR A 1 669 ? -29.579 17.252 52.242 1.00 80.81 669 THR A O 1
ATOM 5189 N N . ASN A 1 670 ? -28.057 18.397 53.398 1.00 76.38 670 ASN A N 1
ATOM 5190 C CA . ASN A 1 670 ? -28.879 19.615 53.496 1.00 76.38 670 ASN A CA 1
ATOM 5191 C C . ASN A 1 670 ? -29.322 20.190 52.133 1.00 76.38 670 ASN A C 1
ATOM 5193 O O . ASN A 1 670 ? -30.188 21.060 52.094 1.00 76.38 670 ASN A O 1
ATOM 5197 N N . THR A 1 671 ? -28.707 19.751 51.030 1.00 74.94 671 THR A N 1
ATOM 5198 C CA . THR A 1 671 ? -28.968 20.229 49.667 1.00 74.94 671 THR A CA 1
ATOM 5199 C C . THR A 1 671 ? -29.559 19.173 48.739 1.00 74.94 671 THR A C 1
ATOM 5201 O O . THR A 1 671 ? -30.004 19.538 47.652 1.00 74.94 671 THR A O 1
ATOM 5204 N N . ARG A 1 672 ? -29.546 17.887 49.117 1.00 79.62 672 ARG A N 1
ATOM 5205 C CA . ARG A 1 672 ? -30.039 16.791 48.276 1.00 79.62 672 ARG A CA 1
ATOM 5206 C C . ARG A 1 672 ? -30.637 15.651 49.080 1.00 79.62 672 ARG A C 1
ATOM 5208 O O . ARG A 1 672 ? -30.049 15.191 50.057 1.00 79.62 672 ARG A O 1
ATOM 5215 N N . GLU A 1 673 ? -31.771 15.184 48.582 1.00 80.44 673 GLU A N 1
ATOM 5216 C CA . GLU A 1 673 ? -32.442 13.966 49.019 1.00 80.44 673 GLU A CA 1
ATOM 5217 C C . GLU A 1 673 ? -31.629 12.738 48.580 1.00 80.44 673 GLU A C 1
ATOM 5219 O O . GLU A 1 673 ? -30.933 12.779 47.566 1.00 80.44 673 GLU A O 1
ATOM 5224 N N . ALA A 1 674 ? -31.689 11.667 49.368 1.00 84.19 674 ALA A N 1
ATOM 5225 C CA . ALA A 1 674 ? -30.999 10.408 49.102 1.00 84.19 674 ALA A CA 1
ATOM 5226 C C . ALA A 1 674 ? -32.007 9.259 49.103 1.00 84.19 674 ALA A C 1
ATOM 5228 O O . ALA A 1 674 ? -32.048 8.451 50.032 1.00 84.19 674 ALA A O 1
ATOM 5229 N N . GLU A 1 675 ? -32.877 9.228 48.097 1.00 86.94 675 GLU A N 1
ATOM 5230 C CA . GLU A 1 675 ? -33.779 8.098 47.886 1.00 86.94 675 GLU A CA 1
ATOM 5231 C C . GLU A 1 675 ? -32.995 6.871 47.389 1.00 86.94 675 GLU A C 1
ATOM 5233 O O . GLU A 1 675 ? -31.789 6.925 47.119 1.00 86.94 675 GLU A O 1
ATOM 5238 N N . ASP A 1 676 ? -33.679 5.737 47.283 1.00 85.19 676 ASP A N 1
ATOM 5239 C CA . ASP A 1 676 ? -33.078 4.487 46.832 1.00 85.19 676 ASP A CA 1
ATOM 5240 C C . ASP A 1 676 ? -32.445 4.640 45.432 1.00 85.19 676 ASP A C 1
ATOM 5242 O O . ASP A 1 676 ? -33.070 5.079 44.458 1.00 85.19 676 ASP A O 1
ATOM 5246 N N . ALA A 1 677 ? -31.171 4.261 45.322 1.00 86.12 677 ALA A N 1
ATOM 5247 C CA . ALA A 1 677 ? -30.444 4.242 44.061 1.00 86.12 677 ALA A CA 1
ATOM 5248 C C . ALA A 1 677 ? -30.632 2.874 43.389 1.00 86.12 677 ALA A C 1
ATOM 5250 O O . ALA A 1 677 ? -30.098 1.858 43.839 1.00 86.12 677 ALA A O 1
ATOM 5251 N N . HIS A 1 678 ? -31.427 2.827 42.321 1.00 85.00 678 HIS A N 1
ATOM 5252 C CA . HIS A 1 678 ? -31.722 1.580 41.615 1.00 85.00 678 HIS A CA 1
ATOM 5253 C C . HIS A 1 678 ? -30.637 1.242 40.590 1.00 85.00 678 HIS A C 1
ATOM 5255 O O . HIS A 1 678 ? -30.252 2.086 39.785 1.00 85.00 678 HIS A O 1
ATOM 5261 N N . GLN A 1 679 ? -30.198 -0.020 40.578 1.00 84.19 679 GLN A N 1
ATOM 5262 C CA . GLN A 1 679 ? -29.097 -0.508 39.730 1.00 84.19 679 GLN A CA 1
ATOM 5263 C C . GLN A 1 679 ? -27.811 0.320 39.894 1.00 84.19 679 GLN A C 1
ATOM 5265 O O . GLN A 1 679 ? -27.242 0.786 38.910 1.00 84.19 679 GLN A O 1
ATOM 5270 N N . ALA A 1 680 ? -27.374 0.522 41.141 1.00 88.00 680 ALA A N 1
ATOM 5271 C CA . ALA A 1 680 ? -26.143 1.247 41.429 1.00 88.00 680 ALA A CA 1
ATOM 5272 C C . ALA A 1 680 ? -24.911 0.389 41.088 1.00 88.00 680 ALA A C 1
ATOM 5274 O O . ALA A 1 680 ? -24.756 -0.722 41.602 1.00 88.00 680 ALA A O 1
ATOM 5275 N N . ILE A 1 681 ? -24.038 0.907 40.225 1.00 91.31 681 ILE A N 1
ATOM 5276 C CA . ILE A 1 681 ? -22.849 0.215 39.712 1.00 91.31 681 ILE A CA 1
ATOM 5277 C C . ILE A 1 681 ? -21.640 1.155 39.791 1.00 91.31 681 ILE A C 1
ATOM 5279 O O . ILE A 1 681 ? -21.757 2.355 39.529 1.00 91.31 681 ILE A O 1
ATOM 5283 N N . LEU A 1 682 ? -20.472 0.604 40.126 1.00 93.12 682 LEU A N 1
ATOM 5284 C CA . LEU A 1 682 ? -19.180 1.285 40.071 1.00 93.12 682 LEU A CA 1
ATOM 5285 C C . LEU A 1 682 ? -18.350 0.748 38.897 1.00 93.12 682 LEU A C 1
ATOM 5287 O O . LEU A 1 682 ? -17.932 -0.408 38.917 1.00 93.12 682 LEU A O 1
ATOM 5291 N N . ASN A 1 683 ? -18.074 1.610 37.919 1.00 92.25 683 ASN A N 1
ATOM 5292 C CA . ASN A 1 683 ? -17.180 1.345 36.795 1.00 92.25 683 ASN A CA 1
ATOM 5293 C C . ASN A 1 683 ? -15.777 1.883 37.088 1.00 92.25 683 ASN A C 1
ATOM 5295 O O . ASN A 1 683 ? -15.613 3.022 37.536 1.00 92.25 683 ASN A O 1
ATOM 5299 N N . ILE A 1 684 ? -14.761 1.065 36.821 1.00 92.62 684 ILE A N 1
ATOM 5300 C CA . ILE A 1 684 ? -13.355 1.371 37.083 1.00 92.62 684 ILE A CA 1
ATOM 5301 C C . ILE A 1 684 ? -12.550 1.147 35.799 1.00 92.62 684 ILE A C 1
ATOM 5303 O O . ILE A 1 684 ? -12.399 0.011 35.339 1.00 92.62 684 ILE A O 1
ATOM 5307 N N . THR A 1 685 ? -11.986 2.219 35.246 1.00 91.31 685 THR A N 1
ATOM 5308 C CA . THR A 1 685 ? -11.077 2.149 34.092 1.00 91.31 685 THR A CA 1
ATOM 5309 C C . THR A 1 685 ? -9.633 2.130 34.583 1.00 91.31 685 THR A C 1
ATOM 5311 O O . THR A 1 685 ? -9.199 3.036 35.303 1.00 91.31 685 THR A O 1
ATOM 5314 N N . LEU A 1 686 ? -8.892 1.089 34.198 1.00 88.88 686 LEU A N 1
ATOM 5315 C CA . LEU A 1 686 ? -7.511 0.861 34.621 1.00 88.88 686 LEU A CA 1
ATOM 5316 C C . LEU A 1 686 ? -6.521 1.204 33.495 1.00 88.88 686 LEU A C 1
ATOM 5318 O O . LEU A 1 686 ? -6.791 0.891 32.337 1.00 88.88 686 LEU A O 1
ATOM 5322 N N . PRO A 1 687 ? -5.361 1.804 33.811 1.00 88.50 687 PRO A N 1
ATOM 5323 C CA . PRO A 1 687 ? -4.269 1.957 32.857 1.00 88.50 687 PRO A CA 1
ATOM 5324 C C . PRO A 1 687 ? -3.535 0.623 32.656 1.00 88.50 687 PRO A C 1
ATOM 5326 O O . PRO A 1 687 ? -3.522 -0.225 33.547 1.00 88.50 687 PRO A O 1
ATOM 5329 N N . SER A 1 688 ? -2.814 0.472 31.541 1.00 83.00 688 SER A N 1
ATOM 5330 C CA . SER A 1 688 ? -2.012 -0.732 31.243 1.00 83.00 688 SER A CA 1
ATOM 5331 C C . SER A 1 688 ? -0.898 -1.029 32.262 1.00 83.00 688 SER A C 1
ATOM 5333 O O . SER A 1 688 ? -0.306 -2.106 32.239 1.00 83.00 688 SER A O 1
ATOM 5335 N N . THR A 1 689 ? -0.608 -0.094 33.173 1.00 87.00 689 THR A N 1
ATOM 5336 C CA . THR A 1 689 ? 0.387 -0.238 34.244 1.00 87.00 689 THR A CA 1
ATOM 5337 C C . THR A 1 689 ? -0.104 -1.058 35.442 1.00 87.00 689 THR A C 1
ATOM 5339 O O . THR A 1 689 ? 0.730 -1.531 36.219 1.00 87.00 689 THR A O 1
ATOM 5342 N N . LEU A 1 690 ? -1.423 -1.237 35.603 1.00 88.31 690 LEU A N 1
ATOM 5343 C CA . LEU A 1 690 ? -2.045 -1.994 36.693 1.00 88.31 690 LEU A CA 1
ATOM 5344 C C . LEU A 1 690 ? -2.919 -3.126 36.148 1.00 88.31 690 LEU A C 1
ATOM 5346 O O . LEU A 1 690 ? -3.783 -2.901 35.307 1.00 88.31 690 LEU A O 1
ATOM 5350 N N . GLN A 1 691 ? -2.762 -4.329 36.698 1.00 88.38 691 GLN A N 1
ATOM 5351 C CA . GLN A 1 691 ? -3.605 -5.478 36.356 1.00 88.38 691 GLN A CA 1
ATOM 5352 C C . GLN A 1 691 ? -4.538 -5.837 37.519 1.00 88.38 691 GLN A C 1
ATOM 5354 O O . GLN A 1 691 ? -4.090 -5.970 38.660 1.00 88.38 691 GLN A O 1
ATOM 5359 N N . TYR A 1 692 ? -5.838 -6.002 37.249 1.00 90.56 692 TYR A N 1
ATOM 5360 C CA . TYR A 1 692 ? -6.823 -6.404 38.260 1.00 90.56 692 TYR A CA 1
ATOM 5361 C C . TYR A 1 692 ? -6.567 -7.833 38.761 1.00 90.56 692 TYR A C 1
ATOM 5363 O O . TYR A 1 692 ? -6.452 -8.764 37.969 1.00 90.56 692 TYR A O 1
ATOM 5371 N N . SER 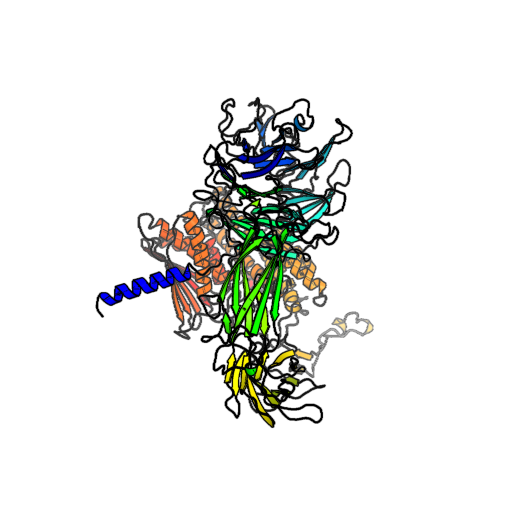A 1 693 ? -6.485 -8.001 40.085 1.00 87.75 693 SER A N 1
ATOM 5372 C CA . SER A 1 693 ? -6.205 -9.285 40.749 1.00 87.75 693 SER A CA 1
ATOM 5373 C C . SER A 1 693 ? -7.403 -9.804 41.557 1.00 87.75 693 SER A C 1
ATOM 5375 O O . SER A 1 693 ? -7.577 -11.013 41.693 1.00 87.75 693 SER A O 1
ATOM 5377 N N . GLY A 1 694 ? -8.236 -8.912 42.108 1.00 88.31 694 GLY A N 1
ATOM 5378 C CA . GLY A 1 694 ? -9.436 -9.291 42.858 1.00 88.31 694 GLY A CA 1
ATOM 5379 C C . GLY A 1 694 ? -10.014 -8.172 43.727 1.00 88.31 694 GLY A C 1
ATOM 5380 O O . GLY A 1 694 ? -9.497 -7.053 43.751 1.00 88.31 694 GLY A O 1
ATOM 5381 N N . VAL A 1 695 ? -11.079 -8.487 44.470 1.00 91.06 695 VAL A N 1
ATOM 5382 C CA . VAL A 1 695 ? -11.792 -7.562 45.368 1.00 91.06 695 VAL A CA 1
ATOM 5383 C C . VAL A 1 695 ? -11.985 -8.163 46.765 1.00 91.06 695 VAL A C 1
ATOM 5385 O O . VAL A 1 695 ? -12.157 -9.372 46.917 1.00 91.06 695 VAL A O 1
ATOM 5388 N N . ARG A 1 696 ? -11.951 -7.317 47.801 1.00 88.31 696 ARG A N 1
ATOM 5389 C CA . ARG A 1 696 ? -12.404 -7.631 49.166 1.00 88.31 696 ARG A CA 1
ATOM 5390 C C . ARG A 1 696 ? -13.435 -6.593 49.609 1.00 88.31 696 ARG A C 1
ATOM 5392 O O . ARG A 1 696 ? -13.168 -5.397 49.536 1.00 88.31 696 ARG A O 1
ATOM 5399 N N . SER A 1 697 ? -14.587 -7.043 50.090 1.00 84.44 697 SER A N 1
ATOM 5400 C CA . SER A 1 697 ? -15.671 -6.190 50.594 1.00 84.44 697 SER A CA 1
ATOM 5401 C C . SER A 1 697 ? -16.293 -6.826 51.836 1.00 84.44 697 SER A C 1
ATOM 5403 O O . SER A 1 697 ? -16.298 -8.051 51.962 1.00 84.44 697 SER A O 1
ATOM 5405 N N . ASP A 1 698 ? -16.809 -5.993 52.740 1.00 77.19 698 ASP A N 1
ATOM 5406 C CA . ASP A 1 698 ? -17.453 -6.431 53.981 1.00 77.19 698 ASP A CA 1
ATOM 5407 C C . ASP A 1 698 ? -18.876 -6.996 53.741 1.00 77.19 698 ASP A C 1
ATOM 5409 O O . ASP A 1 698 ? -19.334 -7.836 54.516 1.00 77.19 698 ASP A O 1
ATOM 5413 N N . ASN A 1 699 ? -19.528 -6.634 52.624 1.00 75.12 699 ASN A N 1
ATOM 5414 C CA . ASN A 1 699 ? -20.887 -7.065 52.249 1.00 75.12 699 ASN A CA 1
ATOM 5415 C C . ASN A 1 699 ? -20.946 -7.963 50.989 1.00 75.12 699 ASN A C 1
ATOM 5417 O O . ASN A 1 699 ? -21.993 -8.066 50.354 1.00 75.12 699 ASN A O 1
ATOM 5421 N N . ASN A 1 700 ? -19.850 -8.659 50.645 1.00 75.88 700 ASN A N 1
ATOM 5422 C CA . ASN A 1 700 ? -19.760 -9.587 49.498 1.00 75.88 700 ASN A CA 1
ATOM 5423 C C . ASN A 1 700 ? -20.157 -8.968 48.138 1.00 75.88 700 ASN A C 1
ATOM 5425 O O . ASN A 1 700 ? -20.870 -9.590 47.353 1.00 75.88 700 ASN A O 1
ATOM 5429 N N . ILE A 1 701 ? -19.680 -7.756 47.845 1.00 84.12 701 ILE A N 1
ATOM 5430 C CA . ILE A 1 701 ? -19.814 -7.149 46.512 1.00 84.12 701 ILE A CA 1
ATOM 5431 C C . ILE A 1 701 ? -19.044 -7.985 45.477 1.00 84.12 701 ILE A C 1
ATOM 5433 O O . ILE A 1 701 ? -17.849 -8.246 45.649 1.00 84.12 701 ILE A O 1
ATOM 5437 N N . GLU A 1 702 ? -19.725 -8.379 44.399 1.00 81.88 702 GLU A N 1
ATOM 5438 C CA . GLU A 1 702 ? -19.115 -9.043 43.246 1.00 81.88 702 GLU A CA 1
ATOM 5439 C C . GLU A 1 702 ? -18.647 -8.000 42.222 1.00 81.88 702 GLU A C 1
ATOM 5441 O O . GLU A 1 702 ? -19.345 -7.026 41.926 1.00 81.88 702 GLU A O 1
ATOM 5446 N N . CYS A 1 703 ? -17.438 -8.205 41.692 1.00 88.25 703 CYS A N 1
ATOM 5447 C CA . CYS A 1 703 ? -16.892 -7.402 40.605 1.00 88.25 703 CYS A CA 1
ATOM 5448 C C . CYS A 1 703 ? -16.452 -8.310 39.456 1.00 88.25 703 CYS A C 1
ATOM 5450 O O . CYS A 1 703 ? -15.812 -9.341 39.682 1.00 88.25 703 CYS A O 1
ATOM 5452 N N . HIS A 1 704 ? -16.742 -7.893 38.229 1.00 85.06 704 HIS A N 1
ATOM 5453 C CA . HIS A 1 704 ? -16.380 -8.597 37.004 1.00 85.06 704 HIS A CA 1
ATOM 5454 C C . HIS A 1 704 ? -15.396 -7.753 36.192 1.00 85.06 704 HIS A C 1
ATOM 5456 O O . HIS A 1 704 ? -15.520 -6.530 36.132 1.00 85.06 704 HIS A O 1
ATOM 5462 N N . ALA A 1 705 ? -14.391 -8.403 35.603 1.00 79.88 705 ALA A N 1
ATOM 5463 C CA . ALA A 1 705 ? -13.368 -7.749 34.795 1.00 79.88 705 ALA A CA 1
ATOM 5464 C C . ALA A 1 705 ? -13.509 -8.179 33.329 1.00 79.88 705 ALA A C 1
ATOM 5466 O O . ALA A 1 705 ? -13.282 -9.347 33.012 1.00 79.88 705 ALA A O 1
ATOM 5467 N N . GLU A 1 706 ? -13.870 -7.228 32.467 1.00 71.94 706 GLU A N 1
ATOM 5468 C CA . GLU A 1 706 ? -13.808 -7.342 31.002 1.00 71.94 706 GLU A CA 1
ATOM 5469 C C . GLU A 1 706 ? -12.851 -6.254 30.472 1.00 71.94 706 GLU A C 1
ATOM 5471 O O . GLU A 1 706 ? -11.679 -6.256 30.845 1.00 71.94 706 GLU A O 1
ATOM 5476 N N . GLU A 1 707 ? -13.313 -5.290 29.666 1.00 71.62 707 GLU A N 1
ATOM 5477 C CA . GLU A 1 707 ? -12.509 -4.118 29.258 1.00 71.62 707 GLU A CA 1
ATOM 5478 C C . GLU A 1 707 ? -12.338 -3.087 30.391 1.00 71.62 707 GLU A C 1
ATOM 5480 O O . GLU A 1 707 ? -11.329 -2.390 30.482 1.00 71.62 707 GLU A O 1
ATOM 5485 N N . THR A 1 708 ? -13.315 -3.020 31.299 1.00 83.25 708 THR A N 1
ATOM 5486 C CA . THR A 1 708 ? -13.269 -2.245 32.550 1.00 83.25 708 THR A CA 1
ATOM 5487 C C . THR A 1 708 ? -13.693 -3.138 33.715 1.00 83.25 708 THR A C 1
ATOM 5489 O O . THR A 1 708 ? -14.325 -4.176 33.503 1.00 83.25 708 THR A O 1
ATOM 5492 N N . VAL A 1 709 ? -13.335 -2.771 34.948 1.00 89.06 709 VAL A N 1
ATOM 5493 C CA . VAL A 1 709 ? -13.782 -3.509 36.140 1.00 89.06 709 VAL A CA 1
ATOM 5494 C C . VAL A 1 709 ? -15.106 -2.918 36.615 1.00 89.06 709 VAL A C 1
ATOM 5496 O O . VAL A 1 709 ? -15.181 -1.729 36.918 1.00 89.06 709 VAL A O 1
ATOM 5499 N N . ILE A 1 710 ? -16.140 -3.753 36.684 1.00 90.69 710 ILE A N 1
ATOM 5500 C CA . ILE A 1 710 ? -17.510 -3.367 37.034 1.00 90.69 710 ILE A CA 1
ATOM 5501 C C . ILE A 1 710 ? -17.875 -4.028 38.362 1.00 90.69 710 ILE A C 1
ATOM 5503 O O . ILE A 1 710 ? -17.789 -5.248 38.475 1.00 90.69 710 ILE A O 1
ATOM 5507 N N . CYS A 1 711 ? -18.290 -3.241 39.356 1.00 90.81 711 CYS A N 1
ATOM 5508 C CA . CYS A 1 711 ? -18.730 -3.728 40.666 1.00 90.81 711 CYS A CA 1
ATOM 5509 C C . CYS A 1 711 ? -20.208 -3.396 40.910 1.00 90.81 711 CYS A C 1
ATOM 5511 O O . CYS A 1 711 ? -20.602 -2.226 40.858 1.00 90.81 711 CYS A O 1
ATOM 5513 N N . GLU A 1 712 ? -21.022 -4.407 41.220 1.00 89.69 712 GLU A N 1
ATOM 5514 C CA . GLU A 1 712 ? -22.450 -4.233 41.510 1.00 89.69 712 GLU A CA 1
ATOM 5515 C C . GLU A 1 712 ? -22.663 -3.840 42.980 1.00 89.69 712 GLU A C 1
ATOM 5517 O O . GLU A 1 712 ? -22.417 -4.628 43.890 1.00 89.69 712 GLU A O 1
ATOM 5522 N N . LEU A 1 713 ? -23.130 -2.613 43.234 1.00 87.62 713 LEU A N 1
ATOM 5523 C CA . LEU A 1 713 ? -23.230 -2.070 44.598 1.00 87.62 713 LEU A CA 1
ATOM 5524 C C . LEU A 1 713 ? -24.532 -2.470 45.311 1.00 87.62 713 LEU A C 1
ATOM 5526 O O . LEU A 1 713 ? -24.599 -2.457 46.538 1.00 87.62 713 LEU A O 1
ATOM 5530 N N . GLY A 1 714 ? -25.575 -2.813 44.549 1.00 76.25 714 GLY A N 1
ATOM 5531 C CA . GLY A 1 714 ? -26.875 -3.248 45.065 1.00 76.25 714 GLY A CA 1
ATOM 5532 C C . GLY A 1 714 ? -28.061 -2.682 44.279 1.00 76.25 714 GLY A C 1
ATOM 5533 O O . GLY A 1 714 ? -27.980 -1.627 43.647 1.00 76.25 714 GLY A O 1
ATOM 5534 N N . ASN A 1 715 ? -29.197 -3.387 44.312 1.00 79.56 715 ASN A N 1
ATOM 5535 C CA . ASN A 1 715 ? -30.432 -2.951 43.656 1.00 79.56 715 ASN A CA 1
ATOM 5536 C C . ASN A 1 715 ? -31.675 -3.129 44.564 1.00 79.56 715 ASN A C 1
ATOM 5538 O O . ASN A 1 715 ? -32.254 -4.219 44.584 1.00 79.56 715 ASN A O 1
ATOM 5542 N N . PRO A 1 716 ? -32.125 -2.074 45.272 1.00 80.75 716 PRO A N 1
ATOM 5543 C CA . PRO A 1 716 ? -31.497 -0.753 45.349 1.00 80.75 716 PRO A CA 1
ATOM 5544 C C . PRO A 1 716 ? -30.285 -0.723 46.288 1.00 80.75 716 PRO A C 1
ATOM 5546 O O . PRO A 1 716 ? -30.230 -1.471 47.265 1.00 80.75 716 PRO A O 1
ATOM 5549 N N . PHE A 1 717 ? -29.364 0.199 46.020 1.00 88.50 717 PHE A N 1
ATOM 5550 C CA . PHE A 1 717 ? -28.463 0.734 47.034 1.00 88.50 717 PHE A CA 1
ATOM 5551 C C . PHE A 1 717 ? -29.269 1.725 47.876 1.00 88.50 717 PHE A C 1
ATOM 5553 O O . PHE A 1 717 ? -29.739 2.754 47.381 1.00 88.50 717 PHE A O 1
ATOM 5560 N N . ARG A 1 718 ? -29.544 1.341 49.120 1.00 85.94 718 ARG A N 1
ATOM 5561 C CA . ARG A 1 718 ? -30.608 1.949 49.921 1.00 85.94 718 ARG A CA 1
ATOM 5562 C C . ARG A 1 718 ? -30.261 3.362 50.360 1.00 85.94 718 ARG A C 1
ATOM 5564 O O . ARG A 1 718 ? -29.093 3.740 50.443 1.00 85.94 718 ARG A O 1
ATOM 5571 N N . SER A 1 719 ? -31.299 4.123 50.677 1.00 86.31 719 SER A N 1
ATOM 5572 C CA . SER A 1 719 ? -31.162 5.349 51.458 1.00 86.31 719 SER A CA 1
ATOM 5573 C C . SER A 1 719 ? -30.375 5.086 52.751 1.00 86.31 719 SER A C 1
ATOM 5575 O O . SER A 1 719 ? -30.624 4.097 53.447 1.00 86.31 719 SER A O 1
ATOM 5577 N N . GLU A 1 720 ? -29.425 5.967 53.060 1.00 86.25 720 GLU A N 1
ATOM 5578 C CA . GLU A 1 720 ? -28.548 5.919 54.237 1.00 86.25 720 GLU A CA 1
ATOM 5579 C C . GLU A 1 720 ? -27.568 4.721 54.288 1.00 86.25 720 GLU A C 1
ATOM 5581 O O . GLU A 1 720 ? -27.092 4.343 55.360 1.00 86.25 720 GLU A O 1
ATOM 5586 N N . GLN A 1 721 ? -27.247 4.113 53.138 1.00 88.25 721 GLN A N 1
ATOM 5587 C CA . GLN A 1 721 ? -26.266 3.022 53.029 1.00 88.25 721 GLN A CA 1
ATOM 5588 C C . GLN A 1 721 ? -24.838 3.543 52.746 1.00 88.25 721 GLN A C 1
ATOM 5590 O O . GLN A 1 721 ? -24.651 4.514 52.007 1.00 88.25 721 GLN A O 1
ATOM 5595 N N . GLU A 1 722 ? -23.826 2.876 53.313 1.00 91.25 722 GLU A N 1
ATOM 5596 C CA . GLU A 1 722 ? -22.388 3.097 53.081 1.00 91.25 722 GLU A CA 1
ATOM 5597 C C . GLU A 1 722 ? -21.681 1.753 52.845 1.00 91.25 722 GLU A C 1
ATOM 5599 O O . GLU A 1 722 ? -21.953 0.785 53.553 1.00 91.25 722 GLU A O 1
ATOM 5604 N N . GLU A 1 723 ? -20.776 1.701 51.864 1.00 90.75 723 GLU A N 1
ATOM 5605 C CA . GLU A 1 723 ? -20.013 0.505 51.489 1.00 90.75 723 GLU A CA 1
ATOM 5606 C C . GLU A 1 723 ? -18.532 0.810 51.238 1.00 90.75 723 GLU A C 1
ATOM 5608 O O . GLU A 1 723 ? -18.196 1.784 50.562 1.00 90.75 723 GLU A O 1
ATOM 5613 N N . THR A 1 724 ? -17.649 -0.079 51.709 1.00 92.31 724 THR A N 1
ATOM 5614 C CA . THR A 1 724 ? -16.195 -0.029 51.473 1.00 92.31 724 THR A CA 1
ATOM 5615 C C . THR A 1 724 ? -15.737 -1.214 50.620 1.00 92.31 724 THR A C 1
ATOM 5617 O O . THR A 1 724 ? -15.975 -2.380 50.946 1.00 92.31 724 THR A O 1
ATOM 5620 N N . ILE A 1 725 ? -15.018 -0.920 49.537 1.00 92.62 725 ILE A N 1
ATOM 5621 C CA . ILE A 1 725 ? -14.502 -1.876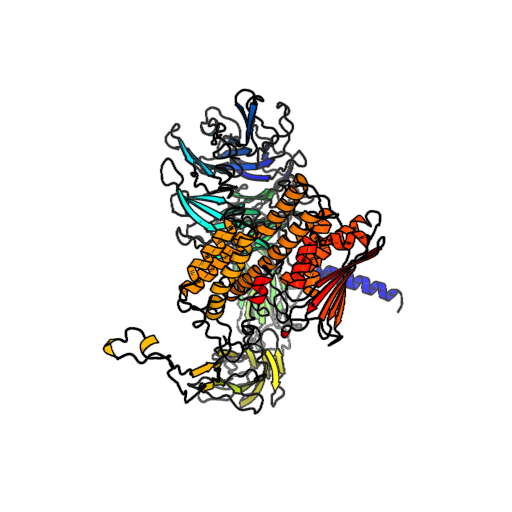 48.553 1.00 92.62 725 ILE A CA 1
ATOM 5622 C C . ILE A 1 725 ? -12.976 -1.758 48.501 1.00 92.62 725 ILE A C 1
ATOM 5624 O O . ILE A 1 725 ? -12.434 -0.670 48.332 1.00 92.62 725 ILE A O 1
ATOM 5628 N N . ARG A 1 726 ? -12.263 -2.880 48.620 1.00 92.25 726 ARG A N 1
ATOM 5629 C CA . ARG A 1 726 ? -10.795 -2.947 48.532 1.00 92.25 726 ARG A CA 1
ATOM 5630 C C . ARG A 1 726 ? -10.398 -3.698 47.266 1.00 92.25 726 ARG A C 1
ATOM 5632 O O . ARG A 1 726 ? -10.516 -4.923 47.204 1.00 92.25 726 ARG A O 1
ATOM 5639 N N . LEU A 1 727 ? -9.943 -2.966 46.255 1.00 92.44 727 LEU A N 1
ATOM 5640 C CA . LEU A 1 727 ? -9.502 -3.508 44.969 1.00 92.44 727 LEU A CA 1
ATOM 5641 C C . LEU A 1 727 ? -8.007 -3.842 45.029 1.00 92.44 727 LEU A C 1
ATOM 5643 O O . LEU A 1 727 ? -7.210 -3.034 45.504 1.00 92.44 727 LEU A O 1
ATOM 5647 N N . ILE A 1 728 ? -7.628 -5.029 44.556 1.00 92.06 728 ILE A N 1
ATOM 5648 C CA . ILE A 1 728 ? -6.245 -5.521 44.552 1.00 92.06 728 ILE A CA 1
ATOM 5649 C C . ILE A 1 728 ? -5.700 -5.468 43.124 1.00 92.06 728 ILE A C 1
ATOM 5651 O O . ILE A 1 728 ? -6.276 -6.079 42.221 1.00 92.06 728 ILE A O 1
ATOM 5655 N N . PHE A 1 729 ? -4.552 -4.813 42.945 1.00 92.12 729 PHE A N 1
ATOM 5656 C CA . PHE A 1 729 ? -3.847 -4.708 41.667 1.00 92.12 729 PHE A CA 1
ATOM 5657 C C . PHE A 1 729 ? -2.443 -5.316 41.721 1.00 92.12 729 PHE A C 1
ATOM 5659 O O . PHE A 1 729 ? -1.758 -5.248 42.747 1.00 92.12 729 PHE A O 1
ATOM 5666 N N . GLU A 1 730 ? -1.996 -5.871 40.597 1.00 88.88 730 GLU A N 1
ATOM 5667 C CA . GLU A 1 730 ? -0.597 -6.231 40.354 1.00 88.88 730 GLU A CA 1
ATOM 5668 C C . GLU A 1 730 ? 0.124 -5.072 39.656 1.00 88.88 730 GLU A C 1
ATOM 5670 O O . GLU A 1 730 ? -0.382 -4.502 38.690 1.00 88.88 730 GLU A O 1
ATOM 5675 N N . ALA A 1 731 ? 1.306 -4.713 40.167 1.00 83.25 731 ALA A N 1
ATOM 5676 C CA . ALA A 1 731 ? 2.087 -3.552 39.726 1.00 83.25 731 ALA A CA 1
ATOM 5677 C C . ALA A 1 731 ? 3.195 -3.928 38.716 1.00 83.25 731 ALA A C 1
ATOM 5679 O O . ALA A 1 731 ? 4.278 -3.342 38.714 1.00 83.25 731 ALA A O 1
ATOM 5680 N N . SER A 1 732 ? 2.943 -4.944 37.886 1.00 74.31 732 SER A N 1
ATOM 5681 C CA . SER A 1 732 ? 3.903 -5.519 36.931 1.00 74.31 732 SER A CA 1
ATOM 5682 C C . SER A 1 732 ? 4.197 -4.618 35.725 1.00 74.31 732 SER A C 1
ATOM 5684 O O . SER A 1 732 ? 5.236 -4.782 35.091 1.00 74.31 732 SER A O 1
ATOM 5686 N N . GLY A 1 733 ? 3.319 -3.656 35.420 1.00 74.06 733 GLY A N 1
ATOM 5687 C CA . GLY A 1 733 ? 3.454 -2.741 34.283 1.00 74.06 733 GLY A CA 1
ATOM 5688 C C . GLY A 1 733 ? 4.146 -1.404 34.589 1.00 74.06 733 GLY A C 1
ATOM 5689 O O . GLY A 1 733 ? 4.218 -0.553 33.704 1.00 74.06 733 GLY A O 1
ATOM 5690 N N . ILE A 1 734 ? 4.643 -1.177 35.815 1.00 79.94 734 ILE A N 1
ATOM 5691 C CA . ILE A 1 734 ? 5.354 0.065 36.176 1.00 79.94 734 ILE A CA 1
ATOM 5692 C C . ILE A 1 734 ? 6.785 0.029 35.615 1.00 79.94 734 ILE A C 1
ATOM 5694 O O . ILE A 1 734 ? 7.596 -0.812 35.991 1.00 79.94 734 ILE A O 1
ATOM 5698 N N . THR A 1 735 ? 7.110 0.981 34.739 1.00 76.44 735 THR A N 1
ATOM 5699 C CA . THR A 1 735 ? 8.445 1.165 34.128 1.00 76.44 735 THR A CA 1
ATOM 5700 C C . THR A 1 735 ? 9.084 2.478 34.586 1.00 76.44 735 THR A C 1
ATOM 5702 O O . THR A 1 735 ? 8.366 3.355 35.047 1.00 76.44 735 THR A O 1
ATOM 5705 N N . LEU A 1 736 ? 10.397 2.687 34.391 1.00 69.50 736 LEU A N 1
ATOM 5706 C CA . LEU A 1 736 ? 11.098 3.934 34.778 1.00 69.50 736 LEU A CA 1
ATOM 5707 C C . LEU A 1 736 ? 10.511 5.222 34.158 1.00 69.50 736 LEU A C 1
ATOM 5709 O O . LEU A 1 736 ? 10.687 6.303 34.718 1.00 69.50 736 LEU A O 1
ATOM 5713 N N . ASN A 1 737 ? 9.788 5.114 33.039 1.00 74.88 737 ASN A N 1
ATOM 5714 C CA . ASN A 1 737 ? 9.102 6.236 32.381 1.00 74.88 737 ASN A CA 1
ATOM 5715 C C . ASN A 1 737 ? 7.729 6.547 33.006 1.00 74.88 737 ASN A C 1
ATOM 5717 O O . ASN A 1 737 ? 7.072 7.523 32.646 1.00 74.88 737 ASN A O 1
ATOM 5721 N N . THR A 1 738 ? 7.264 5.713 33.938 1.00 81.56 738 THR A N 1
ATOM 5722 C CA . THR A 1 738 ? 5.966 5.880 34.594 1.00 81.56 738 THR A CA 1
ATOM 5723 C C . THR A 1 738 ? 6.097 6.956 35.664 1.00 81.56 738 THR A C 1
ATOM 5725 O O . THR A 1 738 ? 6.668 6.723 36.726 1.00 81.56 738 THR A O 1
ATOM 5728 N N . HIS A 1 739 ? 5.592 8.157 35.396 1.00 83.81 739 HIS A N 1
ATOM 5729 C CA . HIS A 1 739 ? 5.624 9.261 36.365 1.00 83.81 739 HIS A CA 1
ATOM 5730 C C . HIS A 1 739 ? 4.359 9.339 37.224 1.00 83.81 739 HIS A C 1
ATOM 5732 O O . HIS A 1 739 ? 4.406 9.789 38.372 1.00 83.81 739 HIS A O 1
ATOM 5738 N N . GLN A 1 740 ? 3.231 8.889 36.679 1.00 88.75 740 GLN A N 1
ATOM 5739 C CA . GLN A 1 740 ? 1.945 8.865 37.360 1.00 88.75 740 GLN A CA 1
ATOM 5740 C C . GLN A 1 740 ? 1.106 7.677 36.887 1.00 88.75 740 GLN A C 1
ATOM 5742 O O . GLN A 1 740 ? 1.208 7.261 35.735 1.00 88.75 740 GLN A O 1
ATOM 5747 N N . ILE A 1 741 ? 0.276 7.157 37.783 1.00 90.31 741 ILE A N 1
ATOM 5748 C CA . ILE A 1 741 ? -0.762 6.169 37.502 1.00 90.31 741 ILE A CA 1
ATOM 5749 C C . ILE A 1 741 ? -2.096 6.846 37.789 1.00 90.31 741 ILE A C 1
ATOM 5751 O O . ILE A 1 741 ? -2.273 7.425 38.859 1.00 90.31 741 ILE A O 1
ATOM 5755 N N . GLU A 1 742 ? -3.017 6.786 36.838 1.00 91.50 742 GLU A N 1
ATOM 5756 C CA . GLU A 1 742 ? -4.346 7.378 36.954 1.00 91.50 742 GLU A CA 1
ATOM 5757 C C . GLU A 1 742 ? -5.398 6.286 36.781 1.00 91.50 742 GLU A C 1
ATOM 5759 O O . GLU A 1 742 ? -5.392 5.572 35.783 1.00 91.50 742 GLU A O 1
ATOM 5764 N N . VAL A 1 743 ? -6.270 6.139 37.779 1.00 92.19 743 VAL A N 1
ATOM 5765 C CA . VAL A 1 743 ? -7.422 5.229 37.749 1.00 92.19 743 VAL A CA 1
ATOM 5766 C C . VAL A 1 743 ? -8.688 6.070 37.745 1.00 92.19 743 VAL A C 1
ATOM 5768 O O . VAL A 1 743 ? -8.851 6.946 38.597 1.00 92.19 743 VAL A O 1
ATOM 5771 N N . MET A 1 744 ? -9.588 5.797 36.804 1.00 92.88 744 MET A N 1
ATOM 5772 C CA . MET A 1 744 ? -10.853 6.520 36.686 1.00 92.88 744 MET A CA 1
ATOM 5773 C C . MET A 1 744 ? -11.969 5.728 37.361 1.00 92.88 744 MET A C 1
ATOM 5775 O O . MET A 1 744 ? -12.217 4.581 36.997 1.00 92.88 744 MET A O 1
ATOM 5779 N N . LEU A 1 745 ? -12.640 6.346 38.337 1.00 93.69 745 LEU A N 1
ATOM 5780 C CA . LEU A 1 745 ? -13.782 5.767 39.045 1.00 93.69 745 LEU A CA 1
ATOM 5781 C C . LEU A 1 745 ? -15.067 6.484 38.642 1.00 93.69 745 LEU A C 1
ATOM 5783 O O . LEU A 1 745 ? -15.152 7.706 38.766 1.00 93.69 745 LEU A O 1
ATOM 5787 N N . GLN A 1 746 ? -16.083 5.745 38.211 1.00 93.38 746 GLN A N 1
ATOM 5788 C CA . GLN A 1 746 ? -17.361 6.314 37.801 1.00 93.38 746 GLN A CA 1
ATOM 5789 C C . GLN A 1 746 ? -18.526 5.525 38.394 1.00 93.38 746 GLN A C 1
ATOM 5791 O O . GLN A 1 746 ? -18.691 4.336 38.141 1.00 93.38 746 GLN A O 1
ATOM 5796 N N . LEU A 1 747 ? -19.354 6.209 39.180 1.00 93.12 747 LEU A N 1
ATOM 5797 C CA . LEU A 1 747 ? -20.617 5.667 39.672 1.00 93.12 747 LEU A CA 1
ATOM 5798 C C . LEU A 1 747 ? -21.712 5.823 38.612 1.00 93.12 747 LEU A C 1
ATOM 5800 O O . LEU A 1 747 ? -21.728 6.798 37.864 1.00 93.12 747 LEU A O 1
ATOM 5804 N N . SER A 1 748 ? -22.654 4.886 38.580 1.00 89.31 748 SER A N 1
ATOM 5805 C CA . SER A 1 748 ? -23.842 4.940 37.726 1.00 89.31 748 SER A CA 1
ATOM 5806 C C . SER A 1 748 ? -25.062 4.375 38.456 1.00 89.31 748 SER A C 1
ATOM 5808 O O . SER A 1 748 ? -24.931 3.509 39.318 1.00 89.31 748 SER A O 1
ATOM 5810 N N . THR A 1 749 ? -26.246 4.907 38.153 1.00 87.56 749 THR A N 1
ATOM 5811 C CA . THR A 1 749 ? -27.538 4.516 38.743 1.00 87.56 749 THR A CA 1
ATOM 5812 C C . THR A 1 749 ? -28.666 4.876 37.778 1.00 87.56 749 THR A C 1
ATOM 5814 O O . THR A 1 749 ? -28.500 5.744 36.922 1.00 87.56 749 THR A O 1
ATOM 5817 N N . GLN A 1 750 ? -29.821 4.218 37.898 1.00 81.69 750 GLN A N 1
ATOM 5818 C CA . GLN A 1 750 ? -31.038 4.566 37.148 1.00 81.69 750 GLN A CA 1
ATOM 5819 C C . GLN A 1 750 ? -31.899 5.639 37.833 1.00 81.69 750 GLN A C 1
ATOM 5821 O O . GLN A 1 750 ? -32.892 6.094 37.252 1.00 81.69 750 GLN A O 1
ATOM 5826 N N . SER A 1 751 ? -31.551 6.023 39.061 1.00 84.69 751 SER A N 1
ATOM 5827 C CA . SER A 1 751 ? -32.147 7.167 39.761 1.00 84.69 751 SER A CA 1
ATOM 5828 C C . SER A 1 751 ? -31.578 8.496 39.209 1.00 84.69 751 SER A C 1
ATOM 5830 O O . SER A 1 751 ? -30.477 8.534 38.671 1.00 84.69 751 SER A O 1
ATOM 5832 N N . GLU A 1 752 ? -32.337 9.591 39.279 1.00 81.75 752 GLU A N 1
ATOM 5833 C CA . GLU A 1 752 ? -31.939 10.932 38.828 1.00 81.75 752 GLU A CA 1
ATOM 5834 C C . GLU A 1 752 ? -30.826 11.483 39.727 1.00 81.75 752 GLU A C 1
ATOM 5836 O O . GLU A 1 752 ? -31.042 11.759 40.910 1.00 81.75 752 GLU A O 1
ATOM 5841 N N . GLN A 1 753 ? -29.635 11.640 39.150 1.00 84.12 753 GLN A N 1
ATOM 5842 C CA . GLN A 1 753 ? -28.490 12.268 39.792 1.00 84.12 753 GLN A CA 1
ATOM 5843 C C . GLN A 1 753 ? -27.499 12.780 38.736 1.00 84.12 753 GLN A C 1
ATOM 5845 O O . GLN A 1 753 ? -26.820 12.001 38.071 1.00 84.12 753 GLN A O 1
ATOM 5850 N N . ASP A 1 754 ? -27.389 14.103 38.610 1.00 80.44 754 ASP A N 1
ATOM 5851 C CA . ASP A 1 754 ? -26.650 14.743 37.510 1.00 80.44 754 ASP A CA 1
ATOM 5852 C C . ASP A 1 754 ? -25.144 14.940 37.782 1.00 80.44 754 ASP A C 1
ATOM 5854 O O . ASP A 1 754 ? -24.421 15.441 36.924 1.00 80.44 754 ASP A O 1
ATOM 5858 N N . ASP A 1 755 ? -24.640 14.596 38.973 1.00 84.31 755 ASP A N 1
ATOM 5859 C CA . ASP A 1 755 ? -23.251 14.871 39.382 1.00 84.31 755 ASP A CA 1
ATOM 5860 C C . ASP A 1 755 ? -22.357 13.635 39.530 1.00 84.31 755 ASP A C 1
ATOM 5862 O O . ASP A 1 755 ? -21.326 13.686 40.205 1.00 84.31 755 ASP A O 1
ATOM 5866 N N . LEU A 1 756 ? -22.708 12.544 38.856 1.00 86.56 756 LEU A N 1
ATOM 5867 C CA . LEU A 1 756 ? -21.902 11.324 38.785 1.00 86.56 756 LEU A CA 1
ATOM 5868 C C . LEU A 1 756 ? -20.742 11.469 37.788 1.00 86.56 756 LEU A C 1
ATOM 5870 O O . LEU A 1 756 ? -20.612 10.720 36.821 1.00 86.56 756 LEU A O 1
ATOM 5874 N N . ASN A 1 757 ? -19.897 12.472 38.015 1.00 86.00 757 ASN A N 1
ATOM 5875 C CA . ASN A 1 757 ? -18.732 12.722 37.177 1.00 86.00 757 ASN A CA 1
ATOM 5876 C C . ASN A 1 757 ? -17.622 11.697 37.458 1.00 86.00 757 ASN A C 1
ATOM 5878 O O . ASN A 1 757 ? -17.402 11.347 38.624 1.00 86.00 757 ASN A O 1
ATOM 5882 N N . PRO A 1 758 ? -16.872 11.262 36.428 1.00 88.69 758 PRO A N 1
ATOM 5883 C CA . PRO A 1 758 ? -15.697 10.425 36.623 1.00 88.69 758 PRO A CA 1
ATOM 5884 C C . PRO A 1 758 ? -14.702 11.088 37.582 1.00 88.69 758 PRO A C 1
ATOM 5886 O O . PRO A 1 758 ? -14.322 12.248 37.407 1.00 88.69 758 PRO A O 1
ATOM 5889 N N . LYS A 1 759 ? -14.275 10.346 38.603 1.00 90.00 759 LYS A N 1
ATOM 5890 C CA . LYS A 1 759 ? -13.333 10.803 39.620 1.00 90.00 759 LYS A CA 1
ATOM 5891 C C . LYS A 1 759 ? -11.956 10.178 39.371 1.00 90.00 759 LYS A C 1
ATOM 5893 O O . LYS A 1 759 ? -11.797 8.980 39.618 1.00 90.00 759 LYS A O 1
ATOM 5898 N N . PRO A 1 760 ? -10.959 10.959 38.916 1.00 91.25 760 PRO A N 1
ATOM 5899 C CA . PRO A 1 760 ? -9.597 10.466 38.762 1.00 91.25 760 PRO A CA 1
ATOM 5900 C C . PRO A 1 760 ? -8.932 10.283 40.127 1.00 91.25 760 PRO A C 1
ATOM 5902 O O . PRO A 1 760 ? -8.947 11.182 40.974 1.00 91.25 760 PRO A O 1
ATOM 5905 N N . VAL A 1 761 ? -8.296 9.132 40.327 1.00 91.00 761 VAL A N 1
ATOM 5906 C CA . VAL A 1 761 ? -7.406 8.863 41.459 1.00 91.00 761 VAL A CA 1
ATOM 5907 C C . VAL A 1 761 ? -5.988 8.742 40.917 1.00 91.00 761 VAL A C 1
ATOM 5909 O O . VAL A 1 761 ? -5.671 7.808 40.183 1.00 91.00 761 VAL A O 1
ATOM 5912 N N . VAL A 1 762 ? -5.136 9.709 41.267 1.00 90.19 762 VAL A N 1
ATOM 5913 C CA . VAL A 1 762 ? -3.772 9.820 40.733 1.00 90.19 762 VAL A CA 1
ATOM 5914 C C . VAL A 1 762 ? -2.744 9.429 41.788 1.00 90.19 762 VAL A C 1
ATOM 5916 O O . VAL A 1 762 ? -2.708 10.004 42.880 1.00 90.19 762 VAL A O 1
ATOM 5919 N N . LEU A 1 763 ? -1.856 8.510 41.418 1.00 90.81 763 LEU A N 1
ATOM 5920 C CA . LEU A 1 763 ? -0.700 8.085 42.194 1.00 90.81 763 LEU A CA 1
ATOM 5921 C C . LEU A 1 763 ? 0.593 8.502 41.492 1.00 90.81 763 LEU A C 1
ATOM 5923 O O . LEU A 1 763 ? 0.885 8.052 40.388 1.00 90.81 763 LEU A O 1
ATOM 5927 N N . LEU A 1 764 ? 1.386 9.355 42.134 1.00 89.62 764 LEU A N 1
ATOM 5928 C CA . LEU A 1 764 ? 2.690 9.775 41.625 1.00 89.62 764 LEU A CA 1
ATOM 5929 C C . LEU A 1 764 ? 3.760 8.751 41.991 1.00 89.62 764 LEU A C 1
ATOM 5931 O O . LEU A 1 764 ? 3.857 8.340 43.148 1.00 89.62 764 LEU A O 1
ATOM 5935 N N . ILE A 1 765 ? 4.603 8.394 41.028 1.00 86.62 765 ILE A N 1
ATOM 5936 C CA . ILE A 1 765 ? 5.688 7.435 41.233 1.00 86.62 765 ILE A CA 1
ATOM 5937 C C . ILE A 1 765 ? 6.995 8.193 41.469 1.00 86.62 765 ILE A C 1
ATOM 5939 O O . ILE A 1 765 ? 7.427 8.993 40.638 1.00 86.62 765 ILE A O 1
ATOM 5943 N N . GLN A 1 766 ? 7.627 7.960 42.620 1.00 83.75 766 GLN A N 1
ATOM 5944 C CA . GLN A 1 766 ? 8.950 8.489 42.943 1.00 83.75 766 GLN A CA 1
ATOM 5945 C C . GLN A 1 766 ? 9.968 7.362 43.030 1.00 83.75 766 GLN A C 1
ATOM 5947 O O . GLN A 1 766 ? 9.809 6.416 43.798 1.00 83.75 766 GLN A O 1
ATOM 5952 N N . TYR A 1 767 ? 11.047 7.519 42.273 1.00 78.56 767 TYR A N 1
ATOM 5953 C CA . TYR A 1 767 ? 12.177 6.604 42.263 1.00 78.56 767 TYR A CA 1
ATOM 5954 C C . TYR A 1 767 ? 13.233 7.084 43.258 1.00 78.56 767 TYR A C 1
ATOM 5956 O O . TYR A 1 767 ? 13.620 8.254 43.244 1.00 78.56 767 TYR A O 1
ATOM 5964 N N . SER A 1 768 ? 13.727 6.190 44.110 1.00 59.69 768 SER A N 1
ATOM 5965 C CA . SER A 1 768 ? 14.886 6.463 44.961 1.00 59.69 768 SER A CA 1
ATOM 5966 C C . SER A 1 768 ? 16.128 5.788 44.386 1.00 59.69 768 SER A C 1
ATOM 5968 O O . SER A 1 768 ? 16.178 4.562 44.307 1.00 59.69 768 SER A O 1
ATOM 5970 N N . VAL A 1 769 ? 17.144 6.576 44.029 1.00 52.81 769 VAL A N 1
ATOM 5971 C CA . VAL A 1 769 ? 18.456 6.068 43.599 1.00 52.81 769 VAL A CA 1
ATOM 5972 C C . VAL A 1 769 ? 19.439 6.245 44.755 1.00 52.81 769 VAL A C 1
ATOM 5974 O O . VAL A 1 769 ? 19.727 7.371 45.157 1.00 52.81 769 VAL A O 1
ATOM 5977 N N . GLN A 1 770 ? 19.938 5.147 45.325 1.00 46.09 770 GLN A N 1
ATOM 5978 C CA . GLN A 1 770 ? 21.007 5.198 46.326 1.00 46.09 770 GLN A CA 1
ATOM 5979 C C . GLN A 1 770 ? 22.369 5.258 45.623 1.00 46.09 770 GLN A C 1
ATOM 5981 O O . GLN A 1 770 ? 22.727 4.333 44.902 1.00 46.09 770 GLN A O 1
ATOM 5986 N N . ALA A 1 771 ? 23.134 6.328 45.856 1.00 43.72 771 ALA A N 1
ATOM 5987 C CA . ALA A 1 771 ? 24.511 6.477 45.379 1.00 43.72 771 ALA A CA 1
ATOM 5988 C C . ALA A 1 771 ? 25.499 6.497 46.560 1.00 43.72 771 ALA A C 1
ATOM 5990 O O . ALA A 1 771 ? 25.187 7.029 47.627 1.00 43.72 771 ALA A O 1
ATOM 5991 N N . SER A 1 772 ? 26.700 5.941 46.372 1.00 42.31 772 SER A N 1
ATOM 5992 C CA . SER A 1 772 ? 27.769 5.886 47.386 1.00 42.31 772 SER A CA 1
ATOM 5993 C C . SER A 1 772 ? 29.042 6.601 46.922 1.00 42.31 772 SER A C 1
ATOM 5995 O O . SER A 1 772 ? 29.378 6.524 45.742 1.00 42.31 772 SER A O 1
ATOM 5997 N N . PHE A 1 773 ? 29.767 7.235 47.855 1.00 41.97 773 PHE A N 1
ATOM 5998 C CA . PHE A 1 773 ? 31.017 7.969 47.597 1.00 41.97 773 PHE A CA 1
ATOM 5999 C C . PHE A 1 773 ? 32.178 7.443 48.458 1.00 41.97 773 PHE A C 1
ATOM 6001 O O . PHE A 1 773 ? 32.014 7.276 49.669 1.00 41.97 773 PHE A O 1
ATOM 6008 N N . SER A 1 774 ? 33.366 7.249 47.869 1.00 46.72 774 SER A N 1
ATOM 6009 C CA . SER A 1 774 ? 34.591 6.863 48.598 1.00 46.72 774 SER A CA 1
ATOM 6010 C C . SER A 1 774 ? 35.873 7.480 48.017 1.00 46.72 774 SER A C 1
ATOM 6012 O O . SER A 1 774 ? 35.933 7.818 46.835 1.00 46.72 774 SER A O 1
ATOM 6014 N N . VAL A 1 775 ? 36.907 7.630 48.862 1.00 50.16 775 VAL A N 1
ATOM 6015 C CA . VAL A 1 775 ? 38.236 8.169 48.497 1.00 50.16 775 VAL A CA 1
ATOM 6016 C C . VAL A 1 775 ? 39.285 7.081 48.627 1.00 50.16 775 VAL A C 1
ATOM 6018 O O . VAL A 1 775 ? 39.400 6.459 49.683 1.00 50.16 775 VAL A O 1
ATOM 6021 N N . ASP A 1 776 ? 40.070 6.893 47.574 1.00 53.91 776 ASP A N 1
ATOM 6022 C CA . ASP A 1 776 ? 40.821 5.655 47.400 1.00 53.91 776 ASP A CA 1
ATOM 6023 C C . ASP A 1 776 ? 42.128 5.603 48.224 1.00 53.91 776 ASP A C 1
ATOM 6025 O O . ASP A 1 776 ? 42.470 4.567 48.796 1.00 53.91 776 ASP A O 1
ATOM 6029 N N . LYS A 1 777 ? 42.850 6.733 48.385 1.00 51.97 777 LYS A N 1
ATOM 6030 C CA . LYS A 1 777 ? 44.068 6.834 49.231 1.00 51.97 777 LYS A CA 1
ATOM 6031 C C . LYS A 1 777 ? 44.284 8.235 49.817 1.00 51.97 777 LYS A C 1
ATOM 6033 O O . LYS A 1 777 ? 44.668 9.161 49.114 1.00 51.97 777 LYS A O 1
ATOM 6038 N N . ALA A 1 778 ? 44.138 8.389 51.134 1.00 52.38 778 ALA A N 1
ATOM 6039 C CA . ALA A 1 778 ? 44.225 9.696 51.804 1.00 52.38 778 ALA A CA 1
ATOM 6040 C C . ALA A 1 778 ? 45.655 10.261 52.002 1.00 52.38 778 ALA A C 1
ATOM 6042 O O . ALA A 1 778 ? 45.799 11.423 52.379 1.00 52.38 778 ALA A O 1
ATOM 6043 N N . ARG A 1 779 ? 46.722 9.472 51.786 1.00 53.94 779 ARG A N 1
ATOM 6044 C CA . ARG A 1 779 ? 48.129 9.927 51.855 1.00 53.94 779 ARG A CA 1
ATOM 6045 C C . ARG A 1 779 ? 49.007 9.196 50.836 1.00 53.94 779 ARG A C 1
ATOM 6047 O O . ARG A 1 779 ? 49.085 7.971 50.875 1.00 53.94 779 ARG A O 1
ATOM 6054 N N . GLN A 1 780 ? 49.728 9.949 50.004 1.00 56.66 780 GLN A N 1
ATOM 6055 C CA . GLN A 1 780 ? 50.762 9.442 49.092 1.00 56.66 780 GLN A CA 1
ATOM 6056 C C . GLN A 1 780 ? 52.149 9.976 49.495 1.00 56.66 780 GLN A C 1
ATOM 6058 O O . GLN A 1 780 ? 52.308 11.163 49.768 1.00 56.66 780 GLN A O 1
ATOM 6063 N N . LEU A 1 781 ? 53.146 9.086 49.560 1.00 57.28 781 LEU A N 1
ATOM 6064 C CA . LEU A 1 781 ? 54.553 9.410 49.827 1.00 57.28 781 LEU A CA 1
ATOM 6065 C C . LEU A 1 781 ? 55.328 9.405 48.506 1.00 57.28 781 LEU A C 1
ATOM 6067 O O . LEU A 1 781 ? 55.330 8.396 47.803 1.00 57.28 781 LEU A O 1
ATOM 6071 N N . THR A 1 782 ? 56.002 10.509 48.188 1.00 58.84 782 THR A N 1
ATOM 6072 C CA . THR A 1 782 ? 56.808 10.664 46.966 1.00 58.84 782 THR A CA 1
ATOM 6073 C C . THR A 1 782 ? 58.296 10.769 47.284 1.00 58.84 782 THR A C 1
ATOM 6075 O O . THR A 1 782 ? 58.680 11.449 48.236 1.00 58.84 782 THR A O 1
ATOM 6078 N N . TYR A 1 783 ? 59.140 10.152 46.452 1.00 58.62 783 TYR A N 1
ATOM 6079 C CA . TYR A 1 783 ? 60.600 10.189 46.574 1.00 58.62 783 TYR A CA 1
ATOM 6080 C C . TYR A 1 783 ? 61.233 10.662 45.260 1.00 58.62 783 TYR A C 1
ATOM 6082 O O . TYR A 1 783 ? 60.883 10.174 44.188 1.00 58.62 783 TYR A O 1
ATOM 6090 N N . PHE A 1 784 ? 62.169 11.608 45.346 1.00 59.59 784 PHE A N 1
ATOM 6091 C CA . PHE A 1 784 ? 62.851 12.198 44.193 1.00 59.59 784 PHE A CA 1
ATOM 6092 C C . PHE A 1 784 ? 64.138 11.431 43.864 1.00 59.59 784 PHE A C 1
ATOM 6094 O O . PHE A 1 784 ? 64.932 11.143 44.758 1.00 59.59 784 PHE A O 1
ATOM 6101 N N . SER A 1 785 ? 64.353 11.112 42.586 1.00 54.41 785 SER A N 1
ATOM 6102 C CA . SER A 1 785 ? 65.539 10.380 42.104 1.00 54.41 785 SER A CA 1
ATOM 6103 C C . SER A 1 785 ? 66.252 11.059 40.925 1.00 54.41 785 SER A C 1
ATOM 6105 O O . SER A 1 785 ? 67.138 10.465 40.314 1.00 54.41 785 SER A O 1
ATOM 6107 N N . GLY A 1 786 ? 65.886 12.306 40.610 1.00 62.31 786 GLY A N 1
ATOM 6108 C CA . GLY A 1 786 ? 66.469 13.080 39.514 1.00 62.31 786 GLY A CA 1
ATOM 6109 C C . GLY A 1 786 ? 67.706 13.894 39.906 1.00 62.31 786 GLY A C 1
ATOM 6110 O O . GLY A 1 786 ? 68.113 13.964 41.067 1.00 62.31 786 GLY A O 1
ATOM 6111 N N . SER A 1 787 ? 68.302 14.550 38.912 1.00 66.12 787 SER A N 1
ATOM 6112 C CA . SER A 1 787 ? 69.373 15.528 39.109 1.00 66.12 787 SER A CA 1
ATOM 6113 C C . SER A 1 787 ? 68.808 16.773 39.789 1.00 66.12 787 SER A C 1
ATOM 6115 O O . SER A 1 787 ? 67.850 17.359 39.292 1.00 66.12 787 SER A O 1
ATOM 6117 N N . VAL A 1 788 ? 69.394 17.206 40.905 1.00 65.31 788 VAL A N 1
ATOM 6118 C CA . VAL A 1 788 ? 68.962 18.440 41.576 1.00 65.31 788 VAL A CA 1
ATOM 6119 C C . VAL A 1 788 ? 69.316 19.633 40.688 1.00 65.31 788 VAL A C 1
ATOM 6121 O O . VAL A 1 788 ? 70.488 19.979 40.535 1.00 65.31 788 VAL A O 1
ATOM 6124 N N . MET A 1 789 ? 68.299 20.245 40.087 1.00 67.44 789 MET A N 1
ATOM 6125 C CA . MET A 1 789 ? 68.419 21.460 39.284 1.00 67.44 789 MET A CA 1
ATOM 6126 C C . MET A 1 789 ? 67.881 22.655 40.074 1.00 67.44 789 MET A C 1
ATOM 6128 O O . MET A 1 789 ? 67.027 22.500 40.942 1.00 67.44 789 MET A O 1
ATOM 6132 N N . GLY A 1 790 ? 68.407 23.852 39.815 1.00 68.69 790 GLY A N 1
ATOM 6133 C CA . GLY A 1 790 ? 67.898 25.074 40.442 1.00 68.69 790 GLY A CA 1
ATOM 6134 C C . GLY A 1 790 ? 66.562 25.495 39.830 1.00 68.69 790 GLY A C 1
ATOM 6135 O O . GLY A 1 790 ? 66.358 25.307 38.635 1.00 68.69 790 GLY A O 1
ATOM 6136 N N . GLU A 1 791 ? 65.688 26.114 40.625 1.00 66.06 791 GLU A N 1
ATOM 6137 C CA . GLU A 1 791 ? 64.346 26.576 40.221 1.00 66.06 791 GLU A CA 1
ATOM 6138 C C . GLU A 1 791 ? 64.351 27.373 38.904 1.00 66.06 791 GLU A C 1
ATOM 6140 O O . GLU A 1 791 ? 63.519 27.151 38.032 1.00 66.06 791 GLU A O 1
ATOM 6145 N N . SER A 1 792 ? 65.349 28.238 38.699 1.00 72.31 792 SER A N 1
ATOM 6146 C CA . SER A 1 792 ? 65.495 29.060 37.488 1.00 72.31 792 SER A CA 1
ATOM 6147 C C . SER A 1 792 ? 65.904 28.282 36.230 1.00 72.31 792 SER A C 1
ATOM 6149 O O . SER A 1 792 ? 65.798 28.804 35.117 1.00 72.31 792 SER A O 1
ATOM 6151 N N . ALA A 1 793 ? 66.379 27.048 36.395 1.00 67.81 793 ALA A N 1
ATOM 6152 C CA . ALA A 1 793 ? 66.692 26.127 35.309 1.00 67.81 793 ALA A CA 1
ATOM 6153 C C . ALA A 1 793 ? 65.538 25.152 35.009 1.00 67.81 793 ALA A C 1
ATOM 6155 O O . ALA A 1 793 ? 65.568 24.522 33.953 1.00 67.81 793 ALA A O 1
ATOM 6156 N N . MET A 1 794 ? 64.527 25.058 35.884 1.00 77.19 794 MET A N 1
ATOM 6157 C CA . MET A 1 794 ? 63.343 24.222 35.678 1.00 77.19 794 MET A CA 1
ATOM 6158 C C . MET A 1 794 ? 62.388 24.907 34.698 1.00 77.19 794 MET A C 1
ATOM 6160 O O . MET A 1 794 ? 61.956 26.039 34.915 1.00 77.19 794 MET A O 1
ATOM 6164 N N . LYS A 1 795 ? 62.070 24.241 33.590 1.00 70.62 795 LYS A N 1
ATOM 6165 C CA . LYS A 1 795 ? 61.178 24.769 32.542 1.00 70.62 795 LYS A CA 1
ATOM 6166 C C . LYS A 1 795 ? 60.030 23.825 32.205 1.00 70.62 795 LYS A C 1
ATOM 6168 O O . LYS A 1 795 ? 59.086 24.251 31.543 1.00 70.62 795 LYS A O 1
ATOM 6173 N N . LYS A 1 796 ? 60.101 22.568 32.641 1.00 67.69 796 LYS A N 1
ATOM 6174 C CA . LYS A 1 796 ? 59.088 21.533 32.419 1.00 67.69 796 LYS A CA 1
ATOM 6175 C C . LYS A 1 796 ? 58.627 20.936 33.748 1.00 67.69 796 LYS A C 1
ATOM 6177 O O . LYS A 1 796 ? 59.371 20.947 34.722 1.00 67.69 796 LYS A O 1
ATOM 6182 N N . ALA A 1 797 ? 57.413 20.384 33.782 1.00 61.44 797 ALA A N 1
ATOM 6183 C CA . ALA A 1 797 ? 56.857 19.743 34.982 1.00 61.44 797 ALA A CA 1
ATOM 6184 C C . ALA A 1 797 ? 57.727 18.569 35.478 1.00 61.44 797 ALA A C 1
ATOM 6186 O O . ALA A 1 797 ? 57.861 18.351 36.679 1.00 61.44 797 ALA A O 1
ATOM 6187 N N . GLU A 1 798 ? 58.397 17.887 34.546 1.00 65.25 798 GLU A N 1
ATOM 6188 C CA . GLU A 1 798 ? 59.382 16.828 34.800 1.00 65.25 798 GLU A CA 1
ATOM 6189 C C . GLU A 1 798 ? 60.571 17.298 35.656 1.00 65.25 798 GLU A C 1
ATOM 6191 O O . GLU A 1 798 ? 61.132 16.508 36.414 1.00 65.25 798 GLU A O 1
ATOM 6196 N N . ASP A 1 799 ? 60.936 18.583 35.564 1.00 68.12 799 ASP A N 1
ATOM 6197 C CA . ASP A 1 799 ? 62.055 19.168 36.308 1.00 68.12 799 ASP A CA 1
ATOM 6198 C C . ASP A 1 799 ? 61.707 19.383 37.795 1.00 68.12 799 ASP A C 1
ATOM 6200 O O . ASP A 1 799 ? 62.605 19.460 38.634 1.00 68.12 799 ASP A O 1
ATOM 6204 N N . VAL A 1 800 ? 60.407 19.467 38.118 1.00 67.56 800 VAL A N 1
ATOM 6205 C CA . VAL A 1 800 ? 59.869 19.688 39.473 1.00 67.56 800 VAL A CA 1
ATOM 6206 C C . VAL A 1 800 ? 59.665 18.360 40.206 1.00 67.56 800 VAL A C 1
ATOM 6208 O O . VAL A 1 800 ? 60.002 18.236 41.384 1.00 67.56 800 VAL A O 1
ATOM 6211 N N . GLY A 1 801 ? 59.126 17.352 39.517 1.00 66.75 801 GLY A N 1
ATOM 6212 C CA . GLY A 1 801 ? 58.895 16.017 40.065 1.00 66.75 801 GLY A CA 1
ATOM 6213 C C . GLY A 1 801 ? 57.627 15.357 39.527 1.00 66.75 801 GLY A C 1
ATOM 6214 O O . GLY A 1 801 ? 56.884 15.930 38.735 1.00 66.75 801 GLY A O 1
ATOM 6215 N N . SER A 1 802 ? 57.379 14.120 39.956 1.00 63.00 802 SER A N 1
ATOM 6216 C CA . SER A 1 802 ? 56.215 13.352 39.511 1.00 63.00 802 SER A CA 1
ATOM 6217 C C . SER A 1 802 ? 54.902 13.946 40.056 1.00 63.00 802 SER A C 1
ATOM 6219 O O . SER A 1 802 ? 54.835 14.249 41.250 1.00 63.00 802 SER A O 1
ATOM 6221 N N . PRO A 1 803 ? 53.855 14.093 39.223 1.00 59.06 803 PRO A N 1
ATOM 6222 C CA . PRO A 1 803 ? 52.555 14.597 39.656 1.00 59.06 803 PRO A CA 1
ATOM 6223 C C . PRO A 1 803 ? 51.881 13.641 40.652 1.00 59.06 803 PRO A C 1
ATOM 6225 O O . PRO A 1 803 ? 52.020 12.422 40.555 1.00 59.06 803 PRO A O 1
ATOM 6228 N N . VAL A 1 804 ? 51.151 14.209 41.616 1.00 60.28 804 VAL A N 1
ATOM 6229 C CA . VAL A 1 804 ? 50.422 13.476 42.664 1.00 60.28 804 VAL A CA 1
ATOM 6230 C C . VAL A 1 804 ? 48.933 13.742 42.480 1.00 60.28 804 VAL A C 1
ATOM 6232 O O . VAL A 1 804 ? 48.512 14.897 42.500 1.00 60.28 804 VAL A O 1
ATOM 6235 N N . GLU A 1 805 ? 48.145 12.684 42.303 1.00 55.50 805 GLU A N 1
ATOM 6236 C CA . GLU A 1 805 ? 46.724 12.762 41.952 1.00 55.50 805 GLU A CA 1
ATOM 6237 C C . GLU A 1 805 ? 45.856 12.079 43.021 1.00 55.50 805 GLU A C 1
ATOM 6239 O O . GLU A 1 805 ? 46.143 10.961 43.453 1.00 55.50 805 GLU A O 1
ATOM 6244 N N . TYR A 1 806 ? 44.783 12.754 43.446 1.00 52.84 806 TYR A N 1
ATOM 6245 C CA . TYR A 1 806 ? 43.782 12.214 44.370 1.00 52.84 806 TYR A CA 1
ATOM 6246 C C . TYR A 1 806 ? 42.463 12.007 43.626 1.00 52.84 806 TYR A C 1
ATOM 6248 O O . TYR A 1 806 ? 41.904 12.961 43.090 1.00 52.84 806 TYR A O 1
ATOM 6256 N N . THR A 1 807 ? 41.954 10.772 43.627 1.00 51.56 807 THR A N 1
ATOM 6257 C CA . THR A 1 807 ? 40.727 10.395 42.906 1.00 51.56 807 THR A CA 1
ATOM 6258 C C . THR A 1 807 ? 39.584 10.101 43.882 1.00 51.56 807 THR A C 1
ATOM 6260 O O . THR A 1 807 ? 39.777 9.421 44.895 1.00 51.56 807 THR A O 1
ATOM 6263 N N . PHE A 1 808 ? 38.396 10.625 43.573 1.00 47.56 808 PHE A N 1
ATOM 6264 C CA . PHE A 1 808 ? 37.146 10.419 44.310 1.00 47.56 808 PHE A CA 1
ATOM 6265 C C . PHE A 1 808 ? 36.183 9.638 43.417 1.00 47.56 808 PHE A C 1
ATOM 6267 O O . PHE A 1 808 ? 36.020 10.009 42.256 1.00 47.56 808 PHE A O 1
ATOM 6274 N N . ASN A 1 809 ? 35.547 8.589 43.944 1.00 44.94 809 ASN A N 1
ATOM 6275 C CA . ASN A 1 809 ? 34.712 7.693 43.142 1.00 44.94 809 ASN A CA 1
ATOM 6276 C C . ASN A 1 809 ? 33.228 7.776 43.550 1.00 44.94 809 ASN A C 1
ATOM 6278 O O . ASN A 1 809 ? 32.915 7.802 44.745 1.00 44.94 809 ASN A O 1
ATOM 6282 N N . ALA A 1 810 ? 32.333 7.835 42.557 1.00 37.97 810 ALA A N 1
ATOM 6283 C CA . ALA A 1 810 ? 30.876 7.932 42.711 1.00 37.97 810 ALA A CA 1
ATOM 6284 C C . ALA A 1 810 ? 30.168 7.143 41.593 1.00 37.97 810 ALA A C 1
ATOM 6286 O O . ALA A 1 810 ? 30.496 7.344 40.425 1.00 37.97 810 ALA A O 1
ATOM 6287 N N . SER A 1 811 ? 29.202 6.270 41.912 1.00 41.59 811 SER A N 1
ATOM 6288 C CA . SER A 1 811 ? 28.602 5.342 40.927 1.00 41.59 811 SER A CA 1
ATOM 6289 C C . SER A 1 811 ? 27.061 5.241 40.956 1.00 41.59 811 SER A C 1
ATOM 6291 O O . SER A 1 811 ? 26.439 5.392 42.009 1.00 41.59 811 SER A O 1
ATOM 6293 N N . SER A 1 812 ? 26.454 4.979 39.777 1.00 36.00 812 SER A N 1
ATOM 6294 C CA . SER A 1 812 ? 25.054 4.542 39.544 1.00 36.00 812 SER A CA 1
ATOM 6295 C C . SER A 1 812 ? 24.949 3.741 38.219 1.00 36.00 812 SER A C 1
ATOM 6297 O O . SER A 1 812 ? 25.604 4.111 37.246 1.00 36.00 812 SER A O 1
ATOM 6299 N N . THR A 1 813 ? 24.147 2.669 38.155 1.00 43.59 813 THR A N 1
ATOM 6300 C CA . THR A 1 813 ? 24.104 1.677 37.051 1.00 43.59 813 THR A CA 1
ATOM 6301 C C . THR A 1 813 ? 23.014 1.957 35.996 1.00 43.59 813 THR A C 1
ATOM 6303 O O . THR A 1 813 ? 21.845 1.741 36.295 1.00 43.59 813 THR A O 1
ATOM 6306 N N . ASN A 1 814 ? 23.379 2.390 34.776 1.00 45.66 814 ASN A N 1
ATOM 6307 C CA . ASN A 1 814 ? 22.613 2.232 33.516 1.00 45.66 814 ASN A CA 1
ATOM 6308 C C . ASN A 1 814 ? 23.514 2.511 32.286 1.00 45.66 814 ASN A C 1
ATOM 6310 O O . ASN A 1 814 ? 24.426 3.336 32.367 1.00 45.66 814 ASN A O 1
ATOM 6314 N N . ALA A 1 815 ? 23.278 1.815 31.162 1.00 55.84 815 ALA A N 1
ATOM 6315 C CA . ALA A 1 815 ? 24.071 1.923 29.926 1.00 55.84 815 ALA A CA 1
ATOM 6316 C C . ALA A 1 815 ? 23.980 3.325 29.292 1.00 55.84 815 ALA A C 1
ATOM 6318 O O . ALA A 1 815 ? 22.913 3.934 29.258 1.00 55.84 815 ALA A O 1
ATOM 6319 N N . CYS A 1 816 ? 25.105 3.836 28.785 1.00 66.94 816 CYS A N 1
ATOM 6320 C CA . CYS A 1 816 ? 25.265 5.232 28.381 1.00 66.94 816 CYS A CA 1
ATOM 6321 C C . CYS A 1 816 ? 25.741 5.335 26.922 1.00 66.94 816 CYS A C 1
ATOM 6323 O O . CYS A 1 816 ? 26.758 4.753 26.549 1.00 66.94 816 CYS A O 1
ATOM 6325 N N . GLU A 1 817 ? 25.047 6.119 26.093 1.00 73.94 817 GLU A N 1
ATOM 6326 C CA . GLU A 1 817 ? 25.439 6.395 24.697 1.00 73.94 817 GLU A CA 1
ATOM 6327 C C . GLU A 1 817 ? 26.893 6.892 24.608 1.00 73.94 817 GLU A C 1
ATOM 6329 O O . GLU A 1 817 ? 27.669 6.458 23.754 1.00 73.94 817 GLU A O 1
ATOM 6334 N N . LYS A 1 818 ? 27.307 7.721 25.576 1.00 71.88 818 LYS A N 1
ATOM 6335 C CA . LYS A 1 818 ? 28.676 8.240 25.670 1.00 71.88 818 LYS A CA 1
ATOM 6336 C C . LYS A 1 818 ? 29.711 7.135 25.857 1.00 71.88 818 LYS A C 1
ATOM 6338 O O . LYS A 1 818 ? 30.768 7.194 25.232 1.00 71.88 818 LYS A O 1
ATOM 6343 N N . THR A 1 819 ? 29.444 6.134 26.701 1.00 72.50 819 THR A N 1
ATOM 6344 C CA . THR A 1 819 ? 30.402 5.036 26.917 1.00 72.50 819 THR A CA 1
ATOM 6345 C C . THR A 1 819 ? 30.505 4.159 25.673 1.00 72.50 819 THR A C 1
ATOM 6347 O O . THR A 1 819 ? 31.611 3.781 25.288 1.00 72.50 819 THR A O 1
ATOM 6350 N N . SER A 1 820 ? 29.384 3.931 24.980 1.00 77.50 820 SER A N 1
ATOM 6351 C CA . SER A 1 820 ? 29.365 3.218 23.700 1.00 77.50 820 SER A CA 1
ATOM 6352 C C . SER A 1 820 ? 30.154 3.960 22.610 1.00 77.50 820 SER A C 1
ATOM 6354 O O . SER A 1 820 ? 31.018 3.368 21.965 1.00 77.50 820 SER A O 1
ATOM 6356 N N . TYR A 1 821 ? 29.944 5.273 22.462 1.00 82.81 821 TYR A N 1
ATOM 6357 C CA . TYR A 1 821 ? 30.710 6.127 21.547 1.00 82.81 821 TYR A CA 1
ATOM 6358 C C . TYR A 1 821 ? 32.218 6.085 21.838 1.00 82.81 821 TYR A C 1
ATOM 6360 O O . TYR A 1 821 ? 33.024 5.898 20.923 1.00 82.81 821 TYR A O 1
ATOM 6368 N N . VAL A 1 822 ? 32.614 6.220 23.112 1.00 75.81 822 VAL A N 1
ATOM 6369 C CA . VAL A 1 822 ? 34.032 6.228 23.515 1.00 75.81 822 VAL A CA 1
ATOM 6370 C C . VAL A 1 822 ? 34.724 4.911 23.178 1.00 75.81 822 VAL A C 1
ATOM 6372 O O . VAL A 1 822 ? 35.875 4.939 22.742 1.00 75.81 822 VAL A O 1
ATOM 6375 N N . PHE A 1 823 ? 34.033 3.786 23.337 1.00 81.94 823 PHE A N 1
ATOM 6376 C CA . PHE A 1 823 ? 34.569 2.480 22.977 1.00 81.94 823 PHE A CA 1
ATOM 6377 C C . PHE A 1 823 ? 34.659 2.295 21.459 1.00 81.94 823 PHE A C 1
ATOM 6379 O O . PHE A 1 823 ? 35.720 1.966 20.930 1.00 81.94 823 PHE A O 1
ATOM 6386 N N . LEU A 1 824 ? 33.572 2.555 20.727 1.00 82.25 824 LEU A N 1
ATOM 6387 C CA . LEU A 1 824 ? 33.514 2.272 19.291 1.00 82.25 824 LEU A CA 1
ATOM 6388 C C . LEU A 1 824 ? 34.445 3.151 18.463 1.00 82.25 824 LEU A C 1
ATOM 6390 O O . LEU A 1 824 ? 35.049 2.656 17.511 1.00 82.25 824 LEU A O 1
ATOM 6394 N N . ARG A 1 825 ? 34.623 4.424 18.839 1.00 82.38 825 ARG A N 1
ATOM 6395 C CA . ARG A 1 825 ? 35.584 5.304 18.156 1.00 82.38 825 ARG A CA 1
ATOM 6396 C C . ARG A 1 825 ? 37.030 4.809 18.277 1.00 82.38 825 ARG A C 1
ATOM 6398 O O . ARG A 1 825 ? 37.856 5.204 17.467 1.00 82.38 825 ARG A O 1
ATOM 6405 N N . GLN A 1 826 ? 37.346 3.973 19.272 1.00 78.69 826 GLN A N 1
ATOM 6406 C CA . GLN A 1 826 ? 38.679 3.394 19.475 1.00 78.69 826 GLN A CA 1
ATOM 6407 C C . GLN A 1 826 ? 38.799 2.000 18.849 1.00 78.69 826 GLN A C 1
ATOM 6409 O O . GLN A 1 826 ? 39.780 1.712 18.166 1.00 78.69 826 GLN A O 1
ATOM 6414 N N . GLU A 1 827 ? 37.785 1.154 19.024 1.00 82.62 827 GLU A N 1
ATOM 6415 C CA . GLU A 1 827 ? 37.816 -0.242 18.579 1.00 82.62 827 GLU A CA 1
ATOM 6416 C C . GLU A 1 827 ? 37.598 -0.411 17.072 1.00 82.62 827 GLU A C 1
ATOM 6418 O O . GLU A 1 827 ? 38.298 -1.193 16.421 1.00 82.62 827 GLU A O 1
ATOM 6423 N N . LEU A 1 828 ? 36.654 0.329 16.479 1.00 84.88 828 LEU A N 1
ATOM 6424 C CA . LEU A 1 828 ? 36.327 0.171 15.060 1.00 84.88 828 LEU A CA 1
ATOM 6425 C C . LEU A 1 828 ? 37.512 0.503 14.137 1.00 84.88 828 LEU A C 1
ATOM 6427 O O . LEU A 1 828 ? 37.758 -0.288 13.222 1.00 84.88 828 LEU A O 1
ATOM 6431 N N . PRO A 1 829 ? 38.308 1.572 14.365 1.00 85.25 829 PRO A N 1
ATOM 6432 C CA . PRO A 1 829 ? 39.501 1.833 13.563 1.00 85.25 829 PRO A CA 1
ATOM 6433 C C . PRO A 1 829 ? 40.528 0.707 13.628 1.00 85.25 829 PRO A C 1
ATOM 6435 O O . PRO A 1 829 ? 41.112 0.364 12.602 1.00 85.25 829 PRO A O 1
ATOM 6438 N N . VAL A 1 830 ? 40.728 0.095 14.799 1.00 81.50 830 VAL A N 1
ATOM 6439 C CA . VAL A 1 830 ? 41.666 -1.025 14.969 1.00 81.50 830 VAL A CA 1
ATOM 6440 C C . VAL A 1 830 ? 41.184 -2.243 14.181 1.00 81.50 830 VAL A C 1
ATOM 6442 O O . VAL A 1 830 ? 41.953 -2.832 13.415 1.00 81.50 830 VAL A O 1
ATOM 6445 N N . ARG A 1 831 ? 39.898 -2.597 14.305 1.00 84.12 831 ARG A N 1
ATOM 6446 C CA . ARG A 1 831 ? 39.295 -3.736 13.591 1.00 84.12 831 ARG A CA 1
ATOM 6447 C C . ARG A 1 831 ? 39.303 -3.518 12.070 1.00 84.12 831 ARG A C 1
ATOM 6449 O O . ARG A 1 831 ? 39.686 -4.425 11.333 1.00 84.12 831 ARG A O 1
ATOM 6456 N N . LEU A 1 832 ? 38.982 -2.311 11.595 1.00 84.12 832 LEU A N 1
ATOM 6457 C CA . LEU A 1 832 ? 39.041 -1.943 10.172 1.00 84.12 832 LEU A CA 1
ATOM 6458 C C . LEU A 1 832 ? 40.479 -1.925 9.631 1.00 84.12 832 LEU A C 1
ATOM 6460 O O . LEU A 1 832 ? 40.727 -2.436 8.541 1.00 84.12 832 LEU A O 1
ATOM 6464 N N . SER A 1 833 ? 41.443 -1.415 10.401 1.00 79.50 833 SER A N 1
ATOM 6465 C CA . SER A 1 833 ? 42.862 -1.388 10.008 1.00 79.50 833 SER A CA 1
ATOM 6466 C C . SER A 1 833 ? 43.450 -2.792 9.856 1.00 79.50 833 SER A C 1
ATOM 6468 O O . SER A 1 833 ? 44.228 -3.047 8.937 1.00 79.50 833 SER A O 1
ATOM 6470 N N . ASN A 1 834 ? 43.057 -3.725 10.728 1.00 76.12 834 ASN A N 1
ATOM 6471 C CA . ASN A 1 834 ? 43.474 -5.121 10.618 1.00 76.12 834 ASN A CA 1
ATOM 6472 C C . ASN A 1 834 ? 42.927 -5.788 9.348 1.00 76.12 834 ASN A C 1
ATOM 6474 O O . ASN A 1 834 ? 43.666 -6.521 8.695 1.00 76.12 834 ASN A O 1
ATOM 6478 N N . ILE A 1 835 ? 41.681 -5.485 8.959 1.00 78.44 835 ILE A N 1
ATOM 6479 C CA . ILE A 1 835 ? 41.112 -5.937 7.680 1.00 78.44 835 ILE A CA 1
ATOM 6480 C C . ILE A 1 835 ? 41.888 -5.337 6.501 1.00 78.44 835 ILE A C 1
ATOM 6482 O O . ILE A 1 835 ? 42.283 -6.070 5.601 1.00 78.44 835 ILE A O 1
ATOM 6486 N N . LEU A 1 836 ? 42.162 -4.028 6.511 1.00 74.25 836 LEU A N 1
ATOM 6487 C CA . LEU A 1 836 ? 42.877 -3.352 5.419 1.00 74.25 836 LEU A CA 1
ATOM 6488 C C . LEU A 1 836 ? 44.279 -3.922 5.179 1.00 74.25 836 LEU A C 1
ATOM 6490 O O . LEU A 1 836 ? 44.699 -4.066 4.035 1.00 74.25 836 LEU A O 1
ATOM 6494 N N . LYS A 1 837 ? 44.986 -4.313 6.244 1.00 68.81 837 LYS A N 1
ATOM 6495 C CA . LYS A 1 837 ? 46.320 -4.922 6.144 1.00 68.81 837 LYS A CA 1
ATOM 6496 C C . LYS A 1 837 ? 46.321 -6.281 5.433 1.00 68.81 837 LYS A C 1
ATOM 6498 O O . LYS A 1 837 ? 47.341 -6.675 4.870 1.00 68.81 837 LYS A O 1
ATOM 6503 N N . GLU A 1 838 ? 45.205 -7.003 5.479 1.00 66.62 838 GLU A N 1
ATOM 6504 C CA . GLU A 1 838 ? 45.028 -8.281 4.783 1.00 66.62 838 GLU A CA 1
ATOM 6505 C C . GLU A 1 838 ? 44.678 -8.088 3.299 1.00 66.62 838 GLU A C 1
ATOM 6507 O O . GLU A 1 838 ? 44.968 -8.959 2.483 1.00 66.62 838 GLU A O 1
ATOM 6512 N N . ILE A 1 839 ? 44.107 -6.934 2.928 1.00 68.25 839 ILE A N 1
ATOM 6513 C CA . ILE A 1 839 ? 43.634 -6.623 1.571 1.00 68.25 839 ILE A CA 1
ATOM 6514 C C . ILE A 1 839 ? 44.472 -5.491 0.961 1.00 68.25 839 ILE A C 1
ATOM 6516 O O . ILE A 1 839 ? 43.961 -4.473 0.511 1.00 68.25 839 ILE A O 1
ATOM 6520 N N . ASN A 1 840 ? 45.794 -5.669 0.916 1.00 53.97 840 ASN A N 1
ATOM 6521 C CA . ASN A 1 840 ? 46.735 -4.656 0.409 1.00 53.97 840 ASN A CA 1
ATOM 6522 C C . ASN A 1 840 ? 46.531 -4.241 -1.073 1.00 53.97 840 ASN A C 1
ATOM 6524 O O . ASN A 1 840 ? 47.277 -3.390 -1.552 1.00 53.97 840 ASN A O 1
ATOM 6528 N N . LEU A 1 841 ? 45.589 -4.840 -1.821 1.00 52.75 841 LEU A N 1
ATOM 6529 C CA . LEU A 1 841 ? 45.434 -4.634 -3.270 1.00 52.75 841 LEU A CA 1
ATOM 6530 C C . LEU A 1 841 ? 43.999 -4.347 -3.787 1.00 52.75 841 LEU A C 1
ATOM 6532 O O . LEU A 1 841 ? 43.879 -4.139 -4.986 1.00 52.75 841 LEU A O 1
ATOM 6536 N N . LEU A 1 842 ? 42.938 -4.275 -2.961 1.00 49.53 842 LEU A N 1
ATOM 6537 C CA . LEU A 1 842 ? 41.531 -3.960 -3.355 1.00 49.53 842 LEU A CA 1
ATOM 6538 C C . LEU A 1 842 ? 40.708 -3.517 -2.105 1.00 49.53 842 LEU A C 1
ATOM 6540 O O . LEU A 1 842 ? 41.126 -3.841 -0.999 1.00 49.53 842 LEU A O 1
ATOM 6544 N N . PRO A 1 843 ? 39.456 -3.006 -2.183 1.00 54.28 843 PRO A N 1
ATOM 6545 C CA . PRO A 1 843 ? 38.885 -1.808 -2.823 1.00 54.28 843 PRO A CA 1
ATOM 6546 C C . PRO A 1 843 ? 38.750 -0.583 -1.864 1.00 54.28 843 PRO A C 1
ATOM 6548 O O . PRO A 1 843 ? 38.703 -0.739 -0.643 1.00 54.28 843 PRO A O 1
ATOM 6551 N N . ASP A 1 844 ? 38.546 0.630 -2.406 1.00 61.09 844 ASP A N 1
ATOM 6552 C CA . ASP A 1 844 ? 38.433 1.923 -1.673 1.00 61.09 844 ASP A CA 1
ATOM 6553 C C . ASP A 1 844 ? 37.373 1.972 -0.544 1.00 61.09 844 ASP A C 1
ATOM 6555 O O . ASP A 1 844 ? 37.400 2.843 0.328 1.00 61.09 844 ASP A O 1
ATOM 6559 N N . ARG A 1 845 ? 36.434 1.016 -0.509 1.00 64.81 845 ARG A N 1
ATOM 6560 C CA . ARG A 1 845 ? 35.272 1.020 0.400 1.00 64.81 845 ARG A CA 1
ATOM 6561 C C . ARG A 1 845 ? 35.639 0.901 1.884 1.00 64.81 845 ARG A C 1
ATOM 6563 O O . ARG A 1 845 ? 35.084 1.634 2.699 1.00 64.81 845 ARG A O 1
ATOM 6570 N N . TYR A 1 846 ? 36.554 -0.001 2.248 1.00 70.69 846 TYR A N 1
ATOM 6571 C CA . TYR A 1 846 ? 36.979 -0.176 3.650 1.00 70.69 846 TYR A CA 1
ATOM 6572 C C . TYR A 1 846 ? 37.887 0.963 4.121 1.00 70.69 846 TYR A C 1
ATOM 6574 O O . TYR A 1 846 ? 37.874 1.318 5.299 1.00 70.69 846 TYR A O 1
ATOM 6582 N N . VAL A 1 847 ? 38.637 1.556 3.189 1.00 79.00 847 VAL A N 1
ATOM 6583 C CA . VAL A 1 847 ? 39.473 2.735 3.425 1.00 79.00 847 VAL A CA 1
ATOM 6584 C C . VAL A 1 847 ? 38.587 3.931 3.767 1.00 79.00 847 VAL A C 1
ATOM 6586 O O . VAL A 1 847 ? 38.812 4.583 4.784 1.00 79.00 847 VAL A O 1
ATOM 6589 N N . GLN A 1 848 ? 37.515 4.150 2.999 1.00 82.50 848 GLN A N 1
ATOM 6590 C CA . GLN A 1 848 ? 36.529 5.186 3.303 1.00 82.50 848 GLN A CA 1
ATOM 6591 C C . GLN A 1 848 ? 35.869 4.963 4.669 1.00 82.50 848 GLN A C 1
ATOM 6593 O O . GLN A 1 848 ? 35.781 5.893 5.462 1.00 82.50 848 GLN A O 1
ATOM 6598 N N . SER A 1 849 ? 35.467 3.727 4.989 1.00 86.50 849 SER A N 1
ATOM 6599 C CA . SER A 1 849 ? 34.890 3.398 6.302 1.00 86.50 849 SER A CA 1
ATOM 6600 C C . SER A 1 849 ? 35.841 3.698 7.461 1.00 86.50 849 SER A C 1
ATOM 6602 O O . SER A 1 849 ? 35.399 4.159 8.509 1.00 86.50 849 SER A O 1
ATOM 6604 N N . LEU A 1 850 ? 37.145 3.460 7.287 1.00 85.56 850 LEU A N 1
ATOM 6605 C CA . LEU A 1 850 ? 38.141 3.825 8.290 1.00 85.56 850 LEU A CA 1
ATOM 6606 C C . LEU A 1 850 ? 38.225 5.349 8.450 1.00 85.56 850 LEU A C 1
ATOM 6608 O O . LEU A 1 850 ? 38.162 5.835 9.578 1.00 85.56 850 LEU A O 1
ATOM 6612 N N . PHE A 1 851 ? 38.312 6.099 7.348 1.00 85.00 851 PHE A N 1
ATOM 6613 C CA . PHE A 1 851 ? 38.351 7.564 7.390 1.00 85.00 851 PHE A CA 1
ATOM 6614 C C . PHE A 1 851 ? 37.107 8.169 8.048 1.00 85.00 851 PHE A C 1
ATOM 6616 O O . PHE A 1 851 ? 37.233 9.076 8.872 1.00 85.00 851 PHE A O 1
ATOM 6623 N N . ASP A 1 852 ? 35.927 7.626 7.747 1.00 87.69 852 ASP A N 1
ATOM 6624 C CA . ASP A 1 852 ? 34.660 8.068 8.328 1.00 87.69 852 ASP A CA 1
ATOM 6625 C C . ASP A 1 852 ? 34.690 7.980 9.865 1.00 87.69 852 ASP A C 1
ATOM 6627 O O . ASP A 1 852 ? 34.288 8.934 10.529 1.00 87.69 852 ASP A O 1
ATOM 6631 N N . ILE A 1 853 ? 35.237 6.898 10.444 1.00 89.19 853 ILE A N 1
ATOM 6632 C CA . ILE A 1 853 ? 35.390 6.763 11.906 1.00 89.19 853 ILE A CA 1
ATOM 6633 C C . ILE A 1 853 ? 36.535 7.622 12.452 1.00 89.19 853 ILE A C 1
ATOM 6635 O O . ILE A 1 853 ? 36.410 8.199 13.534 1.00 89.19 853 ILE A O 1
ATOM 6639 N N . MET A 1 854 ? 37.650 7.739 11.723 1.00 84.44 854 MET A N 1
ATOM 6640 C CA . MET A 1 854 ? 38.808 8.528 12.165 1.00 84.44 854 MET A CA 1
ATOM 6641 C C . MET A 1 854 ? 38.448 9.994 12.435 1.00 84.44 854 MET A C 1
ATOM 6643 O O . MET A 1 854 ? 39.015 10.601 13.343 1.00 84.44 854 MET A O 1
ATOM 6647 N N . ASN A 1 855 ? 37.441 10.531 11.739 1.00 87.44 855 ASN A N 1
ATOM 6648 C CA . ASN A 1 855 ? 36.908 11.878 11.963 1.00 87.44 855 ASN A CA 1
ATOM 6649 C C . ASN A 1 855 ? 36.339 12.114 13.378 1.00 87.44 855 ASN A C 1
ATOM 6651 O O . ASN A 1 855 ? 36.070 13.262 13.740 1.00 87.44 855 ASN A O 1
ATOM 6655 N N . PHE A 1 856 ? 36.127 11.062 14.174 1.00 88.25 856 PHE A N 1
ATOM 6656 C CA . PHE A 1 856 ? 35.560 11.133 15.524 1.00 88.25 856 PHE A CA 1
ATOM 6657 C C . PHE A 1 856 ? 36.576 10.854 16.644 1.00 88.25 856 PHE A C 1
ATOM 6659 O O . PHE A 1 856 ? 36.238 11.002 17.819 1.00 88.25 856 PHE A O 1
ATOM 6666 N N . LEU A 1 857 ? 37.828 10.506 16.315 1.00 81.56 857 LEU A N 1
ATOM 6667 C CA . LEU A 1 857 ? 38.846 10.126 17.306 1.00 81.56 857 LEU A CA 1
ATOM 6668 C C . LEU A 1 857 ? 39.094 11.214 18.362 1.00 81.56 857 LEU A C 1
ATOM 6670 O O . LEU A 1 857 ? 39.119 10.916 19.556 1.00 81.56 857 LEU A O 1
ATOM 6674 N N . ASP A 1 858 ? 39.199 12.470 17.928 1.00 80.94 858 ASP A N 1
ATOM 6675 C CA . ASP A 1 858 ? 39.494 13.613 18.802 1.00 80.94 858 ASP A CA 1
ATOM 6676 C C . ASP A 1 858 ? 38.236 14.403 19.223 1.00 80.94 858 ASP A C 1
ATOM 6678 O O . ASP A 1 858 ? 38.331 15.430 19.895 1.00 80.94 858 ASP A O 1
ATOM 6682 N N . LYS A 1 859 ? 37.036 13.942 18.843 1.00 81.38 859 LYS A N 1
ATOM 6683 C CA . LYS A 1 859 ? 35.770 14.638 19.125 1.00 81.38 859 LYS A CA 1
ATOM 6684 C C . LYS A 1 859 ? 35.218 14.289 20.512 1.00 81.38 859 LYS A C 1
ATOM 6686 O O . LYS A 1 859 ? 35.225 13.123 20.911 1.00 81.38 859 LYS A O 1
ATOM 6691 N N . SER A 1 860 ? 34.720 15.289 21.244 1.00 76.50 860 SER A N 1
ATOM 6692 C CA . SER A 1 860 ? 34.255 15.123 22.631 1.00 76.50 860 SER A CA 1
ATOM 6693 C C . SER A 1 860 ? 32.980 14.265 22.734 1.00 76.50 860 SER A C 1
ATOM 6695 O O . SER A 1 860 ? 32.049 14.501 21.967 1.00 76.50 860 SER A O 1
ATOM 6697 N N . PRO A 1 861 ? 32.895 13.322 23.698 1.00 74.75 861 PRO A N 1
ATOM 6698 C CA . PRO A 1 861 ? 31.679 12.547 23.970 1.00 74.75 861 PRO A CA 1
ATOM 6699 C C . PRO A 1 861 ? 30.571 13.362 24.660 1.00 74.75 861 PRO A C 1
ATOM 6701 O O . PRO A 1 861 ? 29.468 12.859 24.852 1.00 74.75 861 PRO A O 1
ATOM 6704 N N . ASP A 1 862 ? 30.855 14.597 25.085 1.00 73.19 862 ASP A N 1
ATOM 6705 C CA . ASP A 1 862 ? 29.887 15.438 25.795 1.00 73.19 862 ASP A CA 1
ATOM 6706 C C . ASP A 1 862 ? 28.962 16.239 24.876 1.00 73.19 862 ASP A C 1
ATOM 6708 O O . ASP A 1 862 ? 27.957 16.771 25.345 1.00 73.19 862 ASP A O 1
ATOM 6712 N N . ASP A 1 863 ? 29.269 16.301 23.580 1.00 76.50 863 ASP A N 1
ATOM 6713 C CA . ASP A 1 863 ? 28.438 16.972 22.585 1.00 76.50 863 ASP A CA 1
ATOM 6714 C C . ASP A 1 863 ? 27.456 15.982 21.947 1.00 76.50 863 ASP A C 1
ATOM 6716 O O . ASP A 1 863 ? 27.842 15.092 21.188 1.00 76.50 863 ASP A O 1
ATOM 6720 N N . HIS A 1 864 ? 26.165 16.163 22.223 1.00 75.44 864 HIS A N 1
ATOM 6721 C CA . HIS A 1 864 ? 25.114 15.287 21.710 1.00 75.44 864 HIS A CA 1
ATOM 6722 C C . HIS A 1 864 ? 25.027 15.288 20.175 1.00 75.44 864 HIS A C 1
ATOM 6724 O O . HIS A 1 864 ? 24.749 14.253 19.582 1.00 75.44 864 HIS A O 1
ATOM 6730 N N . ARG A 1 865 ? 25.367 16.399 19.502 1.00 79.88 865 ARG A N 1
ATOM 6731 C CA . ARG A 1 865 ? 25.373 16.458 18.027 1.00 79.88 865 ARG A CA 1
ATOM 6732 C C . ARG A 1 865 ? 26.442 15.552 17.424 1.00 79.88 865 ARG A C 1
ATOM 6734 O O . ARG A 1 865 ? 26.267 15.031 16.326 1.00 79.88 865 ARG A O 1
ATOM 6741 N N . ILE A 1 866 ? 27.556 15.377 18.135 1.00 85.44 866 ILE A N 1
ATOM 6742 C CA . ILE A 1 866 ? 28.639 14.478 17.728 1.00 85.44 866 ILE A CA 1
ATOM 6743 C C . ILE A 1 866 ? 28.201 13.025 17.887 1.00 85.44 866 ILE A C 1
ATOM 6745 O O . ILE A 1 866 ? 28.522 12.222 17.015 1.00 85.44 866 ILE A O 1
ATOM 6749 N N . LEU A 1 867 ? 27.460 12.702 18.952 1.00 82.56 867 LEU A N 1
ATOM 6750 C CA . LEU A 1 867 ? 26.913 11.362 19.171 1.00 82.56 867 LEU A CA 1
ATOM 6751 C C . LEU A 1 867 ? 25.929 10.984 18.056 1.00 82.56 867 LEU A C 1
ATOM 6753 O O . LEU A 1 867 ? 26.140 9.972 17.396 1.00 82.56 867 LEU A O 1
ATOM 6757 N N . THR A 1 868 ? 24.967 11.856 17.732 1.00 84.12 868 THR A N 1
ATOM 6758 C CA . THR A 1 868 ? 24.035 11.631 16.611 1.00 84.12 868 THR A CA 1
ATOM 6759 C C . THR A 1 868 ? 24.771 11.466 15.277 1.00 84.12 868 THR A C 1
ATOM 6761 O O . THR A 1 868 ? 24.548 10.494 14.557 1.00 84.12 868 THR A O 1
ATOM 6764 N N . ALA A 1 869 ? 25.720 12.358 14.966 1.00 88.06 869 ALA A N 1
ATOM 6765 C CA . ALA A 1 869 ? 26.503 12.269 13.732 1.00 88.06 869 ALA A CA 1
ATOM 6766 C C . ALA A 1 869 ? 27.379 11.003 13.666 1.00 88.06 869 ALA A C 1
ATOM 6768 O O . ALA A 1 869 ? 27.657 10.490 12.580 1.00 88.06 869 ALA A O 1
ATOM 6769 N N . PHE A 1 870 ? 27.840 10.501 14.815 1.00 92.25 870 PHE A N 1
ATOM 6770 C CA . PHE A 1 870 ? 28.573 9.243 14.895 1.00 92.25 870 PHE A CA 1
ATOM 6771 C C . PHE A 1 870 ? 27.658 8.060 14.581 1.00 92.25 870 PHE A C 1
ATOM 6773 O O . PHE A 1 870 ? 28.029 7.222 13.760 1.00 92.25 870 PHE A O 1
ATOM 6780 N N . THR A 1 871 ? 26.451 8.025 15.148 1.00 90.12 871 THR A N 1
ATOM 6781 C CA . THR A 1 871 ? 25.451 6.988 14.862 1.00 90.12 871 THR A CA 1
ATOM 6782 C C . THR A 1 871 ? 25.100 6.944 13.373 1.00 90.12 871 THR A C 1
ATOM 6784 O O . THR A 1 871 ? 25.174 5.878 12.758 1.00 90.12 871 THR A O 1
ATOM 6787 N N . GLU A 1 872 ? 24.863 8.099 12.744 1.00 88.81 872 GLU A N 1
ATOM 6788 C CA . GLU A 1 872 ? 24.637 8.199 11.294 1.00 88.81 872 GLU A CA 1
ATOM 6789 C C . GLU A 1 872 ? 25.825 7.677 10.467 1.00 88.81 872 GLU A C 1
ATOM 6791 O O . GLU A 1 872 ? 25.648 7.005 9.445 1.00 88.81 872 GLU A O 1
ATOM 6796 N N . ALA A 1 873 ? 27.061 7.965 10.892 1.00 91.75 873 ALA A N 1
ATOM 6797 C CA . ALA A 1 873 ? 28.257 7.454 10.228 1.00 91.75 873 ALA A CA 1
ATOM 6798 C C . ALA A 1 873 ? 28.352 5.922 10.330 1.00 91.75 873 ALA A C 1
ATOM 6800 O O . ALA A 1 873 ? 28.699 5.260 9.347 1.00 91.75 873 ALA A O 1
ATOM 6801 N N . LEU A 1 874 ? 27.992 5.339 11.479 1.00 92.06 874 LEU A N 1
ATOM 6802 C CA . LEU A 1 874 ? 27.946 3.886 11.657 1.00 92.06 874 LEU A CA 1
ATOM 6803 C C . LEU A 1 874 ? 26.899 3.222 10.755 1.00 92.06 874 LEU A C 1
ATOM 6805 O O . LEU A 1 874 ? 27.196 2.184 10.156 1.00 92.06 874 LEU A O 1
ATOM 6809 N N . VAL A 1 875 ? 25.718 3.830 10.602 1.00 87.31 875 VAL A N 1
ATOM 6810 C CA . VAL A 1 875 ? 24.673 3.365 9.673 1.00 87.31 875 VAL A CA 1
ATOM 6811 C C . VAL A 1 875 ? 25.200 3.340 8.234 1.00 87.31 875 VAL A C 1
ATOM 6813 O O . VAL A 1 875 ? 25.136 2.303 7.570 1.00 87.31 875 VAL A O 1
ATOM 6816 N N . LYS A 1 876 ? 25.847 4.422 7.779 1.00 88.50 876 LYS A N 1
ATOM 6817 C CA . LYS A 1 876 ? 26.464 4.489 6.439 1.00 88.50 876 LYS A CA 1
ATOM 6818 C C . LYS A 1 876 ? 27.520 3.400 6.221 1.00 88.50 876 LYS A C 1
ATOM 6820 O O . LYS A 1 876 ? 27.577 2.793 5.149 1.00 88.50 876 LYS A O 1
ATOM 6825 N N . ILE A 1 877 ? 28.352 3.123 7.227 1.00 88.25 877 ILE A N 1
ATOM 6826 C CA . ILE A 1 877 ? 29.385 2.074 7.157 1.00 88.25 877 ILE A CA 1
ATOM 6827 C C . ILE A 1 877 ? 28.760 0.676 7.097 1.00 88.25 877 ILE A C 1
ATOM 6829 O O . ILE A 1 877 ? 29.220 -0.169 6.323 1.00 88.25 877 ILE A O 1
ATOM 6833 N N . ARG A 1 878 ? 27.715 0.416 7.893 1.00 87.00 878 ARG A N 1
ATOM 6834 C CA . ARG A 1 878 ? 26.984 -0.860 7.888 1.00 87.00 878 ARG A CA 1
ATOM 6835 C C . ARG A 1 878 ? 26.459 -1.179 6.492 1.00 87.00 878 ARG A C 1
ATOM 6837 O O . ARG A 1 878 ? 26.704 -2.286 5.994 1.00 87.00 878 ARG A O 1
ATOM 6844 N N . ASP A 1 879 ? 25.795 -0.201 5.880 1.00 82.31 879 ASP A N 1
ATOM 6845 C CA . ASP A 1 879 ? 25.106 -0.352 4.601 1.00 82.31 879 ASP A CA 1
ATOM 6846 C C . ASP A 1 879 ? 26.111 -0.531 3.449 1.00 82.31 879 ASP A C 1
ATOM 6848 O O . ASP A 1 879 ? 25.963 -1.437 2.627 1.00 82.31 879 ASP A O 1
ATOM 6852 N N . ARG A 1 880 ? 27.233 0.207 3.469 1.00 85.38 880 ARG A N 1
ATOM 6853 C CA . ARG A 1 880 ? 28.349 0.053 2.511 1.00 85.38 880 ARG A CA 1
ATOM 6854 C C . ARG A 1 880 ? 28.933 -1.366 2.472 1.00 85.38 880 ARG A C 1
ATOM 6856 O O . ARG A 1 880 ? 29.459 -1.791 1.442 1.00 85.38 880 ARG A O 1
ATOM 6863 N N . HIS A 1 881 ? 28.883 -2.093 3.590 1.00 84.44 881 HIS A N 1
ATOM 6864 C CA . HIS A 1 881 ? 29.461 -3.434 3.740 1.00 84.44 881 HIS A CA 1
ATOM 6865 C C . HIS A 1 881 ? 28.460 -4.589 3.495 1.00 84.44 881 HIS A C 1
ATOM 6867 O O . HIS A 1 881 ? 28.801 -5.753 3.760 1.00 84.44 881 HIS A O 1
ATOM 6873 N N . ASN A 1 882 ? 27.237 -4.310 3.016 1.00 80.00 882 ASN A N 1
ATOM 6874 C CA . ASN A 1 882 ? 26.199 -5.324 2.770 1.00 80.00 882 ASN A CA 1
ATOM 6875 C C . ASN A 1 882 ? 26.626 -6.396 1.759 1.00 80.00 882 ASN A C 1
ATOM 6877 O O . ASN A 1 882 ? 26.656 -7.575 2.123 1.00 80.00 882 ASN A O 1
ATOM 6881 N N . ASP A 1 883 ? 27.109 -6.000 0.582 1.00 75.69 883 ASP A N 1
ATOM 6882 C CA . ASP A 1 883 ? 27.378 -6.930 -0.532 1.00 75.69 883 ASP A CA 1
ATOM 6883 C C . ASP A 1 883 ? 28.765 -7.583 -0.501 1.00 75.69 883 ASP A C 1
ATOM 6885 O O . ASP A 1 883 ? 29.194 -8.245 -1.446 1.00 75.69 883 ASP A O 1
ATOM 6889 N N . VAL A 1 884 ? 29.497 -7.431 0.601 1.00 82.38 884 VAL A N 1
ATOM 6890 C CA . VAL A 1 884 ? 30.868 -7.943 0.720 1.00 82.38 884 VAL A CA 1
ATOM 6891 C C . VAL A 1 884 ? 30.922 -9.471 0.624 1.00 82.38 884 VAL A C 1
ATOM 6893 O O . VAL A 1 884 ? 31.810 -10.005 -0.030 1.00 82.38 884 VAL A O 1
ATOM 6896 N N . VAL A 1 885 ? 29.995 -10.191 1.264 1.00 82.50 885 VAL A N 1
ATOM 6897 C CA . VAL A 1 885 ? 29.984 -11.667 1.241 1.00 82.50 885 VAL A CA 1
ATOM 6898 C C . VAL A 1 885 ? 29.789 -12.213 -0.181 1.00 82.50 885 VAL A C 1
ATOM 6900 O O . VAL A 1 885 ? 30.652 -12.985 -0.601 1.00 82.50 885 VAL A O 1
ATOM 6903 N N . PRO A 1 886 ? 28.747 -11.811 -0.944 1.00 75.88 886 PRO A N 1
ATOM 6904 C CA . PRO A 1 886 ? 28.576 -12.290 -2.315 1.00 75.88 886 PRO A CA 1
ATOM 6905 C C . PRO A 1 886 ? 29.706 -11.831 -3.247 1.00 75.88 886 PRO A C 1
ATOM 6907 O O . PRO A 1 886 ? 30.183 -12.632 -4.044 1.00 75.88 886 PRO A O 1
ATOM 6910 N N . THR A 1 887 ? 30.212 -10.600 -3.098 1.00 80.81 887 THR A N 1
ATOM 6911 C CA . THR A 1 887 ? 31.343 -10.102 -3.908 1.00 80.81 887 THR A CA 1
ATOM 6912 C C . THR A 1 887 ? 32.610 -10.935 -3.689 1.00 80.81 887 THR A C 1
ATOM 6914 O O . THR A 1 887 ? 33.280 -11.326 -4.642 1.00 80.81 887 THR A O 1
ATOM 6917 N N . MET A 1 888 ? 32.936 -11.253 -2.432 1.00 82.62 888 MET A N 1
ATOM 6918 C CA . MET A 1 888 ? 34.098 -12.088 -2.109 1.00 82.62 888 MET A CA 1
ATOM 6919 C C . MET A 1 888 ? 33.911 -13.529 -2.585 1.00 82.62 888 MET A C 1
ATOM 6921 O O . MET A 1 888 ? 34.859 -14.132 -3.081 1.00 82.62 888 MET A O 1
ATOM 6925 N N . ALA A 1 889 ? 32.698 -14.075 -2.474 1.00 80.44 889 ALA A N 1
ATOM 6926 C CA . ALA A 1 889 ? 32.383 -15.405 -2.985 1.00 80.44 889 ALA A CA 1
ATOM 6927 C C . ALA A 1 889 ? 32.587 -15.498 -4.504 1.00 80.44 889 ALA A C 1
ATOM 6929 O O . ALA A 1 889 ? 33.208 -16.447 -4.981 1.00 80.44 889 ALA A O 1
ATOM 6930 N N . GLN A 1 890 ? 32.132 -14.485 -5.243 1.00 79.44 890 GLN A N 1
ATOM 6931 C CA . GLN A 1 890 ? 32.345 -14.375 -6.683 1.00 79.44 890 GLN A CA 1
ATOM 6932 C C . GLN A 1 890 ? 33.842 -14.312 -7.027 1.00 79.44 890 GLN A C 1
ATOM 6934 O O . GLN A 1 890 ? 34.316 -15.090 -7.851 1.00 79.44 890 GLN A O 1
ATOM 6939 N N . GLY A 1 891 ? 34.618 -13.482 -6.322 1.00 81.75 891 GLY A N 1
ATOM 6940 C CA . GLY A 1 891 ? 36.069 -13.402 -6.524 1.00 81.75 891 GLY A CA 1
ATOM 6941 C C . GLY A 1 891 ? 36.807 -14.720 -6.246 1.00 81.75 891 GLY A C 1
ATOM 6942 O O . GLY A 1 891 ? 37.771 -15.053 -6.933 1.00 81.75 891 GLY A O 1
ATOM 6943 N N . VAL A 1 892 ? 36.347 -15.516 -5.274 1.00 83.38 892 VAL A N 1
ATOM 6944 C CA . VAL A 1 892 ? 36.905 -16.855 -5.002 1.00 83.38 892 VAL A CA 1
ATOM 6945 C C . VAL A 1 892 ? 36.590 -17.835 -6.135 1.00 83.38 892 VAL A C 1
ATOM 6947 O O . VAL A 1 892 ? 37.444 -18.657 -6.478 1.00 83.38 892 VAL A O 1
ATOM 6950 N N . LEU A 1 893 ? 35.396 -17.755 -6.732 1.00 80.56 893 LEU A N 1
ATOM 6951 C CA . LEU A 1 893 ? 35.032 -18.565 -7.898 1.00 80.56 893 LEU A CA 1
ATOM 6952 C C . LEU A 1 893 ? 35.891 -18.207 -9.116 1.00 80.56 893 LEU A C 1
ATOM 6954 O O . LEU A 1 893 ? 36.480 -19.103 -9.717 1.00 80.56 893 LEU A O 1
ATOM 6958 N N . GLU A 1 894 ? 36.052 -16.919 -9.417 1.00 82.62 894 GLU A N 1
ATOM 6959 C CA . GLU A 1 894 ? 36.907 -16.437 -10.511 1.00 82.62 894 GLU A CA 1
ATOM 6960 C C . GLU A 1 894 ? 38.372 -16.848 -10.314 1.00 82.62 894 GLU A C 1
ATOM 6962 O O . GLU A 1 894 ? 39.027 -17.334 -11.237 1.00 82.62 894 GLU A O 1
ATOM 6967 N N . TYR A 1 895 ? 38.883 -16.734 -9.084 1.00 82.88 895 TYR A N 1
ATOM 6968 C CA . TYR A 1 895 ? 40.229 -17.189 -8.741 1.00 82.88 895 TYR A CA 1
ATOM 6969 C C . TYR A 1 895 ? 40.393 -18.699 -8.964 1.00 82.88 895 TYR A C 1
ATOM 6971 O O . TYR A 1 895 ? 41.390 -19.152 -9.532 1.00 82.88 895 TYR A O 1
ATOM 6979 N N . LYS A 1 896 ? 39.396 -19.489 -8.551 1.00 81.38 896 LYS A N 1
ATOM 6980 C CA . LYS A 1 896 ? 39.374 -20.942 -8.753 1.00 81.38 896 LYS A CA 1
ATOM 6981 C C . LYS A 1 896 ? 39.367 -21.312 -10.239 1.00 81.38 896 LYS A C 1
ATOM 6983 O O . LYS A 1 896 ? 40.042 -22.272 -10.611 1.00 81.38 896 LYS A O 1
ATOM 6988 N N . GLU A 1 897 ? 38.623 -20.586 -11.070 1.00 81.56 897 GLU A N 1
ATOM 6989 C CA . GLU A 1 897 ? 38.565 -20.811 -12.520 1.00 81.56 897 GLU A CA 1
ATOM 6990 C C . GLU A 1 897 ? 39.874 -20.430 -13.223 1.00 81.56 897 GLU A C 1
ATOM 6992 O O . GLU A 1 897 ? 40.346 -21.175 -14.081 1.00 81.56 897 GLU A O 1
ATOM 6997 N N . ALA A 1 898 ? 40.498 -19.318 -12.827 1.00 82.19 898 ALA A N 1
ATOM 6998 C CA . ALA A 1 898 ? 41.717 -18.816 -13.457 1.00 82.19 898 ALA A CA 1
ATOM 6999 C C . ALA A 1 898 ? 42.985 -19.607 -13.084 1.00 82.19 898 ALA A C 1
ATOM 7001 O O . ALA A 1 898 ? 43.855 -19.812 -13.933 1.00 82.19 898 ALA A O 1
ATOM 7002 N N . PHE A 1 899 ? 43.114 -20.044 -11.826 1.00 76.81 899 PHE A N 1
ATOM 7003 C CA . PHE A 1 899 ? 44.365 -20.610 -11.294 1.00 76.81 899 PHE A CA 1
ATOM 7004 C C . PHE A 1 899 ? 44.274 -22.095 -10.903 1.00 76.81 899 PHE A C 1
ATOM 7006 O O . PHE A 1 899 ? 45.300 -22.723 -10.635 1.00 76.81 899 PHE A O 1
ATOM 7013 N N . GLY A 1 900 ? 43.077 -22.692 -10.922 1.00 70.62 900 GLY A N 1
ATOM 7014 C CA . GLY A 1 900 ? 42.855 -24.089 -10.548 1.00 70.62 900 GLY A CA 1
ATOM 7015 C C . GLY A 1 900 ? 42.899 -24.345 -9.033 1.00 70.62 900 GLY A C 1
ATOM 7016 O O . GLY A 1 900 ? 42.828 -23.430 -8.217 1.00 70.62 900 GLY A O 1
ATOM 7017 N N . GLN A 1 901 ? 42.971 -25.623 -8.637 1.00 68.75 901 GLN A N 1
ATOM 7018 C CA . GLN A 1 901 ? 43.037 -26.039 -7.228 1.00 68.75 901 GLN A CA 1
ATOM 7019 C C . GLN A 1 901 ? 44.409 -26.627 -6.884 1.00 68.75 901 GLN A C 1
ATOM 7021 O O . GLN A 1 901 ? 44.706 -27.764 -7.250 1.00 68.75 901 GLN A O 1
ATOM 7026 N N . ASP A 1 902 ? 45.203 -25.910 -6.090 1.00 74.31 902 ASP A N 1
ATOM 7027 C CA . ASP A 1 902 ? 46.380 -26.457 -5.412 1.00 74.31 902 ASP A CA 1
ATOM 7028 C C . ASP A 1 902 ? 46.232 -26.374 -3.881 1.00 74.31 902 ASP A C 1
ATOM 7030 O O . ASP A 1 902 ? 45.533 -25.523 -3.329 1.00 74.31 902 ASP A O 1
ATOM 7034 N N . HIS A 1 903 ? 46.850 -27.316 -3.166 1.00 71.50 903 HIS A N 1
ATOM 7035 C CA . HIS A 1 903 ? 46.666 -27.462 -1.718 1.00 71.50 903 HIS A CA 1
ATOM 7036 C C . HIS A 1 903 ? 47.188 -26.256 -0.919 1.00 71.50 903 HIS A C 1
ATOM 7038 O O . HIS A 1 903 ? 46.658 -25.962 0.151 1.00 71.50 903 HIS A O 1
ATOM 7044 N N . ILE A 1 904 ? 48.212 -25.560 -1.418 1.00 71.31 904 ILE A N 1
ATOM 7045 C CA . ILE A 1 904 ? 48.849 -24.445 -0.710 1.00 71.31 904 ILE A CA 1
ATOM 7046 C C . ILE A 1 904 ? 47.983 -23.190 -0.855 1.00 71.31 904 ILE A C 1
ATOM 7048 O O . ILE A 1 904 ? 47.662 -22.554 0.149 1.00 71.31 904 ILE A O 1
ATOM 7052 N N . SER A 1 905 ? 47.528 -22.873 -2.068 1.00 72.06 905 SER A N 1
ATOM 7053 C CA . SER A 1 905 ? 46.638 -21.732 -2.308 1.00 72.06 905 SER A CA 1
ATOM 7054 C C . SER A 1 905 ? 45.287 -21.911 -1.617 1.00 72.06 905 SER A C 1
ATOM 7056 O O . SER A 1 905 ? 44.826 -20.975 -0.973 1.00 72.06 905 SER A O 1
ATOM 7058 N N . ASN A 1 906 ? 44.701 -23.118 -1.622 1.00 75.81 906 ASN A N 1
ATOM 7059 C CA . ASN A 1 906 ? 43.464 -23.405 -0.877 1.00 75.81 906 ASN A CA 1
ATOM 7060 C C . ASN A 1 906 ? 43.609 -23.114 0.629 1.00 75.81 906 ASN A C 1
ATOM 7062 O O . ASN A 1 906 ? 42.719 -22.520 1.235 1.00 75.81 906 ASN A O 1
ATOM 7066 N N . GLN A 1 907 ? 44.731 -23.509 1.244 1.00 74.75 907 GLN A N 1
ATOM 7067 C CA . GLN A 1 907 ? 44.994 -23.234 2.662 1.00 74.75 907 GLN A CA 1
ATOM 7068 C C . GLN A 1 907 ? 45.200 -21.742 2.937 1.00 74.75 907 GLN A C 1
ATOM 7070 O O . GLN A 1 907 ? 44.726 -21.241 3.955 1.00 74.75 907 GLN A O 1
ATOM 7075 N N . ASN A 1 908 ? 45.866 -21.024 2.033 1.00 76.88 908 ASN A N 1
ATOM 7076 C CA . ASN A 1 908 ? 46.070 -19.583 2.160 1.00 76.88 908 ASN A CA 1
ATOM 7077 C C . ASN A 1 908 ? 44.753 -18.804 2.026 1.00 76.88 908 ASN A C 1
ATOM 7079 O O . ASN A 1 908 ? 44.493 -17.917 2.839 1.00 76.88 908 ASN A O 1
ATOM 7083 N N . VAL A 1 909 ? 43.908 -19.169 1.055 1.00 81.44 909 VAL A N 1
ATOM 7084 C CA . VAL A 1 909 ? 42.571 -18.588 0.850 1.00 81.44 909 VAL A CA 1
ATOM 7085 C C . VAL A 1 909 ? 41.677 -18.865 2.057 1.00 81.44 909 VAL A C 1
ATOM 7087 O O . VAL A 1 909 ? 41.071 -17.935 2.582 1.00 81.44 909 VAL A O 1
ATOM 7090 N N . GLN A 1 910 ? 41.657 -20.106 2.559 1.00 83.19 910 GLN A N 1
ATOM 7091 C CA . GLN A 1 910 ? 40.924 -20.466 3.776 1.00 83.19 910 GLN A CA 1
ATOM 7092 C C . GLN A 1 910 ? 41.373 -19.619 4.971 1.00 83.19 910 GLN A C 1
ATOM 7094 O O . GLN A 1 910 ? 40.558 -18.980 5.630 1.00 83.19 910 GLN A O 1
ATOM 7099 N N . TYR A 1 911 ? 42.686 -19.578 5.216 1.00 79.94 911 TYR A N 1
ATOM 7100 C CA . TYR A 1 911 ? 43.275 -18.839 6.327 1.00 79.94 911 TYR A CA 1
ATOM 7101 C C . TYR A 1 911 ? 42.895 -17.352 6.273 1.00 79.94 911 TYR A C 1
ATOM 7103 O O . TYR A 1 911 ? 42.511 -16.779 7.295 1.00 79.94 911 TYR A O 1
ATOM 7111 N N . PHE A 1 912 ? 42.988 -16.728 5.096 1.00 82.38 912 PHE A N 1
ATOM 7112 C CA . PHE A 1 912 ? 42.610 -15.332 4.869 1.00 82.38 912 PHE A CA 1
ATOM 7113 C C . PHE A 1 912 ? 41.108 -15.083 5.084 1.00 82.38 912 PHE A C 1
ATOM 7115 O O . PHE A 1 912 ? 40.753 -14.209 5.877 1.00 82.38 912 PHE A O 1
ATOM 7122 N N . LEU A 1 913 ? 40.235 -15.863 4.435 1.00 85.88 913 LEU A N 1
ATOM 7123 C CA . LEU A 1 913 ? 38.783 -15.666 4.495 1.00 85.88 913 LEU A CA 1
ATOM 7124 C C . LEU A 1 913 ? 38.223 -15.888 5.901 1.00 85.88 913 LEU A C 1
ATOM 7126 O O . LEU A 1 913 ? 37.362 -15.121 6.325 1.00 85.88 913 LEU A O 1
ATOM 7130 N N . ASP A 1 914 ? 38.756 -16.847 6.663 1.00 85.56 914 ASP A N 1
ATOM 7131 C CA . ASP A 1 914 ? 38.327 -17.060 8.049 1.00 85.56 914 ASP A CA 1
ATOM 7132 C C . ASP A 1 914 ? 38.621 -15.843 8.933 1.00 85.56 914 ASP A C 1
ATOM 7134 O O . ASP A 1 914 ? 37.765 -15.414 9.708 1.00 85.56 914 ASP A O 1
ATOM 7138 N N . ARG A 1 915 ? 39.799 -15.219 8.784 1.00 83.62 915 ARG A N 1
ATOM 7139 C CA . ARG A 1 915 ? 40.109 -13.972 9.506 1.00 83.62 915 ARG A CA 1
ATOM 7140 C C . ARG A 1 915 ? 39.234 -12.819 9.039 1.00 83.62 915 ARG A C 1
ATOM 7142 O O . ARG A 1 915 ? 38.713 -12.076 9.870 1.00 83.62 915 ARG A O 1
ATOM 7149 N N . PHE A 1 916 ? 39.070 -12.682 7.727 1.00 86.38 916 PHE A N 1
ATOM 7150 C CA . PHE A 1 916 ? 38.281 -11.617 7.125 1.00 86.38 916 PHE A CA 1
ATOM 7151 C C . PHE A 1 916 ? 36.818 -11.664 7.589 1.00 86.38 916 PHE A C 1
ATOM 7153 O O . PHE A 1 916 ? 36.303 -10.675 8.117 1.00 86.38 916 PHE A O 1
ATOM 7160 N N . TYR A 1 917 ? 36.158 -12.818 7.460 1.00 88.69 917 TYR A N 1
ATOM 7161 C CA . TYR A 1 917 ? 34.762 -12.976 7.860 1.00 88.69 917 TYR A CA 1
ATOM 7162 C C . TYR A 1 917 ? 34.581 -12.905 9.376 1.00 88.69 917 TYR A C 1
ATOM 7164 O O . TYR A 1 917 ? 33.633 -12.255 9.815 1.00 88.69 917 TYR A O 1
ATOM 7172 N N . MET A 1 918 ? 35.503 -13.447 10.184 1.00 86.62 918 MET A N 1
ATOM 7173 C CA . MET A 1 918 ? 35.446 -13.287 11.644 1.00 86.62 918 MET A CA 1
ATOM 7174 C C . MET A 1 918 ? 35.521 -11.807 12.050 1.00 86.62 918 MET A C 1
ATOM 7176 O O . MET A 1 918 ? 34.710 -11.325 12.839 1.00 86.62 918 MET A O 1
ATOM 7180 N N . SER A 1 919 ? 36.440 -11.046 11.448 1.00 85.94 919 SER A N 1
ATOM 7181 C CA . SER A 1 919 ? 36.556 -9.605 11.692 1.00 85.94 919 SER A CA 1
ATOM 7182 C C . SER A 1 919 ? 35.327 -8.826 11.211 1.00 85.94 919 SER A C 1
ATOM 7184 O O . SER A 1 919 ? 34.957 -7.816 11.807 1.00 85.94 919 SER A O 1
ATOM 7186 N N . ARG A 1 920 ? 34.661 -9.289 10.148 1.00 87.56 920 ARG A N 1
ATOM 7187 C CA . ARG A 1 920 ? 33.412 -8.693 9.663 1.00 87.56 920 ARG A CA 1
ATOM 7188 C C . ARG A 1 920 ? 32.237 -8.955 10.606 1.00 87.56 920 ARG A C 1
ATOM 7190 O O . ARG A 1 920 ? 31.480 -8.022 10.863 1.00 87.56 920 ARG A O 1
ATOM 7197 N N . ILE A 1 921 ? 32.077 -10.188 11.097 1.00 88.81 921 ILE A N 1
ATOM 7198 C CA . ILE A 1 921 ? 31.043 -10.559 12.085 1.00 88.81 921 ILE A CA 1
ATOM 7199 C C . ILE A 1 921 ? 31.187 -9.663 13.317 1.00 88.81 921 ILE A C 1
ATOM 7201 O O . ILE A 1 921 ? 30.233 -9.011 13.730 1.00 88.81 921 ILE A O 1
ATOM 7205 N N . SER A 1 922 ? 32.419 -9.545 13.801 1.00 88.62 922 SER A N 1
ATOM 7206 C CA . SER A 1 922 ? 32.831 -8.694 14.911 1.00 88.62 922 SER A CA 1
ATOM 7207 C C . SER A 1 922 ? 32.441 -7.215 14.744 1.00 88.62 922 SER A C 1
ATOM 7209 O O . SER A 1 922 ? 31.762 -6.636 15.591 1.00 88.62 922 SER A O 1
ATOM 7211 N N . ILE A 1 923 ? 32.803 -6.592 13.616 1.00 88.00 923 ILE A N 1
ATOM 7212 C CA . ILE A 1 923 ? 32.451 -5.188 13.331 1.00 88.00 923 ILE A CA 1
ATOM 7213 C C . ILE A 1 923 ? 30.932 -5.007 13.233 1.00 88.00 923 ILE A C 1
ATOM 7215 O O . ILE A 1 923 ? 30.392 -4.024 13.741 1.00 88.00 923 ILE A O 1
ATOM 7219 N N . ARG A 1 924 ? 30.230 -5.952 12.594 1.00 88.75 924 ARG A N 1
ATOM 7220 C CA . ARG A 1 924 ? 28.769 -5.894 12.468 1.00 88.75 924 ARG A CA 1
ATOM 7221 C C . ARG A 1 924 ? 28.058 -6.035 13.799 1.00 88.75 924 ARG A C 1
ATOM 7223 O O . ARG A 1 924 ? 27.092 -5.313 14.007 1.00 88.75 924 ARG A O 1
ATOM 7230 N N . MET A 1 925 ? 28.540 -6.902 14.686 1.00 88.19 925 MET A N 1
ATOM 7231 C CA . MET A 1 925 ? 27.997 -7.046 16.034 1.00 88.19 925 MET A CA 1
ATOM 7232 C C . MET A 1 925 ? 28.026 -5.701 16.769 1.00 88.19 925 MET A C 1
ATOM 7234 O O . MET A 1 925 ? 26.998 -5.235 17.251 1.00 88.19 925 MET A O 1
ATOM 7238 N N . LEU A 1 926 ? 29.181 -5.033 16.773 1.00 88.81 926 LEU A N 1
ATOM 7239 C CA . LEU A 1 926 ? 29.361 -3.749 17.448 1.00 88.81 926 LEU A CA 1
ATOM 7240 C C . LEU A 1 926 ? 28.503 -2.621 16.857 1.00 88.81 926 LEU A C 1
ATOM 7242 O O . LEU A 1 926 ? 27.835 -1.898 17.597 1.00 88.81 926 LEU A O 1
ATOM 7246 N N . ILE A 1 927 ? 28.503 -2.476 15.528 1.00 89.19 927 ILE A N 1
ATOM 7247 C CA . ILE A 1 927 ? 27.731 -1.428 14.847 1.00 89.19 927 ILE A CA 1
ATOM 7248 C C . ILE A 1 927 ? 26.227 -1.657 15.021 1.00 89.19 927 ILE A C 1
ATOM 7250 O O . ILE A 1 927 ? 25.498 -0.719 15.344 1.00 89.19 927 ILE A O 1
ATOM 7254 N N . ASN A 1 928 ? 25.753 -2.893 14.841 1.00 86.19 928 ASN A N 1
ATOM 7255 C CA . ASN A 1 928 ? 24.337 -3.212 15.002 1.00 86.19 928 ASN A CA 1
ATOM 7256 C C . ASN A 1 928 ? 23.886 -3.002 16.447 1.00 86.19 928 ASN A C 1
ATOM 7258 O O . ASN A 1 928 ? 22.817 -2.448 16.661 1.00 86.19 928 ASN A O 1
ATOM 7262 N N . GLN A 1 929 ? 24.707 -3.373 17.433 1.00 82.44 929 GLN A N 1
ATOM 7263 C CA . GLN A 1 929 ? 24.370 -3.155 18.836 1.00 82.44 929 GLN A CA 1
ATOM 7264 C C . GLN A 1 929 ? 24.194 -1.666 19.156 1.00 82.44 929 GLN A C 1
ATOM 7266 O O . GLN A 1 929 ? 23.228 -1.299 19.813 1.00 82.44 929 GLN A O 1
ATOM 7271 N N . HIS A 1 930 ? 25.094 -0.804 18.680 1.00 85.06 930 HIS A N 1
ATOM 7272 C CA . HIS A 1 930 ? 24.999 0.636 18.923 1.00 85.06 930 HIS A CA 1
ATOM 7273 C C . HIS A 1 930 ? 23.829 1.277 18.181 1.00 85.06 930 HIS A C 1
ATOM 7275 O O . HIS A 1 930 ? 23.039 1.995 18.783 1.00 85.06 930 HIS A O 1
ATOM 7281 N N . THR A 1 931 ? 23.686 0.987 16.889 1.00 85.88 931 THR A N 1
ATOM 7282 C CA . THR A 1 931 ? 22.607 1.567 16.076 1.00 85.88 931 THR A CA 1
ATOM 7283 C C . THR A 1 931 ? 21.231 1.127 16.583 1.00 85.88 931 THR A C 1
ATOM 7285 O O . THR A 1 931 ? 20.371 1.966 16.800 1.00 85.88 931 THR A O 1
ATOM 7288 N N . LEU A 1 932 ? 21.026 -0.146 16.930 1.00 78.12 932 LEU A N 1
ATOM 7289 C CA . LEU A 1 932 ? 19.733 -0.606 17.462 1.00 78.12 932 LEU A CA 1
ATOM 7290 C C . LEU A 1 932 ? 19.358 -0.003 18.826 1.00 78.12 932 LEU A C 1
ATOM 7292 O O . LEU A 1 932 ? 18.185 -0.023 19.186 1.00 78.12 932 LEU A O 1
ATOM 7296 N N . ILE A 1 933 ? 20.328 0.495 19.600 1.00 76.25 933 ILE A N 1
ATOM 7297 C CA . ILE A 1 933 ? 20.070 1.106 20.912 1.00 76.25 933 ILE A CA 1
ATOM 7298 C C . ILE A 1 933 ? 19.946 2.636 20.808 1.00 76.25 933 ILE A C 1
ATOM 7300 O O . ILE A 1 933 ? 19.168 3.223 21.557 1.00 76.25 933 ILE A O 1
ATOM 7304 N N . PHE A 1 934 ? 20.686 3.288 19.901 1.00 80.06 934 PHE A N 1
ATOM 7305 C CA . PHE A 1 934 ? 20.874 4.748 19.904 1.00 80.06 934 PHE A CA 1
ATOM 7306 C C . PHE A 1 934 ? 20.474 5.477 18.600 1.00 80.06 934 PHE A C 1
ATOM 7308 O O . PHE A 1 934 ? 20.560 6.698 18.555 1.00 80.06 934 PHE A O 1
ATOM 7315 N N . ASP A 1 935 ? 20.021 4.786 17.544 1.00 70.44 935 ASP A N 1
ATOM 7316 C CA . ASP A 1 935 ? 19.687 5.397 16.231 1.00 70.44 935 ASP A CA 1
ATOM 7317 C C . ASP A 1 935 ? 18.374 6.204 16.222 1.00 70.44 935 ASP A C 1
ATOM 7319 O O . ASP A 1 935 ? 18.104 6.935 15.278 1.00 70.44 935 ASP A O 1
ATOM 7323 N N . GLY A 1 936 ? 17.539 6.108 17.263 1.00 59.03 936 GLY A N 1
ATOM 7324 C CA . GLY A 1 936 ? 16.350 6.960 17.455 1.00 59.03 936 GLY A CA 1
ATOM 7325 C C . GLY A 1 936 ? 15.216 6.813 16.422 1.00 59.03 936 GLY A C 1
ATOM 7326 O O . GLY A 1 936 ? 14.122 7.315 16.656 1.00 59.03 936 GLY A O 1
ATOM 7327 N N . THR A 1 937 ? 15.449 6.115 15.308 1.00 53.28 937 THR A N 1
ATOM 7328 C CA . THR A 1 937 ? 14.513 5.887 14.190 1.00 53.28 937 THR A CA 1
ATOM 7329 C C . THR A 1 937 ? 13.806 4.534 14.259 1.00 53.28 937 THR A C 1
ATOM 7331 O O . THR A 1 937 ? 12.806 4.310 13.580 1.00 53.28 937 THR A O 1
ATOM 7334 N N . THR A 1 938 ? 14.297 3.625 15.099 1.00 44.97 938 THR A N 1
ATOM 7335 C CA . THR A 1 938 ? 13.631 2.363 15.407 1.00 44.97 938 THR A CA 1
ATOM 7336 C C . THR A 1 938 ? 12.782 2.556 16.658 1.00 44.97 938 THR A C 1
ATOM 7338 O O . THR A 1 938 ? 13.276 3.014 17.688 1.00 44.97 938 THR A O 1
ATOM 7341 N N . ASN A 1 939 ? 11.492 2.203 16.568 1.00 38.34 939 ASN A N 1
ATOM 7342 C CA . ASN A 1 939 ? 10.648 1.899 17.731 1.00 38.34 939 ASN A CA 1
ATOM 7343 C C . ASN A 1 939 ? 11.531 1.115 18.721 1.00 38.34 939 ASN A C 1
ATOM 7345 O O . ASN A 1 939 ? 12.210 0.201 18.232 1.00 38.34 939 ASN A O 1
ATOM 7349 N N . PRO A 1 940 ? 11.618 1.480 20.021 1.00 38.84 940 PRO A N 1
ATOM 7350 C CA . PRO A 1 940 ? 12.605 0.909 20.936 1.00 38.84 940 PRO A CA 1
ATOM 7351 C C . PRO A 1 940 ? 12.621 -0.593 20.719 1.00 38.84 940 PRO A C 1
ATOM 7353 O O . PRO A 1 940 ? 11.547 -1.203 20.763 1.00 38.84 940 PRO A O 1
ATOM 7356 N N . ALA A 1 941 ? 13.799 -1.129 20.356 1.00 38.94 941 ALA A N 1
ATOM 7357 C CA . ALA A 1 941 ? 14.017 -2.544 20.081 1.00 38.94 941 ALA A CA 1
ATOM 7358 C C . ALA A 1 941 ? 13.074 -3.348 20.972 1.00 38.94 941 ALA A C 1
ATOM 7360 O O . ALA A 1 941 ? 13.077 -3.105 22.178 1.00 38.94 941 ALA A O 1
ATOM 7361 N N . HIS A 1 942 ? 12.200 -4.156 20.352 1.00 40.81 942 HIS A N 1
ATOM 7362 C CA . HIS A 1 942 ? 11.111 -4.921 20.973 1.00 40.81 942 HIS A CA 1
ATOM 7363 C C . HIS A 1 942 ? 11.349 -5.091 22.482 1.00 40.81 942 HIS A C 1
ATOM 7365 O O . HIS A 1 942 ? 12.428 -5.576 22.805 1.00 40.81 942 HIS A O 1
ATOM 7371 N N . PRO A 1 943 ? 10.420 -4.775 23.409 1.00 50.06 943 PRO A N 1
ATOM 7372 C CA . PRO A 1 943 ? 10.692 -4.595 24.855 1.00 50.06 943 PRO A CA 1
ATOM 7373 C C . PRO A 1 943 ? 11.374 -5.769 25.599 1.00 50.06 943 PRO A C 1
ATOM 7375 O O . PRO A 1 943 ? 11.627 -5.687 26.797 1.00 50.06 943 PRO A O 1
ATOM 7378 N N . LYS A 1 944 ? 11.659 -6.867 24.895 1.00 53.31 944 LYS A N 1
ATOM 7379 C CA . LYS A 1 944 ? 12.391 -8.059 25.311 1.00 53.31 944 LYS A CA 1
ATOM 7380 C C . LYS A 1 944 ? 13.864 -8.103 24.861 1.00 53.31 944 LYS A C 1
ATOM 7382 O O . LYS A 1 944 ? 14.572 -8.963 25.353 1.00 53.31 944 LYS A O 1
ATOM 7387 N N . THR A 1 945 ? 14.352 -7.237 23.967 1.00 62.22 945 THR A N 1
ATOM 7388 C CA . THR A 1 945 ? 15.719 -7.300 23.399 1.00 62.22 945 THR A CA 1
ATOM 7389 C C . THR A 1 945 ? 16.554 -6.065 23.741 1.00 62.22 945 THR A C 1
ATOM 7391 O O . THR A 1 945 ? 16.059 -4.944 23.675 1.00 62.22 945 THR A O 1
ATOM 7394 N N . ILE A 1 946 ? 17.840 -6.254 24.048 1.00 71.25 946 ILE A N 1
ATOM 7395 C CA . ILE A 1 946 ? 18.817 -5.182 24.283 1.00 71.25 946 ILE A CA 1
ATOM 7396 C C . ILE A 1 946 ? 19.695 -5.066 23.032 1.00 71.25 946 ILE A C 1
ATOM 7398 O O . ILE A 1 946 ? 20.678 -5.796 22.865 1.00 71.25 946 ILE A O 1
ATOM 7402 N N . GLY A 1 947 ? 19.327 -4.157 22.127 1.00 77.56 947 GLY A N 1
ATOM 7403 C CA . GLY A 1 947 ? 19.956 -4.048 20.811 1.00 77.56 947 GLY A CA 1
ATOM 7404 C C . GLY A 1 947 ? 19.742 -5.323 19.988 1.00 77.56 947 GLY A C 1
ATOM 7405 O O . GLY A 1 947 ? 18.614 -5.680 19.671 1.00 77.56 947 GLY A O 1
ATOM 7406 N N . SER A 1 948 ? 20.828 -6.019 19.652 1.00 78.75 948 SER A N 1
ATOM 7407 C CA . SER A 1 948 ? 20.821 -7.290 18.909 1.00 78.75 948 SER A CA 1
ATOM 7408 C C . SER A 1 948 ? 20.778 -8.546 19.794 1.00 78.75 948 SER A C 1
ATOM 7410 O O . SER A 1 948 ? 20.689 -9.658 19.271 1.00 78.75 948 SER A O 1
ATOM 7412 N N . ILE A 1 949 ? 20.851 -8.381 21.119 1.00 83.19 949 ILE A N 1
ATOM 7413 C CA . ILE A 1 949 ? 20.900 -9.474 22.096 1.00 83.19 949 ILE A CA 1
ATOM 7414 C C . ILE A 1 949 ? 19.513 -9.658 22.713 1.00 83.19 949 ILE A C 1
ATOM 7416 O O . ILE A 1 949 ? 18.914 -8.704 23.206 1.00 83.19 949 ILE A O 1
ATOM 7420 N N . ASP A 1 950 ? 19.021 -10.892 22.731 1.00 82.19 950 ASP A N 1
ATOM 7421 C CA . ASP A 1 950 ? 17.806 -11.273 23.448 1.00 82.19 950 ASP A CA 1
ATOM 7422 C C . ASP A 1 950 ? 18.201 -11.994 24.749 1.00 82.19 950 ASP A C 1
ATOM 7424 O O . ASP A 1 950 ? 18.774 -13.087 24.679 1.00 82.19 950 ASP A O 1
ATOM 7428 N N . PRO A 1 951 ? 17.932 -11.414 25.938 1.00 81.62 951 PRO A N 1
ATOM 7429 C CA . PRO A 1 951 ? 18.162 -12.058 27.231 1.00 81.62 951 PRO A CA 1
ATOM 7430 C C . PRO A 1 951 ? 17.335 -13.335 27.455 1.00 81.62 951 PRO A C 1
ATOM 7432 O O . PRO A 1 951 ? 17.632 -14.112 28.361 1.00 81.62 951 PRO A O 1
ATOM 7435 N N . SER A 1 952 ? 16.293 -13.542 26.653 1.00 84.69 952 SER A N 1
ATOM 7436 C CA . SER A 1 952 ? 15.328 -14.637 26.747 1.00 84.69 952 SER A CA 1
ATOM 7437 C C . SER A 1 952 ? 15.064 -15.298 25.385 1.00 84.69 952 SER A C 1
ATOM 7439 O O . SER A 1 952 ? 13.926 -15.636 25.057 1.00 84.69 952 SER A O 1
ATOM 7441 N N . CYS A 1 953 ? 16.121 -15.480 24.585 1.00 85.56 953 CYS A N 1
ATOM 7442 C CA . CYS A 1 953 ? 16.052 -16.054 23.244 1.00 85.56 953 CYS A CA 1
ATOM 7443 C C . CYS A 1 953 ? 15.459 -17.466 23.287 1.00 85.56 953 CYS A C 1
ATOM 7445 O O . CYS A 1 953 ? 16.089 -18.408 23.783 1.00 85.56 953 CYS A O 1
ATOM 7447 N N . LYS A 1 954 ? 14.255 -17.617 22.732 1.00 90.12 954 LYS A N 1
ATOM 7448 C CA . LYS A 1 954 ? 13.576 -18.905 22.589 1.00 90.12 954 LYS A CA 1
ATOM 7449 C C . LYS A 1 954 ? 14.109 -19.651 21.373 1.00 90.12 954 LYS A C 1
ATOM 7451 O O . LYS A 1 954 ? 13.719 -19.403 20.233 1.00 90.12 954 LYS A O 1
ATOM 7456 N N . VAL A 1 955 ? 14.986 -20.613 21.626 1.00 91.06 955 VAL A N 1
ATOM 7457 C CA . VAL A 1 955 ? 15.761 -21.302 20.585 1.00 91.06 955 VAL A CA 1
ATOM 7458 C C . VAL A 1 955 ? 14.863 -22.023 19.574 1.00 91.06 955 VAL A C 1
ATOM 7460 O O . VAL A 1 955 ? 15.103 -21.944 18.371 1.00 91.06 955 VAL A O 1
ATOM 7463 N N . ALA A 1 956 ? 13.800 -22.685 20.037 1.00 90.75 956 ALA A N 1
ATOM 7464 C CA . ALA A 1 956 ? 12.892 -23.427 19.164 1.00 90.75 956 ALA A CA 1
ATOM 7465 C C . ALA A 1 956 ? 12.089 -22.532 18.202 1.00 90.75 956 ALA A C 1
ATOM 7467 O O . ALA A 1 956 ? 11.734 -22.983 17.116 1.00 90.75 956 ALA A O 1
ATOM 7468 N N . GLU A 1 957 ? 11.805 -21.276 18.566 1.00 90.69 957 GLU A N 1
ATOM 7469 C CA . GLU A 1 957 ? 11.149 -20.317 17.662 1.00 90.69 957 GLU A CA 1
ATOM 7470 C C . GLU A 1 957 ? 12.100 -19.941 16.513 1.00 90.69 957 GLU A C 1
ATOM 7472 O O . GLU A 1 957 ? 11.731 -20.079 15.350 1.00 90.69 957 GLU A O 1
ATOM 7477 N N . VAL A 1 958 ? 13.372 -19.645 16.813 1.00 92.62 958 VAL A N 1
ATOM 7478 C CA . VAL A 1 958 ? 14.393 -19.341 15.790 1.00 92.62 958 VAL A CA 1
ATOM 7479 C C . VAL A 1 958 ? 14.623 -20.519 14.830 1.00 92.62 958 VAL A C 1
ATOM 7481 O O . VAL A 1 958 ? 14.850 -20.317 13.635 1.00 92.62 958 VAL A O 1
ATOM 7484 N N . VAL A 1 959 ? 14.544 -21.760 15.329 1.00 95.44 959 VAL A N 1
ATOM 7485 C CA . VAL A 1 959 ? 14.608 -22.976 14.496 1.00 95.44 959 VAL A CA 1
ATOM 7486 C C . VAL A 1 959 ? 13.448 -23.038 13.505 1.00 95.44 959 VAL A C 1
ATOM 7488 O O . VAL A 1 959 ? 13.689 -23.310 12.328 1.00 95.44 959 VAL A O 1
ATOM 7491 N N . ARG A 1 960 ? 12.214 -22.772 13.954 1.00 94.44 960 ARG A N 1
ATOM 7492 C CA . ARG A 1 960 ? 11.035 -22.751 13.073 1.00 94.44 960 ARG A CA 1
ATOM 7493 C C . ARG A 1 960 ? 11.154 -21.648 12.026 1.00 94.44 960 ARG A C 1
ATOM 7495 O O . ARG A 1 960 ? 10.974 -21.923 10.845 1.00 94.44 960 ARG A O 1
ATOM 7502 N N . ASP A 1 961 ? 11.569 -20.449 12.427 1.00 88.38 961 ASP A N 1
ATOM 7503 C CA . ASP A 1 961 ? 11.722 -19.315 11.511 1.00 88.38 961 ASP A CA 1
ATOM 7504 C C . ASP A 1 961 ? 12.736 -19.589 10.397 1.00 88.38 961 ASP A C 1
ATOM 7506 O O . ASP A 1 961 ? 12.489 -19.265 9.230 1.00 88.38 961 ASP A O 1
ATOM 7510 N N . ALA A 1 962 ? 13.881 -20.184 10.750 1.00 93.75 962 ALA A N 1
ATOM 7511 C CA . ALA A 1 962 ? 14.922 -20.555 9.798 1.00 93.75 962 ALA A CA 1
ATOM 7512 C C . ALA A 1 962 ? 14.474 -21.691 8.866 1.00 93.75 962 ALA A C 1
ATOM 7514 O O . ALA A 1 962 ? 14.798 -21.661 7.676 1.00 93.75 962 ALA A O 1
ATOM 7515 N N . TYR A 1 963 ? 13.724 -22.666 9.393 1.00 96.12 963 TYR A N 1
ATOM 7516 C CA . TYR A 1 963 ? 13.136 -23.744 8.602 1.00 96.12 963 TYR A CA 1
ATOM 7517 C C . TYR A 1 963 ? 12.142 -23.201 7.577 1.00 96.12 963 TYR A C 1
ATOM 7519 O O . TYR A 1 963 ? 12.312 -23.493 6.401 1.00 96.12 963 TYR A O 1
ATOM 7527 N N . GLU A 1 964 ? 11.166 -22.381 7.979 1.00 91.00 964 GLU A N 1
ATOM 7528 C CA . GLU A 1 964 ? 10.130 -21.868 7.067 1.00 91.00 964 GLU A CA 1
ATOM 7529 C C . GLU A 1 964 ? 10.731 -21.039 5.925 1.00 91.00 964 GLU A C 1
ATOM 7531 O O . GLU A 1 964 ? 10.378 -21.209 4.757 1.00 91.00 964 GLU A O 1
ATOM 7536 N N . SER A 1 965 ? 11.734 -20.207 6.223 1.00 88.31 965 SER A N 1
ATOM 7537 C CA . SER A 1 965 ? 12.451 -19.458 5.185 1.00 88.31 965 SER A CA 1
ATOM 7538 C C . SER A 1 965 ? 13.191 -20.372 4.203 1.00 88.31 965 SER A C 1
ATOM 7540 O O . SER A 1 965 ? 13.225 -20.107 3.001 1.00 88.31 965 SER A O 1
ATOM 7542 N N . ALA A 1 966 ? 13.833 -21.434 4.700 1.00 91.31 966 ALA A N 1
ATOM 7543 C CA . ALA A 1 966 ? 14.538 -22.392 3.851 1.00 91.31 966 ALA A CA 1
ATOM 7544 C C . ALA A 1 966 ? 13.559 -23.271 3.057 1.00 91.31 966 ALA A C 1
ATOM 7546 O O . ALA A 1 966 ? 13.827 -23.577 1.895 1.00 91.31 966 ALA A O 1
ATOM 7547 N N . LYS A 1 967 ? 12.416 -23.618 3.661 1.00 91.38 967 LYS A N 1
ATOM 7548 C CA . LYS A 1 967 ? 11.311 -24.368 3.063 1.00 91.38 967 LYS A CA 1
ATOM 7549 C C . LYS A 1 967 ? 10.770 -23.624 1.851 1.00 91.38 967 LYS A C 1
ATOM 7551 O O . LYS A 1 967 ? 10.739 -24.201 0.773 1.00 91.38 967 LYS A O 1
ATOM 7556 N N . PHE A 1 968 ? 10.478 -22.331 2.000 1.00 85.25 968 PHE A N 1
ATOM 7557 C CA . PHE A 1 968 ? 10.021 -21.475 0.906 1.00 85.25 968 PHE A CA 1
ATOM 7558 C C . PHE A 1 968 ? 10.982 -21.491 -0.296 1.00 85.25 968 PHE A C 1
ATOM 7560 O O . PHE A 1 968 ? 10.563 -21.710 -1.433 1.00 85.25 968 PHE A O 1
ATOM 7567 N N . LEU A 1 969 ? 12.290 -21.336 -0.056 1.00 84.06 969 LEU A N 1
ATOM 7568 C CA . LEU A 1 969 ? 13.298 -21.411 -1.123 1.00 84.06 969 LEU A CA 1
ATOM 7569 C C . LEU A 1 969 ? 13.408 -22.813 -1.737 1.00 84.06 969 LEU A C 1
ATOM 7571 O O . LEU A 1 969 ? 13.643 -22.951 -2.938 1.00 84.06 969 LEU A O 1
ATOM 7575 N N . CYS A 1 970 ? 13.271 -23.855 -0.918 1.00 86.88 970 CYS A N 1
ATOM 7576 C CA . CYS A 1 970 ? 13.300 -25.239 -1.369 1.00 86.88 970 CYS A CA 1
ATOM 7577 C C . CYS A 1 970 ? 12.089 -25.561 -2.255 1.00 86.88 970 CYS A C 1
ATOM 7579 O O . CYS A 1 970 ? 12.278 -26.093 -3.345 1.00 86.88 970 CYS A O 1
ATOM 7581 N N . ASP A 1 971 ? 10.884 -25.156 -1.850 1.00 86.94 971 ASP A N 1
ATOM 7582 C CA . ASP A 1 971 ? 9.644 -25.314 -2.612 1.00 86.94 971 ASP A CA 1
ATOM 7583 C C . ASP A 1 971 ? 9.716 -24.547 -3.941 1.00 86.94 971 ASP A C 1
ATOM 7585 O O . ASP A 1 971 ? 9.313 -25.064 -4.981 1.00 86.94 971 ASP A O 1
ATOM 7589 N N . GLN A 1 972 ? 10.315 -23.353 -3.956 1.00 81.06 972 GLN A N 1
ATOM 7590 C CA . GLN A 1 972 ? 10.525 -22.595 -5.192 1.00 81.06 972 GLN A CA 1
ATOM 7591 C C . GLN A 1 972 ? 11.469 -23.309 -6.179 1.00 81.06 972 GLN A C 1
ATOM 7593 O O . GLN A 1 972 ? 11.305 -23.174 -7.393 1.00 81.06 972 GLN A O 1
ATOM 7598 N N . TYR A 1 973 ? 12.467 -24.045 -5.677 1.00 81.00 973 TYR A N 1
ATOM 7599 C CA . TYR A 1 973 ? 13.476 -24.710 -6.508 1.00 81.00 973 TYR A CA 1
ATOM 7600 C C . TYR A 1 973 ? 13.088 -26.141 -6.915 1.00 81.00 973 TYR A C 1
ATOM 7602 O O . TYR A 1 973 ? 13.344 -26.541 -8.048 1.00 81.00 973 TYR A O 1
ATOM 7610 N N . TYR A 1 974 ? 12.467 -26.904 -6.013 1.00 83.00 974 TYR A N 1
ATOM 7611 C CA . TYR A 1 974 ? 12.161 -28.329 -6.187 1.00 83.00 974 TYR A CA 1
ATOM 7612 C C . TYR A 1 974 ? 10.662 -28.662 -6.214 1.00 83.00 974 TYR A C 1
ATOM 7614 O O . TYR A 1 974 ? 10.313 -29.824 -6.404 1.00 83.00 974 TYR A O 1
ATOM 7622 N N . LEU A 1 975 ? 9.769 -27.677 -6.040 1.00 82.50 975 LEU A N 1
ATOM 7623 C CA . LEU A 1 975 ? 8.308 -27.862 -5.959 1.00 82.50 975 LEU A CA 1
ATOM 7624 C C . LEU A 1 975 ? 7.853 -28.785 -4.808 1.00 82.50 975 LEU A C 1
ATOM 7626 O O . LEU A 1 975 ? 6.743 -29.316 -4.835 1.00 82.50 975 LEU A O 1
ATOM 7630 N N . GLY A 1 976 ? 8.701 -28.966 -3.793 1.00 84.62 976 GLY A N 1
ATOM 7631 C CA . GLY A 1 976 ? 8.412 -29.722 -2.580 1.00 84.62 976 GLY A CA 1
ATOM 7632 C C . GLY A 1 976 ? 9.578 -29.693 -1.590 1.00 84.62 976 GLY A C 1
ATOM 7633 O O . GLY A 1 976 ? 10.741 -29.577 -1.981 1.00 84.62 976 GLY A O 1
ATOM 7634 N N . SER A 1 977 ? 9.259 -29.839 -0.303 1.00 93.00 977 SER A N 1
ATOM 7635 C CA . SER A 1 977 ? 10.203 -29.764 0.817 1.00 93.00 977 SER A CA 1
ATOM 7636 C C . SER A 1 977 ? 9.894 -30.803 1.907 1.00 93.00 977 SER A C 1
ATOM 7638 O O . SER A 1 977 ? 8.739 -31.196 2.086 1.00 93.00 977 SER A O 1
ATOM 7640 N N . PRO A 1 978 ? 10.910 -31.266 2.660 1.00 95.00 978 PRO A N 1
ATOM 7641 C CA . PRO A 1 978 ? 10.715 -32.181 3.785 1.00 95.00 978 PRO A CA 1
ATOM 7642 C C . PRO A 1 978 ? 10.086 -31.475 4.996 1.00 95.00 978 PRO A C 1
ATOM 7644 O O . PRO A 1 978 ? 10.377 -30.307 5.255 1.00 95.00 978 PRO A O 1
ATOM 7647 N N . GLU A 1 979 ? 9.263 -32.190 5.768 1.00 95.19 979 GLU A N 1
ATOM 7648 C CA . GLU A 1 979 ? 8.672 -31.701 7.027 1.00 95.19 979 GLU A CA 1
ATOM 7649 C C . GLU A 1 979 ? 9.723 -31.513 8.141 1.00 95.19 979 GLU A C 1
ATOM 7651 O O . GLU A 1 979 ? 10.826 -32.062 8.070 1.00 95.19 979 GLU A O 1
ATOM 7656 N N . LEU A 1 980 ? 9.384 -30.735 9.175 1.00 96.94 980 LEU A N 1
ATOM 7657 C CA . LEU A 1 980 ? 10.228 -30.484 10.346 1.00 96.94 980 LEU A CA 1
ATOM 7658 C C . LEU A 1 980 ? 9.703 -31.217 11.584 1.00 96.94 980 LEU A C 1
ATOM 7660 O O . LEU A 1 980 ? 8.553 -31.040 11.976 1.00 96.94 980 LEU A O 1
ATOM 7664 N N . GLU A 1 981 ? 10.584 -31.938 12.273 1.00 97.12 981 GLU A N 1
ATOM 7665 C CA . GLU A 1 981 ? 10.329 -32.463 13.618 1.00 97.12 981 GLU A CA 1
ATOM 7666 C C . GLU A 1 981 ? 11.287 -31.799 14.616 1.00 97.12 981 GLU A C 1
ATOM 7668 O O . GLU A 1 981 ? 12.501 -31.932 14.470 1.00 97.12 981 GLU A O 1
ATOM 7673 N N . ILE A 1 982 ? 10.767 -31.103 15.636 1.00 95.25 982 ILE A N 1
ATOM 7674 C CA . ILE A 1 982 ? 11.583 -30.499 16.708 1.00 95.25 982 ILE A CA 1
ATOM 7675 C C . ILE A 1 982 ? 11.387 -31.267 18.017 1.00 95.25 982 ILE A C 1
ATOM 7677 O O . ILE A 1 982 ? 10.256 -31.486 18.448 1.00 95.25 982 ILE A O 1
ATOM 7681 N N . GLU A 1 983 ? 12.491 -31.600 18.680 1.00 93.50 983 GLU A N 1
ATOM 7682 C CA . GLU A 1 983 ? 12.529 -32.168 20.028 1.00 93.50 983 GLU A CA 1
ATOM 7683 C C . GLU A 1 983 ? 13.326 -31.243 20.962 1.00 93.50 983 GLU A C 1
ATOM 7685 O O . GLU A 1 983 ? 14.492 -30.947 20.697 1.00 93.50 983 GLU A O 1
ATOM 7690 N N . GLU A 1 984 ? 12.715 -30.785 22.059 1.00 92.00 984 GLU A N 1
ATOM 7691 C CA . GLU A 1 984 ? 13.380 -29.968 23.085 1.00 92.00 984 GLU A CA 1
ATOM 7692 C C . GLU A 1 984 ? 13.685 -30.806 24.333 1.00 92.00 984 GLU A C 1
ATOM 7694 O O . GLU A 1 984 ? 12.796 -31.407 24.937 1.00 92.00 984 GLU A O 1
ATOM 7699 N N . ILE A 1 985 ? 14.952 -30.816 24.748 1.00 89.25 985 ILE A N 1
ATOM 7700 C CA . ILE A 1 985 ? 15.446 -31.520 25.931 1.00 89.25 985 ILE A CA 1
ATOM 7701 C C . ILE A 1 985 ? 16.072 -30.492 26.871 1.00 89.25 985 ILE A C 1
ATOM 7703 O O . ILE A 1 985 ? 17.223 -30.084 26.717 1.00 89.25 985 ILE A O 1
ATOM 7707 N N . ASN A 1 986 ? 15.308 -30.069 27.870 1.00 87.38 986 ASN A N 1
ATOM 7708 C CA . ASN A 1 986 ? 15.781 -29.144 28.891 1.00 87.38 986 ASN A CA 1
ATOM 7709 C C . ASN A 1 986 ? 16.240 -29.929 30.132 1.00 87.38 986 ASN A C 1
ATOM 7711 O O . ASN A 1 986 ? 15.408 -30.460 30.874 1.00 87.38 986 ASN A O 1
ATOM 7715 N N . SER A 1 987 ? 17.559 -30.021 30.365 1.00 81.00 987 SER A N 1
ATOM 7716 C CA . SER A 1 987 ? 18.102 -30.741 31.530 1.00 81.00 987 SER A CA 1
ATOM 7717 C C . SER A 1 987 ? 17.830 -30.021 32.853 1.00 81.00 987 SER A C 1
ATOM 7719 O O . SER A 1 987 ? 17.829 -30.666 33.901 1.00 81.00 987 SER A O 1
ATOM 7721 N N . LYS A 1 988 ? 17.570 -28.705 32.810 1.00 75.12 988 LYS A N 1
ATOM 7722 C CA . LYS A 1 988 ? 17.286 -27.868 33.985 1.00 75.12 988 LYS A CA 1
ATOM 7723 C C . LYS A 1 988 ? 15.818 -27.960 34.408 1.00 75.12 988 LYS A C 1
ATOM 7725 O O . LYS A 1 988 ? 15.538 -28.067 35.600 1.00 75.12 988 LYS A O 1
ATOM 7730 N N . CYS A 1 989 ? 14.882 -27.955 33.453 1.00 76.94 989 CYS A N 1
ATOM 7731 C CA . CYS A 1 989 ? 13.443 -28.069 33.721 1.00 76.94 989 CYS A CA 1
ATOM 7732 C C . CYS A 1 989 ? 12.693 -28.756 32.563 1.00 76.94 989 CYS A C 1
ATOM 7734 O O . CYS A 1 989 ? 12.387 -28.133 31.552 1.00 76.94 989 CYS A O 1
ATOM 7736 N N . GLN A 1 990 ? 12.328 -30.034 32.724 1.00 72.12 990 GLN A N 1
ATOM 7737 C CA . GLN A 1 990 ? 11.737 -30.876 31.660 1.00 72.12 990 GLN A CA 1
ATOM 7738 C C . GLN A 1 990 ? 10.399 -30.385 31.066 1.00 72.12 990 GLN A C 1
ATOM 7740 O O . GLN A 1 990 ? 9.937 -30.954 30.082 1.00 72.12 990 GLN A O 1
ATOM 7745 N N . LYS A 1 991 ? 9.739 -29.387 31.668 1.00 69.56 991 LYS A N 1
ATOM 7746 C CA . LYS A 1 991 ? 8.432 -28.870 31.222 1.00 69.56 991 LYS A CA 1
ATOM 7747 C C . LYS A 1 991 ? 8.479 -27.443 30.675 1.00 69.56 991 LYS A C 1
ATOM 7749 O O . LYS A 1 991 ? 7.435 -26.932 30.280 1.00 69.56 991 LYS A O 1
ATOM 7754 N N . GLU A 1 992 ? 9.645 -26.804 30.668 1.00 75.94 992 GLU A N 1
ATOM 7755 C CA . GLU A 1 992 ? 9.796 -25.421 30.216 1.00 75.94 992 GLU A CA 1
ATOM 7756 C C . GLU A 1 992 ? 10.571 -25.343 28.894 1.00 75.94 992 GLU A C 1
ATOM 7758 O O . GLU A 1 992 ? 11.559 -26.071 28.726 1.00 75.94 992 GLU A O 1
ATOM 7763 N N . PRO A 1 993 ? 10.152 -24.456 27.971 1.00 79.88 993 PRO A N 1
ATOM 7764 C CA . PRO A 1 993 ? 10.845 -24.245 26.704 1.00 79.88 993 PRO A CA 1
ATOM 7765 C C . PRO A 1 993 ? 12.267 -23.722 26.935 1.00 79.88 993 PRO A C 1
ATOM 7767 O O . PRO A 1 993 ? 12.547 -23.046 27.929 1.00 79.88 993 PRO A O 1
ATOM 7770 N N . ILE A 1 994 ? 13.177 -24.022 26.008 1.00 85.81 994 ILE A N 1
ATOM 7771 C CA . ILE A 1 994 ? 14.583 -23.630 26.138 1.00 85.81 994 ILE A CA 1
ATOM 7772 C C . ILE A 1 994 ? 14.743 -22.135 25.823 1.00 85.81 994 ILE A C 1
ATOM 7774 O O . ILE A 1 994 ? 14.518 -21.693 24.694 1.00 85.81 994 ILE A O 1
ATOM 7778 N N . SER A 1 995 ? 15.180 -21.371 26.827 1.00 85.19 995 SER A N 1
ATOM 7779 C CA . SER A 1 995 ? 15.494 -19.941 26.732 1.00 85.19 995 SER A CA 1
ATOM 7780 C C . SER A 1 995 ? 16.929 -19.672 27.187 1.00 85.19 995 SER A C 1
ATOM 7782 O O . SER A 1 995 ? 17.351 -20.184 28.225 1.00 85.19 995 SER A O 1
ATOM 7784 N N . MET A 1 996 ? 17.668 -18.846 26.443 1.00 86.25 996 MET A N 1
ATOM 7785 C CA . MET A 1 996 ? 19.021 -18.404 26.809 1.00 86.25 996 MET A CA 1
ATOM 7786 C C . MET A 1 996 ? 19.293 -16.962 26.371 1.00 86.25 996 MET A C 1
ATOM 7788 O O . MET A 1 996 ? 18.612 -16.435 25.499 1.00 86.25 996 MET A O 1
ATOM 7792 N N . VAL A 1 997 ? 20.338 -16.343 26.917 1.00 86.50 997 VAL A N 1
ATOM 7793 C CA . VAL A 1 997 ? 20.837 -15.057 26.412 1.00 86.50 997 VAL A CA 1
ATOM 7794 C C . VAL A 1 997 ? 21.636 -15.315 25.134 1.00 86.50 997 VAL A C 1
ATOM 7796 O O . VAL A 1 997 ? 22.698 -15.931 25.196 1.00 86.50 997 VAL A O 1
ATOM 7799 N N . TYR A 1 998 ? 21.155 -14.874 23.972 1.00 88.81 998 TYR A N 1
ATOM 7800 C CA . TYR A 1 998 ? 21.890 -15.050 22.711 1.00 88.81 998 TYR A CA 1
ATOM 7801 C C . TYR A 1 998 ? 21.528 -13.988 21.667 1.00 88.81 998 TYR A C 1
ATOM 7803 O O . TYR A 1 998 ? 20.642 -13.167 21.883 1.00 88.81 998 TYR A O 1
ATOM 7811 N N . VAL A 1 999 ? 22.215 -14.008 20.520 1.00 89.94 999 VAL A N 1
ATOM 7812 C CA . VAL A 1 999 ? 21.936 -13.148 19.357 1.00 89.94 999 VAL A CA 1
ATOM 7813 C C . VAL A 1 999 ? 21.063 -13.930 18.361 1.00 89.94 999 VAL A C 1
ATOM 7815 O O . VAL A 1 999 ? 21.595 -14.795 17.654 1.00 89.94 999 VAL A O 1
ATOM 7818 N N . PRO A 1 1000 ? 19.740 -13.667 18.263 1.00 89.88 1000 PRO A N 1
ATOM 7819 C CA . PRO A 1 1000 ? 18.837 -14.479 17.440 1.00 89.88 1000 PRO A CA 1
ATOM 7820 C C . PRO A 1 1000 ? 19.220 -14.499 15.957 1.00 89.88 1000 PRO A C 1
ATOM 7822 O O . PRO A 1 1000 ? 19.143 -15.541 15.310 1.00 89.88 1000 PRO A O 1
ATOM 7825 N N . SER A 1 1001 ? 19.716 -13.378 15.422 1.00 87.50 1001 SER A N 1
ATOM 7826 C CA . SER A 1 1001 ? 20.131 -13.273 14.017 1.00 87.50 1001 SER A CA 1
ATOM 7827 C C . SER A 1 1001 ? 21.323 -14.176 13.675 1.00 87.50 1001 SER A C 1
ATOM 7829 O O . SER A 1 1001 ? 21.344 -14.777 12.603 1.00 87.50 1001 SER A O 1
ATOM 7831 N N . HIS A 1 1002 ? 22.292 -14.341 14.583 1.00 91.56 1002 HIS A N 1
ATOM 7832 C CA . HIS A 1 1002 ? 23.418 -15.263 14.389 1.00 91.56 1002 HIS A CA 1
ATOM 7833 C C . HIS A 1 1002 ? 22.935 -16.714 14.330 1.00 91.56 1002 HIS A C 1
ATOM 7835 O O . HIS A 1 1002 ? 23.315 -17.460 13.427 1.00 91.56 1002 HIS A O 1
ATOM 7841 N N . LEU A 1 1003 ? 22.069 -17.098 15.273 1.00 93.31 1003 LEU A N 1
ATOM 7842 C CA . LEU A 1 1003 ? 21.493 -18.438 15.322 1.00 93.31 1003 LEU A CA 1
ATOM 7843 C C . LEU A 1 1003 ? 20.658 -18.736 14.069 1.00 93.31 1003 LEU A C 1
ATOM 7845 O O . LEU A 1 1003 ? 20.839 -19.784 13.448 1.00 93.31 1003 LEU A O 1
ATOM 7849 N N . TYR A 1 1004 ? 19.824 -17.783 13.651 1.00 94.19 1004 TYR A N 1
ATOM 7850 C CA . TYR A 1 1004 ? 19.041 -17.865 12.423 1.00 94.19 1004 TYR A CA 1
ATOM 7851 C C . TYR A 1 1004 ? 19.929 -18.081 11.191 1.00 94.19 1004 TYR A C 1
ATOM 7853 O O . TYR A 1 1004 ? 19.678 -19.001 10.418 1.00 94.19 1004 TYR A O 1
ATOM 7861 N N . HIS A 1 1005 ? 21.000 -17.294 11.017 1.00 90.19 1005 HIS A N 1
ATOM 7862 C CA . HIS A 1 1005 ? 21.912 -17.445 9.877 1.00 90.19 1005 HIS A CA 1
ATOM 7863 C C . HIS A 1 1005 ? 22.559 -18.834 9.818 1.00 90.19 1005 HIS A C 1
ATOM 7865 O O . HIS A 1 1005 ? 22.656 -19.418 8.739 1.00 90.19 1005 HIS A O 1
ATOM 7871 N N . MET A 1 1006 ? 22.982 -19.387 10.959 1.00 95.00 1006 MET A N 1
ATOM 7872 C CA . MET A 1 1006 ? 23.544 -20.740 11.008 1.00 95.00 1006 MET A CA 1
ATOM 7873 C C . MET A 1 1006 ? 22.508 -21.795 10.614 1.00 95.00 1006 MET A C 1
ATOM 7875 O O . MET A 1 1006 ? 22.783 -22.636 9.760 1.00 95.00 1006 MET A O 1
ATOM 7879 N N . LEU A 1 1007 ? 21.317 -21.734 11.211 1.00 96.38 1007 LEU A N 1
ATOM 7880 C CA . LEU A 1 1007 ? 20.250 -22.708 10.981 1.00 96.38 1007 LEU A CA 1
ATOM 7881 C C . LEU A 1 1007 ? 19.703 -22.641 9.555 1.00 96.38 1007 LEU A C 1
ATOM 7883 O O . LEU A 1 1007 ? 19.490 -23.680 8.942 1.00 96.38 1007 LEU A O 1
ATOM 7887 N N . PHE A 1 1008 ? 19.535 -21.442 9.003 1.00 94.50 1008 PHE A N 1
ATOM 7888 C CA . PHE A 1 1008 ? 19.043 -21.236 7.645 1.00 94.50 1008 PHE A CA 1
ATOM 7889 C C . PHE A 1 1008 ? 19.971 -21.866 6.597 1.00 94.50 1008 PHE A C 1
ATOM 7891 O O . PHE A 1 1008 ? 19.513 -22.585 5.709 1.00 94.50 1008 PHE A O 1
ATOM 7898 N N . GLU A 1 1009 ? 21.288 -21.669 6.720 1.00 92.56 1009 GLU A N 1
ATOM 7899 C CA . GLU A 1 1009 ? 22.257 -22.318 5.828 1.00 92.56 1009 GLU A CA 1
ATOM 7900 C C . GLU A 1 1009 ? 22.264 -23.844 5.991 1.00 92.56 1009 GLU A C 1
ATOM 7902 O O . GLU A 1 1009 ? 22.357 -24.569 4.998 1.00 92.56 1009 GLU A O 1
ATOM 7907 N N . LEU A 1 1010 ? 22.128 -24.356 7.219 1.00 95.00 1010 LEU A N 1
ATOM 7908 C CA . LEU A 1 1010 ? 22.030 -25.797 7.460 1.00 95.00 1010 LEU A CA 1
ATOM 7909 C C . LEU A 1 1010 ? 20.757 -26.395 6.848 1.00 95.00 1010 LEU A C 1
ATOM 7911 O O . LEU A 1 1010 ? 20.852 -27.404 6.152 1.00 95.00 1010 LEU A O 1
ATOM 7915 N N . PHE A 1 1011 ? 19.599 -25.748 7.014 1.00 96.56 1011 PHE A N 1
ATOM 7916 C CA . PHE A 1 1011 ? 18.340 -26.208 6.429 1.00 96.56 1011 PHE A CA 1
ATOM 7917 C C . PHE A 1 1011 ? 18.377 -26.216 4.904 1.00 96.56 1011 PHE A C 1
ATOM 7919 O O . PHE A 1 1011 ? 17.993 -27.221 4.313 1.00 96.56 1011 PHE A O 1
ATOM 7926 N N . LYS A 1 1012 ? 18.908 -25.172 4.248 1.00 93.06 1012 LYS A N 1
ATOM 7927 C CA . LYS A 1 1012 ? 19.068 -25.175 2.780 1.00 93.06 1012 LYS A CA 1
ATOM 7928 C C . LYS A 1 1012 ? 19.868 -26.387 2.295 1.00 93.06 1012 LYS A C 1
ATOM 7930 O O . LYS A 1 1012 ? 19.481 -27.031 1.321 1.00 93.06 1012 LYS A O 1
ATOM 7935 N N . ASN A 1 1013 ? 20.965 -26.717 2.982 1.00 91.94 1013 ASN A N 1
ATOM 7936 C CA . ASN A 1 1013 ? 21.793 -27.875 2.641 1.00 91.94 1013 ASN A CA 1
ATOM 7937 C C . ASN A 1 1013 ? 21.071 -29.207 2.915 1.00 91.94 1013 ASN A C 1
ATOM 7939 O O . ASN A 1 1013 ? 21.061 -30.078 2.045 1.00 91.94 1013 ASN A O 1
ATOM 7943 N N . ALA A 1 1014 ? 20.439 -29.348 4.083 1.00 94.56 1014 ALA A N 1
ATOM 7944 C CA . ALA A 1 1014 ? 19.717 -30.552 4.496 1.00 94.56 1014 ALA A CA 1
ATOM 7945 C C . ALA A 1 1014 ? 18.504 -30.847 3.599 1.00 94.56 1014 ALA A C 1
ATOM 7947 O O . ALA A 1 1014 ? 18.301 -31.986 3.170 1.00 94.56 1014 ALA A O 1
ATOM 7948 N N . MET A 1 1015 ? 17.715 -29.819 3.273 1.00 94.75 1015 MET A N 1
ATOM 7949 C CA . MET A 1 1015 ? 16.551 -29.924 2.394 1.00 94.75 1015 MET A CA 1
ATOM 7950 C C . MET A 1 1015 ? 16.968 -30.324 0.986 1.00 94.75 1015 MET A C 1
ATOM 7952 O O . MET A 1 1015 ? 16.464 -31.317 0.467 1.00 94.75 1015 MET A O 1
ATOM 7956 N N . ARG A 1 1016 ? 17.949 -29.621 0.405 1.00 92.06 1016 ARG A N 1
ATOM 7957 C CA . ARG A 1 1016 ? 18.491 -29.955 -0.915 1.00 92.06 1016 ARG A CA 1
ATOM 7958 C C . ARG A 1 1016 ? 18.951 -31.411 -0.979 1.00 92.06 1016 ARG A C 1
ATOM 7960 O O . ARG A 1 1016 ? 18.524 -32.139 -1.867 1.00 92.06 1016 ARG A O 1
ATOM 7967 N N . ALA A 1 1017 ? 19.786 -31.841 -0.033 1.00 92.38 1017 ALA A N 1
ATOM 7968 C CA . ALA A 1 1017 ? 20.311 -33.202 -0.024 1.00 92.38 1017 ALA A CA 1
ATOM 7969 C C . ALA A 1 1017 ? 19.193 -34.250 0.118 1.00 92.38 1017 ALA A C 1
ATOM 7971 O O . ALA A 1 1017 ? 19.221 -35.289 -0.544 1.00 92.38 1017 ALA A O 1
ATOM 7972 N N . THR A 1 1018 ? 18.189 -33.975 0.957 1.00 94.69 1018 THR A N 1
ATOM 7973 C CA . THR A 1 1018 ? 17.045 -34.872 1.179 1.00 94.69 1018 THR A CA 1
ATOM 7974 C C . THR A 1 1018 ? 16.193 -35.024 -0.076 1.00 94.69 1018 THR A C 1
ATOM 7976 O O . THR A 1 1018 ? 15.875 -36.156 -0.444 1.00 94.69 1018 THR A O 1
ATOM 7979 N N . VAL A 1 1019 ? 15.881 -33.914 -0.750 1.00 93.19 1019 VAL A N 1
ATOM 7980 C CA . VAL A 1 1019 ? 15.092 -33.902 -1.988 1.00 93.19 1019 VAL A CA 1
ATOM 7981 C C . VAL A 1 1019 ? 15.840 -34.593 -3.126 1.00 93.19 1019 VAL A C 1
ATOM 7983 O O . VAL A 1 1019 ? 15.297 -35.520 -3.718 1.00 93.19 1019 VAL A O 1
ATOM 7986 N N . GLU A 1 1020 ? 17.103 -34.222 -3.376 1.00 91.06 1020 GLU A N 1
ATOM 7987 C CA . GLU A 1 1020 ? 17.929 -34.832 -4.434 1.00 91.06 1020 GLU A CA 1
ATOM 7988 C C . GLU A 1 1020 ? 18.085 -36.355 -4.233 1.00 91.06 1020 GLU A C 1
ATOM 7990 O O . GLU A 1 1020 ? 18.123 -37.116 -5.196 1.00 91.06 1020 GLU A O 1
ATOM 7995 N N . THR A 1 1021 ? 18.137 -36.832 -2.984 1.00 92.31 1021 THR A N 1
ATOM 7996 C CA . THR A 1 1021 ? 18.261 -38.272 -2.681 1.00 92.31 1021 THR A CA 1
ATOM 7997 C C . THR A 1 1021 ? 16.945 -39.035 -2.863 1.00 92.31 1021 THR A C 1
ATOM 7999 O O . THR A 1 1021 ? 16.958 -40.217 -3.210 1.00 92.31 1021 THR A O 1
ATOM 8002 N N . HIS A 1 1022 ? 15.806 -38.382 -2.619 1.00 91.50 1022 HIS A N 1
ATOM 8003 C CA . HIS A 1 1022 ? 14.477 -39.001 -2.605 1.00 91.50 1022 HIS A CA 1
ATOM 8004 C C . HIS A 1 1022 ? 13.609 -38.601 -3.804 1.00 91.50 1022 HIS A C 1
ATOM 8006 O O . HIS A 1 1022 ? 12.399 -38.791 -3.756 1.00 91.50 1022 HIS A O 1
ATOM 8012 N N . GLU A 1 1023 ? 14.208 -38.116 -4.894 1.00 84.56 1023 GLU A N 1
ATOM 8013 C CA . GLU A 1 1023 ? 13.506 -37.614 -6.088 1.00 84.56 1023 GLU A CA 1
ATOM 8014 C C . GLU A 1 1023 ? 12.484 -38.617 -6.670 1.00 84.56 1023 GLU A C 1
ATOM 8016 O O . GLU A 1 1023 ? 11.455 -38.231 -7.216 1.00 84.56 1023 GLU A O 1
ATOM 8021 N N . CYS A 1 1024 ? 12.727 -39.924 -6.511 1.00 79.31 1024 CYS A N 1
ATOM 8022 C CA . CYS A 1 1024 ? 11.838 -40.997 -6.979 1.00 79.31 1024 CYS A CA 1
ATOM 8023 C C . CYS A 1 1024 ? 10.822 -41.504 -5.929 1.00 79.31 1024 CYS A C 1
ATOM 8025 O O . CYS A 1 1024 ? 10.095 -42.462 -6.198 1.00 79.31 1024 CYS A O 1
ATOM 8027 N N . SER A 1 1025 ? 10.794 -40.930 -4.723 1.00 82.94 1025 SER A N 1
ATOM 8028 C CA . SER A 1 1025 ? 9.889 -41.315 -3.632 1.00 82.94 1025 SER A CA 1
ATOM 8029 C C . SER A 1 1025 ? 8.640 -40.423 -3.620 1.00 82.94 1025 SER A C 1
ATOM 8031 O O . SER A 1 1025 ? 8.765 -39.213 -3.778 1.00 82.94 1025 SER A O 1
ATOM 8033 N N . PRO A 1 1026 ? 7.432 -40.964 -3.367 1.00 77.06 1026 PRO A N 1
ATOM 8034 C CA . PRO A 1 1026 ? 6.207 -40.162 -3.269 1.00 77.06 1026 PRO A CA 1
ATOM 8035 C C . PRO A 1 1026 ? 6.144 -39.281 -2.008 1.00 77.06 1026 PRO A C 1
ATOM 8037 O O . PRO A 1 1026 ? 5.278 -38.418 -1.911 1.00 77.06 1026 PRO A O 1
ATOM 8040 N N . SER A 1 1027 ? 7.027 -39.509 -1.032 1.00 87.56 1027 SER A N 1
ATOM 8041 C CA . SER A 1 1027 ? 7.112 -38.738 0.212 1.00 87.56 1027 SER A CA 1
ATOM 8042 C C . SER A 1 1027 ? 8.566 -38.511 0.613 1.00 87.56 1027 SER A C 1
ATOM 8044 O O . SER A 1 1027 ? 9.390 -39.429 0.502 1.00 87.56 1027 SER A O 1
ATOM 8046 N N . LEU A 1 1028 ? 8.859 -37.321 1.135 1.00 93.06 1028 LEU A N 1
ATOM 8047 C CA . LEU A 1 1028 ? 10.176 -36.948 1.646 1.00 93.06 1028 LEU A CA 1
ATOM 8048 C C . LEU A 1 1028 ? 10.269 -37.233 3.155 1.00 93.06 1028 LEU A C 1
ATOM 8050 O O . LEU A 1 1028 ? 9.317 -36.948 3.882 1.00 93.06 1028 LEU A O 1
ATOM 8054 N N . PRO A 1 1029 ? 11.388 -37.784 3.653 1.00 94.50 1029 PRO A N 1
ATOM 8055 C CA . PRO A 1 1029 ? 11.583 -37.964 5.088 1.00 94.50 1029 PRO A CA 1
ATOM 8056 C C . PRO A 1 1029 ? 11.767 -36.609 5.802 1.00 94.50 1029 PRO A C 1
ATOM 8058 O O . PRO A 1 1029 ? 12.417 -35.720 5.246 1.00 94.50 1029 PRO A O 1
ATOM 8061 N N . PRO A 1 1030 ? 11.252 -36.449 7.035 1.00 96.12 1030 PRO A N 1
ATOM 8062 C CA . PRO A 1 1030 ? 11.358 -35.198 7.776 1.00 96.12 1030 PRO A CA 1
ATOM 8063 C C . PRO A 1 1030 ? 12.790 -34.929 8.252 1.00 96.12 1030 PRO A C 1
ATOM 8065 O O . PRO A 1 1030 ? 13.538 -35.853 8.596 1.00 96.12 1030 PRO A O 1
ATOM 8068 N N . ILE A 1 1031 ? 13.149 -33.648 8.323 1.00 97.62 1031 ILE A N 1
ATOM 8069 C CA . ILE A 1 1031 ? 14.371 -33.175 8.974 1.00 97.62 1031 ILE A CA 1
ATOM 8070 C C . ILE A 1 1031 ? 14.097 -33.097 10.474 1.00 97.62 1031 ILE A C 1
ATOM 8072 O O . ILE A 1 1031 ? 13.149 -32.443 10.910 1.00 97.62 1031 ILE A O 1
ATOM 8076 N N . LYS A 1 1032 ? 14.942 -33.751 11.272 1.00 97.75 1032 LYS A N 1
ATOM 8077 C CA . LYS A 1 1032 ? 14.789 -33.794 12.731 1.00 97.75 1032 LYS A CA 1
ATOM 8078 C C . LYS A 1 1032 ? 15.756 -32.822 13.386 1.00 97.75 1032 LYS A C 1
ATOM 8080 O O . LYS A 1 1032 ? 16.950 -32.878 13.105 1.00 97.75 1032 LYS A O 1
ATOM 8085 N N . VAL A 1 1033 ? 15.267 -31.967 14.275 1.00 97.81 1033 VAL A N 1
ATOM 8086 C CA . VAL A 1 1033 ? 16.082 -31.029 15.050 1.00 97.81 1033 VAL A CA 1
ATOM 8087 C C . VAL A 1 1033 ? 15.895 -31.291 16.535 1.00 97.81 1033 VAL A C 1
ATOM 8089 O O . VAL A 1 1033 ? 14.808 -31.133 17.073 1.00 97.81 1033 VAL A O 1
ATOM 8092 N N . MET A 1 1034 ? 16.977 -31.661 17.207 1.00 95.31 1034 MET A N 1
ATOM 8093 C CA . MET A 1 1034 ? 17.026 -31.822 18.655 1.00 95.31 1034 MET A CA 1
ATOM 8094 C C . MET A 1 1034 ? 17.737 -30.620 19.271 1.00 95.31 1034 MET A C 1
ATOM 8096 O O . MET A 1 1034 ? 18.887 -30.337 18.932 1.00 95.31 1034 MET A O 1
ATOM 8100 N N . VAL A 1 1035 ? 17.065 -29.931 20.186 1.00 94.56 1035 VAL A N 1
ATOM 8101 C CA . VAL A 1 1035 ? 17.611 -28.814 20.960 1.00 94.56 1035 VAL A CA 1
ATOM 8102 C C . VAL A 1 1035 ? 17.791 -29.285 22.395 1.00 94.56 1035 VAL A C 1
ATOM 8104 O O . VAL A 1 1035 ? 16.815 -29.600 23.068 1.00 94.56 1035 VAL A O 1
ATOM 8107 N N . ALA A 1 1036 ? 19.031 -29.347 22.871 1.00 93.06 1036 ALA A N 1
ATOM 8108 C CA . ALA A 1 1036 ? 19.358 -29.814 24.211 1.00 93.06 1036 ALA A CA 1
ATOM 8109 C C . ALA A 1 1036 ? 20.074 -28.719 25.007 1.00 93.06 1036 ALA A C 1
ATOM 8111 O O . ALA A 1 1036 ? 21.193 -28.333 24.662 1.00 93.06 1036 ALA A O 1
ATOM 8112 N N . LEU A 1 1037 ? 19.440 -28.234 26.076 1.00 91.38 1037 LEU A N 1
ATOM 8113 C CA . LEU A 1 1037 ? 20.049 -27.298 27.022 1.00 91.38 1037 LEU A CA 1
ATOM 8114 C C . LEU A 1 1037 ? 20.654 -28.087 28.181 1.00 91.38 1037 LEU A C 1
ATOM 8116 O O . LEU A 1 1037 ? 19.907 -28.714 28.934 1.00 91.38 1037 LEU A O 1
ATOM 8120 N N . GLY A 1 1038 ? 21.982 -28.045 28.300 1.00 86.50 1038 GLY A N 1
ATOM 8121 C CA . GLY A 1 1038 ? 22.747 -28.578 29.425 1.00 86.50 1038 GLY A CA 1
ATOM 8122 C C . GLY A 1 1038 ? 23.086 -27.513 30.475 1.00 86.50 1038 GLY A C 1
ATOM 8123 O O . GLY A 1 1038 ? 22.597 -26.381 30.436 1.00 86.50 1038 GLY A O 1
ATOM 8124 N N . ASP A 1 1039 ? 23.959 -27.871 31.421 1.00 80.94 1039 ASP A N 1
ATOM 8125 C CA . ASP A 1 1039 ? 24.430 -26.940 32.455 1.00 80.94 1039 ASP A CA 1
ATOM 8126 C C . ASP A 1 1039 ? 25.392 -25.884 31.892 1.00 80.94 1039 ASP A C 1
ATOM 8128 O O . ASP A 1 1039 ? 25.225 -24.699 32.188 1.00 80.94 1039 ASP A O 1
ATOM 8132 N N . GLU A 1 1040 ? 26.337 -26.313 31.047 1.00 81.00 1040 GLU A N 1
ATOM 8133 C CA . GLU A 1 1040 ? 27.401 -25.473 30.470 1.00 81.00 1040 GLU A CA 1
ATOM 8134 C C . GLU A 1 1040 ? 27.156 -25.100 28.998 1.00 81.00 1040 GLU A C 1
ATOM 8136 O O . GLU A 1 1040 ? 27.469 -23.985 28.579 1.00 81.00 1040 GLU A O 1
ATOM 8141 N N . ASP A 1 1041 ? 26.560 -26.006 28.217 1.00 85.44 1041 ASP A N 1
ATOM 8142 C CA . ASP A 1 1041 ? 26.420 -25.860 26.767 1.00 85.44 1041 ASP A CA 1
ATOM 8143 C C . ASP A 1 1041 ? 24.962 -26.047 26.304 1.00 85.44 1041 ASP A C 1
ATOM 8145 O O . ASP A 1 1041 ? 24.200 -26.852 26.848 1.00 85.44 1041 ASP A O 1
ATOM 8149 N N . LEU A 1 1042 ? 24.589 -25.322 25.249 1.00 91.75 1042 LEU A N 1
ATOM 8150 C CA . LEU A 1 1042 ? 23.411 -25.575 24.425 1.00 91.75 1042 LEU A CA 1
ATOM 8151 C C . LEU A 1 1042 ? 23.860 -26.307 23.156 1.00 91.75 1042 LEU A C 1
ATOM 8153 O O . LEU A 1 1042 ? 24.739 -25.835 22.436 1.00 91.75 1042 LEU A O 1
ATOM 8157 N N . SER A 1 1043 ? 23.232 -27.441 22.857 1.00 94.50 1043 SER A N 1
ATOM 8158 C CA . SER A 1 1043 ? 23.508 -28.228 21.653 1.00 94.50 1043 SER A CA 1
ATOM 8159 C C . SER A 1 1043 ? 22.286 -28.278 20.741 1.00 94.50 1043 SER A C 1
ATOM 8161 O O . SER A 1 1043 ? 21.204 -28.664 21.180 1.00 94.50 1043 SER A O 1
ATOM 8163 N N . LEU A 1 1044 ? 22.457 -27.938 19.463 1.00 96.25 1044 LEU A N 1
ATOM 8164 C CA . LEU A 1 1044 ? 21.440 -28.130 18.429 1.00 96.25 1044 LEU A CA 1
ATOM 8165 C C . LEU A 1 1044 ? 21.926 -29.181 17.442 1.00 96.25 1044 LEU A C 1
ATOM 8167 O O . LEU A 1 1044 ? 22.930 -28.973 16.766 1.00 96.25 1044 LEU A O 1
ATOM 8171 N N . LYS A 1 1045 ? 21.208 -30.295 17.337 1.00 97.25 1045 LYS A N 1
ATOM 8172 C CA . LYS A 1 1045 ? 21.498 -31.371 16.393 1.00 97.25 1045 LYS A CA 1
ATOM 8173 C C . LYS A 1 1045 ? 20.426 -31.408 15.307 1.00 97.25 1045 LYS A C 1
ATOM 8175 O O . LYS A 1 1045 ? 19.285 -31.742 15.597 1.00 97.25 1045 LYS A O 1
ATOM 8180 N N . MET A 1 1046 ? 20.802 -31.112 14.068 1.00 97.75 1046 MET A N 1
ATOM 8181 C CA . MET A 1 1046 ? 19.961 -31.236 12.878 1.00 97.75 1046 MET A CA 1
ATOM 8182 C C . MET A 1 1046 ? 20.344 -32.497 12.106 1.00 97.75 1046 MET A C 1
ATOM 8184 O O . MET A 1 1046 ? 21.497 -32.658 11.725 1.00 97.75 1046 MET A O 1
ATOM 8188 N N . SER A 1 1047 ? 19.383 -33.378 11.865 1.00 97.62 1047 SER A N 1
ATOM 8189 C CA . SER A 1 1047 ? 19.573 -34.665 11.202 1.00 97.62 1047 SER A CA 1
ATOM 8190 C C . SER A 1 1047 ? 18.740 -34.738 9.932 1.00 97.62 1047 SER A C 1
ATOM 8192 O O . SER A 1 1047 ? 17.509 -34.672 9.988 1.00 97.62 1047 SER A O 1
ATOM 8194 N N . ASP A 1 1048 ? 19.409 -34.941 8.802 1.00 96.50 1048 ASP A N 1
ATOM 8195 C CA . ASP A 1 1048 ? 18.770 -35.164 7.508 1.00 96.50 1048 ASP A CA 1
ATOM 8196 C C . ASP A 1 1048 ? 18.751 -36.651 7.102 1.00 96.50 1048 ASP A C 1
ATOM 8198 O O . ASP A 1 1048 ? 19.248 -37.553 7.799 1.00 96.50 1048 ASP A O 1
ATOM 8202 N N . ARG A 1 1049 ? 18.132 -36.913 5.948 1.00 95.50 1049 ARG A N 1
ATOM 8203 C CA . ARG A 1 1049 ? 18.190 -38.197 5.235 1.00 95.50 1049 ARG A CA 1
ATOM 8204 C C . ARG A 1 1049 ? 18.679 -37.985 3.803 1.00 95.50 1049 ARG A C 1
ATOM 8206 O O . ARG A 1 1049 ? 18.217 -38.622 2.870 1.00 95.50 1049 ARG A O 1
ATOM 8213 N N . GLY A 1 1050 ? 19.614 -37.064 3.608 1.00 92.38 1050 GLY A N 1
ATOM 8214 C CA . GLY A 1 1050 ? 20.112 -36.663 2.295 1.00 92.38 1050 GLY A CA 1
ATOM 8215 C C . GLY A 1 1050 ? 21.219 -37.546 1.726 1.00 92.38 1050 GLY A C 1
ATOM 8216 O O . GLY A 1 1050 ? 22.117 -37.029 1.070 1.00 92.38 1050 GLY A O 1
ATOM 8217 N N . GLY A 1 1051 ? 21.244 -38.845 2.044 1.00 90.12 1051 GLY A N 1
ATOM 8218 C CA . GLY A 1 1051 ? 22.208 -39.799 1.478 1.00 90.12 1051 GLY A CA 1
ATOM 8219 C C . GLY A 1 1051 ? 23.644 -39.681 2.007 1.00 90.12 1051 GLY A C 1
ATOM 8220 O O . GLY A 1 1051 ? 24.449 -40.578 1.773 1.00 90.12 1051 GLY A O 1
ATOM 8221 N N . GLY A 1 1052 ? 23.969 -38.639 2.773 1.00 90.94 1052 GLY A N 1
ATOM 8222 C CA . GLY A 1 1052 ? 25.258 -38.473 3.445 1.00 90.94 1052 GLY A CA 1
ATOM 8223 C C . GLY A 1 1052 ? 26.449 -38.200 2.512 1.00 90.94 1052 GLY A C 1
ATOM 8224 O O . GLY A 1 1052 ? 26.372 -38.245 1.287 1.00 90.94 1052 GLY A O 1
ATOM 8225 N N . VAL A 1 1053 ? 27.596 -37.897 3.113 1.00 90.25 1053 VAL A N 1
ATOM 8226 C CA . VAL A 1 1053 ? 28.838 -37.474 2.466 1.00 90.25 1053 VAL A CA 1
ATOM 8227 C C . VAL A 1 1053 ? 29.970 -38.414 2.900 1.00 90.25 1053 VAL A C 1
ATOM 8229 O O . VAL A 1 1053 ? 30.138 -38.656 4.096 1.00 90.25 1053 VAL A O 1
ATOM 8232 N N . PRO A 1 1054 ? 30.805 -38.913 1.966 1.00 89.81 1054 PRO A N 1
ATOM 8233 C CA . PRO A 1 1054 ? 31.944 -39.764 2.301 1.00 89.81 1054 PRO A CA 1
ATOM 8234 C C . PRO A 1 1054 ? 32.890 -39.094 3.304 1.00 89.81 1054 PRO A C 1
ATOM 8236 O O . PRO A 1 1054 ? 33.279 -37.941 3.101 1.00 89.81 1054 PRO A O 1
ATOM 8239 N N . LEU A 1 1055 ? 33.374 -39.843 4.303 1.00 85.38 1055 LEU A N 1
ATOM 8240 C CA . LEU A 1 1055 ? 34.254 -39.339 5.376 1.00 85.38 1055 LEU A CA 1
ATOM 8241 C C . LEU A 1 1055 ? 35.447 -38.516 4.851 1.00 85.38 1055 LEU A C 1
ATOM 8243 O O . LEU A 1 1055 ? 35.760 -37.449 5.371 1.00 85.38 1055 LEU A O 1
ATOM 8247 N N . ARG A 1 1056 ? 36.067 -38.953 3.744 1.00 85.81 1056 ARG A N 1
ATOM 8248 C CA . ARG A 1 1056 ? 37.200 -38.260 3.091 1.00 85.81 1056 ARG A CA 1
ATOM 8249 C C . ARG A 1 1056 ? 36.882 -36.854 2.549 1.00 85.81 1056 ARG A C 1
ATOM 8251 O O . ARG A 1 1056 ? 37.800 -36.142 2.145 1.00 85.81 1056 ARG A O 1
ATOM 8258 N N . LYS A 1 1057 ? 35.601 -36.488 2.435 1.00 86.00 1057 LYS A N 1
ATOM 8259 C CA . LYS A 1 1057 ? 35.118 -35.200 1.912 1.00 86.00 1057 LYS A CA 1
ATOM 8260 C C . LYS A 1 1057 ? 34.563 -34.282 3.006 1.00 86.00 1057 LYS A C 1
ATOM 8262 O O . LYS A 1 1057 ? 34.384 -33.108 2.711 1.00 86.00 1057 LYS A O 1
ATOM 8267 N N . ILE A 1 1058 ? 34.338 -34.769 4.231 1.00 85.44 1058 ILE A N 1
ATOM 8268 C CA . ILE A 1 1058 ? 33.692 -33.990 5.304 1.00 85.44 1058 ILE A CA 1
ATOM 8269 C C . ILE A 1 1058 ? 34.478 -32.712 5.617 1.00 85.44 1058 ILE A C 1
ATOM 8271 O O . ILE A 1 1058 ? 33.916 -31.626 5.554 1.00 85.44 1058 ILE A O 1
ATOM 8275 N N . GLU A 1 1059 ? 35.794 -32.810 5.820 1.00 82.12 1059 GLU A N 1
ATOM 8276 C CA . GLU A 1 1059 ? 36.650 -31.634 6.066 1.00 82.12 1059 GLU A CA 1
ATOM 8277 C C . GLU A 1 1059 ? 36.639 -30.627 4.903 1.00 82.12 1059 GLU A C 1
ATOM 8279 O O . GLU A 1 1059 ? 36.819 -29.428 5.100 1.00 82.12 1059 GLU A O 1
ATOM 8284 N N . LYS A 1 1060 ? 36.383 -31.089 3.671 1.00 85.19 1060 LYS A N 1
ATOM 8285 C CA . LYS A 1 1060 ? 36.300 -30.204 2.503 1.00 85.19 1060 LYS A CA 1
ATOM 8286 C C . LYS A 1 1060 ? 35.003 -29.399 2.476 1.00 85.19 1060 LYS A C 1
ATOM 8288 O O . LYS A 1 1060 ? 34.999 -28.355 1.841 1.00 85.19 1060 LYS A O 1
ATOM 8293 N N . LEU A 1 1061 ? 33.935 -29.828 3.158 1.00 87.75 1061 LEU A N 1
ATOM 8294 C CA . LEU A 1 1061 ? 32.655 -29.100 3.204 1.00 87.75 1061 LEU A CA 1
ATOM 8295 C C . LEU A 1 1061 ? 32.775 -27.719 3.862 1.00 87.75 1061 LEU A C 1
ATOM 8297 O O . LEU A 1 1061 ? 31.985 -26.832 3.558 1.00 87.75 1061 LEU A O 1
ATOM 8301 N N . PHE A 1 1062 ? 33.780 -27.527 4.719 1.00 89.12 1062 PHE A N 1
ATOM 8302 C CA . PHE A 1 1062 ? 34.102 -26.235 5.328 1.00 89.12 1062 PHE A CA 1
ATOM 8303 C C . PHE A 1 1062 ? 35.113 -25.410 4.515 1.00 89.12 1062 PHE A C 1
ATOM 8305 O O . PHE A 1 1062 ? 35.584 -24.382 4.996 1.00 89.12 1062 PHE A O 1
ATOM 8312 N N . SER A 1 1063 ? 35.454 -25.830 3.291 1.00 87.88 1063 SER A N 1
ATOM 8313 C CA . SER A 1 1063 ? 36.354 -25.078 2.416 1.00 87.88 1063 SER A CA 1
ATOM 8314 C C . SER A 1 1063 ? 35.589 -24.141 1.486 1.00 87.88 1063 SER A C 1
ATOM 8316 O O . SER A 1 1063 ? 34.759 -24.600 0.706 1.00 87.88 1063 SER A O 1
ATOM 8318 N N . TYR A 1 1064 ? 35.961 -22.856 1.461 1.00 87.50 1064 TYR A N 1
ATOM 8319 C CA . TYR A 1 1064 ? 35.355 -21.858 0.558 1.00 87.50 1064 TYR A CA 1
ATOM 8320 C C . TYR A 1 1064 ? 35.506 -22.184 -0.939 1.00 87.50 1064 TYR A C 1
ATOM 8322 O O . TYR A 1 1064 ? 34.754 -21.676 -1.764 1.00 87.50 1064 TYR A O 1
ATOM 8330 N N . MET A 1 1065 ? 36.473 -23.029 -1.317 1.00 83.06 1065 MET A N 1
ATOM 8331 C CA . MET A 1 1065 ? 36.714 -23.426 -2.715 1.00 83.06 1065 MET A CA 1
ATOM 8332 C C . MET A 1 1065 ? 36.013 -24.744 -3.098 1.00 83.06 1065 MET A C 1
ATOM 8334 O O . MET A 1 1065 ? 36.160 -25.230 -4.232 1.00 83.06 1065 MET A O 1
ATOM 8338 N N . TYR A 1 1066 ? 35.240 -25.331 -2.178 1.00 84.00 1066 TYR A N 1
ATOM 8339 C CA . TYR A 1 1066 ? 34.538 -26.598 -2.349 1.00 84.00 1066 TYR A CA 1
ATOM 8340 C C . TYR A 1 1066 ? 33.020 -26.425 -2.211 1.00 84.00 1066 TYR A C 1
ATOM 8342 O O . TYR A 1 1066 ? 32.523 -25.808 -1.279 1.00 84.00 1066 TYR A O 1
ATOM 8350 N N . SER A 1 1067 ? 32.269 -27.006 -3.145 1.00 83.06 1067 SER A N 1
ATOM 8351 C CA . SER A 1 1067 ? 30.806 -27.051 -3.121 1.00 83.06 1067 SER A CA 1
ATOM 8352 C C . SER A 1 1067 ? 30.346 -28.363 -3.749 1.00 83.06 1067 SER A C 1
ATOM 8354 O O . SER A 1 1067 ? 30.995 -28.886 -4.659 1.00 83.06 1067 SER A O 1
ATOM 8356 N N . THR A 1 1068 ? 29.238 -28.907 -3.250 1.00 79.12 1068 THR A N 1
ATOM 8357 C CA . THR A 1 1068 ? 28.532 -30.056 -3.839 1.00 79.12 1068 THR A CA 1
ATOM 8358 C C . THR A 1 1068 ? 27.412 -29.621 -4.790 1.00 79.12 1068 THR A C 1
ATOM 8360 O O . THR A 1 1068 ? 26.796 -30.469 -5.429 1.00 79.12 1068 THR A O 1
ATOM 8363 N N . ALA A 1 1069 ? 27.115 -28.319 -4.865 1.00 77.56 1069 ALA A N 1
ATOM 8364 C CA . ALA A 1 1069 ? 26.191 -27.737 -5.838 1.00 77.56 1069 ALA A CA 1
ATOM 8365 C C . ALA A 1 1069 ? 26.935 -27.281 -7.098 1.00 77.56 1069 ALA A C 1
ATOM 8367 O O . ALA A 1 1069 ? 28.092 -26.855 -6.985 1.00 77.56 1069 ALA A O 1
ATOM 8368 N N . PRO A 1 1070 ? 26.276 -27.318 -8.271 1.00 72.25 1070 PRO A N 1
ATOM 8369 C CA . PRO A 1 1070 ? 26.781 -26.639 -9.457 1.00 72.25 1070 PRO A CA 1
ATOM 8370 C C . PRO A 1 1070 ? 26.988 -25.146 -9.168 1.00 72.25 1070 PRO A C 1
ATOM 8372 O O . PRO A 1 1070 ? 26.281 -24.557 -8.345 1.00 72.25 1070 PRO A O 1
ATOM 8375 N N . THR A 1 1071 ? 27.977 -24.542 -9.830 1.00 69.00 1071 THR A N 1
ATOM 8376 C CA . THR A 1 1071 ? 28.214 -23.099 -9.729 1.00 69.00 1071 THR A CA 1
ATOM 8377 C C . THR A 1 1071 ? 26.959 -22.369 -10.221 1.00 69.00 1071 THR A C 1
ATOM 8379 O O . THR A 1 1071 ? 26.500 -22.676 -11.326 1.00 69.00 1071 THR A O 1
ATOM 8382 N N . PRO A 1 1072 ? 26.375 -21.445 -9.439 1.00 65.00 1072 PRO A N 1
ATOM 8383 C CA . PRO A 1 1072 ? 25.212 -20.692 -9.887 1.00 65.00 1072 PRO A CA 1
ATOM 8384 C C . PRO A 1 1072 ? 25.599 -19.869 -11.118 1.00 65.00 1072 PRO A C 1
ATOM 8386 O O . PRO A 1 1072 ? 26.655 -19.235 -11.117 1.00 65.00 1072 PRO A O 1
ATOM 8389 N N . GLN A 1 1073 ? 24.768 -19.863 -12.162 1.00 56.44 1073 GLN A N 1
ATOM 8390 C CA . GLN A 1 1073 ? 24.939 -18.883 -13.232 1.00 56.44 1073 GLN A CA 1
ATOM 8391 C C . GLN A 1 1073 ? 24.558 -17.512 -12.676 1.00 56.44 1073 GLN A C 1
ATOM 8393 O O . GLN A 1 1073 ? 23.455 -17.340 -12.158 1.00 56.44 1073 GLN A O 1
ATOM 8398 N N . VAL A 1 1074 ? 25.475 -16.549 -12.767 1.00 52.00 1074 VAL A N 1
ATOM 8399 C CA . VAL A 1 1074 ? 25.190 -15.132 -12.507 1.00 52.00 1074 VAL A CA 1
ATOM 8400 C C . VAL A 1 1074 ? 24.434 -14.600 -13.723 1.00 52.00 1074 VAL A C 1
ATOM 8402 O O . VAL A 1 1074 ? 24.970 -13.849 -14.529 1.00 52.00 1074 VAL A O 1
ATOM 8405 N N . ASP A 1 1075 ? 23.217 -15.093 -13.927 1.00 39.06 1075 ASP A N 1
ATOM 8406 C CA . ASP A 1 1075 ? 22.300 -14.504 -14.890 1.00 39.06 1075 ASP A CA 1
ATOM 8407 C C . ASP A 1 1075 ? 21.584 -13.338 -14.200 1.00 39.06 1075 ASP A C 1
ATOM 8409 O O . ASP A 1 1075 ? 21.300 -13.403 -13.002 1.00 39.06 1075 ASP A O 1
ATOM 8413 N N . HIS A 1 1076 ? 21.269 -12.274 -14.935 1.00 41.69 1076 HIS A N 1
ATOM 8414 C CA . HIS A 1 1076 ? 20.608 -11.062 -14.422 1.00 41.69 1076 HIS A CA 1
ATOM 8415 C C . HIS A 1 1076 ? 19.152 -11.298 -13.949 1.00 41.69 1076 HIS A C 1
ATOM 8417 O O . HIS A 1 1076 ? 18.382 -10.355 -13.787 1.00 41.69 1076 HIS A O 1
ATOM 8423 N N . SER A 1 1077 ? 18.762 -12.555 -13.720 1.00 34.75 1077 SER A N 1
ATOM 8424 C CA . SER A 1 1077 ? 17.482 -12.962 -13.156 1.00 34.75 1077 SER A CA 1
ATOM 8425 C C . SER A 1 1077 ? 17.474 -12.838 -11.627 1.00 34.75 1077 SER A C 1
ATOM 8427 O O . SER A 1 1077 ? 18.372 -13.323 -10.943 1.00 34.75 1077 SER A O 1
ATOM 8429 N N . GLU A 1 1078 ? 16.413 -12.242 -11.095 1.00 43.88 1078 GLU A N 1
ATOM 8430 C CA . GLU A 1 1078 ? 16.160 -11.837 -9.701 1.00 43.88 1078 GLU A CA 1
ATOM 8431 C C . GLU A 1 1078 ? 16.059 -12.979 -8.654 1.00 43.88 1078 GLU A C 1
ATOM 8433 O O . GLU A 1 1078 ? 15.414 -12.818 -7.620 1.00 43.88 1078 GLU A O 1
ATOM 8438 N N . ARG A 1 1079 ? 16.651 -14.162 -8.875 1.00 51.00 1079 ARG A N 1
ATOM 8439 C CA . ARG A 1 1079 ? 16.508 -15.317 -7.964 1.00 51.00 1079 ARG A CA 1
ATOM 8440 C C . ARG A 1 1079 ? 17.780 -15.578 -7.161 1.00 51.00 1079 ARG A C 1
ATOM 8442 O O . ARG A 1 1079 ? 18.817 -15.926 -7.720 1.00 51.00 1079 ARG A O 1
ATOM 8449 N N . ALA A 1 1080 ? 17.686 -15.485 -5.833 1.00 56.06 1080 ALA A N 1
ATOM 8450 C CA . ALA A 1 1080 ? 18.758 -15.913 -4.937 1.00 56.06 1080 ALA A CA 1
ATOM 8451 C C . ALA A 1 1080 ? 18.976 -17.439 -5.063 1.00 56.06 1080 ALA A C 1
ATOM 8453 O O . ALA A 1 1080 ? 18.019 -18.202 -4.914 1.00 56.06 1080 ALA A O 1
ATOM 8454 N N . PRO A 1 1081 ? 20.202 -17.923 -5.333 1.00 62.50 1081 PRO A N 1
ATOM 8455 C CA . PRO A 1 1081 ? 20.436 -19.352 -5.503 1.00 62.50 1081 PRO A CA 1
ATOM 8456 C C . PRO A 1 1081 ? 20.341 -20.098 -4.167 1.00 62.50 1081 PRO A C 1
ATOM 8458 O O . PRO A 1 1081 ? 20.870 -19.651 -3.147 1.00 62.50 1081 PRO A O 1
ATOM 8461 N N . LEU A 1 1082 ? 19.719 -21.281 -4.190 1.00 66.38 1082 LEU A N 1
ATOM 8462 C CA . LEU A 1 1082 ? 19.567 -22.144 -3.013 1.00 66.38 1082 LEU A CA 1
ATOM 8463 C C . LEU A 1 1082 ? 20.932 -22.603 -2.453 1.00 66.38 1082 LEU A C 1
ATOM 8465 O O . LEU A 1 1082 ? 21.126 -22.654 -1.239 1.00 66.38 1082 LEU A O 1
ATOM 8469 N N . ALA A 1 1083 ? 21.891 -22.912 -3.332 1.00 69.62 1083 ALA A N 1
ATOM 8470 C CA . ALA A 1 1083 ? 23.261 -23.307 -2.999 1.00 69.62 1083 ALA A CA 1
ATOM 8471 C C . ALA A 1 1083 ? 24.215 -23.027 -4.179 1.00 69.62 1083 ALA A C 1
ATOM 8473 O O . ALA A 1 1083 ? 23.764 -22.752 -5.286 1.00 69.62 1083 ALA A O 1
ATOM 8474 N N . GLY A 1 1084 ? 25.532 -23.135 -3.958 1.00 65.50 1084 GLY A N 1
ATOM 8475 C CA . GLY A 1 1084 ? 26.526 -23.181 -5.047 1.00 65.50 1084 GLY A CA 1
ATOM 8476 C C . GLY A 1 1084 ? 27.742 -22.270 -4.891 1.00 65.50 1084 GLY A C 1
ATOM 8477 O O . GLY A 1 1084 ? 28.794 -22.580 -5.440 1.00 65.50 1084 GLY A O 1
ATOM 8478 N N . PHE A 1 1085 ? 27.659 -21.220 -4.071 1.00 73.25 1085 PHE A N 1
ATOM 8479 C CA . PHE A 1 1085 ? 28.778 -20.292 -3.839 1.00 73.25 1085 PHE A CA 1
ATOM 8480 C C . PHE A 1 1085 ? 29.831 -20.772 -2.816 1.00 73.25 1085 PHE A C 1
ATOM 8482 O O . PHE A 1 1085 ? 30.840 -20.105 -2.620 1.00 73.25 1085 PHE A O 1
ATOM 8489 N N . GLY A 1 1086 ? 29.612 -21.903 -2.135 1.00 77.12 1086 GLY A N 1
ATOM 8490 C CA . GLY A 1 1086 ? 30.629 -22.553 -1.289 1.00 77.12 1086 GLY A CA 1
ATOM 8491 C C . GLY A 1 1086 ? 30.968 -21.882 0.054 1.00 77.12 1086 GLY A C 1
ATOM 8492 O O . GLY A 1 1086 ? 31.819 -22.394 0.771 1.00 77.12 1086 GLY A O 1
ATOM 8493 N N . TYR A 1 1087 ? 30.316 -20.777 0.440 1.00 85.56 1087 TYR A N 1
ATOM 8494 C CA . TYR A 1 1087 ? 30.640 -20.050 1.683 1.00 85.56 1087 TYR A CA 1
ATOM 8495 C C . TYR A 1 1087 ? 29.731 -20.343 2.886 1.00 85.56 1087 TYR A C 1
ATOM 8497 O O . TYR A 1 1087 ? 30.109 -20.011 4.007 1.00 85.56 1087 TYR A O 1
ATOM 8505 N N . GLY A 1 1088 ? 28.547 -20.938 2.683 1.00 87.06 1088 GLY A N 1
ATOM 8506 C CA . GLY A 1 1088 ? 27.515 -21.075 3.725 1.00 87.06 1088 GLY A CA 1
ATOM 8507 C C . GLY A 1 1088 ? 28.014 -21.792 4.984 1.00 87.06 1088 GLY A C 1
ATOM 8508 O O . GLY A 1 1088 ? 28.143 -21.173 6.035 1.00 87.06 1088 GLY A O 1
ATOM 8509 N N . LEU A 1 1089 ? 28.386 -23.072 4.862 1.00 90.69 1089 LEU A N 1
ATOM 8510 C CA . LEU A 1 1089 ? 28.893 -23.881 5.982 1.00 90.69 1089 LEU A CA 1
ATOM 8511 C C . LEU A 1 1089 ? 30.149 -23.298 6.670 1.00 90.69 1089 LEU A C 1
ATOM 8513 O O . LEU A 1 1089 ? 30.157 -23.247 7.904 1.00 90.69 1089 LEU A O 1
ATOM 8517 N N . PRO A 1 1090 ? 31.195 -22.843 5.942 1.00 91.44 1090 PRO A N 1
ATOM 8518 C CA . PRO A 1 1090 ? 32.341 -22.177 6.562 1.00 91.44 1090 PRO A CA 1
ATOM 8519 C C . PRO A 1 1090 ? 31.947 -20.966 7.422 1.00 91.44 1090 PRO A C 1
ATOM 8521 O O . PRO A 1 1090 ? 32.375 -20.867 8.570 1.00 91.44 1090 PRO A O 1
ATOM 8524 N N . ILE A 1 1091 ? 31.085 -20.073 6.915 1.00 92.38 1091 ILE A N 1
ATOM 8525 C CA . ILE A 1 1091 ? 30.668 -18.869 7.651 1.00 92.38 1091 ILE A CA 1
ATOM 8526 C C . ILE A 1 1091 ? 29.768 -19.240 8.838 1.00 92.38 1091 ILE A C 1
ATOM 8528 O O . ILE A 1 1091 ? 29.963 -18.699 9.926 1.00 92.38 1091 ILE A O 1
ATOM 8532 N N . SER A 1 1092 ? 28.844 -20.198 8.693 1.00 94.31 1092 SER A N 1
ATOM 8533 C CA . SER A 1 1092 ? 28.035 -20.694 9.819 1.00 94.31 1092 SER A CA 1
ATOM 8534 C C . SER A 1 1092 ? 28.913 -21.214 10.962 1.00 94.31 1092 SER A C 1
ATOM 8536 O O . SER A 1 1092 ? 28.632 -20.946 12.128 1.00 94.31 1092 SER A O 1
ATOM 8538 N N . ARG A 1 1093 ? 30.029 -21.886 10.647 1.00 93.69 1093 ARG A N 1
ATOM 8539 C CA . ARG A 1 1093 ? 31.000 -22.315 11.660 1.00 93.69 1093 ARG A CA 1
ATOM 8540 C C . ARG A 1 1093 ? 31.684 -21.136 12.353 1.00 93.69 1093 ARG A C 1
ATOM 8542 O O . ARG A 1 1093 ? 31.865 -21.182 13.567 1.00 93.69 1093 ARG A O 1
ATOM 8549 N N . LEU A 1 1094 ? 32.029 -20.071 11.627 1.00 92.62 1094 LEU A N 1
ATOM 8550 C CA . LEU A 1 1094 ? 32.597 -18.857 12.229 1.00 92.62 1094 LEU A CA 1
ATOM 8551 C C . LEU A 1 1094 ? 31.595 -18.141 13.143 1.00 92.62 1094 LEU A C 1
ATOM 8553 O O . LEU A 1 1094 ? 31.993 -17.689 14.213 1.00 92.62 1094 LEU A O 1
ATOM 8557 N N . TYR A 1 1095 ? 30.311 -18.086 12.773 1.00 93.00 1095 TYR A N 1
ATOM 8558 C CA . TYR A 1 1095 ? 29.256 -17.548 13.641 1.00 93.00 1095 TYR A CA 1
ATOM 8559 C C . TYR A 1 1095 ? 29.155 -18.312 14.968 1.00 93.00 1095 TYR A C 1
ATOM 8561 O O . TYR A 1 1095 ? 29.070 -17.677 16.018 1.00 93.00 1095 TYR A O 1
ATOM 8569 N N . ALA A 1 1096 ? 29.241 -19.647 14.943 1.00 92.00 1096 ALA A N 1
ATOM 8570 C CA . AL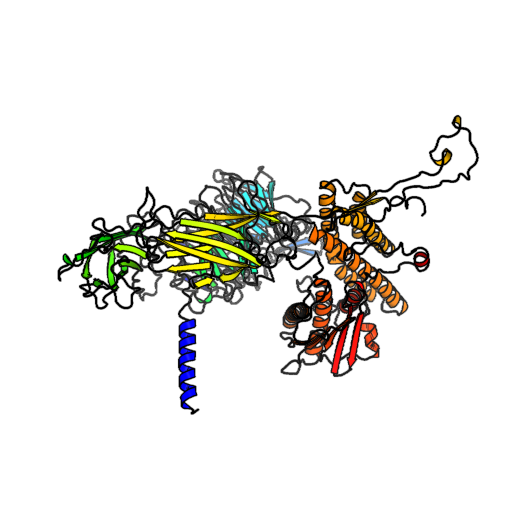A A 1 1096 ? 29.283 -20.453 16.166 1.00 92.00 1096 ALA A CA 1
ATOM 8571 C C . ALA A 1 1096 ? 30.555 -20.165 16.987 1.00 92.00 1096 ALA A C 1
ATOM 8573 O O . ALA A 1 1096 ? 30.493 -19.921 18.191 1.00 92.00 1096 ALA A O 1
ATOM 8574 N N . GLN A 1 1097 ? 31.719 -20.136 16.328 1.00 91.19 1097 GLN A N 1
ATOM 8575 C CA . GLN A 1 1097 ? 33.018 -19.928 16.978 1.00 91.19 1097 GLN A CA 1
ATOM 8576 C C . GLN A 1 1097 ? 33.231 -18.520 17.536 1.00 91.19 1097 GLN A C 1
ATOM 8578 O O . GLN A 1 1097 ? 34.088 -18.348 18.408 1.00 91.19 1097 GLN A O 1
ATOM 8583 N N . TYR A 1 1098 ? 32.485 -17.528 17.048 1.00 90.12 1098 TYR A N 1
ATOM 8584 C CA . TYR A 1 1098 ? 32.585 -16.140 17.492 1.00 90.12 1098 TYR A CA 1
ATOM 8585 C C . TYR A 1 1098 ? 32.339 -15.994 19.001 1.00 90.12 1098 TYR A C 1
ATOM 8587 O O . TYR A 1 1098 ? 33.058 -15.242 19.649 1.00 90.12 1098 TYR A O 1
ATOM 8595 N N . PHE A 1 1099 ? 31.419 -16.781 19.571 1.00 88.38 1099 PHE A N 1
ATOM 8596 C CA . PHE A 1 1099 ? 31.190 -16.891 21.021 1.00 88.38 1099 PHE A CA 1
ATOM 8597 C C . PHE A 1 1099 ? 31.621 -18.259 21.572 1.00 88.38 1099 PHE A C 1
ATOM 8599 O O . PHE A 1 1099 ? 30.909 -18.890 22.346 1.00 88.38 1099 PHE A O 1
ATOM 8606 N N . GLN A 1 1100 ? 32.791 -18.738 21.139 1.00 86.94 1100 GLN A N 1
ATOM 8607 C CA . GLN A 1 1100 ? 33.433 -19.968 21.633 1.00 86.94 1100 GLN A CA 1
ATOM 8608 C C . GLN A 1 1100 ? 32.633 -21.273 21.442 1.00 86.94 1100 GLN A C 1
ATOM 8610 O O . GLN A 1 1100 ? 32.951 -22.287 22.064 1.00 86.94 1100 GLN A O 1
ATOM 8615 N N . GLY A 1 1101 ? 31.639 -21.271 20.556 1.00 90.06 1101 GLY A N 1
ATOM 8616 C CA . GLY A 1 1101 ? 30.964 -22.473 20.083 1.00 90.06 1101 GLY A CA 1
ATOM 8617 C C . GLY A 1 1101 ? 31.725 -23.195 18.968 1.00 90.06 1101 GLY A C 1
ATOM 8618 O O . GLY A 1 1101 ? 32.861 -22.852 18.630 1.00 90.06 1101 GLY A O 1
ATOM 8619 N N . ASP A 1 1102 ? 31.084 -24.187 18.352 1.00 93.75 1102 ASP A N 1
ATOM 8620 C CA . ASP A 1 1102 ? 31.551 -24.803 17.102 1.00 93.75 1102 ASP A CA 1
ATOM 8621 C C . ASP A 1 1102 ? 30.380 -25.424 16.325 1.00 93.75 1102 ASP A C 1
ATOM 8623 O O . ASP A 1 1102 ? 29.323 -25.706 16.887 1.00 93.75 1102 ASP A O 1
ATOM 8627 N N . LEU A 1 1103 ? 30.585 -25.661 15.029 1.00 95.12 1103 LEU A N 1
ATOM 8628 C CA . LEU A 1 1103 ? 29.677 -26.421 14.168 1.00 95.12 1103 LEU A CA 1
ATOM 8629 C C . LEU A 1 1103 ? 30.419 -27.645 13.630 1.00 95.12 1103 LEU A C 1
ATOM 8631 O O . LEU A 1 1103 ? 31.463 -27.510 12.989 1.00 95.12 1103 LEU A O 1
ATOM 8635 N N . GLN A 1 1104 ? 29.862 -28.831 13.861 1.00 94.06 1104 GLN A N 1
ATOM 8636 C CA . GLN A 1 1104 ? 30.439 -30.106 13.443 1.00 94.06 1104 GLN A CA 1
ATOM 8637 C C . GLN A 1 1104 ? 29.453 -30.909 12.596 1.00 94.06 1104 GLN A C 1
ATOM 8639 O O . GLN A 1 1104 ? 28.245 -30.839 12.803 1.00 94.06 1104 GLN A O 1
ATOM 8644 N N . LEU A 1 1105 ? 29.975 -31.678 11.638 1.00 93.44 1105 LEU A N 1
ATOM 8645 C CA . LEU A 1 1105 ? 29.184 -32.528 10.750 1.00 93.44 1105 LEU A CA 1
ATOM 8646 C C . LEU A 1 1105 ? 29.583 -33.992 10.940 1.00 93.44 1105 LEU A C 1
ATOM 8648 O O . LEU A 1 1105 ? 30.758 -34.342 10.828 1.00 93.44 1105 LEU A O 1
ATOM 8652 N N . TYR A 1 1106 ? 28.594 -34.850 11.155 1.00 93.75 1106 TYR A N 1
ATOM 8653 C CA . TYR A 1 1106 ? 28.737 -36.295 11.266 1.00 93.75 1106 TYR A CA 1
ATOM 8654 C C . TYR A 1 1106 ? 27.899 -36.946 10.178 1.00 93.75 1106 TYR A C 1
ATOM 8656 O O . TYR A 1 1106 ? 26.675 -36.970 10.248 1.00 93.75 1106 TYR A O 1
ATOM 8664 N N . SER A 1 1107 ? 28.555 -37.453 9.140 1.00 92.56 1107 SER A N 1
ATOM 8665 C CA . SER A 1 1107 ? 27.858 -37.970 7.968 1.00 92.56 1107 SER A CA 1
ATOM 8666 C C . SER A 1 1107 ? 28.016 -39.477 7.819 1.00 92.56 1107 SER A C 1
ATOM 8668 O O . SER A 1 1107 ? 29.104 -40.021 8.018 1.00 92.56 1107 SER A O 1
ATOM 8670 N N . VAL A 1 1108 ? 26.922 -40.144 7.455 1.00 93.25 1108 VAL A N 1
ATOM 8671 C CA . VAL A 1 1108 ? 26.865 -41.577 7.168 1.00 93.25 1108 VAL A CA 1
ATOM 8672 C C . VAL A 1 1108 ? 26.543 -41.741 5.686 1.00 93.25 1108 VAL A C 1
ATOM 8674 O O . VAL A 1 1108 ? 25.405 -41.539 5.259 1.00 93.25 1108 VAL A O 1
ATOM 8677 N N . GLU A 1 1109 ? 27.564 -42.084 4.898 1.00 91.94 1109 GLU A N 1
ATOM 8678 C CA . GLU A 1 1109 ? 27.446 -42.286 3.450 1.00 91.94 1109 GLU A CA 1
ATOM 8679 C C . GLU A 1 1109 ? 26.400 -43.366 3.125 1.00 91.94 1109 GLU A C 1
ATOM 8681 O O . GLU A 1 1109 ? 26.420 -44.462 3.684 1.00 91.94 1109 GLU A O 1
ATOM 8686 N N . GLY A 1 1110 ? 25.478 -43.037 2.223 1.00 88.19 1110 GLY A N 1
ATOM 8687 C CA . GLY A 1 1110 ? 24.310 -43.840 1.868 1.00 88.19 1110 GLY A CA 1
ATOM 8688 C C . GLY A 1 1110 ? 23.074 -43.618 2.748 1.00 88.19 1110 GLY A C 1
ATOM 8689 O O . GLY A 1 1110 ? 22.060 -44.265 2.500 1.00 88.19 1110 GLY A O 1
ATOM 8690 N N . TYR A 1 1111 ? 23.125 -42.744 3.762 1.00 91.38 1111 TYR A N 1
ATOM 8691 C CA . TYR A 1 1111 ? 22.014 -42.548 4.703 1.00 91.38 1111 TYR A CA 1
ATOM 8692 C C . TYR A 1 1111 ? 21.653 -41.076 4.951 1.00 91.38 1111 TYR A C 1
ATOM 8694 O O . TYR A 1 1111 ? 20.544 -40.657 4.627 1.00 91.38 1111 TYR A O 1
ATOM 8702 N N . GLY A 1 1112 ? 22.558 -40.274 5.513 1.00 93.94 1112 GLY A N 1
ATOM 8703 C CA . GLY A 1 1112 ? 22.258 -38.889 5.892 1.00 93.94 1112 GLY A CA 1
ATOM 8704 C C . GLY A 1 1112 ? 23.365 -38.235 6.711 1.00 93.94 1112 GLY A C 1
ATOM 8705 O O . GLY A 1 1112 ? 24.385 -38.864 7.009 1.00 93.94 1112 GLY A O 1
ATOM 8706 N N . THR A 1 1113 ? 23.167 -36.970 7.068 1.00 95.19 1113 THR A N 1
ATOM 8707 C CA . THR A 1 1113 ? 24.124 -36.162 7.830 1.00 95.19 1113 THR A CA 1
ATOM 8708 C C . THR A 1 1113 ? 23.485 -35.562 9.076 1.00 95.19 1113 THR A C 1
ATOM 8710 O O . THR A 1 1113 ? 22.379 -35.031 9.033 1.00 95.19 1113 THR A O 1
ATOM 8713 N N . ASP A 1 1114 ? 24.227 -35.617 10.178 1.00 96.06 1114 ASP A N 1
ATOM 8714 C CA . ASP A 1 1114 ? 23.935 -34.920 11.422 1.00 96.06 1114 ASP A CA 1
ATOM 8715 C C . ASP A 1 1114 ? 24.841 -33.683 11.530 1.00 96.06 1114 ASP A C 1
ATOM 8717 O O . ASP A 1 1114 ? 26.066 -33.805 11.574 1.00 96.06 1114 ASP A O 1
ATOM 8721 N N . ALA A 1 1115 ? 24.260 -32.491 11.601 1.00 96.69 1115 ALA A N 1
ATOM 8722 C CA . ALA A 1 1115 ? 24.952 -31.245 11.902 1.00 96.69 1115 ALA A CA 1
ATOM 8723 C C . ALA A 1 1115 ? 24.711 -30.857 13.362 1.00 96.69 1115 ALA A C 1
ATOM 8725 O O . ALA A 1 1115 ? 23.563 -30.741 13.784 1.00 96.69 1115 ALA A O 1
ATOM 8726 N N . VAL A 1 1116 ? 25.777 -30.657 14.137 1.00 96.88 1116 VAL A N 1
ATOM 8727 C CA . VAL A 1 1116 ? 25.696 -30.306 15.559 1.00 96.88 1116 VAL A CA 1
ATOM 8728 C C . VAL A 1 1116 ? 26.336 -28.946 15.799 1.00 96.88 1116 VAL A C 1
ATOM 8730 O O . VAL A 1 1116 ? 27.529 -28.769 15.553 1.00 96.88 1116 VAL A O 1
ATOM 8733 N N . ILE A 1 1117 ? 25.537 -27.995 16.280 1.00 96.81 1117 ILE A N 1
ATOM 8734 C CA . ILE A 1 1117 ? 25.989 -26.687 16.757 1.00 96.81 1117 ILE A CA 1
ATOM 8735 C C . ILE A 1 1117 ? 26.131 -26.763 18.277 1.00 96.81 1117 ILE A C 1
ATOM 8737 O O . ILE A 1 1117 ? 25.172 -27.105 18.966 1.00 96.81 1117 ILE A O 1
ATOM 8741 N N . TYR A 1 1118 ? 27.305 -26.399 18.785 1.00 94.19 1118 TYR A N 1
ATOM 8742 C CA . TYR A 1 1118 ? 27.576 -26.218 20.208 1.00 94.19 1118 TYR A CA 1
ATOM 8743 C C . TYR A 1 1118 ? 27.682 -24.731 20.518 1.00 94.19 1118 TYR A C 1
ATOM 8745 O O . TYR A 1 1118 ? 28.477 -24.038 19.885 1.00 94.19 1118 TYR A O 1
ATOM 8753 N N . LEU A 1 1119 ? 26.912 -24.255 21.493 1.00 92.12 1119 LEU A N 1
ATOM 8754 C CA . LEU A 1 1119 ? 26.921 -22.881 21.992 1.00 92.12 1119 LEU A CA 1
ATOM 8755 C C . LEU A 1 1119 ? 27.093 -22.885 23.511 1.00 92.12 1119 LEU A C 1
ATOM 8757 O O . LEU A 1 1119 ? 26.710 -23.842 24.178 1.00 92.12 1119 LEU A O 1
ATOM 8761 N N . LYS A 1 1120 ? 27.626 -21.800 24.071 1.00 86.00 1120 LYS A N 1
ATOM 8762 C CA . LYS A 1 1120 ? 27.725 -21.628 25.524 1.00 86.00 1120 LYS A CA 1
ATOM 8763 C C . LYS A 1 1120 ? 26.361 -21.281 26.114 1.00 86.00 1120 LYS A C 1
ATOM 8765 O O . LYS A 1 1120 ? 25.702 -20.367 25.631 1.00 86.00 1120 LYS A O 1
ATOM 8770 N N . ALA A 1 1121 ? 25.930 -22.010 27.144 1.00 74.62 1121 ALA A N 1
ATOM 8771 C CA . ALA A 1 1121 ? 24.639 -21.778 27.798 1.00 74.62 1121 ALA A CA 1
ATOM 8772 C C . ALA A 1 1121 ? 24.677 -20.589 28.772 1.00 74.62 1121 ALA A C 1
ATOM 8774 O O . ALA A 1 1121 ? 23.651 -19.950 29.008 1.00 74.62 1121 ALA A O 1
ATOM 8775 N N . LEU A 1 1122 ? 25.850 -20.299 29.344 1.00 69.94 1122 LEU A N 1
ATOM 8776 C CA . LEU A 1 1122 ? 26.072 -19.181 30.259 1.00 69.94 1122 LEU A CA 1
ATOM 8777 C C . LEU A 1 1122 ? 26.622 -17.972 29.496 1.00 69.94 1122 LEU A C 1
ATOM 8779 O O . LEU A 1 1122 ? 27.650 -18.054 28.819 1.00 69.94 1122 LEU A O 1
ATOM 8783 N N . SER A 1 1123 ? 25.958 -16.825 29.636 1.00 69.62 1123 SER A N 1
ATOM 8784 C CA . SER A 1 1123 ? 26.396 -15.578 29.000 1.00 69.62 1123 SER A CA 1
ATOM 8785 C C . SER A 1 1123 ? 27.735 -15.080 29.546 1.00 69.62 1123 SER A C 1
ATOM 8787 O O . SER A 1 1123 ? 28.517 -14.526 28.786 1.00 69.62 1123 SER A O 1
ATOM 8789 N N . THR A 1 1124 ? 28.034 -15.333 30.825 1.00 69.06 1124 THR A N 1
ATOM 8790 C CA . THR A 1 1124 ? 29.305 -14.956 31.478 1.00 69.06 1124 THR A CA 1
ATOM 8791 C C . THR A 1 1124 ? 30.524 -15.632 30.865 1.00 69.06 1124 THR A C 1
ATOM 8793 O O . THR A 1 1124 ? 31.627 -15.102 30.935 1.00 69.06 1124 THR A O 1
ATOM 8796 N N . ASP A 1 1125 ? 30.321 -16.794 30.249 1.00 69.69 1125 ASP A N 1
ATOM 8797 C CA . ASP A 1 1125 ? 31.393 -17.600 29.667 1.00 69.69 1125 ASP A CA 1
ATOM 8798 C C . ASP A 1 1125 ? 31.488 -17.375 28.145 1.00 69.69 1125 ASP A C 1
ATOM 8800 O O . ASP A 1 1125 ? 32.368 -17.911 27.472 1.00 69.69 1125 ASP A O 1
ATOM 8804 N N . SER A 1 1126 ? 30.578 -16.569 27.585 1.00 73.31 1126 SER A N 1
ATOM 8805 C CA . SER A 1 1126 ? 30.465 -16.291 26.153 1.00 73.31 1126 SER A CA 1
ATOM 8806 C C . SER A 1 1126 ? 31.312 -15.079 25.762 1.00 73.31 1126 SER A C 1
ATOM 8808 O O . SER A 1 1126 ? 30.824 -13.956 25.680 1.00 73.31 1126 SER A O 1
ATOM 8810 N N . ILE A 1 1127 ? 32.598 -15.306 25.489 1.00 75.50 1127 ILE A N 1
ATOM 8811 C CA . ILE A 1 1127 ? 33.552 -14.239 25.143 1.00 75.50 1127 ILE A CA 1
ATOM 8812 C C . ILE A 1 1127 ? 33.751 -14.152 23.622 1.00 75.50 1127 ILE A C 1
ATOM 8814 O O . ILE A 1 1127 ? 33.905 -15.175 22.951 1.00 75.50 1127 ILE A O 1
ATOM 8818 N N . GLU A 1 1128 ? 33.809 -12.931 23.078 1.00 80.25 1128 GLU A N 1
ATOM 8819 C CA . GLU A 1 1128 ? 34.140 -12.685 21.666 1.00 80.25 1128 GLU A CA 1
ATOM 8820 C C . GLU A 1 1128 ? 35.514 -13.280 21.293 1.00 80.25 1128 GLU A C 1
ATOM 8822 O O . GLU A 1 1128 ? 36.540 -13.002 21.920 1.00 80.25 1128 GLU A O 1
ATOM 8827 N N . LYS A 1 1129 ? 35.559 -14.054 20.205 1.00 78.75 1129 LYS A N 1
ATOM 8828 C CA . LYS A 1 1129 ? 36.788 -14.611 19.631 1.00 78.75 1129 LYS A CA 1
ATOM 8829 C C . LYS A 1 1129 ? 37.251 -13.801 18.418 1.00 78.75 1129 LYS A C 1
ATOM 8831 O O . LYS A 1 1129 ? 36.737 -13.957 17.312 1.00 78.75 1129 LYS A O 1
ATOM 8836 N N . LEU A 1 1130 ? 38.293 -12.991 18.604 1.00 78.00 1130 LEU A N 1
ATOM 8837 C CA . LEU A 1 1130 ? 38.905 -12.198 17.531 1.00 78.00 1130 LEU A CA 1
ATOM 8838 C C . LEU A 1 1130 ? 40.011 -12.960 16.765 1.00 78.00 1130 LEU A C 1
ATOM 8840 O O . LEU A 1 1130 ? 40.727 -13.783 17.346 1.00 78.00 1130 LEU A O 1
ATOM 8844 N N . PRO A 1 1131 ? 40.205 -12.675 15.463 1.00 70.62 1131 PRO A N 1
ATOM 8845 C CA . PRO A 1 1131 ? 41.280 -13.267 14.668 1.00 70.62 1131 PRO A CA 1
ATOM 8846 C C . PRO A 1 1131 ? 42.676 -12.780 15.100 1.00 70.62 1131 PRO A C 1
ATOM 8848 O O . PRO A 1 1131 ? 42.897 -11.601 15.371 1.00 70.62 1131 PRO A O 1
ATOM 8851 N N . VAL A 1 1132 ? 43.657 -13.693 15.120 1.00 62.84 1132 VAL A N 1
ATOM 8852 C CA . VAL A 1 1132 ? 45.054 -13.396 15.487 1.00 62.84 1132 VAL A CA 1
ATOM 8853 C C . VAL A 1 1132 ? 45.890 -13.137 14.230 1.00 62.84 1132 VAL A C 1
ATOM 8855 O O . VAL A 1 1132 ? 46.215 -14.064 13.494 1.00 62.84 1132 VAL A O 1
ATOM 8858 N N . TYR A 1 1133 ? 46.286 -11.883 14.005 1.00 61.06 1133 TYR A N 1
ATOM 8859 C CA . TYR A 1 1133 ? 46.976 -11.454 12.777 1.00 61.06 1133 TYR A CA 1
ATOM 8860 C C . TYR A 1 1133 ? 48.512 -11.626 12.799 1.00 61.06 1133 TYR A C 1
ATOM 8862 O O . TYR A 1 1133 ? 49.151 -11.642 11.749 1.00 61.06 1133 TYR A O 1
ATOM 8870 N N . ASN A 1 1134 ? 49.150 -11.764 13.974 1.00 53.00 1134 ASN A N 1
ATOM 8871 C CA . ASN A 1 1134 ? 50.605 -11.977 14.088 1.00 53.00 1134 ASN A CA 1
ATOM 8872 C C . ASN A 1 1134 ? 50.999 -12.653 15.424 1.00 53.00 1134 ASN A C 1
ATOM 8874 O O . ASN A 1 1134 ? 50.696 -12.136 16.499 1.00 53.00 1134 ASN A O 1
ATOM 8878 N N . LYS A 1 1135 ? 51.756 -13.765 15.378 1.00 43.56 1135 LYS A N 1
ATOM 8879 C CA . LYS A 1 1135 ? 52.282 -14.469 16.575 1.00 43.56 1135 LYS A CA 1
ATOM 8880 C C . LYS A 1 1135 ? 53.241 -13.612 17.420 1.00 43.56 1135 LYS A C 1
ATOM 8882 O O . LYS A 1 1135 ? 53.317 -13.794 18.633 1.00 43.56 1135 LYS A O 1
ATOM 8887 N N . SER A 1 1136 ? 53.949 -12.663 16.808 1.00 43.69 1136 SER A N 1
ATOM 8888 C CA . SER A 1 1136 ? 54.796 -11.680 17.499 1.00 43.69 1136 SER A CA 1
ATOM 8889 C C . SER A 1 1136 ? 53.962 -10.583 18.164 1.00 43.69 1136 SER A C 1
ATOM 8891 O O . SER A 1 1136 ? 54.314 -10.131 19.253 1.00 43.69 1136 SER A O 1
ATOM 8893 N N . ALA A 1 1137 ? 52.835 -10.199 17.548 1.00 43.03 1137 ALA A N 1
ATOM 8894 C CA . ALA A 1 1137 ? 51.879 -9.269 18.143 1.00 43.03 1137 ALA A CA 1
ATOM 8895 C C . ALA A 1 1137 ? 51.167 -9.906 19.338 1.00 43.03 1137 ALA A C 1
ATOM 8897 O O . ALA A 1 1137 ? 50.974 -9.218 20.322 1.00 43.03 1137 ALA A O 1
ATOM 8898 N N . TRP A 1 1138 ? 50.893 -11.216 19.331 1.00 38.75 1138 TRP A N 1
ATOM 8899 C CA . TRP A 1 1138 ? 50.315 -11.932 20.482 1.00 38.75 1138 TRP A CA 1
ATOM 8900 C C . TRP A 1 1138 ? 51.166 -11.828 21.764 1.00 38.75 1138 TRP A C 1
ATOM 8902 O O . TRP A 1 1138 ? 50.626 -11.733 22.855 1.00 38.75 1138 TRP A O 1
ATOM 8912 N N . ARG A 1 1139 ? 52.502 -11.746 21.649 1.00 37.56 1139 ARG A N 1
ATOM 8913 C CA . ARG A 1 1139 ? 53.399 -11.471 22.798 1.00 37.56 1139 ARG A CA 1
ATOM 8914 C C . ARG A 1 1139 ? 53.365 -10.011 23.275 1.00 37.56 1139 ARG A C 1
ATOM 8916 O O . ARG A 1 1139 ? 53.849 -9.718 24.363 1.00 37.56 1139 ARG A O 1
ATOM 8923 N N . HIS A 1 1140 ? 52.854 -9.103 22.443 1.00 39.91 1140 HIS A N 1
ATOM 8924 C CA . HIS A 1 1140 ? 52.735 -7.664 22.707 1.00 39.91 1140 HIS A CA 1
ATOM 8925 C C . HIS A 1 1140 ? 51.297 -7.228 23.010 1.00 39.91 1140 HIS A C 1
ATOM 8927 O O . HIS A 1 1140 ? 51.132 -6.174 23.623 1.00 39.91 1140 HIS A O 1
ATOM 8933 N N . TYR A 1 1141 ? 50.303 -8.052 22.660 1.00 37.19 1141 TYR A N 1
ATOM 8934 C CA . TYR A 1 1141 ? 49.030 -8.180 23.350 1.00 37.19 1141 TYR A CA 1
ATOM 8935 C C . TYR A 1 1141 ? 49.355 -8.740 24.734 1.00 37.19 1141 TYR A C 1
ATOM 8937 O O . TYR A 1 1141 ? 49.143 -9.910 25.041 1.00 37.19 1141 TYR A O 1
ATOM 8945 N N . LYS A 1 1142 ? 49.892 -7.885 25.611 1.00 33.47 1142 LYS A N 1
ATOM 8946 C CA . LYS A 1 1142 ? 49.473 -8.027 26.998 1.00 33.47 1142 LYS A CA 1
ATOM 8947 C C . LYS A 1 1142 ? 47.957 -7.953 26.919 1.00 33.47 1142 LYS A C 1
ATOM 8949 O O . LYS A 1 1142 ? 47.449 -6.998 26.338 1.00 33.47 1142 LYS A O 1
ATOM 8954 N N . VAL A 1 1143 ? 47.272 -8.971 27.427 1.00 34.56 1143 VAL A N 1
ATOM 8955 C CA . VAL A 1 1143 ? 45.896 -8.795 27.876 1.00 34.56 1143 VAL A CA 1
ATOM 8956 C C . VAL A 1 1143 ? 45.985 -7.601 28.822 1.00 34.56 1143 VAL A C 1
ATOM 8958 O O . VAL A 1 1143 ? 46.468 -7.725 29.947 1.00 34.56 1143 VAL A O 1
ATOM 8961 N N . SER A 1 1144 ? 45.700 -6.403 28.313 1.00 32.88 1144 SER A N 1
ATOM 8962 C CA . SER A 1 1144 ? 45.201 -5.328 29.147 1.00 32.88 1144 SER A CA 1
ATOM 8963 C C . SER A 1 1144 ? 44.055 -5.990 29.886 1.00 32.88 1144 SER A C 1
ATOM 8965 O O . SER A 1 1144 ? 43.171 -6.537 29.225 1.00 32.88 1144 SER A O 1
ATOM 8967 N N . GLN A 1 1145 ? 44.215 -6.113 31.207 1.00 35.31 1145 GLN A N 1
ATOM 8968 C CA . GLN A 1 1145 ? 43.247 -6.728 32.112 1.00 35.31 1145 GLN A CA 1
ATOM 8969 C C . GLN A 1 1145 ? 41.832 -6.466 31.610 1.00 35.31 1145 GLN A C 1
ATOM 8971 O O . GLN A 1 1145 ? 41.556 -5.330 31.225 1.00 35.31 1145 GLN A O 1
ATOM 8976 N N . GLU A 1 1146 ? 41.043 -7.546 31.566 1.00 33.50 1146 GLU A N 1
ATOM 8977 C CA . GLU A 1 1146 ? 39.626 -7.610 31.193 1.00 33.50 1146 GLU A CA 1
ATOM 8978 C C . GLU A 1 1146 ? 38.989 -6.220 31.188 1.00 33.50 1146 GLU A C 1
ATOM 8980 O O . GLU A 1 1146 ? 38.801 -5.608 32.237 1.00 33.50 1146 GLU A O 1
ATOM 8985 N N . ALA A 1 1147 ? 38.738 -5.684 29.990 1.00 32.69 1147 ALA A N 1
ATOM 8986 C CA . ALA A 1 1147 ? 37.849 -4.544 29.873 1.00 32.69 1147 ALA A CA 1
ATOM 8987 C C . ALA A 1 1147 ? 36.493 -5.001 30.411 1.00 32.69 1147 ALA A C 1
ATOM 8989 O O . ALA A 1 1147 ? 36.024 -6.069 30.012 1.00 32.69 1147 ALA A O 1
ATOM 8990 N N . ASP A 1 1148 ? 35.908 -4.227 31.322 1.00 34.91 1148 ASP A N 1
ATOM 8991 C CA . ASP A 1 1148 ? 34.647 -4.600 31.949 1.00 34.91 1148 ASP A CA 1
ATOM 8992 C C . ASP A 1 1148 ? 33.588 -4.908 30.898 1.00 34.91 1148 ASP A C 1
ATOM 8994 O O . ASP A 1 1148 ? 33.244 -4.074 30.053 1.00 34.91 1148 ASP A O 1
ATOM 8998 N N . ASP A 1 1149 ? 33.103 -6.142 30.967 1.00 36.84 1149 ASP A N 1
ATOM 8999 C CA . ASP A 1 1149 ? 31.994 -6.643 30.184 1.00 36.84 1149 ASP A CA 1
ATOM 9000 C C . ASP A 1 1149 ? 30.778 -5.733 30.398 1.00 36.84 1149 ASP A C 1
ATOM 9002 O O . ASP A 1 1149 ? 30.360 -5.452 31.521 1.00 36.84 1149 ASP A O 1
ATOM 9006 N N . TRP A 1 1150 ? 30.175 -5.263 29.309 1.00 40.72 1150 TRP A N 1
ATOM 9007 C CA . TRP A 1 1150 ? 28.971 -4.431 29.358 1.00 40.72 1150 TRP A CA 1
ATOM 9008 C C . TRP A 1 1150 ? 27.763 -5.192 29.921 1.00 40.72 1150 TRP A C 1
ATOM 9010 O O . TRP A 1 1150 ? 26.757 -4.571 30.266 1.00 40.72 1150 TRP A O 1
ATOM 9020 N N . CYS A 1 1151 ? 27.870 -6.519 30.035 1.00 33.34 1151 CYS A N 1
ATOM 9021 C CA . CYS A 1 1151 ? 26.883 -7.390 30.660 1.00 33.34 1151 CYS A CA 1
ATOM 9022 C C . CYS A 1 1151 ? 27.088 -7.539 32.182 1.00 33.34 1151 CYS A C 1
ATOM 9024 O O . CYS A 1 1151 ? 26.160 -7.970 32.867 1.00 33.34 1151 CYS A O 1
ATOM 9026 N N . VAL A 1 1152 ? 28.253 -7.150 32.730 1.00 32.44 1152 VAL A N 1
ATOM 9027 C CA . VAL A 1 1152 ? 28.547 -7.132 34.176 1.00 32.44 1152 VAL A CA 1
ATOM 9028 C C . VAL A 1 1152 ? 29.402 -5.898 34.519 1.00 32.44 1152 VAL A C 1
ATOM 9030 O O . VAL A 1 1152 ? 30.626 -5.947 34.417 1.00 32.44 1152 VAL A O 1
ATOM 9033 N N . PRO A 1 1153 ? 28.804 -4.776 34.964 1.00 35.59 1153 PRO A N 1
ATOM 9034 C CA . PRO A 1 1153 ? 29.568 -3.566 35.249 1.00 35.59 1153 PRO A CA 1
ATOM 9035 C C . PRO A 1 1153 ? 30.469 -3.784 36.474 1.00 35.59 1153 PRO A C 1
ATOM 9037 O O . PRO A 1 1153 ? 29.969 -4.065 37.569 1.00 35.59 1153 PRO A O 1
ATOM 9040 N N . SER A 1 1154 ? 31.791 -3.636 36.326 1.00 35.34 1154 SER A N 1
ATOM 9041 C CA . SER A 1 1154 ? 32.677 -3.561 37.492 1.00 35.34 1154 SER A CA 1
ATOM 9042 C C . SER A 1 1154 ? 32.613 -2.178 38.146 1.00 35.34 1154 SER A C 1
ATOM 9044 O O . SER A 1 1154 ? 32.063 -1.210 37.616 1.00 35.34 1154 SER A O 1
ATOM 9046 N N . LYS A 1 1155 ? 33.120 -2.110 39.378 1.00 34.78 1155 LYS A N 1
ATOM 9047 C CA . LYS A 1 1155 ? 32.955 -0.973 40.289 1.00 34.78 1155 LYS A CA 1
ATOM 9048 C C . LYS A 1 1155 ? 33.772 0.274 39.910 1.00 34.78 1155 LYS A C 1
ATOM 9050 O O . LYS A 1 1155 ? 33.577 1.293 40.570 1.00 34.78 1155 LYS A O 1
ATOM 9055 N N . GLU A 1 1156 ? 34.628 0.240 38.880 1.00 34.97 1156 GLU A N 1
ATOM 9056 C CA . GLU A 1 1156 ? 35.428 1.396 38.428 1.00 34.97 1156 GLU A CA 1
ATOM 9057 C C . GLU A 1 1156 ? 35.585 1.453 36.893 1.00 34.97 1156 GLU A C 1
ATOM 9059 O O . GLU A 1 1156 ? 35.928 0.443 36.293 1.00 34.97 1156 GLU A O 1
ATOM 9064 N N . PRO A 1 1157 ? 35.441 2.618 36.229 1.00 33.91 1157 PRO A N 1
ATOM 9065 C CA . PRO A 1 1157 ? 35.860 2.779 34.837 1.00 33.91 1157 PRO A CA 1
ATOM 9066 C C . PRO A 1 1157 ? 37.383 2.997 34.730 1.00 33.91 1157 PRO A C 1
ATOM 9068 O O . PRO A 1 1157 ? 37.952 3.879 35.374 1.00 33.91 1157 PRO A O 1
ATOM 9071 N N . LEU A 1 1158 ? 38.051 2.229 33.864 1.00 35.16 1158 LEU A N 1
ATOM 9072 C CA . LEU A 1 1158 ? 39.489 2.348 33.582 1.00 35.16 1158 LEU A CA 1
ATOM 9073 C C . LEU A 1 1158 ? 39.846 3.691 32.908 1.00 35.16 1158 LEU A C 1
ATOM 9075 O O . LEU A 1 1158 ? 39.374 4.015 31.817 1.00 35.16 1158 LEU A O 1
ATOM 9079 N N . ASN A 1 1159 ? 40.747 4.457 33.534 1.00 37.72 1159 ASN A N 1
ATOM 9080 C CA . ASN A 1 1159 ? 41.292 5.707 32.994 1.00 37.72 1159 ASN A CA 1
ATOM 9081 C C . ASN A 1 1159 ? 42.395 5.430 31.943 1.00 37.72 1159 ASN A C 1
ATOM 9083 O O . ASN A 1 1159 ? 43.554 5.191 32.280 1.00 37.72 1159 ASN A O 1
ATOM 9087 N N . LEU A 1 1160 ? 42.044 5.475 30.652 1.00 37.53 1160 LEU A N 1
ATOM 9088 C CA . LEU A 1 1160 ? 42.944 5.164 29.522 1.00 37.53 1160 LEU A CA 1
ATOM 9089 C C . LEU A 1 1160 ? 43.856 6.329 29.073 1.00 37.53 1160 LEU A C 1
ATOM 9091 O O . LEU A 1 1160 ? 44.642 6.176 28.137 1.00 37.53 1160 LEU A O 1
ATOM 9095 N N . SER A 1 1161 ? 43.798 7.493 29.729 1.00 33.38 1161 SER A N 1
ATOM 9096 C CA . SER A 1 1161 ? 44.587 8.675 29.333 1.00 33.38 1161 SER A CA 1
ATOM 9097 C C . SER A 1 1161 ? 46.099 8.546 29.594 1.00 33.38 1161 SER A C 1
ATOM 9099 O O . SER A 1 1161 ? 46.891 9.242 28.962 1.00 33.38 1161 SER A O 1
ATOM 9101 N N . VAL A 1 1162 ? 46.524 7.599 30.440 1.00 34.09 1162 VAL A N 1
ATOM 9102 C CA . VAL A 1 1162 ? 47.943 7.364 30.784 1.00 34.09 1162 VAL A CA 1
ATOM 9103 C C . VAL A 1 1162 ? 48.678 6.492 29.746 1.00 34.09 1162 VAL A C 1
ATOM 9105 O O . VAL A 1 1162 ? 49.888 6.310 29.832 1.00 34.09 1162 VAL A O 1
ATOM 9108 N N . HIS A 1 1163 ? 48.005 5.946 28.728 1.00 36.59 1163 HIS A N 1
ATOM 9109 C CA . HIS A 1 1163 ? 48.646 5.028 27.767 1.00 36.59 1163 HIS A CA 1
ATOM 9110 C C . HIS A 1 1163 ? 49.187 5.673 26.480 1.00 36.59 1163 HIS A C 1
ATOM 9112 O O . HIS A 1 1163 ? 49.636 4.954 25.589 1.00 36.59 1163 HIS A O 1
ATOM 9118 N N . ARG A 1 1164 ? 49.223 7.011 26.384 1.00 32.25 1164 ARG A N 1
ATOM 9119 C CA . ARG A 1 1164 ? 49.706 7.708 25.175 1.00 32.25 1164 ARG A CA 1
ATOM 9120 C C . ARG A 1 1164 ? 51.235 7.754 24.992 1.00 32.25 1164 ARG A C 1
ATOM 9122 O O . ARG A 1 1164 ? 51.659 8.057 23.887 1.00 32.25 1164 ARG A O 1
ATOM 9129 N N . ASP A 1 1165 ? 52.044 7.367 25.988 1.00 30.14 1165 ASP A N 1
ATOM 9130 C CA . ASP A 1 1165 ? 53.517 7.502 25.916 1.00 30.14 1165 ASP A CA 1
ATOM 9131 C C . ASP A 1 1165 ? 54.323 6.187 25.904 1.00 30.14 1165 ASP A C 1
ATOM 9133 O O . ASP A 1 1165 ? 55.545 6.201 26.055 1.00 30.14 1165 ASP A O 1
ATOM 9137 N N . SER A 1 1166 ? 53.702 5.023 25.681 1.00 31.66 1166 SER A N 1
ATOM 9138 C CA . SER A 1 1166 ? 54.498 3.807 25.429 1.00 31.66 1166 SER A CA 1
ATOM 9139 C C . SER A 1 1166 ? 53.864 2.805 24.464 1.00 31.66 1166 SER A C 1
ATOM 9141 O O . SER A 1 1166 ? 53.573 1.668 24.836 1.00 31.66 1166 SER A O 1
ATOM 9143 N N . LYS A 1 1167 ? 53.723 3.208 23.195 1.00 30.28 1167 LYS A N 1
ATOM 9144 C CA . LYS A 1 1167 ? 54.127 2.416 22.015 1.00 30.28 1167 LYS A CA 1
ATOM 9145 C C . LYS A 1 1167 ? 53.908 3.166 20.713 1.00 30.28 1167 LYS A C 1
ATOM 9147 O O . LYS A 1 1167 ? 52.788 3.681 20.526 1.00 30.28 1167 LYS A O 1
#

Foldseek 3Di:
DDPVVVVVVVVVVVVVVVVVVVPPPPPPDAFWDQPFWQKAFDPDFLQQWQLAWAWFFLLPDPTAIKIKAWRQQDADDPVDPEGGQTWMWIHHRWNDRYRIDTQDFDDDDDPQFWDRHSQRWRLDWEFEDDNPTQKIKIWRLQIWTWDDDPPDIDIFRQIFMAIAGSVSDDDPVQVNGVDGRSPFDCVDDQQARSHQSWANEWYYYNFKTKIWRQSGRQRPTKMWIWGADPVDRPDIFIEMADDPNQHNQRWRNYWDWDAQAQHHGAIWIWTWRLPVVQQTKIWTWGPPDSYYIGTDDMAGGDDHQLSKRNEKEWFQQQLPSHTKIKIWRLADDDPVVQWGIKIFIWDGPRNDTDSHGPDIDTHGHPQSWRLYKYFAQPQQLQNGTKIWIWRQRPPQTKIKIFHGYNVGGDPPTGIDIDAQCSHPDRGHHSKRNYKYKDDQRPPPPGIWMWIGGSRRMIIIIHGAWEKEKDKDWDKPDQEDEPVPFDPPFRIKIKIKIAIATSNRDPPLWDWWKKKKKKFKQNVDPDGQKAWPPDPDGGIDIDMDIDDDTDMDMTGMGGDPPDPDQLDWIKMKMAMDTPQDDDDPDSTRDDSSSPYHYPPVDDRMDMDTHHYQAPCDPVSAFFWDKDKDKFKAQPPPGGTADDDPRAGEDADDPPRFKIKMKMKIWGEDDPVGDHAWFAFKKKKKQFDPQKDWDDKDWPVPWDWDDDNIIMTGCDGGCHYGDMIMMMTMITRPNDDPPDQKTKMWMFIDTSGDDDPRDIDIHMYGYDYDFDKDKDWDDPDDDDDDDDDQDDPVPDDDPVNVHDDDDTDMAMDDDDDDLLVLLQVCLPPVLVLLVLLCVLCVDDDCLSVVLNVLSPVCNPPDSVDVVSSQSNLVSLVVNLVSCVCVVVVVLVVLVVCCVPPNDDPVVLVVSLLSVLQNLLSVVVSCVSSQLSNQCPVVPDPNDPPQARRQKGQWDQLVVLLVVLLVVLQVLLCVVQVGWAAEAEAEAEPPDRPDGDTFIDRSVLSSLLNNLVNLVQGVLQCVQCVVPPHTHHWYWYWHDDPWKIKIKIKHFSQWDDPVCQVVLLGQNDDPDDADPPDVDPDDDSDHSSHRNNSSQSSLPQQPKGWHWDTDHGTIIMIMTMHTRDPVSRDGDHDDSDPVVVVVPPVPDDQDDPVHDDSDHDDPPVVPPDD

Organism: Acipenser ruthenus (NCBI:txid7906)

Nearest PDB structures (foldseek):
  6lin-assembly1_B  TM=9.102E-01  e=3.404E-39  Homo sapiens
  6lin-assembly2_D  TM=9.141E-01  e=1.445E-38  Homo sapiens
  2bu8-assembly1_A-2  TM=8.987E-01  e=2.413E-38  Homo sapiens
  2q8f-assembly1_A  TM=8.576E-01  e=6.929E-37  Homo sapiens
  2q8g-assembly1_A-2  TM=8.593E-01  e=5.919E-36  Homo sapiens

Sequence (1167 aa):
MTIDQMHLLSLDVCLFLLALYGGIETCHGFNIDTRFPVVKEGQTSGSYFGFSVALHKQTEGAKRYLLLTGAPKEKAYPALKVNETGAVYYCPITTDTKDCTRVELVKNVNSAQEMVEDMWLGVTVASQGGPNGGRVLACGHRYVKILMSGSEEQRRMIGKCFVRGNNLSYDPDDDWQTHHYEVCNPANDMSSEGMCNMGIAGGMTETEVYIGTPGSFTWQGSVDVTWWNPEAFWDLYERKYPNTDDNNIYIGYSVREEKNVLHADKYTILAGAPRASHKGAVFLMDINTDIDIGFNTMLSGEQVGSYFGNSIAAADLNNDGWKDLLVGAPFYFDRKEEEGGAVYIFMNEGGVFQNTPTLVLKGVSGSGFGFAVASVGDINQDGFEDIAIGAPFDGSGKVFLYQSSKEGLSKEARQQVIDGSEIGTGGIKTFGYSINGGLDVDENSYPDILVGSLDDKIALLRARPVIQLSKTFTVSPRIVDPANCTNDSCIKVKLCLSYILSNGNTNFQNNITLKYRLEADADRRSPRVKFLKSSSPSVYRGFFSMPETKCQTIKLILTDNIQDKLRSIEFALNYSIYETKARSHRGIQSLDAFPVLSEEQNHQDTQEIHFQKECGADNKCRSNLQITAAFAAFSPEEELPSKAGKQVLQYSPDVKKLLLIVNVTNLCTNTREAEDAHQAILNITLPSTLQYSGVRSDNNIECHAEETVICELGNPFRSEQEETIRLIFEASGITLNTHQIEVMLQLSTQSEQDDLNPKPVVLLIQYSVQASFSVDKARQLTYFSGSVMGESAMKKAEDVGSPVEYTFNASSTNACEKTSYVFLRQELPVRLSNILKEINLLPDRYVQSLFDIMNFLDKSPDDHRILTAFTEALVKIRDRHNDVVPTMAQGVLEYKEAFGQDHISNQNVQYFLDRFYMSRISIRMLINQHTLIFDGTTNPAHPKTIGSIDPSCKVAEVVRDAYESAKFLCDQYYLGSPELEIEEINSKCQKEPISMVYVPSHLYHMLFELFKNAMRATVETHECSPSLPPIKVMVALGDEDLSLKMSDRGGGVPLRKIEKLFSYMYSTAPTPQVDHSERAPLAGFGYGLPISRLYAQYFQGDLQLYSVEGYGTDAVIYLKALSTDSIEKLPVYNKSAWRHYKVSQEADDWCVPSKEPLNLSVHRDSK

Mean predicted aligned error: 20.03 Å

pLDDT: mean 82.19, std 16.09, range [25.02, 98.56]

Radius of gyration: 38.84 Å; Cα contacts (8 Å, |Δi|>4): 2684; chains: 1; bounding box: 128×76×99 Å